Protein 8UCG (pdb70)

Nearest PDB structures (foldseek):
  8ucg-assembly1_B  TM=9.999E-01  e=2.503E-78  Palaeococcus pacificus DY20341
  8ucf-assembly1_A  TM=9.920E-01  e=7.571E-78  Palaeococcus pacificus DY20341
  8uch-assembly1_A-2  TM=9.945E-01  e=1.279E-77  Palaeococcus pacificus DY20341
  8uce-assembly1_B-2  TM=9.992E-01  e=5.488E-77  Palaeococcus pacificus DY20341
  2vug-assembly1_B  TM=9.728E-01  e=1.322E-57  Pyrococcus abyssi GE5

Foldseek 3Di:
DDDVQQVVLVVVVVADPVLVVVCVVVVQWDWDDDPRQIWIAGCQARVLAHAQWIGRHNQFIDGADDDFAADLQPLVVQCVQPNFHKWWKFFDKPFFKWKWACDPNAIFIAGRRNDTQLFCRQCVCVAFPCVLCVVVRQKIFMWGKFACFHPPDNHIQPPRDDFIYTATDWMAGGPNRQTAFPVVVVVSCVVRVHHHTDTPDMDGSVCVVVQVVVLVVCLVSLGFFIWIAHRRRPGIYTYGHLSNLLVQLLVCLLLVPPDPPCSNVVSVSSVVSVCVNVVDDDPRVVVSVVSNVCSNPVSNVVNLVVLVPDDDFRKDKHKHWAQDPVSVVVNCVVCVVVVWDKDFDDWDADPVRIIITIMMTGDVVSSVVSNVVSVPDDDDD/DDDVQQVVLVVVVPNVLVVVCVVVVQWDWDDDPRQIKIAGQQADVVAHAQWIGRHNQQIAGADDDFAADLFPLVVQCVQPNFDKWWKFFDKPFFKWKWACDPNAIFIAGNRNDTQLFCRQCVVVAFPCPLCVVVRQKIFIWGKFACFHPPDNHIQPVRDDFIYTATDFMAGGPNRQTAFPVVVVVSCVVRVHHHTGTPGMDGSVVVVVQVVVLVVCLVSLGFFIWIAHRRRPTIYTYTHLSNLLVQLLVCLLLVPPDPPCNNVVSVSSNVSVCVNVVDDDPRVVVSVVSNVCSNPVSNVVSLVVLVPDPDFRKDKHKHKDQDPVSVVVNCVVCVVVVWAKDFDDWDADPVRIIITIMMTGDVVSSVVSNCVVVPDDDDD

Organism: NCBI:txid1343739

B-factor: mean 27.88, std 14.91, range [7.89, 95.44]

Radius of gyration: 30.83 Å; Cα contacts (8 Å, |Δi|>4): 1520; chains: 2; bounding box: 87×60×75 Å

Sequence (760 aa):
MVSSYFKGILLNLGLDEERIEVLENKGGIVEDEFEGMRYLRLKDSARSLRRGTVVFDEHNIILGFPHIKRVVQLENGIRRAFKRKPFYVEEEEAVDGYNVRVAKIGEKILVFTRGGFVCPFTTERIEDFITLDFFKDYPNMVLCGEMAGPESPYLVEGPPYVKEDIQFFLFDIQEKKTGRSLPVEERLKLAEEYGIPSVEVFGLYDLSRIDELHALIDRLTKEKREGIVMKSPDMKKIVKYVTPYANINDIKIGARIFFDLPHGYFMMQRIKRLAFYLAERKIRGEEFDEYARALGKVLLEPFVESIWDISSGDDEIAELFTVRVKKLETAHKMVTHFERLRLKIHIDDIEVLDNGYWRITFKRVYPDATKEMRELWNGHAFVDMVSSYFKGILLNLDEERIEVLENKGGIVEDEFEGMRYLRLKDSARSLRRGTVVFDEHNIILGFPHIKRVVQLENGIRRAFKRKPFYVEEAVDGYNVRVAKIGEKILVFTRGGFVCPFTTERIEDFITLDFFKDYPNMVLCGEMAGPESPYLVEGPPYVKEDIQFFLFDIQEKKTGRSLPVEERLKLAEEYGIPSVEVFGLYDLSRIDELHALIDRLTKEKREGIVMKSPDMKKIVKYVTPYANINDIKIGARIFFDLPHGYFMQRIKRLAFYLAERKIRGEEFDEYARALGKVLLEPFVESIWDISSGDDEIAELFTVRVKKLETAHKMVTHFERLRLKIHIDDIEVLDNGYWRITFKRVYPDATKEMRELWNGHAFVVD

Solvent-accessible surface area: 32044 Å² total; per-residue (Å²): 123,11,46,92,128,10,62,35,20,0,54,90,91,68,31,56,81,78,44,6,54,61,28,46,93,94,30,10,4,45,61,17,97,34,99,56,45,162,2,0,21,0,62,24,67,11,108,96,13,31,49,1,0,0,0,20,40,46,147,21,2,2,31,8,31,100,103,50,106,36,2,8,5,0,58,20,0,0,106,141,22,12,55,157,77,68,0,42,0,1,10,10,14,45,16,19,10,0,1,0,0,69,6,49,83,82,39,0,0,0,20,66,36,0,36,10,0,18,2,0,19,79,10,16,87,74,18,11,70,42,73,0,3,144,89,87,60,69,17,3,0,0,0,25,0,1,0,60,9,2,4,69,45,60,64,24,11,72,100,6,93,108,24,5,79,1,12,0,28,6,0,17,43,12,49,87,18,123,26,8,48,0,64,86,0,52,62,20,7,134,120,37,56,7,55,39,7,77,52,34,24,83,28,37,5,82,85,21,112,82,0,24,59,15,0,40,104,0,30,167,65,114,26,28,1,0,9,0,4,16,61,64,10,173,81,44,0,28,9,10,0,2,54,4,3,29,16,33,0,90,41,7,0,83,5,15,14,110,49,92,141,26,50,4,47,34,15,0,31,12,0,0,0,16,0,1,21,64,124,10,156,58,90,102,16,27,59,40,0,118,35,0,0,29,15,1,0,83,18,0,11,118,4,0,122,84,6,46,79,61,91,80,74,10,22,27,103,23,36,0,45,0,53,86,68,83,2,1,111,79,4,28,85,13,1,108,129,57,69,40,43,10,87,47,65,83,71,86,96,29,86,77,54,67,70,58,0,21,0,60,70,27,28,61,91,1,3,128,75,0,52,40,6,43,72,1,41,21,101,72,78,124,20,44,90,125,8,26,31,21,25,72,106,132,103,90,70,46,26,47,66,36,63,91,91,37,1,4,34,40,14,81,29,98,60,50,122,2,0,24,1,50,78,71,28,109,92,38,27,50,1,0,0,2,15,38,38,148,24,23,1,28,8,31,100,110,50,103,36,2,8,4,0,57,20,0,0,107,141,20,5,51,157,131,66,0,41,0,1,8,7,8,45,18,22,17,0,3,0,0,45,5,49,163,67,18,0,0,0,19,69,36,0,31,7,0,16,1,0,6,88,11,11,74,75,17,8,72,61,66,0,1,140,90,86,64,74,16,3,0,0,0,34,0,1,1,58,9,2,5,73,41,56,65,21,9,56,86,4,166,107,24,5,78,2,13,0,27,7,0,16,46,15,46,89,18,123,25,6,48,0,63,84,1,51,62,18,8,138,120,34,55,6,56,39,6,77,52,34,23,81,27,38,6,84,81,21,113,82,0,24,62,15,0,41,102,0,28,167,66,121,21,31,1,0,9,0,4,16,57,68,10,174,76,44,0,33,7,9,0,2,55,4,3,25,18,36,0,82,38,6,0,79,8,3,12,108,44,92,142,23,49,2,46,32,14,0,33,12,0,0,0,10,0,6,26,62,51,15,180,50,49,91,15,71,122,35,4,87,32,0,0,58,12,0,0,56,12,0,2,99,2,0,87,76,5,42,97,38,99,80,70,7,19,24,101,21,38,0,42,0,62,36,68,104,2,0,115,85,4,29,84,15,2,114,126,56,72,30,65,12,85,46,67,82,74,84,88,28,80,76,48,66,71,59,0,18,0,62,76,22,26,57,92,2,4,130,77,0,57,43,6,40,70,1,39,20,100,72,78

Structure (mmCIF, N/CA/C/O backbone):
data_8UCG
#
_entry.id   8UCG
#
_cell.length_a   80.793
_cell.length_b   99.699
_cell.length_c   142.477
_cell.angle_alpha   90.000
_cell.angle_beta   90.000
_cell.angle_gamma   90.000
#
_symmetry.space_group_name_H-M   'P 2 21 21'
#
loop_
_entity.id
_entity.type
_entity.pdbx_description
1 polymer 'ATP dependent DNA ligase'
2 non-polymer 'MAGNESIUM ION'
3 non-polymer GLYCEROL
4 non-polymer 'SODIUM ION'
5 water water
#
loop_
_atom_site.group_PDB
_atom_site.id
_atom_site.type_symbol
_atom_site.label_atom_id
_atom_site.label_alt_id
_atom_site.label_comp_id
_atom_site.label_asym_id
_atom_site.label_entity_id
_atom_site.label_seq_id
_atom_site.pdbx_PDB_ins_code
_atom_site.Cartn_x
_atom_site.Cartn_y
_atom_site.Cartn_z
_atom_site.occupancy
_atom_site.B_iso_or_equiv
_atom_site.auth_seq_id
_atom_site.auth_comp_id
_atom_site.auth_asym_id
_atom_site.auth_atom_id
_atom_site.pdbx_PDB_model_num
ATOM 1 N N . MET A 1 22 ? 41.69918 40.97457 30.84618 1.000 73.06208 1 MET A N 1
ATOM 2 C CA . MET A 1 22 ? 40.24238 40.95589 30.84957 1.000 76.76890 1 MET A CA 1
ATOM 3 C C . MET A 1 22 ? 39.67381 41.70855 29.65581 1.000 78.72818 1 MET A C 1
ATOM 4 O O . MET A 1 22 ? 38.77581 42.53789 29.80086 1.000 84.03055 1 MET A O 1
ATOM 6 N N . VAL A 1 23 ? 40.19802 41.40593 28.47315 1.000 69.17120 2 VAL A N 1
ATOM 7 C CA . VAL A 1 23 ? 39.74087 41.99805 27.22348 1.000 55.09390 2 VAL A CA 1
ATOM 8 C C . VAL A 1 23 ? 39.17976 40.87729 26.36436 1.000 47.42427 2 VAL A C 1
ATOM 9 O O . VAL A 1 23 ? 39.79207 39.80820 26.25658 1.000 64.76761 2 VAL A O 1
ATOM 13 N N . SER A 1 24 ? 38.00376 41.11254 25.78091 1.000 52.33694 3 SER A N 1
ATOM 14 C CA . SER A 1 24 ? 37.31870 40.11845 24.96358 1.000 51.99066 3 SER A CA 1
ATOM 15 C C . SER A 1 24 ? 38.20671 39.57600 23.84831 1.000 63.57047 3 SER A C 1
ATOM 16 O O . SER A 1 24 ? 39.15790 40.23839 23.41730 1.000 56.48549 3 SER A O 1
ATOM 19 N N . SER A 1 25 ? 37.90208 38.36198 23.38166 1.000 50.00369 4 SER A N 1
ATOM 20 C CA . SER A 1 25 ? 38.62693 37.79737 22.24831 1.000 57.04293 4 SER A CA 1
ATOM 21 C C . SER A 1 25 ? 38.28950 38.51675 20.94800 1.000 60.57373 4 SER A C 1
ATOM 22 O O . SER A 1 25 ? 39.09421 38.50643 20.00997 1.000 65.00685 4 SER A O 1
ATOM 25 N N . TYR A 1 26 ? 37.10495 39.12791 20.86831 1.000 53.33031 5 TYR A N 1
ATOM 26 C CA . TYR A 1 26 ? 36.71702 39.86360 19.66826 1.000 54.88897 5 TYR A CA 1
ATOM 27 C C . TYR A 1 26 ? 37.64573 41.05039 19.43478 1.000 59.08138 5 TYR A C 1
ATOM 28 O O . TYR A 1 26 ? 38.08499 41.30291 18.30582 1.000 47.59274 5 TYR A O 1
ATOM 37 N N . PHE A 1 27 ? 37.92271 41.81235 20.49494 1.000 48.16151 6 PHE A N 1
ATOM 38 C CA . PHE A 1 27 ? 38.82328 42.95677 20.39592 1.000 39.55064 6 PHE A CA 1
ATOM 39 C C . PHE A 1 27 ? 40.26484 42.50293 20.18386 1.000 58.04268 6 PHE A C 1
ATOM 40 O O . PHE A 1 27 ? 40.98186 43.04839 19.33549 1.000 54.26124 6 PHE A O 1
ATOM 48 N N . LYS A 1 28 ? 40.70678 41.50854 20.96243 1.000 61.40692 7 LYS A N 1
ATOM 49 C CA . LYS A 1 28 ? 42.03659 40.92592 20.78905 1.000 54.31226 7 LYS A CA 1
ATOM 50 C C . LYS A 1 28 ? 42.28998 40.47550 19.35510 1.000 53.13994 7 LYS A C 1
ATOM 51 O O . LYS A 1 28 ? 43.39910 40.63441 18.83015 1.000 58.83659 7 LYS A O 1
ATOM 57 N N . GLY A 1 29 ? 41.27052 39.91324 18.70666 1.000 45.29141 8 GLY A N 1
ATOM 58 C CA . GLY A 1 29 ? 41.44288 39.42813 17.34832 1.000 47.14874 8 GLY A CA 1
ATOM 59 C C . GLY A 1 29 ? 41.67953 40.55023 16.35877 1.000 63.84703 8 GLY A C 1
ATOM 60 O O . GLY A 1 29 ? 42.49967 40.42298 15.44495 1.000 60.81281 8 GLY A O 1
ATOM 61 N N . ILE A 1 30 ? 40.94042 41.65086 16.50778 1.000 65.75476 9 ILE A N 1
ATOM 62 C CA . ILE A 1 30 ? 41.15110 42.81961 15.66030 1.000 50.51512 9 ILE A CA 1
ATOM 63 C C . ILE A 1 30 ? 42.60512 43.26893 15.72418 1.000 54.66839 9 ILE A C 1
ATOM 64 O O . ILE A 1 30 ? 43.21909 43.58361 14.69746 1.000 51.27437 9 ILE A O 1
ATOM 69 N N . LEU A 1 31 ? 43.18783 43.27632 16.92618 1.000 50.62424 10 LEU A N 1
ATOM 70 C CA . LEU A 1 31 ? 44.58889 43.66072 17.06991 1.000 62.02795 10 LEU A CA 1
ATOM 71 C C . LEU A 1 31 ? 45.50486 42.69296 16.33016 1.000 62.56207 10 LEU A C 1
ATOM 72 O O . LEU A 1 31 ? 46.43111 43.10992 15.62489 1.000 65.69201 10 LEU A O 1
ATOM 77 N N . LEU A 1 32 ? 45.26680 41.39084 16.49787 1.000 64.06847 11 LEU A N 1
ATOM 78 C CA . LEU A 1 32 ? 45.99570 40.37870 15.74007 1.000 69.07013 11 LEU A CA 1
ATOM 79 C C . LEU A 1 32 ? 45.88107 40.62317 14.24080 1.000 68.48881 11 LEU A C 1
ATOM 80 O O . LEU A 1 32 ? 46.87979 40.58061 13.51325 1.000 76.02300 11 LEU A O 1
ATOM 82 N N . ASN A 1 33 ? 44.65812 40.88000 13.76224 1.000 70.77459 12 ASN A N 1
ATOM 83 C CA . ASN A 1 33 ? 44.45484 41.19014 12.34953 1.000 62.97353 12 ASN A CA 1
ATOM 84 C C . ASN A 1 33 ? 45.29594 42.37932 11.90395 1.000 78.80736 12 ASN A C 1
ATOM 85 O O . ASN A 1 33 ? 45.62441 42.49408 10.71763 1.000 87.06090 12 ASN A O 1
ATOM 87 N N . LEU A 1 34 ? 45.65127 43.27018 12.82766 1.000 70.71663 13 LEU A N 1
ATOM 88 C CA . LEU A 1 34 ? 46.53649 44.38584 12.52929 1.000 61.34773 13 LEU A CA 1
ATOM 89 C C . LEU A 1 34 ? 48.00546 44.00513 12.66530 1.000 70.55879 13 LEU A C 1
ATOM 90 O O . LEU A 1 34 ? 48.87166 44.88286 12.59370 1.000 73.74233 13 LEU A O 1
ATOM 95 N N . GLY A 1 35 ? 48.30135 42.72292 12.87499 1.000 80.40130 14 GLY A N 1
ATOM 96 C CA . GLY A 1 35 ? 49.66329 42.25087 12.99182 1.000 79.34034 14 GLY A CA 1
ATOM 97 C C . GLY A 1 35 ? 50.23146 42.23750 14.39399 1.000 77.93930 14 GLY A C 1
ATOM 98 O O . GLY A 1 35 ? 51.37239 41.79317 14.57444 1.000 92.58983 14 GLY A O 1
ATOM 99 N N . LEU A 1 36 ? 49.48268 42.70502 15.38888 1.000 70.54175 15 LEU A N 1
ATOM 100 C CA . LEU A 1 36 ? 49.98432 42.73288 16.75510 1.000 73.61110 15 LEU A CA 1
ATOM 101 C C . LEU A 1 36 ? 50.11816 41.30628 17.28847 1.000 79.60699 15 LEU A C 1
ATOM 102 O O . LEU A 1 36 ? 49.38471 40.39833 16.88664 1.000 83.11738 15 LEU A O 1
ATOM 107 N N . ASP A 1 37 ? 51.08449 41.10607 18.18260 1.000 89.10522 16 ASP A N 1
ATOM 108 C CA . ASP A 1 37 ? 51.40345 39.77612 18.68404 1.000 88.66475 16 ASP A CA 1
ATOM 109 C C . ASP A 1 37 ? 50.59473 39.44828 19.93336 1.000 95.44470 16 ASP A C 1
ATOM 110 O O . ASP A 1 37 ? 50.25786 40.32885 20.72904 1.000 92.93949 16 ASP A O 1
ATOM 112 N N . GLU A 1 38 ? 50.32528 38.15095 20.11851 1.000 80.40408 17 GLU A N 1
ATOM 113 C CA . GLU A 1 38 ? 49.59344 37.69837 21.29802 1.000 62.62450 17 GLU A CA 1
ATOM 114 C C . GLU A 1 38 ? 50.38354 37.91399 22.57971 1.000 60.26696 17 GLU A C 1
ATOM 115 O O . GLU A 1 38 ? 49.78606 38.10443 23.64489 1.000 66.72605 17 GLU A O 1
ATOM 117 N N . GLU A 1 39 ? 51.71568 37.90807 22.50519 1.000 76.87669 18 GLU A N 1
ATOM 118 C CA . GLU A 1 39 ? 52.49236 38.16886 23.71113 1.000 68.59223 18 GLU A CA 1
ATOM 119 C C . GLU A 1 39 ? 52.47949 39.64796 24.06111 1.000 65.31311 18 GLU A C 1
ATOM 120 O O . GLU A 1 39 ? 52.39369 40.00851 25.24007 1.000 70.50705 18 GLU A O 1
ATOM 122 N N . ARG A 1 40 ? 52.54845 40.51548 23.05073 1.000 76.75402 19 ARG A N 1
ATOM 123 C CA . ARG A 1 40 ? 52.32524 41.93782 23.27992 1.000 72.33015 19 ARG A CA 1
ATOM 124 C C . ARG A 1 40 ? 50.89764 42.19730 23.75228 1.000 62.04602 19 ARG A C 1
ATOM 125 O O . ARG A 1 40 ? 50.68021 42.92082 24.73121 1.000 58.52954 19 ARG A O 1
ATOM 127 N N . ILE A 1 41 ? 49.90879 41.61316 23.06082 1.000 59.84930 20 ILE A N 1
ATOM 128 C CA . ILE A 1 41 ? 48.50942 41.74938 23.47488 1.000 59.09409 20 ILE A CA 1
ATOM 129 C C . ILE A 1 41 ? 48.32846 41.31413 24.92379 1.000 52.51580 20 ILE A C 1
ATOM 130 O O . ILE A 1 41 ? 47.69228 42.00975 25.72513 1.000 60.04261 20 ILE A O 1
ATOM 135 N N . GLU A 1 42 ? 48.89566 40.15967 25.28560 1.000 67.34859 21 GLU A N 1
ATOM 136 C CA . GLU A 1 42 ? 48.71888 39.65504 26.64417 1.000 64.33937 21 GLU A CA 1
ATOM 137 C C . GLU A 1 42 ? 49.47404 40.51644 27.64864 1.000 60.03122 21 GLU A C 1
ATOM 138 O O . GLU A 1 42 ? 48.95671 40.81713 28.73153 1.000 61.50331 21 GLU A O 1
ATOM 140 N N . VAL A 1 43 ? 50.69737 40.92653 27.30609 1.000 61.15627 22 VAL A N 1
ATOM 141 C CA . VAL A 1 43 ? 51.43700 41.84673 28.16518 1.000 50.04208 22 VAL A CA 1
ATOM 142 C C . VAL A 1 43 ? 50.68414 43.16405 28.30467 1.000 68.92585 22 VAL A C 1
ATOM 143 O O . VAL A 1 43 ? 50.64659 43.76391 29.38682 1.000 59.74061 22 VAL A O 1
ATOM 145 N N . LEU A 1 44 ? 50.09448 43.64750 27.20734 1.000 69.89331 23 LEU A N 1
ATOM 146 C CA . LEU A 1 44 ? 49.27028 44.85162 27.27383 1.000 69.10681 23 LEU A CA 1
ATOM 147 C C . LEU A 1 44 ? 48.07954 44.65268 28.20486 1.000 60.04908 23 LEU A C 1
ATOM 148 O O . LEU A 1 44 ? 47.82663 45.47927 29.08938 1.000 62.88413 23 LEU A O 1
ATOM 153 N N . GLU A 1 45 ? 47.32101 43.56878 28.00554 1.000 51.00694 24 GLU A N 1
ATOM 154 C CA . GLU A 1 45 ? 46.22329 43.24971 28.91886 1.000 60.69659 24 GLU A CA 1
ATOM 155 C C . GLU A 1 45 ? 46.67370 43.23315 30.37228 1.000 59.77164 24 GLU A C 1
ATOM 156 O O . GLU A 1 45 ? 45.95359 43.70677 31.25827 1.000 66.42522 24 GLU A O 1
ATOM 162 N N . ASN A 1 46 ? 47.86475 42.69388 30.63777 1.000 64.77455 25 ASN A N 1
ATOM 163 C CA . ASN A 1 46 ? 48.28900 42.50643 32.02056 1.000 71.19110 25 ASN A CA 1
ATOM 164 C C . ASN A 1 46 ? 48.64213 43.83320 32.67942 1.000 73.11397 25 ASN A C 1
ATOM 165 O O . ASN A 1 46 ? 48.28453 44.06871 33.83929 1.000 71.21058 25 ASN A O 1
ATOM 167 N N . LYS A 1 47 ? 49.32765 44.71896 31.95593 1.000 64.18424 26 LYS A N 1
ATOM 168 C CA . LYS A 1 47 ? 49.71771 46.00065 32.52770 1.000 74.22525 26 LYS A CA 1
ATOM 169 C C . LYS A 1 47 ? 48.56773 46.99520 32.58674 1.000 69.45972 26 LYS A C 1
ATOM 170 O O . LYS A 1 47 ? 48.66067 47.98615 33.31919 1.000 65.11262 26 LYS A O 1
ATOM 172 N N . GLY A 1 48 ? 47.49125 46.75539 31.84631 1.000 64.72732 27 GLY A N 1
ATOM 173 C CA . GLY A 1 48 ? 46.44800 47.74489 31.70776 1.000 67.35641 27 GLY A CA 1
ATOM 174 C C . GLY A 1 48 ? 46.65068 48.67922 30.53975 1.000 61.81804 27 GLY A C 1
ATOM 175 O O . GLY A 1 48 ? 46.00416 49.73310 30.48780 1.000 46.78522 27 GLY A O 1
ATOM 176 N N . GLY A 1 49 ? 47.54944 48.33536 29.61302 1.000 65.37647 28 GLY A N 1
ATOM 177 C CA . GLY A 1 49 ? 47.79358 49.18613 28.46333 1.000 53.59516 28 GLY A CA 1
ATOM 178 C C . GLY A 1 49 ? 46.61981 49.24638 27.51185 1.000 47.14422 28 GLY A C 1
ATOM 179 O O . GLY A 1 49 ? 46.43787 50.24725 26.81320 1.000 46.61272 28 GLY A O 1
ATOM 180 N N . ILE A 1 50 ? 45.82112 48.18267 27.45717 1.000 48.85768 29 ILE A N 1
ATOM 181 C CA . ILE A 1 50 ? 44.54531 48.18289 26.75324 1.000 42.56385 29 ILE A CA 1
ATOM 182 C C . ILE A 1 50 ? 43.45232 47.84068 27.75625 1.000 45.64933 29 ILE A C 1
ATOM 183 O O . ILE A 1 50 ? 43.63073 46.97330 28.61838 1.000 45.74052 29 ILE A O 1
ATOM 188 N N . VAL A 1 51 ? 42.33931 48.56518 27.67372 1.000 40.43240 30 VAL A N 1
ATOM 189 C CA . VAL A 1 51 ? 41.20543 48.38840 28.57235 1.000 38.68848 30 VAL A CA 1
ATOM 190 C C . VAL A 1 51 ? 39.92581 48.53706 27.76222 1.000 42.19548 30 VAL A C 1
ATOM 191 O O . VAL A 1 51 ? 39.86424 49.30122 26.79438 1.000 44.45561 30 VAL A O 1
ATOM 195 N N . GLU A 1 52 ? 38.90607 47.77860 28.14172 1.000 40.65898 31 GLU A N 1
ATOM 196 C CA . GLU A 1 52 ? 37.60564 47.94889 27.51952 1.000 33.83524 31 GLU A CA 1
ATOM 197 C C . GLU A 1 52 ? 36.86711 49.10273 28.18095 1.000 34.18593 31 GLU A C 1
ATOM 198 O O . GLU A 1 52 ? 37.02744 49.37161 29.37508 1.000 48.52696 31 GLU A O 1
ATOM 204 N N . ASP A 1 53 ? 36.06375 49.79670 27.38444 1.000 34.38585 32 ASP A N 1
ATOM 205 C CA . ASP A 1 53 ? 35.28610 50.93381 27.84800 1.000 27.73952 32 ASP A CA 1
ATOM 206 C C . ASP A 1 53 ? 33.95174 50.87651 27.12070 1.000 24.86558 32 ASP A C 1
ATOM 207 O O . ASP A 1 53 ? 33.73083 50.00504 26.27225 1.000 34.76206 32 ASP A O 1
ATOM 212 N N . GLU A 1 54 ? 33.04194 51.79022 27.44538 1.000 30.72679 33 GLU A N 1
ATOM 213 C CA . GLU A 1 54 ? 31.73839 51.73371 26.79489 1.000 25.47782 33 GLU A CA 1
ATOM 214 C C . GLU A 1 54 ? 31.07569 53.10468 26.83850 1.000 29.19809 33 GLU A C 1
ATOM 215 O O . GLU A 1 54 ? 31.25960 53.86736 27.78836 1.000 33.18190 33 GLU A O 1
ATOM 221 N N . PHE A 1 55 ? 30.32720 53.41908 25.78306 1.000 27.77577 34 PHE A N 1
ATOM 222 C CA . PHE A 1 55 ? 29.52383 54.63569 25.72548 1.000 33.73021 34 PHE A CA 1
ATOM 223 C C . PHE A 1 55 ? 28.15374 54.28902 25.16781 1.000 30.39923 34 PHE A C 1
ATOM 224 O O . PHE A 1 55 ? 28.04231 53.86702 24.01232 1.000 26.24242 34 PHE A O 1
ATOM 232 N N . GLU A 1 56 ? 27.12045 54.49390 25.98704 1.000 32.67501 35 GLU A N 1
ATOM 233 C CA . GLU A 1 56 ? 25.72535 54.27418 25.60288 1.000 40.47675 35 GLU A CA 1
ATOM 234 C C . GLU A 1 56 ? 25.53819 52.89692 24.97388 1.000 28.61150 35 GLU A C 1
ATOM 235 O O . GLU A 1 56 ? 24.88100 52.74200 23.94685 1.000 34.43822 35 GLU A O 1
ATOM 241 N N . GLY A 1 57 ? 26.14928 51.88903 25.58728 1.000 40.11987 36 GLY A N 1
ATOM 242 C CA . GLY A 1 57 ? 26.03207 50.52791 25.13205 1.000 48.72170 36 GLY A CA 1
ATOM 243 C C . GLY A 1 57 ? 27.06771 50.09193 24.11518 1.000 55.38081 36 GLY A C 1
ATOM 244 O O . GLY A 1 57 ? 27.30048 48.88774 23.97830 1.000 46.88117 36 GLY A O 1
ATOM 245 N N . MET A 1 58 ? 27.73083 51.02380 23.42979 1.000 38.51978 37 MET A N 1
ATOM 246 C CA . MET A 1 58 ? 28.74881 50.64644 22.45631 1.000 27.84710 37 MET A CA 1
ATOM 247 C C . MET A 1 58 ? 30.06509 50.41025 23.18252 1.000 36.69992 37 MET A C 1
ATOM 252 N N . ARG A 1 59 ? 30.55585 49.18073 23.10534 1.000 31.73030 38 ARG A N 1
ATOM 253 C CA . ARG A 1 59 ? 31.80484 48.81248 23.74660 1.000 36.27638 38 ARG A CA 1
ATOM 254 C C . ARG A 1 59 ? 32.97091 49.01811 22.78985 1.000 31.91136 38 ARG A C 1
ATOM 262 N N . TYR A 1 60 ? 34.08113 49.50390 23.34072 1.000 31.86720 39 TYR A N 1
ATOM 263 C CA . TYR A 1 60 ? 35.27439 49.72704 22.54389 1.000 27.65839 39 TYR A CA 1
ATOM 264 C C . TYR A 1 60 ? 36.51360 49.47369 23.38714 1.000 33.71230 39 TYR A C 1
ATOM 265 O O . TYR A 1 60 ? 36.46731 49.45935 24.62235 1.000 32.51990 39 TYR A O 1
ATOM 274 N N . LEU A 1 61 ? 37.62514 49.25177 22.69472 1.000 28.10334 40 LEU A N 1
ATOM 275 C CA . LEU A 1 61 ? 38.92032 49.09712 23.33408 1.000 32.41325 40 LEU A CA 1
ATOM 276 C C . LEU A 1 61 ? 39.64224 50.43284 23.30516 1.000 28.21490 40 LEU A C 1
ATOM 277 O O . LEU A 1 61 ? 39.64521 51.12600 22.28499 1.000 28.85042 40 LEU A O 1
ATOM 282 N N . ARG A 1 62 ? 40.23390 50.79779 24.43637 1.000 32.43101 41 ARG A N 1
ATOM 283 C CA . ARG A 1 62 ? 40.95145 52.05264 24.58188 1.000 31.42998 41 ARG A CA 1
ATOM 284 C C . ARG A 1 62 ? 42.40885 51.75413 24.90590 1.000 36.36625 41 ARG A C 1
ATOM 285 O O . ARG A 1 62 ? 42.69732 50.97049 25.81785 1.000 40.22253 41 ARG A O 1
ATOM 293 N N . LEU A 1 63 ? 43.32496 52.38114 24.17030 1.000 36.30853 42 LEU A N 1
ATOM 294 C CA . LEU A 1 63 ? 44.75580 52.18185 24.39787 1.000 36.78280 42 LEU A CA 1
ATOM 295 C C . LEU A 1 63 ? 45.25459 53.26292 25.34593 1.000 35.99188 42 LEU A C 1
ATOM 296 O O . LEU A 1 63 ? 45.60246 54.37107 24.93574 1.000 35.24642 42 LEU A O 1
ATOM 301 N N . LYS A 1 64 ? 45.28439 52.93026 26.64088 1.000 44.09630 43 LYS A N 1
ATOM 302 C CA . LYS A 1 64 ? 45.86474 53.82481 27.63456 1.000 39.68599 43 LYS A CA 1
ATOM 303 C C . LYS A 1 64 ? 47.37534 53.90015 27.48745 1.000 42.40707 43 LYS A C 1
ATOM 304 O O . LYS A 1 64 ? 47.99228 54.85754 27.96371 1.000 50.22548 43 LYS A O 1
ATOM 306 N N . ASP A 1 65 ? 47.97462 52.90954 26.83561 1.000 42.43210 44 ASP A N 1
ATOM 307 C CA . ASP A 1 65 ? 49.38892 52.90373 26.50973 1.000 42.12957 44 ASP A CA 1
ATOM 308 C C . ASP A 1 65 ? 49.52281 52.60873 25.02237 1.000 53.49647 44 ASP A C 1
ATOM 309 O O . ASP A 1 65 ? 48.63408 52.01764 24.40352 1.000 51.10230 44 ASP A O 1
ATOM 310 N N . SER A 1 66 ? 50.63557 53.04706 24.44557 1.000 53.17606 45 SER A N 1
ATOM 311 C CA . SER A 1 66 ? 50.85065 52.89843 23.01448 1.000 46.80498 45 SER A CA 1
ATOM 312 C C . SER A 1 66 ? 51.27365 51.47417 22.68496 1.000 56.52686 45 SER A C 1
ATOM 313 O O . SER A 1 66 ? 52.01184 50.83948 23.44265 1.000 70.49284 45 S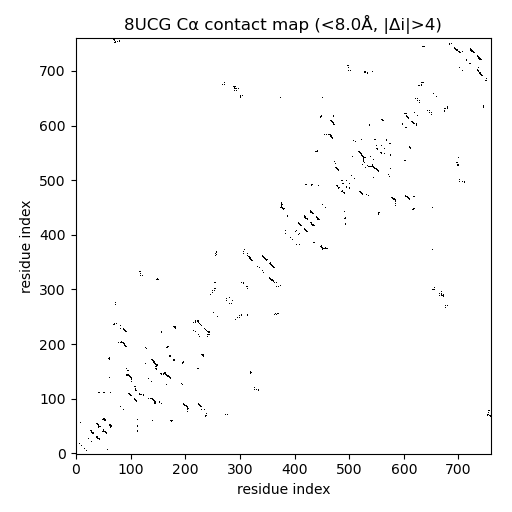ER A O 1
ATOM 315 N N . ALA A 1 67 ? 50.79624 50.96971 21.54339 1.000 54.65305 46 ALA A N 1
ATOM 316 C CA . ALA A 1 67 ? 51.08627 49.60610 21.09513 1.000 58.96832 46 ALA A CA 1
ATOM 317 C C . ALA A 1 67 ? 51.65955 49.69074 19.68458 1.000 69.91588 46 ALA A C 1
ATOM 318 O O . ALA A 1 67 ? 50.93560 49.52282 18.69920 1.000 66.87064 46 ALA A O 1
ATOM 320 N N . ARG A 1 68 ? 52.96928 49.93917 19.60121 1.000 75.73800 47 ARG A N 1
ATOM 321 C CA . ARG A 1 68 ? 53.68077 49.99484 18.32876 1.000 69.46389 47 ARG A CA 1
ATOM 322 C C . ARG A 1 68 ? 53.07551 51.05593 17.41744 1.000 69.79391 47 ARG A C 1
ATOM 323 O O . ARG A 1 68 ? 53.18408 52.25584 17.69186 1.000 69.86923 47 ARG A O 1
ATOM 325 N N . SER A 1 69 ? 52.43077 50.62046 16.33201 1.000 66.09704 48 SER A N 1
ATOM 326 C CA . SER A 1 69 ? 51.80456 51.56676 15.41497 1.000 63.52205 48 SER A CA 1
ATOM 327 C C . SER A 1 69 ? 50.62959 52.29354 16.06241 1.000 69.39247 48 SER A C 1
ATOM 328 O O . SER A 1 69 ? 50.38167 53.46513 15.75281 1.000 59.44057 48 SER A O 1
ATOM 330 N N . LEU A 1 70 ? 49.89461 51.62203 16.94692 1.000 62.27387 49 LEU A N 1
ATOM 331 C CA . LEU A 1 70 ? 48.70244 52.18867 17.57077 1.000 48.17383 49 LEU A CA 1
ATOM 332 C C . LEU A 1 70 ? 49.11625 53.00640 18.79067 1.000 47.08515 49 LEU A C 1
ATOM 333 O O . LEU A 1 70 ? 49.55456 52.44799 19.80082 1.000 59.30870 49 LEU A O 1
ATOM 336 N N . ARG A 1 71 ? 48.96080 54.32538 18.70407 1.000 35.07291 50 ARG A N 1
ATOM 337 C CA . ARG A 1 71 ? 49.39127 55.23454 19.75666 1.000 44.16484 50 ARG A CA 1
ATOM 338 C C . ARG A 1 71 ? 48.37172 55.28448 20.89594 1.000 38.82884 50 ARG A C 1
ATOM 339 O O . ARG A 1 71 ? 47.23533 54.82147 20.77273 1.000 40.01779 50 ARG A O 1
ATOM 341 N N . ARG A 1 72 ? 48.80092 55.85739 22.02248 1.000 38.83937 51 ARG A N 1
ATOM 342 C CA . ARG A 1 72 ? 47.90539 56.07471 23.15265 1.000 38.69940 51 ARG A CA 1
ATOM 343 C C . ARG A 1 72 ? 46.70074 56.91080 22.73736 1.000 32.43388 51 ARG A C 1
ATOM 344 O O . ARG A 1 72 ? 46.81599 57.85376 21.94890 1.000 33.52578 51 ARG A O 1
ATOM 346 N N . GLY A 1 73 ? 45.53926 56.57301 23.29221 1.000 29.67195 52 GLY A N 1
ATOM 347 C CA . GLY A 1 73 ? 44.31382 57.25357 22.94559 1.000 27.57369 52 GLY A CA 1
ATOM 348 C C . GLY A 1 73 ? 43.61835 56.70438 21.72309 1.000 20.28498 52 GLY A C 1
ATOM 349 O O . GLY A 1 73 ? 42.53247 57.19233 21.37572 1.000 21.45335 52 GLY A O 1
ATOM 350 N N . THR A 1 74 ? 44.20745 55.71114 21.05960 1.000 22.95964 53 THR A N 1
ATOM 351 C CA . THR A 1 74 ? 43.52714 55.01697 19.97562 1.000 22.58039 53 THR A CA 1
ATOM 352 C C . THR A 1 74 ? 42.32590 54.26732 20.54276 1.000 25.50379 53 THR A C 1
ATOM 353 O O . THR A 1 74 ? 42.40099 53.68321 21.62735 1.000 24.79561 53 THR A O 1
ATOM 357 N N . VAL A 1 75 ? 41.20845 54.29639 19.82114 1.000 25.49864 54 VAL A N 1
ATOM 358 C CA . VAL A 1 75 ? 40.00188 53.59154 20.23610 1.000 21.87267 54 VAL A CA 1
ATOM 359 C C . VAL A 1 75 ? 39.58960 52.64953 19.11876 1.000 31.02614 54 VAL A C 1
ATOM 360 O O . VAL A 1 75 ? 39.73121 52.97169 17.93305 1.000 28.57707 54 VAL A O 1
ATOM 364 N N . VAL A 1 76 ? 39.09120 51.47533 19.50273 1.000 28.19460 55 VAL A N 1
ATOM 365 C CA . VAL A 1 76 ? 38.73921 50.41925 18.56341 1.000 27.25156 55 VAL A CA 1
ATOM 366 C C . VAL A 1 76 ? 37.32853 49.96182 18.89468 1.000 27.71929 55 VAL A C 1
ATOM 367 O O . VAL A 1 76 ? 37.10227 49.35781 19.95048 1.000 29.67983 55 VAL A O 1
ATOM 371 N N . PHE A 1 77 ? 36.38577 50.23550 17.99661 1.000 28.55597 56 PHE A N 1
ATOM 372 C CA . PHE A 1 77 ? 35.01304 49.75894 18.12574 1.000 36.35606 56 PHE A CA 1
ATOM 373 C C . PHE A 1 77 ? 34.74992 48.49349 17.32450 1.000 35.47736 56 PHE A C 1
ATOM 374 O O . PHE A 1 77 ? 34.02906 47.60782 17.79212 1.000 41.57077 56 PHE A O 1
ATOM 382 N N . ASP A 1 78 ? 35.32528 48.39013 16.13242 1.000 31.81869 57 ASP A N 1
ATOM 383 C CA . ASP A 1 78 ? 35.16892 47.22882 15.26756 1.000 39.05907 57 ASP A CA 1
ATOM 384 C C . ASP A 1 78 ? 36.32051 47.23382 14.26145 1.000 42.88703 57 ASP A C 1
ATOM 385 O O . ASP A 1 78 ? 37.32061 47.93488 14.45486 1.000 40.87828 57 ASP A O 1
ATOM 390 N N . GLU A 1 79 ? 36.17969 46.44728 13.19175 1.000 44.67852 58 GLU A N 1
ATOM 391 C CA . GLU A 1 79 ? 37.26391 46.29531 12.22613 1.000 40.60638 58 GLU A CA 1
ATOM 392 C C . GLU A 1 79 ? 37.55635 47.59818 11.49498 1.000 36.59258 58 GLU A C 1
ATOM 393 O O . GLU A 1 79 ? 38.71870 47.90584 11.20909 1.000 42.30672 58 GLU A O 1
ATOM 394 N N . HIS A 1 80 ? 36.51973 48.36199 11.15712 1.000 38.51938 59 HIS A N 1
ATOM 395 C CA . HIS A 1 80 ? 36.72106 49.60799 10.42981 1.000 34.58848 59 HIS A CA 1
ATOM 396 C C . HIS A 1 80 ? 36.87688 50.80344 11.35971 1.000 43.85343 59 HIS A C 1
ATOM 397 O O . HIS A 1 80 ? 37.75015 51.64849 11.13659 1.000 27.89259 59 HIS A O 1
ATOM 404 N N . ASN A 1 81 ? 36.06014 50.87796 12.41241 1.000 32.46705 60 ASN A N 1
ATOM 405 C CA . ASN A 1 81 ? 36.03485 52.03926 13.30158 1.000 23.32137 60 ASN A CA 1
ATOM 406 C C . ASN A 1 81 ? 37.19645 51.98555 14.29461 1.000 32.61449 60 ASN A C 1
ATOM 407 O O . ASN A 1 81 ? 37.05096 51.71374 15.48724 1.000 31.78375 60 ASN A O 1
ATOM 412 N N . ILE A 1 82 ? 38.37823 52.26156 13.75907 1.000 33.35867 61 ILE A N 1
ATOM 413 C CA . ILE A 1 82 ? 39.59317 52.47139 14.53024 1.000 26.63850 61 ILE A CA 1
ATOM 414 C C . ILE A 1 82 ? 39.97499 53.92724 14.35807 1.000 25.54660 61 ILE A C 1
ATOM 415 O O . ILE A 1 82 ? 40.21710 54.37990 13.23345 1.000 25.10603 61 ILE A O 1
ATOM 420 N N . ILE A 1 83 ? 39.98947 54.66735 15.45999 1.000 26.00608 62 ILE A N 1
ATOM 421 C CA . ILE A 1 83 ? 40.33674 56.08066 15.45228 1.000 24.46031 62 ILE A CA 1
ATOM 422 C C . ILE A 1 83 ? 41.66482 56.20517 16.18199 1.000 18.52939 62 ILE A C 1
ATOM 423 O O . ILE A 1 83 ? 41.72252 56.08066 17.41126 1.000 22.51612 62 ILE A O 1
ATOM 428 N N . LEU A 1 84 ? 42.74058 56.42359 15.42826 1.000 22.08587 63 LEU A N 1
ATOM 429 C CA . LEU A 1 84 ? 44.06181 56.48534 16.03547 1.000 20.68029 63 LEU A CA 1
ATOM 430 C C . LEU A 1 84 ? 44.17903 57.66890 16.98168 1.000 19.58412 63 LEU A C 1
ATOM 431 O O . LEU A 1 84 ? 43.64618 58.75367 16.72700 1.000 21.83243 63 LEU A O 1
ATOM 436 N N . GLY A 1 85 ? 44.85855 57.44312 18.09665 1.000 16.08315 64 GLY A N 1
ATOM 437 C CA . GLY A 1 85 ? 45.30493 58.54990 18.90328 1.000 18.07914 64 GLY A CA 1
ATOM 438 C C . GLY A 1 85 ? 46.39113 59.32897 18.19209 1.000 26.25301 64 GLY A C 1
ATOM 439 O O . GLY A 1 85 ? 47.03316 58.85465 17.25451 1.000 26.64131 64 GLY A O 1
ATOM 440 N N . PHE A 1 86 ? 46.59289 60.56239 18.62244 1.000 25.59910 65 PHE A N 1
ATOM 441 C CA . PHE A 1 86 ? 47.75866 61.26888 18.12312 1.000 40.84989 65 PHE A CA 1
ATOM 442 C C . PHE A 1 86 ? 48.40767 62.06326 19.24507 1.000 31.20070 65 PHE A C 1
ATOM 443 O O . PHE A 1 86 ? 47.71969 62.55369 20.15230 1.000 24.94383 65 PHE A O 1
ATOM 451 N N . PRO A 1 87 ? 49.72980 62.17837 19.22753 1.000 39.76990 66 PRO A N 1
ATOM 452 C CA . PRO A 1 87 ? 50.43121 62.78798 20.35483 1.000 28.64465 66 PRO A CA 1
ATOM 453 C C . PRO A 1 87 ? 50.29048 64.29965 20.31370 1.000 21.00515 66 PRO A C 1
ATOM 454 O O . PRO A 1 87 ? 49.76160 64.88355 19.36885 1.000 23.33648 66 PRO A O 1
ATOM 458 N N . HIS A 1 88 ? 50.78677 64.92256 21.37045 1.000 17.91722 67 HIS A N 1
ATOM 459 C CA . HIS A 1 88 ? 50.92604 66.36647 21.37932 1.000 21.88341 67 HIS A CA 1
ATOM 460 C C . HIS A 1 88 ? 51.90224 66.77595 20.28258 1.000 16.37550 67 HIS A C 1
ATOM 461 O O . HIS A 1 88 ? 52.78891 66.00695 19.89246 1.000 17.12991 67 HIS A O 1
ATOM 468 N N . ILE A 1 89 ? 51.70758 67.98364 19.75681 1.000 14.07018 68 ILE A N 1
ATOM 469 C CA . ILE A 1 89 ? 52.61858 68.51855 18.74933 1.000 20.84432 68 ILE A CA 1
ATOM 470 C C . ILE A 1 89 ? 53.92268 68.92484 19.42100 1.000 19.94464 68 ILE A C 1
ATOM 471 O O . ILE A 1 89 ? 53.92401 69.61629 20.44851 1.000 17.09487 68 ILE A O 1
ATOM 476 N N . LYS A 1 90 ? 55.04100 68.51477 18.83821 1.000 14.82663 69 LYS A N 1
ATOM 477 C CA . LYS A 1 90 ? 56.33532 68.89338 19.39846 1.000 16.04349 69 LYS A CA 1
ATOM 478 C C . LYS A 1 90 ? 56.54477 70.39371 19.28526 1.000 14.55077 69 LYS A C 1
ATOM 479 O O . LYS A 1 90 ? 56.19302 71.00487 18.27929 1.000 12.14007 69 LYS A O 1
ATOM 485 N N . ARG A 1 91 ? 57.13779 70.96721 20.32250 1.000 9.79720 70 ARG A N 1
ATOM 486 C CA . ARG A 1 91 ? 57.47678 72.37822 20.42065 1.000 11.95148 70 ARG A CA 1
ATOM 487 C C . ARG A 1 91 ? 58.93323 72.62659 20.03076 1.000 9.87966 70 ARG A C 1
ATOM 488 O O . ARG A 1 91 ? 59.81740 71.82574 20.32526 1.000 9.77385 70 ARG A O 1
ATOM 496 N N . VAL A 1 92 ? 59.19200 73.77684 19.41648 1.000 10.00923 71 VAL A N 1
ATOM 497 C CA . VAL A 1 92 ? 60.54139 74.32020 19.32639 1.000 10.11994 71 VAL A CA 1
ATOM 498 C C . VAL A 1 92 ? 60.60656 75.51604 20.26782 1.000 9.98150 71 VAL A C 1
ATOM 499 O O . VAL A 1 92 ? 59.60867 76.21770 20.44550 1.000 9.98725 71 VAL A O 1
ATOM 503 N N . VAL A 1 93 ? 61.75166 75.70560 20.92578 1.000 9.90131 72 VAL A N 1
ATOM 504 C CA . VAL A 1 93 ? 61.92768 76.85677 21.81584 1.000 11.64173 72 VAL A CA 1
ATOM 505 C C . VAL A 1 93 ? 62.73386 77.95978 21.16211 1.000 10.27444 72 VAL A C 1
ATOM 506 O O . VAL A 1 93 ? 62.74891 79.10571 21.66583 1.000 10.94993 72 VAL A O 1
ATOM 510 N N . GLN A 1 94 ? 63.35786 77.66936 20.02850 1.000 10.59054 73 GLN A N 1
ATOM 511 C CA . GLN A 1 94 ? 64.15511 78.60675 19.25233 1.000 11.11320 73 GLN A CA 1
ATOM 512 C C . GLN A 1 94 ? 63.51331 78.60605 17.86255 1.000 11.47039 73 GLN A C 1
ATOM 513 O O . GLN A 1 94 ? 63.59970 77.61122 17.14776 1.000 12.63075 73 GLN A O 1
ATOM 519 N N . LEU A 1 95 ? 62.79743 79.68490 17.52033 1.000 11.76385 74 LEU A N 1
ATOM 520 C CA . LEU A 1 95 ? 61.94841 79.68832 16.32394 1.000 12.10507 74 LEU A CA 1
ATOM 521 C C . LEU A 1 95 ? 62.76630 79.55545 15.04376 1.000 12.59314 74 LEU A C 1
ATOM 522 O O . LEU A 1 95 ? 62.49521 78.68486 14.21004 1.000 13.79115 74 LEU A O 1
ATOM 527 N N . GLU A 1 96 ? 63.76308 80.42052 14.86327 1.000 13.05199 75 GLU A N 1
ATOM 528 C CA . GLU A 1 96 ? 64.51781 80.41932 13.61268 1.000 13.67698 75 GLU A CA 1
ATOM 529 C C . GLU A 1 96 ? 65.21527 79.07994 13.38907 1.000 14.50002 75 GLU A C 1
ATOM 530 O O . GLU A 1 96 ? 65.06717 78.45166 12.33415 1.000 14.24130 75 GLU A O 1
ATOM 536 N N . ASN A 1 97 ? 65.97359 78.61022 14.38080 1.000 13.80647 76 ASN A N 1
ATOM 537 C CA . ASN A 1 97 ? 66.65610 77.33324 14.20508 1.000 13.12014 76 ASN A CA 1
ATOM 538 C C . ASN A 1 97 ? 65.68093 76.16339 14.25363 1.000 12.69865 76 ASN A C 1
ATOM 539 O O . ASN A 1 97 ? 65.96070 75.10523 13.67905 1.000 12.86293 76 ASN A O 1
ATOM 544 N N . GLY A 1 98 ? 64.54640 76.32265 14.94438 1.000 12.23414 77 GLY A N 1
ATOM 545 C CA . GLY A 1 98 ? 63.51123 75.30476 14.88032 1.000 11.95689 77 GLY A CA 1
ATOM 546 C C . GLY A 1 98 ? 62.96636 75.13176 13.46946 1.000 12.39683 77 GLY A C 1
ATOM 547 O O . GLY A 1 98 ? 62.76101 74.00937 13.00510 1.000 12.45362 77 GLY A O 1
ATOM 548 N N . ILE A 1 99 ? 62.73548 76.24163 12.77253 1.000 12.78184 78 ILE A N 1
ATOM 549 C CA . ILE A 1 99 ? 62.27090 76.17414 11.38799 1.000 13.27754 78 ILE A CA 1
ATOM 550 C C . ILE A 1 99 ? 63.33213 75.54638 10.49503 1.000 16.19884 78 ILE A C 1
ATOM 551 O O . ILE A 1 99 ? 63.04367 74.63569 9.70665 1.000 13.96753 78 ILE A O 1
ATOM 556 N N . ARG A 1 100 ? 64.58283 75.99431 10.63516 1.000 14.00370 79 ARG A N 1
ATOM 557 C CA . ARG A 1 100 ? 65.64856 75.47469 9.77987 1.000 15.31199 79 ARG A CA 1
ATOM 558 C C . ARG A 1 100 ? 65.80090 73.97165 9.95076 1.000 14.38844 79 ARG A C 1
ATOM 559 O O . ARG A 1 100 ? 65.94635 73.24010 8.96524 1.000 17.54696 79 ARG A O 1
ATOM 567 N N . ARG A 1 101 ? 65.74710 73.49219 11.19466 1.000 13.77084 80 ARG A N 1
ATOM 568 C CA . ARG A 1 101 ? 65.84745 72.05667 11.44500 1.000 13.90777 80 ARG A CA 1
ATOM 569 C C . ARG A 1 101 ? 64.66521 71.28943 10.85913 1.000 13.66723 80 ARG A C 1
ATOM 570 O O . ARG A 1 101 ? 64.83879 70.20308 10.28914 1.000 16.61018 80 ARG A O 1
ATOM 578 N N . ALA A 1 102 ? 63.45325 71.81209 11.02360 1.000 13.34162 81 ALA A N 1
ATOM 579 C CA . ALA A 1 102 ? 62.26924 71.05723 10.62258 1.000 13.33145 81 ALA A CA 1
ATOM 580 C C . ALA A 1 102 ? 62.02174 71.15143 9.12125 1.000 15.73882 81 ALA A C 1
ATOM 581 O O . ALA A 1 102 ? 61.65242 70.15871 8.48570 1.000 14.41150 81 ALA A O 1
ATOM 583 N N . PHE A 1 103 ? 62.19538 72.33970 8.54584 1.000 14.23665 82 PHE A N 1
ATOM 584 C CA . PHE A 1 103 ? 61.78528 72.60490 7.17601 1.000 14.82701 82 PHE A CA 1
ATOM 585 C C . PHE A 1 103 ? 62.90295 73.01168 6.23655 1.000 25.40629 82 PHE A C 1
ATOM 586 O O . PHE A 1 103 ? 62.64620 73.12869 5.03313 1.000 18.06365 82 PHE A O 1
ATOM 594 N N . LYS A 1 104 ? 64.11412 73.23669 6.73882 1.000 22.10516 83 LYS A N 1
ATOM 595 C CA . LYS A 1 104 ? 65.20601 73.82507 5.96182 1.000 22.32842 83 LYS A CA 1
ATOM 596 C C . LYS A 1 104 ? 64.63653 75.10199 5.34485 1.000 20.07652 83 LYS A C 1
ATOM 597 O O . LYS A 1 104 ? 64.07594 75.93063 6.07518 1.000 17.72553 83 LYS A O 1
ATOM 599 N N . ARG A 1 105 ? 64.70519 75.28775 4.03111 1.000 17.33905 84 ARG A N 1
ATOM 600 C CA . ARG A 1 105 ? 64.20569 76.51144 3.42369 1.000 17.74025 84 ARG A CA 1
ATOM 601 C C . ARG A 1 105 ? 62.92586 76.28549 2.63083 1.000 21.25452 84 ARG A C 1
ATOM 602 O O . ARG A 1 105 ? 62.50746 77.17384 1.88399 1.000 19.42114 84 ARG A O 1
ATOM 610 N N . LYS A 1 106 ? 62.29258 75.12685 2.78744 1.000 17.87439 85 LYS A N 1
ATOM 611 C CA . LYS A 1 106 ? 61.04581 74.77443 2.12426 1.000 17.61727 85 LYS A CA 1
ATOM 612 C C . LYS A 1 106 ? 59.85125 75.48808 2.76697 1.000 19.53654 85 LYS A C 1
ATOM 613 O O . LYS A 1 106 ? 59.87451 75.80621 3.96123 1.000 21.20304 85 LYS A O 1
ATOM 616 N N . PRO A 1 107 ? 58.78702 75.72593 2.00036 1.000 26.48124 86 PRO A N 1
ATOM 617 C CA . PRO A 1 107 ? 57.62551 76.44011 2.54444 1.000 18.79684 86 PRO A CA 1
ATOM 618 C C . PRO A 1 107 ? 56.83418 75.59524 3.53059 1.000 16.24167 86 PRO A C 1
ATOM 619 O O . PRO A 1 107 ? 56.87739 74.36314 3.52647 1.000 18.88560 86 PRO A O 1
ATOM 623 N N . PHE A 1 108 ? 56.10194 76.29256 4.39793 1.000 17.34740 87 PHE A N 1
ATOM 624 C CA . PHE A 1 108 ? 55.24668 75.64708 5.38642 1.000 18.13924 87 PHE A CA 1
ATOM 625 C C . PHE A 1 108 ? 54.09437 76.58181 5.72962 1.000 15.16152 87 PHE A C 1
ATOM 626 O O . PHE A 1 108 ? 54.22917 77.80729 5.67757 1.000 17.70283 87 PHE A O 1
ATOM 634 N N . TYR A 1 109 ? 52.95228 75.98584 6.04511 1.000 14.91431 88 TYR A N 1
ATOM 635 C CA . TYR A 1 109 ? 51.79162 76.73915 6.50144 1.000 16.49154 88 TYR A CA 1
ATOM 636 C C . TYR A 1 109 ? 51.95363 77.14962 7.95772 1.000 18.10619 88 TYR A C 1
ATOM 637 O O . TYR A 1 109 ? 52.46880 76.39011 8.77698 1.000 18.21184 88 TYR A O 1
ATOM 646 N N . VAL A 1 110 ? 51.50689 78.35708 8.27612 1.000 14.48428 89 VAL A N 1
ATOM 647 C CA . VAL A 1 110 ? 51.49472 78.84829 9.64304 1.000 14.45795 89 VAL A CA 1
ATOM 648 C C . VAL A 1 110 ? 50.03629 79.04883 10.04017 1.000 21.16097 89 VAL A C 1
ATOM 649 O O . VAL A 1 110 ? 49.32436 79.85333 9.41778 1.000 15.15283 89 VAL A O 1
ATOM 653 N N . GLU A 1 111 ? 49.60004 78.31016 11.06518 1.000 13.61537 90 GLU A N 1
ATOM 654 C CA . GLU A 1 111 ? 48.26184 78.34851 11.64282 1.000 13.62133 90 GLU A CA 1
ATOM 655 C C . GLU A 1 111 ? 48.35166 78.76914 13.10502 1.000 15.34365 90 GLU A C 1
ATOM 656 O O . GLU A 1 111 ? 49.41089 78.66793 13.73772 1.000 12.88701 90 GLU A O 1
ATOM 662 N N A GLU A 1 112 ? 47.23291 79.24363 13.64679 0.286 14.48676 91 GLU A N 1
ATOM 663 N N B GLU A 1 112 ? 47.23295 79.24383 13.64679 0.286 14.49492 91 GLU A N 1
ATOM 664 N N C GLU A 1 112 ? 47.22666 79.24064 13.64163 0.428 14.42723 91 GLU A N 1
ATOM 665 C CA A GLU A 1 112 ? 47.21245 79.60317 15.05745 0.286 13.75606 91 GLU A CA 1
ATOM 666 C CA B GLU A 1 112 ? 47.21325 79.60276 15.05757 0.286 13.75556 91 GLU A CA 1
ATOM 667 C CA C GLU A 1 112 ? 47.17700 79.58801 15.05577 0.428 13.86443 91 GLU A CA 1
ATOM 668 C C A GLU A 1 112 ? 47.18551 78.34712 15.91650 0.286 13.84531 91 GLU A C 1
ATOM 669 C C B GLU A 1 112 ? 47.18777 78.34602 15.91539 0.286 13.71859 91 GLU A C 1
ATOM 670 C C C GLU A 1 112 ? 47.19064 78.32912 15.91130 0.428 13.71438 91 GLU A C 1
ATOM 671 O O A GLU A 1 112 ? 46.54325 77.35009 15.57357 0.286 14.16708 91 GLU A O 1
ATOM 672 O O B GLU A 1 112 ? 46.54816 77.34784 15.57076 0.286 14.16434 91 GLU A O 1
ATOM 673 O O C GLU A 1 112 ? 46.57604 77.31584 15.56593 0.428 14.36108 91 GLU A O 1
ATOM 689 N N . ALA A 1 113 ? 47.91455 78.39011 17.02557 1.000 13.20583 92 ALA A N 1
ATOM 690 C CA . ALA A 1 113 ? 47.78144 77.39210 18.07113 1.000 16.73857 92 ALA A CA 1
ATOM 691 C C . ALA A 1 113 ? 46.69111 77.94089 18.97546 1.000 15.35670 92 ALA A C 1
ATOM 692 O O . ALA A 1 113 ? 46.71633 79.12159 19.32373 1.000 16.78800 92 ALA A O 1
ATOM 694 N N . VAL A 1 114 ? 45.69277 77.13325 19.28405 1.000 12.07749 93 VAL A N 1
ATOM 695 C CA . VAL A 1 114 ? 44.56850 77.60660 20.08061 1.000 17.01331 93 VAL A CA 1
ATOM 696 C C . VAL A 1 114 ? 44.63832 76.91877 21.42734 1.000 13.56779 93 VAL A C 1
ATOM 697 O O . VAL A 1 114 ? 44.83506 75.70189 21.49800 1.000 17.45212 93 VAL A O 1
ATOM 701 N N . ASP A 1 115 ? 44.48108 77.70335 22.48536 1.000 13.06283 94 ASP A N 1
ATOM 702 C CA . ASP A 1 115 ? 44.53466 77.24085 23.86812 1.000 16.45728 94 ASP A CA 1
ATOM 703 C C . ASP A 1 115 ? 43.21250 76.56354 24.20733 1.000 19.25055 94 ASP A C 1
ATOM 704 O O . ASP A 1 115 ? 42.27609 77.19050 24.69906 1.000 16.99801 94 ASP A O 1
ATOM 709 N N . GLY A 1 116 ? 43.13114 75.26949 23.92657 1.000 14.71188 95 GLY A N 1
ATOM 710 C CA . GLY A 1 116 ? 41.90437 74.52367 24.14696 1.000 14.53414 95 GLY A CA 1
ATOM 711 C C . GLY A 1 116 ? 42.19899 73.07901 24.48049 1.000 20.59709 95 GLY A C 1
ATOM 712 O O . GLY A 1 116 ? 43.34495 72.74410 24.79366 1.000 20.57069 95 GLY A O 1
ATOM 713 N N . TYR A 1 117 ? 41.19350 72.21307 24.45936 1.000 12.66023 96 TYR A N 1
ATOM 714 C CA . TYR A 1 117 ? 41.45316 70.79022 24.59441 1.000 14.98929 96 TYR A CA 1
ATOM 715 C C . TYR A 1 117 ? 41.18978 70.08473 23.27280 1.000 15.96846 96 TYR A C 1
ATOM 716 O O . TYR A 1 117 ? 40.29370 70.45814 22.50735 1.000 15.92385 96 TYR A O 1
ATOM 725 N N . ASN A 1 118 ? 42.00307 69.06253 23.02723 1.000 12.60754 97 ASN A N 1
ATOM 726 C CA . ASN A 1 118 ? 41.94641 68.27279 21.80660 1.000 16.80882 97 ASN A CA 1
ATOM 727 C C . ASN A 1 118 ? 40.71303 67.37756 21.74596 1.000 19.92073 97 ASN A C 1
ATOM 728 O O . ASN A 1 118 ? 40.38236 66.68857 22.71233 1.000 14.90942 97 ASN A O 1
ATOM 733 N N . VAL A 1 119 ? 40.05212 67.34749 20.58602 1.000 15.62061 98 VAL A N 1
ATOM 734 C CA . VAL A 1 119 ? 38.97668 66.38960 20.35382 1.000 14.43831 98 VAL A CA 1
ATOM 735 C C . VAL A 1 119 ? 39.11437 65.76666 18.97156 1.000 16.44122 98 VAL A C 1
ATOM 736 O O . VAL A 1 119 ? 39.63579 66.37888 18.03202 1.000 16.34376 98 VAL A O 1
ATOM 740 N N . ARG A 1 120 ? 38.61945 64.53585 18.86414 1.000 15.17730 99 ARG A N 1
ATOM 741 C CA . ARG A 1 120 ? 38.44595 63.82041 17.61028 1.000 15.91034 99 ARG A CA 1
ATOM 742 C C . ARG A 1 120 ? 36.95999 63.53476 17.45759 1.000 16.41490 99 ARG A C 1
ATOM 743 O O . ARG A 1 120 ? 36.33597 62.99251 18.37998 1.000 18.47462 99 ARG A O 1
ATOM 751 N N . VAL A 1 121 ? 36.39486 63.91890 16.31480 1.000 16.59257 100 VAL A N 1
ATOM 752 C CA . VAL A 1 121 ? 34.96869 63.77312 16.03313 1.000 19.21575 100 VAL A CA 1
ATOM 753 C C . VAL A 1 121 ? 34.81133 62.75839 14.90789 1.000 22.56332 100 VAL A C 1
ATOM 754 O O . VAL A 1 121 ? 35.38637 62.92792 13.82696 1.000 17.70441 100 VAL A O 1
ATOM 758 N N . ALA A 1 122 ? 34.02527 61.71452 15.15013 1.000 21.12549 101 ALA A N 1
ATOM 759 C CA . ALA A 1 122 ? 33.85027 60.67054 14.15195 1.000 23.37388 101 ALA A CA 1
ATOM 760 C C . ALA A 1 122 ? 32.43636 60.11167 14.20816 1.000 27.62023 101 ALA A C 1
ATOM 761 O O . ALA A 1 122 ? 31.77492 60.14032 15.25242 1.000 21.93937 101 ALA A O 1
ATOM 763 N N . LYS A 1 123 ? 31.98738 59.59635 13.06612 1.000 20.75075 102 LYS A N 1
ATOM 764 C CA . LYS A 1 123 ? 30.74744 58.83660 12.97731 1.000 22.34342 102 LYS A CA 1
ATOM 765 C C . LYS A 1 123 ? 31.04345 57.37608 13.29599 1.000 30.00533 102 LYS A C 1
ATOM 766 O O . LYS A 1 123 ? 31.89275 56.75443 12.64677 1.000 25.15405 102 LYS A O 1
ATOM 772 N N . ILE A 1 124 ? 30.36245 56.84252 14.30800 1.000 25.14195 103 ILE A N 1
ATOM 773 C CA . ILE A 1 124 ? 30.49257 55.45416 14.73839 1.000 27.00797 103 ILE A CA 1
ATOM 774 C C . ILE A 1 124 ? 29.09190 54.86660 14.70942 1.000 26.70425 103 ILE A C 1
ATOM 775 O O . ILE A 1 124 ? 28.25625 55.21351 15.55230 1.000 34.73416 103 ILE A O 1
ATOM 780 N N . GLY A 1 125 ? 28.83469 53.97515 13.76529 1.000 35.07078 104 GLY A N 1
ATOM 781 C CA . GLY A 1 125 ? 27.47001 53.50046 13.59925 1.000 40.47124 104 GLY A CA 1
ATOM 782 C C . GLY A 1 125 ? 26.59900 54.64692 13.12976 1.000 32.90738 104 GLY A C 1
ATOM 783 O O . GLY A 1 125 ? 26.90798 55.32332 12.14534 1.000 39.64834 104 GLY A O 1
ATOM 784 N N . GLU A 1 126 ? 25.51166 54.90336 13.84961 1.000 35.97301 105 GLU A N 1
ATOM 785 C CA . GLU A 1 126 ? 24.63106 56.01564 13.52535 1.000 36.09541 105 GLU A CA 1
ATOM 786 C C . GLU A 1 126 ? 24.84686 57.21309 14.43887 1.000 38.11941 105 GLU A C 1
ATOM 787 O O . GLU A 1 126 ? 24.05074 58.15663 14.40906 1.000 38.72303 105 GLU A O 1
ATOM 788 N N . LYS A 1 127 ? 25.91644 57.20817 15.22897 1.000 28.20597 106 LYS A N 1
ATOM 789 C CA . LYS A 1 127 ? 26.16518 58.24437 16.21602 1.000 29.98878 106 LYS A CA 1
ATOM 790 C C . LYS A 1 127 ? 27.42842 59.01617 15.87310 1.000 30.69451 106 LYS A C 1
ATOM 791 O O . LYS A 1 127 ? 28.38237 58.46738 15.31371 1.000 29.10648 106 LYS A O 1
ATOM 797 N N . ILE A 1 128 ? 27.41348 60.30038 16.20441 1.000 23.78889 107 ILE A N 1
ATOM 798 C CA . ILE A 1 128 ? 28.61514 61.12250 16.19050 1.000 24.99242 107 ILE A CA 1
ATOM 799 C C . ILE A 1 128 ? 29.17920 61.10456 17.60576 1.000 30.21370 107 ILE A C 1
ATOM 800 O O . ILE A 1 128 ? 28.50301 61.52575 18.54939 1.000 26.01308 107 ILE A O 1
ATOM 805 N N . LEU A 1 129 ? 30.39728 60.58669 17.76273 1.000 21.42739 108 LEU A N 1
ATOM 806 C CA . LEU A 1 129 ? 31.07190 60.53380 19.05081 1.000 20.32521 108 LEU A CA 1
ATOM 807 C C . LEU A 1 129 ? 32.27221 61.47206 19.04608 1.000 21.02936 108 LEU A C 1
ATOM 808 O O . LEU A 1 129 ? 32.91332 61.68244 18.01415 1.000 21.64632 108 LEU A O 1
ATOM 813 N N . VAL A 1 130 ? 32.55790 62.05307 20.20893 1.000 18.84508 109 VAL A N 1
ATOM 814 C CA . VAL A 1 130 ? 33.66782 62.97915 20.37794 1.000 17.90736 109 VAL A CA 1
ATOM 815 C C . VAL A 1 130 ? 34.59850 62.41104 21.43598 1.000 19.25538 109 VAL A C 1
ATOM 816 O O . VAL A 1 130 ? 34.16339 62.11290 22.55515 1.000 18.11168 109 VAL A O 1
ATOM 820 N N . PHE A 1 131 ? 35.87142 62.25968 21.08071 1.000 17.84828 110 PHE A N 1
ATOM 821 C CA . PHE A 1 131 ? 36.86861 61.64103 21.94390 1.000 20.76693 110 PHE A CA 1
ATOM 822 C C . PHE A 1 131 ? 37.88545 62.67532 22.39735 1.000 15.86659 110 PHE A C 1
ATOM 823 O O . PHE A 1 131 ? 38.38556 63.45088 21.58087 1.000 15.41957 110 PHE A O 1
ATOM 831 N N . THR A 1 132 ? 38.18783 62.67981 23.69626 1.000 19.83813 111 THR A N 1
ATOM 832 C CA . THR A 1 132 ? 39.31647 63.44201 24.21142 1.000 19.73663 111 THR A CA 1
ATOM 833 C C . THR A 1 132 ? 40.60305 62.65997 23.97470 1.000 18.12934 111 THR A C 1
ATOM 834 O O . THR A 1 132 ? 40.58498 61.51365 23.51592 1.000 15.98437 111 THR A O 1
ATOM 838 N N . ARG A 1 133 ? 41.73560 63.29350 24.29769 1.000 14.40377 112 ARG A N 1
ATOM 839 C CA . ARG A 1 133 ? 43.03936 62.74039 23.93017 1.000 23.34523 112 ARG A CA 1
ATOM 840 C C . ARG A 1 133 ? 43.23568 61.31655 24.43247 1.000 17.96878 112 ARG A C 1
ATOM 841 O O . ARG A 1 133 ? 43.78108 60.47122 23.71307 1.000 24.64010 112 ARG A O 1
ATOM 849 N N . GLY A 1 134 ? 42.80120 61.02615 25.65729 1.000 20.06055 113 GLY A N 1
ATOM 850 C CA . GLY A 1 134 ? 42.98463 59.67959 26.17904 1.000 25.96120 113 GLY A CA 1
ATOM 851 C C . GLY A 1 134 ? 42.06987 58.61301 25.60531 1.000 27.17999 113 GLY A C 1
ATOM 852 O O . GLY A 1 134 ? 42.22572 57.43615 25.94955 1.000 21.72510 113 GLY A O 1
ATOM 853 N N . GLY A 1 135 ? 41.12776 58.97034 24.73978 1.000 19.16521 114 GLY A N 1
ATOM 854 C CA . GLY A 1 135 ? 40.21870 57.98647 24.18392 1.000 17.89070 114 GLY A CA 1
ATOM 855 C C . GLY A 1 135 ? 38.90612 57.83036 24.92137 1.000 25.57879 114 GLY A C 1
ATOM 856 O O . GLY A 1 135 ? 38.17210 56.86813 24.65890 1.000 26.13355 114 GLY A O 1
ATOM 857 N N . PHE A 1 136 ? 38.59616 58.72034 25.85281 1.000 17.83466 115 PHE A N 1
ATOM 858 C CA . PHE A 1 136 ? 37.28052 58.72509 26.46603 1.000 21.02603 115 PHE A CA 1
ATOM 859 C C . PHE A 1 136 ? 36.30820 59.46868 25.56635 1.000 24.90417 115 PHE A C 1
ATOM 860 O O . PHE A 1 136 ? 36.67315 60.45711 24.92343 1.000 19.01067 115 PHE A O 1
ATOM 868 N N . VAL A 1 137 ? 35.07204 58.97958 25.50470 1.000 20.05780 116 VAL A N 1
ATOM 869 C CA . VAL A 1 137 ? 34.00575 59.75576 24.88156 1.000 22.51425 116 VAL A CA 1
ATOM 870 C C . VAL A 1 137 ? 33.63738 60.89128 25.82799 1.000 25.24371 116 VAL A C 1
ATOM 871 O O . VAL A 1 137 ? 33.30095 60.65436 26.99452 1.000 25.10589 116 VAL A O 1
ATOM 875 N N . CYS A 1 138 ? 33.71219 62.13204 25.33645 1.000 24.36731 117 CYS A N 1
ATOM 876 C CA . CYS A 1 138 ? 33.40781 63.29916 26.16250 1.000 22.89379 117 CYS A CA 1
ATOM 877 C C . CYS A 1 138 ? 31.90423 63.55477 26.18087 1.000 22.53244 117 CYS A C 1
ATOM 878 O O . CYS A 1 138 ? 31.32238 63.91071 25.14735 1.000 20.30938 117 CYS A O 1
ATOM 881 N N . PRO A 1 139 ? 31.24202 63.38968 27.32939 1.000 19.80049 118 PRO A N 1
ATOM 882 C CA . PRO A 1 139 ? 29.77545 63.53306 27.34399 1.000 30.59565 118 PRO A CA 1
ATOM 883 C C . PRO A 1 139 ? 29.31811 64.93581 27.00493 1.000 20.22604 118 PRO A C 1
ATOM 884 O O . PRO A 1 139 ? 28.27975 65.10815 26.36029 1.000 23.65333 118 PRO A O 1
ATOM 888 N N . PHE A 1 140 ? 30.07391 65.94942 27.42644 1.000 19.50727 119 PHE A N 1
ATOM 889 C CA . PHE A 1 140 ? 29.70310 67.33044 27.13512 1.000 22.15623 119 PHE A CA 1
ATOM 890 C C . PHE A 1 140 ? 29.83202 67.63062 25.64420 1.000 22.44132 119 PHE A C 1
ATOM 891 O O . PHE A 1 140 ? 28.86707 68.04861 24.99317 1.000 19.67303 119 PHE A O 1
ATOM 899 N N . THR A 1 141 ? 31.02448 67.41879 25.08302 1.000 20.08283 120 THR A N 1
ATOM 900 C CA . THR A 1 141 ? 31.24356 67.79426 23.69148 1.000 20.92462 120 THR A CA 1
ATOM 901 C C . THR A 1 141 ? 30.42343 66.92851 22.74213 1.000 20.68891 120 THR A C 1
ATOM 902 O O . THR A 1 141 ? 29.97524 67.41131 21.69506 1.000 22.02521 120 THR A O 1
ATOM 906 N N . THR A 1 142 ? 30.20584 65.65750 23.08944 1.000 19.83043 121 THR A N 1
ATOM 907 C CA . THR A 1 142 ? 29.38542 64.79171 22.24481 1.000 19.87161 121 THR A CA 1
ATOM 908 C C . THR A 1 142 ? 27.93969 65.28009 22.19236 1.000 25.00468 121 THR A C 1
ATOM 909 O O . THR A 1 142 ? 27.31751 65.30230 21.12203 1.000 21.07126 121 THR A O 1
ATOM 913 N N . GLU A 1 143 ? 27.38603 65.67722 23.34006 1.000 25.96996 122 GLU A N 1
ATOM 914 C CA . GLU A 1 143 ? 25.99409 66.11565 23.37656 1.000 27.38956 122 GLU A CA 1
ATOM 915 C C . GLU A 1 143 ? 25.77695 67.38370 22.55675 1.000 22.03774 122 GLU A C 1
ATOM 916 O O . GLU A 1 143 ? 24.76573 67.51166 21.85731 1.000 30.74590 122 GLU A O 1
ATOM 922 N N . ARG A 1 144 ? 26.70779 68.32998 22.62807 1.000 20.96683 123 ARG A N 1
ATOM 923 C CA . ARG A 1 144 ? 26.55571 69.62591 21.98039 1.000 28.94345 123 ARG A CA 1
ATOM 924 C C . ARG A 1 144 ? 27.29062 69.72789 20.64325 1.000 30.00165 123 ARG A C 1
ATOM 925 O O . ARG A 1 144 ? 27.49105 70.84280 20.14938 1.000 23.53124 123 ARG A O 1
ATOM 933 N N . ILE A 1 145 ? 27.68685 68.59728 20.04886 1.000 31.74551 124 ILE A N 1
ATOM 934 C CA . ILE A 1 145 ? 28.51970 68.63050 18.84271 1.000 36.72191 124 ILE A CA 1
ATOM 935 C C . ILE A 1 145 ? 27.82066 69.38666 17.71439 1.000 21.78459 124 ILE A C 1
ATOM 936 O O . ILE A 1 145 ? 28.46072 70.14157 16.96852 1.000 22.53808 124 ILE A O 1
ATOM 941 N N . GLU A 1 146 ? 26.49921 69.21587 17.57972 1.000 22.70188 125 GLU A N 1
ATOM 942 C CA . GLU A 1 146 ? 25.75634 69.89066 16.52118 1.000 21.44194 125 GLU A CA 1
ATOM 943 C C . GLU A 1 146 ? 25.66323 71.39607 16.72528 1.000 30.86655 125 GLU A C 1
ATOM 944 O O . GLU A 1 146 ? 25.28022 72.09951 15.78869 1.000 26.21521 125 GLU A O 1
ATOM 946 N N . ASP A 1 147 ? 25.97749 71.90559 17.91801 1.000 25.77900 126 ASP A N 1
ATOM 947 C CA . ASP A 1 147 ? 26.10113 73.34911 18.08768 1.000 24.49428 126 ASP A CA 1
ATOM 948 C C . ASP A 1 147 ? 27.37510 73.86608 17.45345 1.000 27.32908 126 ASP A C 1
ATOM 949 O O . ASP A 1 147 ? 27.44152 75.03268 17.05211 1.000 34.00429 126 ASP A O 1
ATOM 954 N N . PHE A 1 148 ? 28.39013 73.01613 17.35190 1.000 32.24174 127 PHE A N 1
ATOM 955 C CA . PHE A 1 148 ? 29.70650 73.44781 16.91461 1.000 41.52354 127 PHE A CA 1
ATOM 956 C C . PHE A 1 148 ? 29.98201 73.14292 15.44980 1.000 29.49006 127 PHE A C 1
ATOM 957 O O . PHE A 1 148 ? 30.64953 73.93919 14.78586 1.000 46.53390 127 PHE A O 1
ATOM 965 N N . ILE A 1 149 ? 29.47647 72.02481 14.91782 1.000 26.05364 128 ILE A N 1
ATOM 966 C CA . ILE A 1 149 ? 29.71825 71.64063 13.53159 1.000 21.23719 128 ILE A CA 1
ATOM 967 C C . ILE A 1 149 ? 28.43598 71.05099 12.95848 1.000 33.99795 128 ILE A C 1
ATOM 968 O O . ILE A 1 149 ? 27.54303 70.61456 13.68774 1.000 30.62890 128 ILE A O 1
ATOM 973 N N . THR A 1 150 ? 28.36058 71.03331 11.63113 1.000 23.73596 129 THR A N 1
ATOM 974 C CA . THR A 1 150 ? 27.29221 70.35900 10.91252 1.000 33.48372 129 THR A CA 1
ATOM 975 C C . THR A 1 150 ? 27.68759 68.90887 10.64028 1.000 26.21922 129 THR A C 1
ATOM 976 O O . THR A 1 150 ? 28.87163 68.57288 10.59325 1.000 30.25007 129 THR A O 1
ATOM 980 N N . LEU A 1 151 ? 26.68645 68.04153 10.49281 1.000 26.62646 130 LEU A N 1
ATOM 981 C CA . LEU A 1 151 ? 26.93314 66.62991 10.23289 1.000 35.32445 130 LEU A CA 1
ATOM 982 C C . LEU A 1 151 ? 26.99255 66.28054 8.74700 1.000 35.54217 130 LEU A C 1
ATOM 983 O O . LEU A 1 151 ? 27.12957 65.09778 8.41601 1.000 28.54017 130 LEU A O 1
ATOM 985 N N . ASP A 1 152 ? 26.90202 67.26635 7.84784 1.000 23.73718 131 ASP A N 1
ATOM 986 C CA . ASP A 1 152 ? 26.97315 66.97282 6.41477 1.000 24.98744 131 ASP A CA 1
ATOM 987 C C . ASP A 1 152 ? 28.28281 66.28213 6.05446 1.000 21.89605 131 ASP A C 1
ATOM 988 O O . ASP A 1 152 ? 28.31034 65.40459 5.18535 1.000 23.79412 131 ASP A O 1
ATOM 993 N N . PHE A 1 153 ? 29.38419 66.68687 6.69578 1.000 21.47498 132 PHE A N 1
ATOM 994 C CA . PHE A 1 153 ? 30.68936 66.11507 6.37638 1.000 21.02405 132 PHE A CA 1
ATOM 995 C C . PHE A 1 153 ? 30.69252 64.59785 6.52232 1.000 20.91101 132 PHE A C 1
ATOM 996 O O . PHE A 1 153 ? 31.22996 63.88774 5.66563 1.000 24.87077 132 PHE A O 1
ATOM 1004 N N . PHE A 1 154 ? 30.10972 64.08265 7.60597 1.000 21.08167 133 PHE A N 1
ATOM 1005 C CA . PHE A 1 154 ? 30.13563 62.64619 7.85486 1.000 23.15159 133 PHE A CA 1
ATOM 1006 C C . PHE A 1 154 ? 29.17529 61.88005 6.95392 1.000 22.44966 133 PHE A C 1
ATOM 1007 O O . PHE A 1 154 ? 29.32422 60.66242 6.79983 1.000 22.83480 133 PHE A O 1
ATOM 1015 N N . LYS A 1 155 ? 28.18818 62.55722 6.37099 1.000 23.62144 134 LYS A N 1
ATOM 1016 C CA . LYS A 1 155 ? 27.35964 61.90027 5.36898 1.000 26.72777 134 LYS A CA 1
ATOM 1017 C C . LYS A 1 155 ? 28.18027 61.55883 4.13323 1.000 28.90544 134 LYS A C 1
ATOM 1018 O O . LYS A 1 155 ? 27.99454 60.49334 3.53477 1.000 30.35256 134 LYS A O 1
ATOM 1024 N N . ASP A 1 156 ? 29.10091 62.44897 3.74518 1.000 23.08119 135 ASP A N 1
ATOM 1025 C CA . ASP A 1 156 ? 29.92148 62.25684 2.55454 1.000 23.09761 135 ASP A CA 1
ATOM 1026 C C . ASP A 1 156 ? 31.24655 61.56660 2.84042 1.000 27.50068 135 ASP A C 1
ATOM 1027 O O . ASP A 1 156 ? 31.80722 60.92973 1.94257 1.000 24.82913 135 ASP A O 1
ATOM 1032 N N . TYR A 1 157 ? 31.76833 61.68477 4.05954 1.000 27.31453 136 TYR A N 1
ATOM 1033 C CA . TYR A 1 157 ? 33.08091 61.14723 4.42332 1.000 27.29762 136 TYR A CA 1
ATOM 1034 C C . TYR A 1 157 ? 32.99282 60.39263 5.74343 1.000 24.81753 136 TYR A C 1
ATOM 1035 O O . TYR A 1 157 ? 33.60174 60.78877 6.74586 1.000 26.30696 136 TYR A O 1
ATOM 1044 N N . PRO A 1 158 ? 32.24955 59.28486 5.77860 1.000 25.73119 137 PRO A N 1
ATOM 1045 C CA . PRO A 1 158 ? 32.07911 58.57252 7.05309 1.000 27.85972 137 PRO A CA 1
ATOM 1046 C C . PRO A 1 158 ? 33.36565 57.96373 7.58693 1.000 24.98214 137 PRO A C 1
ATOM 1047 O O . PRO A 1 158 ? 33.41263 57.59922 8.76771 1.000 25.46344 137 PRO A O 1
ATOM 1051 N N . ASN A 1 159 ? 34.40543 57.83708 6.76416 1.000 24.83370 138 ASN A N 1
ATOM 1052 C CA . ASN A 1 159 ? 35.65333 57.20653 7.17518 1.000 30.19715 138 ASN A CA 1
ATOM 1053 C C . ASN A 1 159 ? 36.70399 58.21569 7.62325 1.000 26.79289 138 ASN A C 1
ATOM 1054 O O . ASN A 1 159 ? 37.85673 57.83606 7.86487 1.000 27.75370 138 ASN A O 1
ATOM 1059 N N . MET A 1 160 ? 36.33587 59.48570 7.75297 1.000 20.01101 139 MET A N 1
ATOM 1060 C CA . MET A 1 160 ? 37.26172 60.53065 8.16044 1.000 19.05191 139 MET A CA 1
ATOM 1061 C C . MET A 1 160 ? 36.92785 61.06619 9.54763 1.000 21.71705 139 MET A C 1
ATOM 1062 O O . MET A 1 160 ? 35.77340 61.04105 9.98508 1.000 21.15954 139 MET A O 1
ATOM 1067 N N . VAL A 1 161 ? 37.96845 61.55586 10.22008 1.000 17.86915 140 VAL A N 1
ATOM 1068 C CA . VAL A 1 161 ? 37.92139 62.01434 11.60451 1.000 17.40158 140 VAL A CA 1
ATOM 1069 C C . VAL A 1 161 ? 38.26797 63.49670 11.62585 1.000 20.18503 140 VAL A C 1
ATOM 1070 O O . VAL A 1 161 ? 39.34471 63.89471 11.16171 1.000 18.42555 140 VAL A O 1
ATOM 1074 N N . LEU A 1 162 ? 37.36671 64.31417 12.16548 1.000 16.75552 141 LEU A N 1
ATOM 1075 C CA . LEU A 1 162 ? 37.66050 65.73137 12.33889 1.000 16.24747 141 LEU A CA 1
ATOM 1076 C C . LEU A 1 162 ? 38.42663 65.91531 13.64354 1.000 18.50577 141 LEU A C 1
ATOM 1077 O O . LEU A 1 162 ? 37.95467 65.49545 14.70668 1.000 15.74663 141 LEU A O 1
ATOM 1082 N N . CYS A 1 163 ? 39.61660 66.50912 13.55821 1.000 15.11119 142 CYS A N 1
ATOM 1083 C CA . CYS A 1 163 ? 40.47735 66.74870 14.71076 1.000 14.54070 142 CYS A CA 1
ATOM 1084 C C . CYS A 1 163 ? 40.54603 68.24697 14.95726 1.000 14.77809 142 CYS A C 1
ATOM 1085 O O . CYS A 1 163 ? 40.90708 69.00562 14.05499 1.000 14.18236 142 CYS A O 1
ATOM 1088 N N . GLY A 1 164 ? 40.18572 68.67649 16.16463 1.000 20.07981 143 GLY A N 1
ATOM 1089 C CA . GLY A 1 164 ? 40.19283 70.09349 16.44949 1.000 19.59738 143 GLY A CA 1
ATOM 1090 C C . GLY A 1 164 ? 40.38677 70.38031 17.92278 1.000 19.37410 143 GLY A C 1
ATOM 1091 O O . GLY A 1 164 ? 40.55075 69.47602 18.74477 1.000 17.97265 143 GLY A O 1
ATOM 1092 N N . GLU A 1 165 ? 40.40396 71.66885 18.23933 1.000 13.48412 144 GLU A N 1
ATOM 1093 C CA . GLU A 1 165 ? 40.47322 72.15049 19.61141 1.000 15.37666 144 GLU A CA 1
ATOM 1094 C C . GLU A 1 165 ? 39.11811 72.73786 19.98736 1.000 17.90084 144 GLU A C 1
ATOM 1095 O O . GLU A 1 165 ? 38.52147 73.47340 19.19646 1.000 15.18798 144 GLU A O 1
ATOM 1101 N N . MET A 1 166 ? 38.63035 72.37960 21.17492 1.000 13.90381 145 MET A N 1
ATOM 1102 C CA . MET A 1 166 ? 37.51748 73.05356 21.83400 1.000 14.37973 145 MET A CA 1
ATOM 1103 C C . MET A 1 166 ? 38.08419 74.14723 22.72287 1.000 15.62666 145 MET A C 1
ATOM 1104 O O . MET A 1 166 ? 38.86867 73.86124 23.63541 1.000 15.99427 145 MET A O 1
ATOM 1109 N N . ALA A 1 167 ? 37.69159 75.39004 22.46201 1.000 14.44314 146 ALA A N 1
ATOM 1110 C CA . ALA A 1 167 ? 38.32303 76.51122 23.13606 1.000 15.51792 146 ALA A CA 1
ATOM 1111 C C . ALA A 1 167 ? 37.31900 77.63391 23.32975 1.000 15.38858 146 ALA A C 1
ATOM 1112 O O . ALA A 1 167 ? 36.47987 77.88652 22.46263 1.000 17.39308 146 ALA A O 1
ATOM 1114 N N . GLY A 1 168 ? 37.42556 78.31077 24.46652 1.000 15.42806 147 GLY A N 1
ATOM 1115 C CA . GLY A 1 168 ? 36.53410 79.39428 24.79324 1.000 16.92818 147 GLY A CA 1
ATOM 1116 C C . GLY A 1 168 ? 36.51073 79.62975 26.28868 1.000 20.20123 147 GLY A C 1
ATOM 1117 O O . GLY A 1 168 ? 37.16328 78.91754 27.05827 1.000 15.31875 147 GLY A O 1
ATOM 1118 N N . PRO A 1 169 ? 35.75746 80.64290 26.73026 1.000 16.52904 148 PRO A N 1
ATOM 1119 C CA . PRO A 1 169 ? 35.74926 80.99491 28.15702 1.000 16.71534 148 PRO A CA 1
ATOM 1120 C C . PRO A 1 169 ? 34.88511 80.08709 29.01696 1.000 18.94341 148 PRO A C 1
ATOM 1121 O O . PRO A 1 169 ? 34.98114 80.16194 30.24851 1.000 22.97791 148 PRO A O 1
ATOM 1125 N N . GLU A 1 170 ? 34.02917 79.26213 28.43032 1.000 18.87244 149 GLU A N 1
ATOM 1126 C CA . GLU A 1 170 ? 33.17488 78.35230 29.19315 1.000 20.25617 149 GLU A CA 1
ATOM 1127 C C . GLU A 1 170 ? 33.51593 76.91110 28.82148 1.000 17.07980 149 GLU A C 1
ATOM 1128 O O . GLU A 1 170 ? 32.73236 76.21339 28.16970 1.000 17.59023 149 GLU A O 1
ATOM 1134 N N . SER A 1 171 ? 34.68591 76.45697 29.27503 1.000 16.35182 150 SER A N 1
ATOM 1135 C CA . SER A 1 171 ? 35.27997 75.15999 28.98241 1.000 17.87679 150 SER A CA 1
ATOM 1136 C C . SER A 1 171 ? 35.22200 74.22689 30.18102 1.000 18.45659 150 SER A C 1
ATOM 1137 O O . SER A 1 171 ? 35.49122 74.64643 31.31076 1.000 17.16690 150 SER A O 1
ATOM 1140 N N . PRO A 1 172 ? 34.92115 72.94672 29.95199 1.000 19.51393 151 PRO A N 1
ATOM 1141 C CA . PRO A 1 172 ? 34.95678 71.96547 31.04668 1.000 20.49019 151 PRO A CA 1
ATOM 1142 C C . PRO A 1 172 ? 36.36462 71.57377 31.48814 1.000 22.81425 151 PRO A C 1
ATOM 1143 O O . PRO A 1 172 ? 36.49980 70.92239 32.53151 1.000 18.06995 151 PRO A O 1
ATOM 1147 N N . TYR A 1 173 ? 37.40771 71.90253 30.71776 1.000 18.16143 152 TYR A N 1
ATOM 1148 C CA . TYR A 1 173 ? 38.75595 71.40721 30.98624 1.000 18.52499 152 TYR A CA 1
ATOM 1149 C C . TYR A 1 173 ? 39.82868 72.47536 31.14031 1.000 25.47121 152 TYR A C 1
ATOM 1150 O O . TYR A 1 173 ? 40.90656 72.16367 31.65583 1.000 26.08219 152 TYR A O 1
ATOM 1159 N N . LEU A 1 174 ? 39.59300 73.69765 30.68699 1.000 17.98968 153 LEU A N 1
ATOM 1160 C CA . LEU A 1 174 ? 40.57479 74.76868 30.77923 1.000 21.93856 153 LEU A CA 1
ATOM 1161 C C . LEU A 1 174 ? 39.93951 75.97007 31.45601 1.000 22.94115 153 LEU A C 1
ATOM 1162 O O . LEU A 1 174 ? 38.73977 76.20298 31.32520 1.000 24.97828 153 LEU A O 1
ATOM 1167 N N . VAL A 1 175 ? 40.75286 76.73135 32.18952 1.000 23.39726 154 VAL A N 1
ATOM 1168 C CA . VAL A 1 175 ? 40.21861 77.90074 32.87585 1.000 27.42603 154 VAL A CA 1
ATOM 1169 C C . VAL A 1 175 ? 40.17598 79.12757 31.97440 1.000 33.84175 154 VAL A C 1
ATOM 1170 O O . VAL A 1 175 ? 39.39617 80.05127 32.24401 1.000 34.57310 154 VAL A O 1
ATOM 1174 N N . GLU A 1 176 ? 40.97801 79.17372 30.91405 1.000 23.56975 155 GLU A N 1
ATOM 1175 C CA . GLU A 1 176 ? 40.95110 80.30414 29.98846 1.000 24.21155 155 GLU A CA 1
ATOM 1176 C C . GLU A 1 176 ? 40.85633 79.79025 28.55207 1.000 31.38783 155 GLU A C 1
ATOM 1177 O O . GLU A 1 176 ? 40.52627 78.62764 28.29008 1.000 19.71713 155 GLU A O 1
ATOM 1183 N N . GLY A 1 177 ? 41.13551 80.67389 27.59494 1.000 30.51146 156 GLY A N 1
ATOM 1184 C CA . GLY A 1 177 ? 41.03730 80.35916 26.18919 1.000 21.71212 156 GLY A CA 1
ATOM 1185 C C . GLY A 1 177 ? 41.32098 81.57552 25.33369 1.000 28.38683 156 GLY A C 1
ATOM 1186 O O . GLY A 1 177 ? 41.73375 82.62280 25.83881 1.000 22.29535 156 GLY A O 1
ATOM 1187 N N . PRO A 1 178 ? 41.10307 81.46571 24.02470 1.000 19.50068 157 PRO A N 1
ATOM 1188 C CA . PRO A 1 178 ? 41.40803 82.59186 23.11001 1.000 19.68350 157 PRO A CA 1
ATOM 1189 C C . PRO A 1 178 ? 40.56357 83.81246 23.42851 1.000 23.25045 157 PRO A C 1
ATOM 1190 O O . PRO A 1 178 ? 39.35694 83.69927 23.70180 1.000 23.01968 157 PRO A O 1
ATOM 1194 N N . PRO A 1 179 ? 41.16305 85.00603 23.37579 1.000 26.87111 158 PRO A N 1
ATOM 1195 C CA . PRO A 1 179 ? 40.45271 86.21409 23.82232 1.000 27.91483 158 PRO A CA 1
ATOM 1196 C C . PRO A 1 179 ? 39.31314 86.63958 22.91413 1.000 27.74388 158 PRO A C 1
ATOM 1197 O O . PRO A 1 179 ? 38.43406 87.38225 23.37017 1.000 24.66955 158 PRO A O 1
ATOM 1201 N N . TYR A 1 180 ? 39.30272 86.22213 21.64968 1.000 19.25859 159 TYR A N 1
ATOM 1202 C CA . TYR A 1 180 ? 38.25621 86.61858 20.71597 1.000 32.23498 159 TYR A CA 1
ATOM 1203 C C . TYR A 1 180 ? 37.01725 85.73126 20.78677 1.000 28.52863 159 TYR A C 1
ATOM 1204 O O . TYR A 1 180 ? 36.04209 86.01081 20.08795 1.000 23.48350 159 TYR A O 1
ATOM 1213 N N . VAL A 1 181 ? 37.02287 84.67749 21.59827 1.000 21.79384 160 VAL A N 1
ATOM 1214 C CA . VAL A 1 181 ? 35.81579 83.89618 21.84660 1.000 25.47829 160 VAL A CA 1
ATOM 1215 C C . VAL A 1 181 ? 35.17936 84.49099 23.09684 1.000 24.31679 160 VAL A C 1
ATOM 1216 O O . VAL A 1 181 ? 35.67026 84.28538 24.20978 1.000 21.37979 160 VAL A O 1
ATOM 1220 N N . LYS A 1 182 ? 34.09106 85.24344 22.91243 1.000 24.95722 161 LYS A N 1
ATOM 1221 C CA . LYS A 1 182 ? 33.53932 86.03067 24.01125 1.000 29.12284 161 LYS A CA 1
ATOM 1222 C C . LYS A 1 182 ? 32.61736 85.22227 24.91488 1.000 21.23501 161 LYS A C 1
ATOM 1223 O O . LYS A 1 182 ? 32.48169 85.55321 26.09825 1.000 36.49286 161 LYS A O 1
ATOM 1225 N N . GLU A 1 183 ? 31.95789 84.18887 24.39844 1.000 25.89546 162 GLU A N 1
ATOM 1226 C CA . GLU A 1 183 ? 31.09388 83.39201 25.26023 1.000 33.14130 162 GLU A CA 1
ATOM 1227 C C . GLU A 1 183 ? 31.13723 81.93465 24.83280 1.000 27.53980 162 GLU A C 1
ATOM 1228 O O . GLU A 1 183 ? 31.57537 81.60139 23.72611 1.000 26.96273 162 GLU A O 1
ATOM 1234 N N . ASP A 1 184 ? 30.68002 81.06954 25.73866 1.000 20.88737 163 ASP A N 1
ATOM 1235 C CA . ASP A 1 184 ? 30.47220 79.64205 25.45874 1.000 19.34311 163 ASP A CA 1
ATOM 1236 C C . ASP A 1 184 ? 31.79199 78.99377 25.04671 1.000 18.71451 163 ASP A C 1
ATOM 1237 O O . ASP A 1 184 ? 32.80362 79.13937 25.75328 1.000 19.73902 163 ASP A O 1
ATOM 1242 N N . ILE A 1 185 ? 31.81562 78.22788 23.96173 1.000 18.08138 164 ILE A N 1
ATOM 1243 C CA . ILE A 1 185 ? 32.99098 77.48908 23.53121 1.000 21.12010 164 ILE A CA 1
ATOM 1244 C C . ILE A 1 185 ? 32.82700 77.23724 22.04267 1.000 18.87444 164 ILE A C 1
ATOM 1245 O O . ILE A 1 185 ? 31.70864 77.23021 21.52393 1.000 18.29993 164 ILE A O 1
ATOM 1250 N N . GLN A 1 186 ? 33.94666 77.02282 21.34999 1.000 16.69050 165 GLN A N 1
ATOM 1251 C CA . GLN A 1 186 ? 33.94793 76.85672 19.90092 1.000 19.64355 165 GLN A CA 1
ATOM 1252 C C . GLN A 1 186 ? 34.88417 75.73037 19.48718 1.000 17.24445 165 GLN A C 1
ATOM 1253 O O . GLN A 1 186 ? 35.84684 75.40160 20.18242 1.000 16.00067 165 GLN A O 1
ATOM 1259 N N . PHE A 1 187 ? 34.59733 75.15216 18.32399 1.000 16.19981 166 PHE A N 1
ATOM 1260 C CA . PHE A 1 187 ? 35.45276 74.14571 17.71781 1.000 15.74061 166 PHE A CA 1
ATOM 1261 C C . PHE A 1 187 ? 36.38995 74.82911 16.72109 1.000 15.48648 166 PHE A C 1
ATOM 1262 O O . PHE A 1 187 ? 36.00569 75.79086 16.04846 1.000 15.87315 166 PHE A O 1
ATOM 1270 N N . PHE A 1 188 ? 37.63582 74.36825 16.66553 1.000 14.90331 167 PHE A N 1
ATOM 1271 C CA . PHE A 1 188 ? 38.63118 74.90659 15.73269 1.000 17.47046 167 PHE A CA 1
ATOM 1272 C C . PHE A 1 188 ? 39.30426 73.72365 15.05025 1.000 15.18036 167 PHE A C 1
ATOM 1273 O O . PHE A 1 188 ? 40.15818 73.06285 15.65032 1.000 17.75683 167 PHE A O 1
ATOM 1281 N N . LEU A 1 189 ? 38.93082 73.46856 13.79802 1.000 14.81422 168 LEU A N 1
ATOM 1282 C CA . LEU A 1 189 ? 39.51490 72.36349 13.05251 1.000 14.71598 168 LEU A CA 1
ATOM 1283 C C . LEU A 1 189 ? 41.01050 72.58554 12.82045 1.000 14.26849 168 LEU A C 1
ATOM 1284 O O . LEU A 1 189 ? 41.43204 73.67005 12.41682 1.000 14.28182 168 LEU A O 1
ATOM 1289 N N . PHE A 1 190 ? 41.81837 71.55186 13.05486 1.000 13.95603 169 PHE A N 1
ATOM 1290 C CA . PHE A 1 190 ? 43.22628 71.64542 12.68047 1.000 21.05397 169 PHE A CA 1
ATOM 1291 C C . PHE A 1 190 ? 43.75423 70.44868 11.90058 1.000 13.74509 169 PHE A C 1
ATOM 1292 O O . PHE A 1 190 ? 44.90241 70.49918 11.43822 1.000 13.59702 169 PHE A O 1
ATOM 1300 N N . ASP A 1 191 ? 42.97273 69.38616 11.74017 1.000 14.74824 170 ASP A N 1
ATOM 1301 C CA . ASP A 1 191 ? 43.41690 68.24376 10.95191 1.000 14.29710 170 ASP A CA 1
ATOM 1302 C C . ASP A 1 191 ? 42.18962 67.42509 10.58744 1.000 18.79468 170 ASP A C 1
ATOM 1303 O O . ASP A 1 191 ? 41.16366 67.48138 11.27353 1.000 18.15146 170 ASP A O 1
ATOM 1308 N N . ILE A 1 192 ? 42.28952 66.70048 9.47884 1.000 15.25706 171 ILE A N 1
ATOM 1309 C CA . ILE A 1 192 ? 41.31246 65.68329 9.11210 1.000 16.37008 171 ILE A CA 1
ATOM 1310 C C . ILE A 1 192 ? 42.08392 64.39589 8.87945 1.000 19.62816 171 ILE A C 1
ATOM 1311 O O . ILE A 1 192 ? 43.00651 64.36448 8.05326 1.000 18.17520 171 ILE A O 1
ATOM 1316 N N . GLN A 1 193 ? 41.73943 63.34875 9.62717 1.000 17.13159 172 GLN A N 1
ATOM 1317 C CA . GLN A 1 193 ? 42.48365 62.09952 9.58317 1.000 16.44200 172 GLN A CA 1
ATOM 1318 C C . GLN A 1 193 ? 41.59720 60.94040 9.15373 1.000 26.97079 172 GLN A C 1
ATOM 1319 O O . GLN A 1 193 ? 40.39679 60.90181 9.44236 1.000 21.22107 172 GLN A O 1
ATOM 1325 N N . GLU A 1 194 ? 42.21942 59.99907 8.45378 1.000 18.04238 173 GLU A N 1
ATOM 1326 C CA . GLU A 1 194 ? 41.57329 58.76378 8.04419 1.000 18.53513 173 GLU A CA 1
ATOM 1327 C C . GLU A 1 194 ? 41.48721 57.78229 9.20418 1.000 24.23160 173 GLU A C 1
ATOM 1328 O O . GLU A 1 194 ? 42.42530 57.65574 9.99552 1.000 20.08760 173 GLU A O 1
ATOM 1334 N N . LYS A 1 195 ? 40.36806 57.06052 9.28072 1.000 26.41549 174 LYS A N 1
ATOM 1335 C CA . LYS A 1 195 ? 40.25396 55.96564 10.23477 1.000 22.68317 174 LYS A CA 1
ATOM 1336 C C . LYS A 1 195 ? 41.25120 54.86225 9.89678 1.000 30.02262 174 LYS A C 1
ATOM 1337 O O . LYS A 1 195 ? 41.67635 54.71003 8.74816 1.000 26.27050 174 LYS A O 1
ATOM 1343 N N . LYS A 1 196 ? 41.62419 54.09343 10.92263 1.000 25.09721 175 LYS A N 1
ATOM 1344 C CA . LYS A 1 196 ? 42.51232 52.93993 10.80512 1.000 30.07588 175 LYS A CA 1
ATOM 1345 C C . LYS A 1 196 ? 43.94667 53.33911 10.47084 1.000 27.61971 175 LYS A C 1
ATOM 1346 O O . LYS A 1 196 ? 44.87287 52.90539 11.15983 1.000 30.74023 175 LYS A O 1
ATOM 1348 N N . THR A 1 197 ? 44.15583 54.15450 9.42884 1.000 30.21105 176 THR A N 1
ATOM 1349 C CA . THR A 1 197 ? 45.51962 54.54192 9.06838 1.000 28.71534 176 THR A CA 1
ATOM 1350 C C . THR A 1 197 ? 46.00628 55.74255 9.86108 1.000 33.62702 176 THR A C 1
ATOM 1351 O O . THR A 1 197 ? 47.20987 55.86347 10.11450 1.000 24.49058 176 THR A O 1
ATOM 1355 N N . GLY A 1 198 ? 45.10455 56.65054 10.22979 1.000 23.79511 177 GLY A N 1
ATOM 1356 C CA . GLY A 1 198 ? 45.50599 57.87543 10.87899 1.000 23.44036 177 GLY A CA 1
ATOM 1357 C C . GLY A 1 198 ? 46.07988 58.92025 9.95169 1.000 24.28946 177 GLY A C 1
ATOM 1358 O O . GLY A 1 198 ? 46.54915 59.95626 10.43293 1.000 19.79343 177 GLY A O 1
ATOM 1359 N N . ARG A 1 199 ? 46.05781 58.68100 8.64135 1.000 25.55466 178 ARG A N 1
ATOM 1360 C CA . ARG A 1 199 ? 46.67895 59.59041 7.68291 1.000 23.94983 178 ARG A CA 1
ATOM 1361 C C . ARG A 1 199 ? 46.00434 60.95312 7.68590 1.000 29.20394 178 ARG A C 1
ATOM 1362 O O . ARG A 1 199 ? 44.77516 61.05091 7.60566 1.000 22.13073 178 ARG A O 1
ATOM 1370 N N . SER A 1 200 ? 46.82097 62.00587 7.74060 1.000 22.05803 179 SER A N 1
ATOM 1371 C CA . SER A 1 200 ? 46.33427 63.37701 7.70311 1.000 21.35391 179 SER A CA 1
ATOM 1372 C C . SER A 1 200 ? 46.17897 63.84082 6.25825 1.000 29.76163 179 SER A C 1
ATOM 1373 O O . SER A 1 200 ? 47.05577 63.61043 5.42045 1.000 18.88140 179 SER A O 1
ATOM 1376 N N . LEU A 1 201 ? 45.06855 64.51253 5.97413 1.000 16.31362 180 LEU A N 1
ATOM 1377 C CA . LEU A 1 201 ? 44.89711 65.10849 4.66029 1.000 17.90030 180 LEU A CA 1
ATOM 1378 C C . LEU A 1 201 ? 45.85893 66.28051 4.48470 1.000 19.48197 180 LEU A C 1
ATOM 1379 O O . LEU A 1 201 ? 46.13249 67.01009 5.44421 1.000 18.18409 180 LEU A O 1
ATOM 1384 N N . PRO A 1 202 ? 46.38464 66.48836 3.27712 1.000 18.83101 181 PRO A N 1
ATOM 1385 C CA . PRO A 1 202 ? 47.22578 67.66396 3.03516 1.000 16.55716 181 PRO A CA 1
ATOM 1386 C C . PRO A 1 202 ? 46.48652 68.94478 3.38772 1.000 21.03602 181 PRO A C 1
ATOM 1387 O O . PRO A 1 202 ? 45.25679 69.02492 3.29201 1.000 21.47706 181 PRO A O 1
ATOM 1391 N N . VAL A 1 203 ? 47.25531 69.95715 3.79858 1.000 15.97741 182 VAL A N 1
ATOM 1392 C CA . VAL A 1 203 ? 46.65739 71.20724 4.26903 1.000 15.79819 182 VAL A CA 1
ATOM 1393 C C . VAL A 1 203 ? 45.62285 71.72144 3.27501 1.000 27.79786 182 VAL A C 1
ATOM 1394 O O . VAL A 1 203 ? 44.47605 72.00967 3.64061 1.000 17.70292 182 VAL A O 1
ATOM 1398 N N . GLU A 1 204 ? 46.01770 71.83344 2.00037 1.000 21.82559 183 GLU A N 1
ATOM 1399 C CA . GLU A 1 204 ? 45.13602 72.38925 0.97782 1.000 19.04444 183 GLU A CA 1
ATOM 1400 C C . GLU A 1 204 ? 43.81603 71.62629 0.90273 1.000 17.70545 183 GLU A C 1
ATOM 1401 O O . GLU A 1 204 ? 42.74719 72.23445 0.79016 1.000 19.01726 183 GLU A O 1
ATOM 1403 N N . GLU A 1 205 ? 43.86858 70.29436 0.96856 1.000 17.69274 184 GLU A N 1
ATOM 1404 C CA . GLU A 1 205 ? 42.64151 69.50336 0.94281 1.000 18.40925 184 GLU A CA 1
ATOM 1405 C C . GLU A 1 205 ? 41.77772 69.77186 2.16575 1.000 24.89328 184 GLU A C 1
ATOM 1406 O O . GLU A 1 205 ? 40.55002 69.89580 2.05547 1.000 17.92180 184 GLU A O 1
ATOM 1412 N N . ARG A 1 206 ? 42.39825 69.83610 3.34777 1.000 16.97099 185 ARG A N 1
ATOM 1413 C CA . ARG A 1 206 ? 41.62642 70.08322 4.56056 1.000 16.65786 185 ARG A CA 1
ATOM 1414 C C . ARG A 1 206 ? 40.93607 71.43773 4.49550 1.000 18.05077 185 ARG A C 1
ATOM 1415 O O . ARG A 1 206 ? 39.77172 71.57133 4.88811 1.000 18.10014 185 ARG A O 1
ATOM 1423 N N . LEU A 1 207 ? 41.64661 72.45878 4.01285 1.000 16.83580 186 LEU A N 1
ATOM 1424 C CA . LEU A 1 207 ? 41.07026 73.79851 3.96067 1.000 17.07488 186 LEU A CA 1
ATOM 1425 C C . LEU A 1 207 ? 39.90004 73.85959 2.98487 1.000 21.79142 186 LEU A C 1
ATOM 1426 O O . LEU A 1 207 ? 38.91390 74.56301 3.23507 1.000 18.01893 186 LEU A O 1
ATOM 1431 N N . LYS A 1 208 ? 40.00049 73.14224 1.86046 1.000 19.20733 187 LYS A N 1
ATOM 1432 C CA . LYS A 1 208 ? 38.88934 73.08824 0.91146 1.000 20.71739 187 LYS A CA 1
ATOM 1433 C C . LYS A 1 208 ? 37.67477 72.40652 1.52326 1.000 20.38937 187 LYS A C 1
ATOM 1434 O O . LYS A 1 208 ? 36.53486 72.82094 1.28118 1.000 19.38242 187 LYS A O 1
ATOM 1436 N N . LEU A 1 209 ? 37.89629 71.34660 2.30663 1.000 20.83249 188 LEU A N 1
ATOM 1437 C CA . LEU A 1 209 ? 36.77631 70.65387 2.93222 1.000 23.73516 188 LEU A CA 1
ATOM 1438 C C . LEU A 1 209 ? 36.12986 71.50682 4.01306 1.000 27.73576 188 LEU A C 1
ATOM 1439 O O . LEU A 1 209 ? 34.89912 71.52939 4.13728 1.000 19.85350 188 LEU A O 1
ATOM 1444 N N . ALA A 1 210 ? 36.94171 72.21356 4.80676 1.000 19.89686 189 ALA A N 1
ATOM 1445 C CA . ALA A 1 210 ? 36.38365 73.04668 5.86487 1.000 23.58254 189 ALA A CA 1
ATOM 1446 C C . ALA A 1 210 ? 35.51651 74.15120 5.28004 1.000 19.34738 189 ALA A C 1
ATOM 1447 O O . ALA A 1 210 ? 34.45514 74.47029 5.82677 1.000 20.88825 189 ALA A O 1
ATOM 1449 N N . GLU A 1 211 ? 35.94003 74.73150 4.15334 1.000 20.72783 190 GLU A N 1
ATOM 1450 C CA . GLU A 1 211 ? 35.11902 75.74638 3.50120 1.000 23.77951 190 GLU A CA 1
ATOM 1451 C C . GLU A 1 211 ? 33.83480 75.13476 2.95193 1.000 20.81778 190 GLU A C 1
ATOM 1452 O O . GLU A 1 211 ? 32.74736 75.69239 3.13374 1.000 22.93111 190 GLU A O 1
ATOM 1458 N N . GLU A 1 212 ? 33.94652 73.99292 2.26398 1.000 21.27446 191 GLU A N 1
ATOM 1459 C CA . GLU A 1 212 ? 32.77742 73.38620 1.62783 1.000 26.88874 191 GLU A CA 1
ATOM 1460 C C . GLU A 1 212 ? 31.70689 73.06243 2.65728 1.000 37.35638 191 GLU A C 1
ATOM 1461 O O . GLU A 1 212 ? 30.51566 73.31206 2.42816 1.000 25.25015 191 GLU A O 1
ATOM 1467 N N . TYR A 1 213 ? 32.11597 72.51429 3.80410 1.000 20.16869 192 TYR A N 1
ATOM 1468 C CA . TYR A 1 213 ? 31.19350 72.02877 4.81344 1.000 23.92036 192 TYR A CA 1
ATOM 1469 C C . TYR A 1 213 ? 30.99523 73.01041 5.95998 1.000 20.67025 192 TYR A C 1
ATOM 1470 O O . TYR A 1 213 ? 30.29500 72.68697 6.92438 1.000 20.91665 192 TYR A O 1
ATOM 1479 N N . GLY A 1 214 ? 31.55889 74.20954 5.85950 1.000 21.89676 193 GLY A N 1
ATOM 1480 C CA . GLY A 1 214 ? 31.40618 75.19209 6.92287 1.000 24.57620 193 GLY A CA 1
ATOM 1481 C C . GLY A 1 214 ? 31.94401 74.74396 8.26564 1.000 29.45663 193 GLY A C 1
ATOM 1482 O O . GLY A 1 214 ? 31.35246 75.05940 9.30508 1.000 22.38779 193 GLY A O 1
ATOM 1483 N N . ILE A 1 215 ? 33.05395 74.01472 8.27283 1.000 19.84668 194 ILE A N 1
ATOM 1484 C CA . ILE A 1 215 ? 33.64442 73.56572 9.53314 1.000 18.05775 194 ILE A CA 1
ATOM 1485 C C . ILE A 1 215 ? 34.51897 74.67808 10.09362 1.000 17.52110 194 ILE A C 1
ATOM 1486 O O . ILE A 1 215 ? 35.47326 75.10139 9.43029 1.000 17.32308 194 ILE A O 1
ATOM 1491 N N . PRO A 1 216 ? 34.23636 75.17921 11.29585 1.000 20.83218 195 PRO A N 1
ATOM 1492 C CA . PRO A 1 216 ? 35.06997 76.24630 11.86351 1.000 17.10190 195 PRO A CA 1
ATOM 1493 C C . PRO A 1 216 ? 36.50826 75.77230 12.02410 1.000 16.37573 195 PRO A C 1
ATOM 1494 O O . PRO A 1 216 ? 36.76177 74.63831 12.42928 1.000 16.04178 195 PRO A O 1
ATOM 1498 N N . SER A 1 217 ? 37.45077 76.64704 11.68243 1.000 16.21573 196 SER A N 1
ATOM 1499 C CA . SER A 1 217 ? 38.84795 76.25975 11.53355 1.000 15.65966 196 SER A CA 1
ATOM 1500 C C . SER A 1 217 ? 39.75730 77.19584 12.32587 1.000 15.31722 196 SER A C 1
ATOM 1501 O O . SER A 1 217 ? 39.39907 78.33540 12.62770 1.000 15.62178 196 SER A O 1
ATOM 1504 N N . VAL A 1 218 ? 40.95794 76.70817 12.66066 1.000 16.49080 197 VAL A N 1
ATOM 1505 C CA . VAL A 1 218 ? 41.99342 77.60943 13.16099 1.000 14.47367 197 VAL A CA 1
ATOM 1506 C C . VAL A 1 218 ? 42.29959 78.65421 12.08420 1.000 14.89668 197 VAL A C 1
ATOM 1507 O O . VAL A 1 218 ? 42.13811 78.40631 10.88205 1.000 15.21133 197 VAL A O 1
ATOM 1511 N N . GLU A 1 219 ? 42.72698 79.83808 12.51579 1.000 14.98304 198 GLU A N 1
ATOM 1512 C CA . GLU A 1 219 ? 43.15539 80.84612 11.55953 1.000 15.44137 198 GLU A CA 1
ATOM 1513 C C . GLU A 1 219 ? 44.41695 80.38636 10.84029 1.000 17.57111 198 GLU A C 1
ATOM 1514 O O . GLU A 1 219 ? 45.35541 79.87469 11.45787 1.000 15.01364 198 GLU A O 1
ATOM 1520 N N . VAL A 1 220 ? 44.43151 80.56675 9.52306 1.000 15.65780 199 VAL A N 1
ATOM 1521 C CA . VAL A 1 220 ? 45.60347 80.28432 8.70602 1.000 18.60925 199 VAL A CA 1
ATOM 1522 C C . VAL A 1 220 ? 46.24566 81.62627 8.39774 1.000 20.36373 199 VAL A C 1
ATOM 1523 O O . VAL A 1 220 ? 45.65030 82.46659 7.71832 1.000 19.20444 199 VAL A O 1
ATOM 1527 N N . PHE A 1 221 ? 47.45177 81.84546 8.92433 1.000 16.78459 200 PHE A N 1
ATOM 1528 C CA . PHE A 1 221 ? 48.13884 83.11125 8.70387 1.000 22.19392 200 PHE A CA 1
ATOM 1529 C C . PHE A 1 221 ? 48.79506 83.18881 7.33598 1.000 21.78450 200 PHE A C 1
ATOM 1530 O O . PHE A 1 221 ? 49.03041 84.29653 6.84022 1.000 26.24735 200 PHE A O 1
ATOM 1538 N N . GLY A 1 222 ? 49.09379 82.05570 6.71711 1.000 19.93671 201 GLY A N 1
ATOM 1539 C CA . GLY A 1 222 ? 49.63508 82.06672 5.38057 1.000 21.46010 201 GLY A CA 1
ATOM 1540 C C . GLY A 1 222 ? 50.71199 81.01731 5.21545 1.000 26.98134 201 GLY A C 1
ATOM 1541 O O . GLY A 1 222 ? 50.94821 80.17920 6.08888 1.000 18.36191 201 GLY A O 1
ATOM 1542 N N . LEU A 1 223 ? 51.34871 81.06949 4.05245 1.000 17.14370 202 LEU A N 1
ATOM 1543 C CA . LEU A 1 223 ? 52.45683 80.19858 3.68852 1.000 18.52197 202 LEU A CA 1
ATOM 1544 C C . LEU A 1 223 ? 53.76214 80.96813 3.87601 1.000 19.33750 202 LEU A C 1
ATOM 1545 O O . LEU A 1 223 ? 53.92579 82.06093 3.32033 1.000 19.37758 202 LEU A O 1
ATOM 1550 N N . TYR A 1 224 ? 54.68408 80.40418 4.65317 1.000 18.27199 203 TYR A N 1
ATOM 1551 C CA . TYR A 1 224 ? 55.91869 81.07935 5.02780 1.000 18.06819 203 TYR A CA 1
ATOM 1552 C C . TYR A 1 224 ? 57.11046 80.17142 4.75759 1.000 19.90341 203 TYR A C 1
ATOM 1553 O O . TYR A 1 224 ? 56.95577 79.00412 4.38844 1.000 18.06111 203 TYR A O 1
ATOM 1562 N N . ASP A 1 225 ? 58.31402 80.71939 4.95687 1.000 16.86159 204 ASP A N 1
ATOM 1563 C CA . ASP A 1 225 ? 59.53768 79.92678 4.92503 1.000 16.78530 204 ASP A CA 1
ATOM 1564 C C . ASP A 1 225 ? 60.60934 80.59871 5.77830 1.000 17.30038 204 ASP A C 1
ATOM 1565 O O . ASP A 1 225 ? 60.41393 81.69883 6.30085 1.000 16.78704 204 ASP A O 1
ATOM 1570 N N . LEU A 1 226 ? 61.74604 79.90428 5.92701 1.000 16.61036 205 LEU A N 1
ATOM 1571 C CA . LEU A 1 226 ? 62.84992 80.40832 6.74638 1.000 16.54680 205 LEU A CA 1
ATOM 1572 C C . LEU A 1 226 ? 63.23926 81.82990 6.37099 1.000 17.30429 205 LEU A C 1
ATOM 1573 O O . LEU A 1 226 ? 63.54516 82.64809 7.24250 1.000 17.79938 205 LEU A O 1
ATOM 1578 N N . SER A 1 227 ? 63.23345 82.14906 5.07768 1.000 18.12171 206 SER A N 1
ATOM 1579 C CA . SER A 1 227 ? 63.65292 83.47972 4.65745 1.000 18.98822 206 SER A CA 1
ATOM 1580 C C . SER A 1 227 ? 62.74947 84.57836 5.20475 1.000 21.43173 206 SER A C 1
ATOM 1581 O O . SER A 1 227 ? 63.16552 85.73987 5.24987 1.000 19.90398 206 SER A O 1
ATOM 1584 N N . ARG A 1 228 ? 61.53453 84.24564 5.64235 1.000 20.42447 207 ARG A N 1
ATOM 1585 C CA . ARG A 1 228 ? 60.60461 85.23510 6.17496 1.000 22.62739 207 ARG A CA 1
ATOM 1586 C C . ARG A 1 228 ? 60.56056 85.23568 7.70432 1.000 22.45558 207 ARG A C 1
ATOM 1587 O O . ARG A 1 228 ? 59.56571 85.67063 8.29410 1.000 19.57843 207 ARG A O 1
ATOM 1595 N N . ILE A 1 229 ? 61.64557 84.79281 8.35171 1.000 17.24621 208 ILE A N 1
ATOM 1596 C CA . ILE A 1 229 ? 61.68693 84.67738 9.81205 1.000 17.53565 208 ILE A CA 1
ATOM 1597 C C . ILE A 1 229 ? 61.31684 85.99255 10.49582 1.000 18.13074 208 ILE A C 1
ATOM 1598 O O . ILE A 1 229 ? 60.65117 85.99605 11.54049 1.000 18.62255 208 ILE A O 1
ATOM 1603 N N . ASP A 1 230 ? 61.73473 87.13049 9.93048 1.000 19.04792 209 ASP A N 1
ATOM 1604 C CA . ASP A 1 230 ? 61.42260 88.40521 10.57347 1.000 22.91228 209 ASP A CA 1
ATOM 1605 C C . ASP A 1 230 ? 59.91448 88.64709 10.64282 1.000 27.22268 209 ASP A C 1
ATOM 1606 O O . ASP A 1 230 ? 59.41604 89.22959 11.61398 1.000 18.17225 209 ASP A O 1
ATOM 1611 N N . GLU A 1 231 ? 59.17316 88.22615 9.61500 1.000 18.18767 210 GLU A N 1
ATOM 1612 C CA . GLU A 1 231 ? 57.72318 88.40192 9.64326 1.000 18.56626 210 GLU A CA 1
ATOM 1613 C C . GLU A 1 231 ? 57.08040 87.51972 10.70176 1.000 20.04127 210 GLU A C 1
ATOM 1614 O O . GLU A 1 231 ? 56.04260 87.88393 11.26845 1.000 17.12073 210 GLU A O 1
ATOM 1620 N N . LEU A 1 232 ? 57.64260 86.33035 10.91978 1.000 16.44396 211 LEU A N 1
ATOM 1621 C CA . LEU A 1 232 ? 57.10896 85.43103 11.93109 1.000 15.55520 211 LEU A CA 1
ATOM 1622 C C . LEU A 1 232 ? 57.37814 85.94729 13.33327 1.000 18.73663 211 LEU A C 1
ATOM 1623 O O . LEU A 1 232 ? 56.53617 85.77843 14.22302 1.000 17.72980 211 LEU A O 1
ATOM 1628 N N . HIS A 1 233 ? 58.54793 86.56254 13.56029 1.000 15.57002 212 HIS A N 1
ATOM 1629 C CA . HIS A 1 233 ? 58.79755 87.18951 14.85405 1.000 15.44994 212 HIS A CA 1
ATOM 1630 C C . HIS A 1 233 ? 57.79435 88.31758 15.09219 1.000 19.22576 212 HIS A C 1
ATOM 1631 O O . HIS A 1 233 ? 57.25643 88.46823 16.19854 1.000 15.69959 212 HIS A O 1
ATOM 1638 N N . ALA A 1 234 ? 57.51101 89.10458 14.05058 1.000 16.82845 213 ALA A N 1
ATOM 1639 C CA . ALA A 1 234 ? 56.50400 90.15886 14.16357 1.000 17.46111 213 ALA A CA 1
ATOM 1640 C C . ALA A 1 234 ? 55.12003 89.57974 14.44942 1.000 17.00725 213 ALA A C 1
ATOM 1641 O O . ALA A 1 234 ? 54.35348 90.15282 15.23221 1.000 20.71094 213 ALA A O 1
ATOM 1643 N N . LEU A 1 235 ? 54.77848 88.45616 13.80990 1.000 16.53432 214 LEU A N 1
ATOM 1644 C CA . LEU A 1 235 ? 53.51726 87.77494 14.09660 1.000 16.14691 214 LEU A CA 1
ATOM 1645 C C . LEU A 1 235 ? 53.43930 87.34745 15.56282 1.000 21.94512 214 LEU A C 1
ATOM 1646 O O . LEU A 1 235 ? 52.41633 87.55338 16.22769 1.000 18.11945 214 LEU A O 1
ATOM 1651 N N . ILE A 1 236 ? 54.51205 86.74050 16.08330 1.000 14.83198 215 ILE A N 1
ATOM 1652 C CA . ILE A 1 236 ? 54.52574 86.33418 17.49125 1.000 14.79413 215 ILE A CA 1
ATOM 1653 C C . ILE A 1 236 ? 54.36115 87.54851 18.39444 1.000 18.53673 215 ILE A C 1
ATOM 1654 O O . ILE A 1 236 ? 53.64948 87.49762 19.40561 1.000 16.47524 215 ILE A O 1
ATOM 1659 N N . ASP A 1 237 ? 55.00695 88.66391 18.04296 1.000 15.45285 216 ASP A N 1
ATOM 1660 C CA . ASP A 1 237 ? 54.88258 89.86688 18.85219 1.000 23.41195 216 ASP A CA 1
ATOM 1661 C C . ASP A 1 237 ? 53.43656 90.34714 18.89605 1.000 18.89479 216 ASP A C 1
ATOM 1662 O O . ASP A 1 237 ? 52.93630 90.74234 19.95652 1.000 17.90702 216 ASP A O 1
ATOM 1667 N N . ARG A 1 238 ? 52.73813 90.28737 17.76224 1.000 16.65254 217 ARG A N 1
ATOM 1668 C CA . ARG A 1 238 ? 51.33634 90.68737 17.75457 1.000 18.84906 217 ARG A CA 1
ATOM 1669 C C . ARG A 1 238 ? 50.49090 89.71554 18.57058 1.000 17.83373 217 ARG A C 1
ATOM 1670 O O . ARG A 1 238 ? 49.63162 90.13383 19.35655 1.000 16.77806 217 ARG A O 1
ATOM 1678 N N . LEU A 1 239 ? 50.72412 88.41346 18.39578 1.000 15.58083 218 LEU A N 1
ATOM 1679 C CA . LEU A 1 239 ? 49.94866 87.41241 19.11990 1.000 19.17365 218 LEU A CA 1
ATOM 1680 C C . LEU A 1 239 ? 50.16587 87.50560 20.62667 1.000 25.30094 218 LEU A C 1
ATOM 1681 O O . LEU A 1 239 ? 49.23963 87.25272 21.40501 1.000 17.09709 218 LEU A O 1
ATOM 1686 N N . THR A 1 240 ? 51.38418 87.84711 21.05887 1.000 16.03661 219 THR A N 1
ATOM 1687 C CA . THR A 1 240 ? 51.63412 88.01940 22.48453 1.000 14.37521 219 THR A CA 1
ATOM 1688 C C . THR A 1 240 ? 50.82855 89.18805 23.04011 1.000 15.29188 219 THR A C 1
ATOM 1689 O O . THR A 1 240 ? 50.21424 89.08189 24.10838 1.000 19.41423 219 THR A O 1
ATOM 1693 N N . LYS A 1 241 ? 50.81657 90.31279 22.32674 1.000 18.78935 220 LYS A N 1
ATOM 1694 C CA . LYS A 1 241 ? 50.03392 91.45946 22.77096 1.000 23.58384 220 LYS A CA 1
ATOM 1695 C C . LYS A 1 241 ? 48.53546 91.17414 22.75168 1.000 20.76083 220 LYS A C 1
ATOM 1696 O O . LYS A 1 241 ? 47.78843 91.76455 23.54037 1.000 23.78835 220 LYS A O 1
ATOM 1702 N N . GLU A 1 242 ? 48.07526 90.30343 21.85518 1.000 19.22617 221 GLU A N 1
ATOM 1703 C CA . GLU A 1 242 ? 46.67226 89.90475 21.80946 1.000 24.14049 221 GLU A CA 1
ATOM 1704 C C . GLU A 1 242 ? 46.33865 88.77959 22.78498 1.000 22.64197 221 GLU A C 1
ATOM 1705 O O . GLU A 1 242 ? 45.19180 88.31637 22.79193 1.000 16.86308 221 GLU A O 1
ATOM 1711 N N . LYS A 1 243 ? 47.30941 88.33329 23.59375 1.000 19.51178 222 LYS A N 1
ATOM 1712 C CA . LYS A 1 243 ? 47.12131 87.27390 24.59537 1.000 14.70644 222 LYS A CA 1
ATOM 1713 C C . LYS A 1 243 ? 46.70911 85.95088 23.95650 1.000 23.87032 222 LYS A C 1
ATOM 1714 O O . LYS A 1 243 ? 45.82967 85.24556 24.45365 1.000 15.33125 222 LYS A O 1
ATOM 1720 N N . ARG A 1 244 ? 47.36150 85.60102 22.85565 1.000 13.96250 223 ARG A N 1
ATOM 1721 C CA . ARG A 1 244 ? 47.08577 84.37136 22.13707 1.000 13.55344 223 ARG A CA 1
ATOM 1722 C C . ARG A 1 244 ? 48.24687 83.39448 22.26973 1.000 12.82308 223 ARG A C 1
ATOM 1723 O O . ARG A 1 244 ? 49.36738 83.76725 22.62632 1.000 14.07971 223 ARG A O 1
ATOM 1731 N N . GLU A 1 245 ? 47.95425 82.12371 21.96738 1.000 12.60003 224 GLU A N 1
ATOM 1732 C CA . GLU A 1 245 ? 48.86453 81.03200 22.29952 1.000 13.01800 224 GLU A CA 1
ATOM 1733 C C . GLU A 1 245 ? 50.10385 80.98883 21.41022 1.000 14.77417 224 GLU A C 1
ATOM 1734 O O . GLU A 1 245 ? 51.20114 80.68342 21.89567 1.000 12.70091 224 GLU A O 1
ATOM 1740 N N . GLY A 1 246 ? 49.95337 81.21803 20.10746 1.000 16.67228 225 GLY A N 1
ATOM 1741 C CA . GLY A 1 246 ? 51.11182 81.13596 19.23449 1.000 15.66506 225 GLY A CA 1
ATOM 1742 C C . GLY A 1 246 ? 50.79555 80.52353 17.88538 1.000 12.11076 225 GLY A C 1
ATOM 1743 O O . GLY A 1 246 ? 49.67358 80.65878 17.37732 1.000 12.45043 225 GLY A O 1
ATOM 1744 N N . ILE A 1 247 ? 51.76708 79.82631 17.30121 1.000 11.91264 226 ILE A N 1
ATOM 1745 C CA . ILE A 1 247 ? 51.63155 79.33674 15.94018 1.000 14.46689 226 ILE A CA 1
ATOM 1746 C C . ILE A 1 247 ? 51.96364 77.85612 15.88131 1.000 11.83143 226 ILE A C 1
ATOM 1747 O O . ILE A 1 247 ? 52.72698 77.33243 16.70094 1.000 11.37302 226 ILE A O 1
ATOM 1752 N N . VAL A 1 248 ? 51.39083 77.19410 14.87835 1.000 11.98424 227 VAL A N 1
ATOM 1753 C CA . VAL A 1 248 ? 51.72241 75.83161 14.49256 1.000 11.83869 227 VAL A CA 1
ATOM 1754 C C . VAL A 1 248 ? 52.17536 75.87544 13.03996 1.000 12.24757 227 VAL A C 1
ATOM 1755 O O . VAL A 1 248 ? 51.51345 76.49138 12.19517 1.000 12.67203 227 VAL A O 1
ATOM 1759 N N . MET A 1 249 ? 53.31510 75.24637 12.76129 1.000 14.36559 228 MET A N 1
ATOM 1760 C CA . MET A 1 249 ? 53.96475 75.25678 11.45526 1.000 17.30142 228 MET A CA 1
ATOM 1761 C C . MET A 1 249 ? 53.83233 73.86212 10.85647 1.000 13.03105 228 MET A C 1
ATOM 1762 O O . MET A 1 249 ? 54.16440 72.87294 11.52018 1.000 12.40362 228 MET A O 1
ATOM 1767 N N . LYS A 1 250 ? 53.32815 73.77876 9.62224 1.000 13.17323 229 LYS A N 1
ATOM 1768 C CA . LYS A 1 250 ? 52.99802 72.49822 8.99487 1.000 14.07452 229 LYS A CA 1
ATOM 1769 C C . LYS A 1 250 ? 53.48043 72.44290 7.55179 1.000 13.94656 229 LYS A C 1
ATOM 1770 O O . LYS A 1 250 ? 53.19566 73.35010 6.76199 1.000 14.32014 229 LYS A O 1
ATOM 1776 N N . SER A 1 251 ? 54.16462 71.35637 7.19792 1.000 14.98865 230 SER A N 1
ATOM 1777 C CA . SER A 1 251 ? 54.48650 71.14928 5.79839 1.000 19.45435 230 SER A CA 1
ATOM 1778 C C . SER A 1 251 ? 53.18341 70.95490 5.02959 1.000 20.53721 230 SER A C 1
ATOM 1779 O O . SER A 1 251 ? 52.18413 70.50773 5.60406 1.000 14.95413 230 SER A O 1
ATOM 1782 N N . PRO A 1 252 ? 53.16247 71.28685 3.73325 1.000 17.20789 231 PRO A N 1
ATOM 1783 C CA . PRO A 1 252 ? 51.91642 71.12347 2.95920 1.000 19.06101 231 PRO A CA 1
ATOM 1784 C C . PRO A 1 252 ? 51.32561 69.72658 3.04132 1.000 19.58149 231 PRO A C 1
ATOM 1785 O O . PRO A 1 252 ? 50.09517 69.58259 3.03456 1.000 17.73247 231 PRO A O 1
ATOM 1789 N N . ASP A 1 253 ? 52.16298 68.69425 3.14440 1.000 18.06813 232 ASP A N 1
ATOM 1790 C CA . ASP A 1 253 ? 51.70489 67.31512 3.22593 1.000 17.96454 232 ASP A CA 1
ATOM 1791 C C . ASP A 1 253 ? 51.38531 66.87178 4.65010 1.000 18.31498 232 ASP A C 1
ATOM 1792 O O . ASP A 1 253 ? 51.08885 65.69174 4.86343 1.000 19.69716 232 ASP A O 1
ATOM 1797 N N . MET A 1 254 ? 51.45835 67.78198 5.62178 1.000 16.37242 233 MET A N 1
ATOM 1798 C CA . MET A 1 254 ? 51.12981 67.54538 7.02641 1.000 18.33434 233 MET A CA 1
ATOM 1799 C C . MET A 1 254 ? 52.04121 66.52332 7.69870 1.000 22.86395 233 MET A C 1
ATOM 1800 O O . MET A 1 254 ? 51.73642 66.06596 8.80904 1.000 21.08626 233 MET A O 1
ATOM 1805 N N . LYS A 1 255 ? 53.15347 66.14490 7.07287 1.000 21.02667 234 LYS A N 1
ATOM 1806 C CA . LYS A 1 255 ? 54.02466 65.14888 7.68890 1.000 17.16862 234 LYS A CA 1
ATOM 1807 C C . LYS A 1 255 ? 55.01021 65.73201 8.70203 1.000 20.78863 234 LYS A C 1
ATOM 1808 O O . LYS A 1 255 ? 55.47441 64.99607 9.57696 1.000 27.04468 234 LYS A O 1
ATOM 1814 N N . LYS A 1 256 ? 55.35699 67.01554 8.61262 1.000 22.56962 235 LYS A N 1
ATOM 1815 C CA . LYS A 1 256 ? 56.25020 67.64607 9.58444 1.000 13.50081 235 LYS A CA 1
ATOM 1816 C C . LYS A 1 256 ? 55.50689 68.80118 10.24020 1.000 17.48685 235 LYS A C 1
ATOM 1817 O O . LYS A 1 256 ? 55.09186 69.74064 9.55365 1.000 15.98377 235 LYS A O 1
ATOM 1823 N N . ILE A 1 257 ? 55.34430 68.73447 11.56299 1.000 14.86297 236 ILE A N 1
ATOM 1824 C CA . ILE A 1 257 ? 54.56891 69.71687 12.32126 1.000 16.89180 236 ILE A CA 1
ATOM 1825 C C . ILE A 1 257 ? 55.32717 70.11789 13.58448 1.000 13.24236 236 ILE A C 1
ATOM 1826 O O . ILE A 1 257 ? 55.73787 69.25399 14.36319 1.000 13.40557 236 ILE A O 1
ATOM 1831 N N . VAL A 1 258 ? 55.49106 71.42569 13.81224 1.000 11.59695 237 VAL A N 1
ATOM 1832 C CA . VAL A 1 258 ? 56.08405 71.91081 15.05695 1.000 12.28536 237 VAL A CA 1
ATOM 1833 C C . VAL A 1 258 ? 55.33751 73.15157 15.51191 1.000 11.78890 237 VAL A C 1
ATOM 1834 O O . VAL A 1 258 ? 54.79305 73.90338 14.69837 1.000 12.28338 237 VAL A O 1
ATOM 1838 N N . LYS A 1 259 ? 55.33683 73.37549 16.82253 1.000 10.70951 238 LYS A N 1
ATOM 1839 C CA . LYS A 1 259 ? 54.59648 74.47147 17.44556 1.000 10.64584 238 LYS A CA 1
ATOM 1840 C C . LYS A 1 259 ? 55.54655 75.41035 18.17951 1.000 11.82193 238 LYS A C 1
ATOM 1841 O O . LYS A 1 259 ? 56.52962 74.96409 18.78302 1.000 11.07149 238 LYS A O 1
ATOM 1847 N N . TYR A 1 260 ? 55.25434 76.71883 18.13011 1.000 10.70592 239 TYR A N 1
ATOM 1848 C CA . TYR A 1 260 ? 56.01059 77.73275 18.85832 1.000 12.85028 239 TYR A CA 1
ATOM 1849 C C . TYR A 1 260 ? 55.03998 78.67559 19.55106 1.000 10.75954 239 TYR A C 1
ATOM 1850 O O . TYR A 1 260 ? 54.19622 79.28448 18.88866 1.000 11.12921 239 TYR A O 1
ATOM 1859 N N . VAL A 1 261 ? 55.13727 78.77745 20.88111 1.000 10.48173 240 VAL A N 1
ATOM 1860 C CA . VAL A 1 261 ? 54.14742 79.51802 21.65609 1.000 11.08387 240 VAL A CA 1
ATOM 1861 C C . VAL A 1 261 ? 54.75206 80.83455 22.10528 1.000 10.83206 240 VAL A C 1
ATOM 1862 O O . VAL A 1 261 ? 55.97205 80.99220 22.18597 1.000 10.76419 240 VAL A O 1
ATOM 1866 N N . THR A 1 262 ? 53.86789 81.79966 22.38450 1.000 11.92764 241 THR A N 1
ATOM 1867 C CA . THR A 1 262 ? 54.25945 83.14657 22.74962 1.000 11.58176 241 THR A CA 1
ATOM 1868 C C . THR A 1 262 ? 54.79421 83.22908 24.18313 1.000 13.88578 241 THR A C 1
ATOM 1869 O O . THR A 1 262 ? 54.54015 82.34821 25.00747 1.000 10.88855 241 THR A O 1
ATOM 1873 N N . PRO A 1 263 ? 55.50443 84.31937 24.50744 1.000 11.64162 242 PRO A N 1
ATOM 1874 C CA . PRO A 1 263 ? 55.82489 84.60140 25.91648 1.000 11.52552 242 PRO A CA 1
ATOM 1875 C C . PRO A 1 263 ? 54.58243 84.65756 26.79220 1.000 11.59262 242 PRO A C 1
ATOM 1876 O O . PRO A 1 263 ? 54.64383 84.29722 27.97240 1.000 12.65290 242 PRO A O 1
ATOM 1880 N N . TYR A 1 264 ? 53.46181 85.13738 26.25000 1.000 12.03854 243 TYR A N 1
ATOM 1881 C CA . TYR A 1 264 ? 52.21734 85.19383 27.01238 1.000 12.20551 243 TYR A CA 1
ATOM 1882 C C . TYR A 1 264 ? 51.77678 83.80332 27.43776 1.000 11.64413 243 TYR A C 1
ATOM 1883 O O . TYR A 1 264 ? 51.40987 83.58526 28.60113 1.000 11.68430 243 TYR A O 1
ATOM 1892 N N . ALA A 1 265 ? 51.76465 82.86220 26.49103 1.000 11.35263 244 ALA A N 1
ATOM 1893 C CA . ALA A 1 265 ? 51.35781 81.49619 26.80519 1.000 10.92145 244 ALA A CA 1
ATOM 1894 C C . ALA A 1 265 ? 52.18100 80.92909 27.95348 1.000 15.87940 244 ALA A C 1
ATOM 1895 O O . ALA A 1 265 ? 51.67542 80.15046 28.78020 1.000 17.90144 244 ALA A O 1
ATOM 1897 N N . ASN A 1 266 ? 53.47442 81.23629 27.96778 1.000 10.34600 245 ASN A N 1
ATOM 1898 C CA . ASN A 1 266 ? 54.34630 80.71424 29.01118 1.000 9.96821 245 ASN A CA 1
ATOM 1899 C C . ASN A 1 266 ? 54.13613 81.43390 30.33468 1.000 10.15410 245 ASN A C 1
ATOM 1900 O O . ASN A 1 266 ? 54.06236 80.79171 31.38500 1.000 15.32207 245 ASN A O 1
ATOM 1905 N N . ILE A 1 267 ? 54.04193 82.76259 30.30979 1.000 10.63115 246 ILE A N 1
ATOM 1906 C CA . ILE A 1 267 ? 53.84100 83.49743 31.55310 1.000 11.66417 246 ILE A CA 1
ATOM 1907 C C . ILE A 1 267 ? 52.45703 83.22022 32.14235 1.000 18.03692 246 ILE A C 1
ATOM 1908 O O . ILE A 1 267 ? 52.31656 83.04262 33.35952 1.000 12.27237 246 ILE A O 1
ATOM 1913 N N . ASN A 1 268 ? 51.41599 83.19342 31.30228 1.000 15.85438 247 ASN A N 1
ATOM 1914 C CA . ASN A 1 268 ? 50.06472 82.92847 31.80153 1.000 17.66432 247 ASN A CA 1
ATOM 1915 C C . ASN A 1 268 ? 49.92248 81.51574 32.35137 1.000 11.12130 247 ASN A C 1
ATOM 1916 O O . ASN A 1 268 ? 49.20772 81.30524 33.33852 1.000 14.29340 247 ASN A O 1
ATOM 1921 N N . ASP A 1 269 ? 50.53763 80.52789 31.69708 1.000 13.07876 248 ASP A N 1
ATOM 1922 C CA . ASP A 1 269 ? 50.50487 79.15953 32.21531 1.000 10.29941 248 ASP A CA 1
ATOM 1923 C C . ASP A 1 269 ? 51.05225 79.09158 33.63536 1.000 17.20667 248 ASP A C 1
ATOM 1924 O O . ASP A 1 269 ? 50.49782 78.38743 34.49698 1.000 10.22851 248 ASP A O 1
ATOM 1929 N N . ILE A 1 270 ? 52.17129 79.77742 33.88093 1.000 13.84664 249 ILE A N 1
ATOM 1930 C CA . ILE A 1 270 ? 52.75423 79.80032 35.21944 1.000 15.38993 249 ILE A CA 1
ATOM 1931 C C . ILE A 1 270 ? 51.79714 80.45409 36.20522 1.000 12.84744 249 ILE A C 1
ATOM 1932 O O . ILE A 1 270 ? 51.54404 79.91268 37.28524 1.000 12.98609 249 ILE A O 1
ATOM 1937 N N . LYS A 1 271 ? 51.26229 81.63269 35.85188 1.000 10.96180 250 LYS A N 1
ATOM 1938 C CA . LYS A 1 271 ? 50.32490 82.34246 36.72649 1.000 16.97288 250 LYS A CA 1
ATOM 1939 C C . LYS A 1 271 ? 49.16201 81.45692 37.15570 1.000 18.77690 250 LYS A C 1
ATOM 1940 O O . LYS A 1 271 ? 48.83957 81.37011 38.34567 1.000 14.24488 250 LYS A O 1
ATOM 1946 N N . ILE A 1 272 ? 48.52709 80.77692 36.19687 1.000 15.85298 251 ILE A N 1
ATOM 1947 C CA . ILE A 1 272 ? 47.39636 79.91006 36.52578 1.000 15.23307 251 ILE A CA 1
ATOM 1948 C C . ILE A 1 272 ? 47.84709 78.74444 37.39693 1.000 20.61834 251 ILE A C 1
ATOM 1949 O O . ILE A 1 272 ? 47.21399 78.42132 38.41232 1.000 11.76176 251 ILE A O 1
ATOM 1954 N N . GLY A 1 273 ? 48.95235 78.10124 37.01555 1.000 15.18432 252 GLY A N 1
ATOM 1955 C CA . GLY A 1 273 ? 49.41442 76.93339 37.73531 1.000 10.61878 252 GLY A CA 1
ATOM 1956 C C . GLY A 1 273 ? 49.94379 77.24257 39.12357 1.000 11.18734 252 GLY A C 1
ATOM 1957 O O . GLY A 1 273 ? 49.88549 76.38843 40.00901 1.000 10.72512 252 GLY A O 1
ATOM 1958 N N . ALA A 1 274 ? 50.47211 78.45662 39.33513 1.000 10.75892 253 ALA A N 1
ATOM 1959 C CA . ALA A 1 274 ? 51.07415 78.80019 40.62558 1.000 14.83724 253 ALA A CA 1
ATOM 1960 C C . ALA A 1 274 ? 50.04966 78.83615 41.76048 1.000 16.67667 253 ALA A C 1
ATOM 1961 O O . ALA A 1 274 ? 50.42880 78.69145 42.92816 1.000 11.46239 253 ALA A O 1
ATOM 1963 N N . ARG A 1 275 ? 48.76728 79.02204 41.44208 1.000 16.99627 254 ARG A N 1
ATOM 1964 C CA . ARG A 1 275 ? 47.71369 78.97274 42.45343 1.000 16.77056 254 ARG A CA 1
ATOM 1965 C C . ARG A 1 275 ? 47.66121 77.61297 43.13398 1.000 14.91992 254 ARG A C 1
ATOM 1966 O O . ARG A 1 275 ? 47.22781 77.50309 44.28680 1.000 16.34311 254 ARG A O 1
ATOM 1974 N N . ILE A 1 276 ? 48.05010 76.57209 42.41054 1.000 12.57950 255 ILE A N 1
ATOM 1975 C CA . ILE A 1 276 ? 48.01481 75.19679 42.88224 1.000 11.87137 255 ILE A CA 1
ATOM 1976 C C . ILE A 1 276 ? 49.39346 74.75877 43.33034 1.000 11.41332 255 ILE A C 1
ATOM 1977 O O . ILE A 1 276 ? 49.57323 74.28061 44.45171 1.000 15.24095 255 ILE A O 1
ATOM 1982 N N . PHE A 1 277 ? 50.35943 74.90347 42.42588 1.000 12.90294 256 PHE A N 1
ATOM 1983 C CA . PHE A 1 277 ? 51.78788 74.70567 42.63651 1.000 12.64371 256 PHE A CA 1
ATOM 1984 C C . PHE A 1 277 ? 52.16577 73.24522 42.80283 1.000 12.53051 256 PHE A 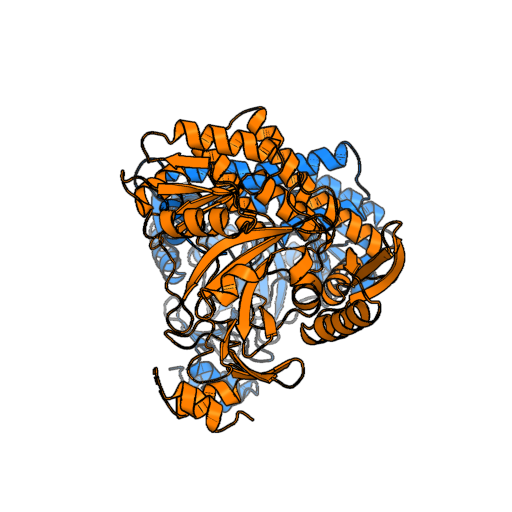C 1
ATOM 1985 O O . PHE A 1 277 ? 53.01579 72.73413 42.06666 1.000 13.36692 256 PHE A O 1
ATOM 1993 N N . PHE A 1 278 ? 51.58263 72.58356 43.78631 1.000 10.71607 257 PHE A N 1
ATOM 1994 C CA . PHE A 1 278 ? 51.88767 71.18240 44.02685 1.000 11.68027 257 PHE A CA 1
ATOM 1995 C C . PHE A 1 278 ? 51.01949 70.27921 43.16548 1.000 18.52181 257 PHE A C 1
ATOM 1996 O O . PHE A 1 278 ? 49.96292 70.67739 42.66961 1.000 13.02594 257 PHE A O 1
ATOM 2004 N N . ASP A 1 279 ? 51.49522 69.04291 42.98729 1.000 11.35213 258 ASP A N 1
ATOM 2005 C CA . ASP A 1 279 ? 50.74942 67.99554 42.29654 1.000 35.06490 258 ASP A CA 1
ATOM 2006 C C . ASP A 1 279 ? 50.46051 68.35347 40.83549 1.000 26.90394 258 ASP A C 1
ATOM 2007 O O . ASP A 1 279 ? 49.48326 67.87904 40.25442 1.000 25.66417 258 ASP A O 1
ATOM 2012 N N . LEU A 1 280 ? 51.30948 69.17284 40.21585 1.000 22.07488 259 LEU A N 1
ATOM 2013 C CA . LEU A 1 280 ? 51.21410 69.47085 38.78954 1.000 19.10742 259 LEU A CA 1
ATOM 2014 C C . LEU A 1 280 ? 52.11272 68.53926 37.99149 1.000 13.33254 259 LEU A C 1
ATOM 2015 O O . LEU A 1 280 ? 52.91387 67.79304 38.56479 1.000 21.44579 259 LEU A O 1
ATOM 2020 N N . PRO A 1 281 ? 51.96662 68.50630 36.65599 1.000 19.91054 260 PRO A N 1
ATOM 2021 C CA . PRO A 1 281 ? 52.82684 67.63351 35.84852 1.000 26.10323 260 PRO A CA 1
ATOM 2022 C C . PRO A 1 281 ? 54.29871 67.90259 36.12705 1.000 24.32644 260 PRO A C 1
ATOM 2023 O O . PRO A 1 281 ? 54.69188 69.02286 36.44218 1.000 17.94532 260 PRO A O 1
ATOM 2027 N N . HIS A 1 282 ? 55.10617 66.84804 36.04696 1.000 20.04479 261 HIS A N 1
ATOM 2028 C CA . HIS A 1 282 ? 56.54185 66.98011 36.25970 1.000 24.72572 261 HIS A CA 1
ATOM 2029 C C . HIS A 1 282 ? 57.14907 68.01948 35.31993 1.000 23.81278 261 HIS A C 1
ATOM 2030 O O . HIS A 1 282 ? 56.92613 67.97978 34.10857 1.000 22.30605 261 HIS A O 1
ATOM 2037 N N . GLY A 1 283 ? 57.92510 68.94590 35.88579 1.000 17.22917 262 GLY A N 1
ATOM 2038 C CA . GLY A 1 283 ? 58.58348 69.98819 35.10768 1.000 17.86999 262 GLY A CA 1
ATOM 2039 C C . GLY A 1 283 ? 57.68991 71.09282 34.58834 1.000 17.81039 262 GLY A C 1
ATOM 2040 O O . GLY A 1 283 ? 58.14403 71.89590 33.76433 1.000 12.79963 262 GLY A O 1
ATOM 2041 N N . TYR A 1 284 ? 56.44506 71.19537 35.07200 1.000 19.20891 263 TYR A N 1
ATOM 2042 C CA . TYR A 1 284 ? 55.49785 72.15439 34.49883 1.000 10.47068 263 TYR A CA 1
ATOM 2043 C C . TYR A 1 284 ? 56.05642 73.57584 34.45129 1.000 11.63070 263 TYR A C 1
ATOM 2044 O O . TYR A 1 284 ? 56.03038 74.22304 33.39854 1.000 12.06921 263 TYR A O 1
ATOM 2053 N N . PHE A 1 285 ? 56.54864 74.08711 35.58119 1.000 8.43146 264 PHE A N 1
ATOM 2054 C CA . PHE A 1 285 ? 57.05299 75.45957 35.60670 1.000 11.71770 264 PHE A CA 1
ATOM 2055 C C . PHE A 1 285 ? 58.40861 75.56922 34.92091 1.000 9.15258 264 PHE A C 1
ATOM 2056 O O . PHE A 1 285 ? 58.68362 76.56220 34.23797 1.000 12.54165 264 PHE A O 1
ATOM 2064 N N A MET A 1 286 ? 59.27520 74.57567 35.11644 0.442 10.23465 265 MET A N 1
ATOM 2065 N N B MET A 1 286 ? 59.27299 74.57296 35.11997 0.558 10.25449 265 MET A N 1
ATOM 2066 C CA A MET A 1 286 ? 60.58985 74.60661 34.48367 0.442 11.88753 265 MET A CA 1
ATOM 2067 C CA B MET A 1 286 ? 60.60135 74.57720 34.50682 0.558 11.92991 265 MET A CA 1
ATOM 2068 C C A MET A 1 286 ? 60.48465 74.68678 32.96982 0.442 9.71300 265 MET A C 1
ATOM 2069 C C B MET A 1 286 ? 60.52513 74.63800 32.98219 0.558 9.74340 265 MET A C 1
ATOM 2070 O O A MET A 1 286 ? 61.20933 75.45522 32.32596 0.442 10.00216 265 MET A O 1
ATOM 2071 O O B MET A 1 286 ? 61.29788 75.36451 32.34403 0.558 10.02270 265 MET A O 1
ATOM 2080 N N . GLN A 1 287 ? 59.60932 73.87185 32.38216 1.000 10.22785 266 GLN A N 1
ATOM 2081 C CA . GLN A 1 287 ? 59.43226 73.90057 30.93300 1.000 8.16100 266 GLN A CA 1
ATOM 2082 C C . GLN A 1 287 ? 59.09314 75.30140 30.44086 1.000 10.49146 266 GLN A C 1
ATOM 2083 O O . GLN A 1 287 ? 59.51829 75.70174 29.35741 1.000 11.41414 266 GLN A O 1
ATOM 2089 N N . ARG A 1 288 ? 58.28303 76.03842 31.20503 1.000 8.39340 267 ARG A N 1
ATOM 2090 C CA . ARG A 1 288 ? 57.86468 77.37586 30.78840 1.000 8.64356 267 ARG A CA 1
ATOM 2091 C C . ARG A 1 288 ? 58.92891 78.43551 31.06248 1.000 12.85326 267 ARG A C 1
ATOM 2092 O O . ARG A 1 288 ? 59.06716 79.40133 30.28874 1.000 8.99814 267 ARG A O 1
ATOM 2100 N N . ILE A 1 289 ? 59.67136 78.30016 32.16444 1.000 9.70988 268 ILE A N 1
ATOM 2101 C CA . ILE A 1 289 ? 60.81232 79.19150 32.39785 1.000 13.79553 268 ILE A CA 1
ATOM 2102 C C . ILE A 1 289 ? 61.82685 79.02659 31.27754 1.000 12.32840 268 ILE A C 1
ATOM 2103 O O . ILE A 1 289 ? 62.41747 79.99136 30.77500 1.000 9.00572 268 ILE A O 1
ATOM 2108 N N . LYS A 1 290 ? 62.03458 77.79207 30.86746 1.000 8.51026 269 LYS A N 1
ATOM 2109 C CA . LYS A 1 290 ? 62.93918 77.51770 29.76770 1.000 10.70811 269 LYS A CA 1
ATOM 2110 C C . LYS A 1 290 ? 62.48513 78.20425 28.48068 1.000 15.61134 269 LYS A C 1
ATOM 2111 O O . LYS A 1 290 ? 63.30892 78.73991 27.73582 1.000 9.10780 269 LYS A O 1
ATOM 2117 N N . ARG A 1 291 ? 61.18203 78.17458 28.18402 1.000 16.25076 270 ARG A N 1
ATOM 2118 C CA . ARG A 1 291 ? 60.71446 78.80010 26.94935 1.000 9.17947 270 ARG A CA 1
ATOM 2119 C C . ARG A 1 291 ? 60.84228 80.30777 26.99963 1.000 9.55209 270 ARG A C 1
ATOM 2120 O O . ARG A 1 291 ? 61.13355 80.91945 25.97329 1.000 12.80698 270 ARG A O 1
ATOM 2128 N N . LEU A 1 292 ? 60.66352 80.92079 28.17190 1.000 9.56811 271 LEU A N 1
ATOM 2129 C CA . LEU A 1 292 ? 60.90109 82.35853 28.27204 1.000 10.95240 271 LEU A CA 1
ATOM 2130 C C . LEU A 1 292 ? 62.37561 82.68865 28.04940 1.000 11.32581 271 LEU A C 1
ATOM 2131 O O . LEU A 1 292 ? 62.70458 83.63051 27.32254 1.000 13.11293 271 LEU A O 1
ATOM 2136 N N . ALA A 1 293 ? 63.27614 81.94813 28.70027 1.000 9.87748 272 ALA A N 1
ATOM 2137 C CA . ALA A 1 293 ? 64.71012 82.21572 28.56047 1.000 10.04753 272 ALA A CA 1
ATOM 2138 C C . ALA A 1 293 ? 65.16891 82.09670 27.10918 1.000 10.28993 272 ALA A C 1
ATOM 2139 O O . ALA A 1 293 ? 65.94404 82.92898 26.62632 1.000 10.90018 272 ALA A O 1
ATOM 2141 N N . PHE A 1 294 ? 64.72991 81.05265 26.40350 1.000 12.56108 273 PHE A N 1
ATOM 2142 C CA . PHE A 1 294 ? 65.15269 80.89539 25.01008 1.000 11.96499 273 PHE A CA 1
ATOM 2143 C C . PHE A 1 294 ? 64.57756 81.97801 24.11681 1.000 10.81288 273 PHE A C 1
ATOM 2144 O O . PHE A 1 294 ? 65.24046 82.39241 23.15507 1.000 11.33539 273 PHE A O 1
ATOM 2152 N N . TYR A 1 295 ? 63.34988 82.43519 24.40086 1.000 10.80293 274 TYR A N 1
ATOM 2153 C CA . TYR A 1 295 ? 62.80135 83.59952 23.69954 1.000 11.36776 274 TYR A CA 1
ATOM 2154 C C . TYR A 1 295 ? 63.64763 84.84201 23.96125 1.000 14.91311 274 TYR A C 1
ATOM 2155 O O . TYR A 1 295 ? 63.97837 85.59752 23.03615 1.000 12.50694 274 TYR A O 1
ATOM 2164 N N . LEU A 1 296 ? 63.97479 85.09450 25.22925 1.000 11.76320 275 LEU A N 1
ATOM 2165 C CA . LEU A 1 296 ? 64.79818 86.25228 25.55578 1.000 12.68767 275 LEU A CA 1
ATOM 2166 C C . LEU A 1 296 ? 66.16533 86.16149 24.88833 1.000 14.89642 275 LEU A C 1
ATOM 2167 O O . LEU A 1 296 ? 66.71129 87.16839 24.42898 1.000 13.72153 275 LEU A O 1
ATOM 2172 N N . ALA A 1 297 ? 66.73395 84.96215 24.82663 1.000 12.09839 276 ALA A N 1
ATOM 2173 C CA . ALA A 1 297 ? 68.02591 84.79208 24.16805 1.000 13.54735 276 ALA A CA 1
ATOM 2174 C C . ALA A 1 297 ? 67.91316 84.98545 22.65330 1.000 16.72202 276 ALA A C 1
ATOM 2175 O O . ALA A 1 297 ? 68.71208 85.71619 22.04778 1.000 14.30602 276 ALA A O 1
ATOM 2177 N N . GLU A 1 298 ? 66.93461 84.33429 22.01649 1.000 12.59494 277 GLU A N 1
ATOM 2178 C CA . GLU A 1 298 ? 66.80584 84.45829 20.56650 1.000 14.36569 277 GLU A CA 1
ATOM 2179 C C . GLU A 1 298 ? 66.57937 85.90268 20.14499 1.000 20.41641 277 GLU A C 1
ATOM 2180 O O . GLU A 1 298 ? 67.18080 86.38121 19.17266 1.000 15.38860 277 GLU A O 1
ATOM 2186 N N . ARG A 1 299 ? 65.70966 86.61046 20.85316 1.000 13.83071 278 ARG A N 1
ATOM 2187 C CA . ARG A 1 299 ? 65.38296 87.97657 20.47502 1.000 18.13859 278 ARG A CA 1
ATOM 2188 C C . ARG A 1 299 ? 66.38347 88.99217 21.01465 1.000 19.23176 278 ARG A C 1
ATOM 2189 O O . ARG A 1 299 ? 66.24045 90.18734 20.73169 1.000 18.09995 278 ARG A O 1
ATOM 2197 N N . LYS A 1 300 ? 67.38703 88.54602 21.77200 1.000 14.90107 279 LYS A N 1
ATOM 2198 C CA . LYS A 1 300 ? 68.44146 89.41621 22.30407 1.000 21.78293 279 LYS A CA 1
ATOM 2199 C C . LYS A 1 300 ? 67.87542 90.56604 23.13437 1.000 24.46674 279 LYS A C 1
ATOM 2200 O O . LYS A 1 300 ? 68.36048 91.69448 23.08158 1.000 26.03424 279 LYS A O 1
ATOM 2206 N N . ILE A 1 301 ? 66.84874 90.27152 23.92664 1.000 22.99966 280 ILE A N 1
ATOM 2207 C CA . ILE A 1 301 ? 66.26838 91.26792 24.81983 1.000 23.82944 280 ILE A CA 1
ATOM 2208 C C . ILE A 1 301 ? 67.21708 91.52226 25.98668 1.000 16.67506 280 ILE A C 1
ATOM 2209 O O . ILE A 1 301 ? 67.77928 90.58458 26.56882 1.000 25.24458 280 ILE A O 1
ATOM 2214 N N . ARG A 1 302 ? 67.42687 92.79737 26.31782 1.000 25.17668 281 ARG A N 1
ATOM 2215 C CA . ARG A 1 302 ? 68.37169 93.17327 27.36242 1.000 35.97140 281 ARG A CA 1
ATOM 2216 C C . ARG A 1 302 ? 67.82808 94.37925 28.11991 1.000 21.75487 281 ARG A C 1
ATOM 2217 O O . ARG A 1 302 ? 66.80289 94.95932 27.75610 1.000 26.87968 281 ARG A O 1
ATOM 2225 N N . GLY A 1 303 ? 68.53288 94.75086 29.18607 1.000 23.23173 282 GLY A N 1
ATOM 2226 C CA . GLY A 1 303 ? 68.24753 95.99301 29.88999 1.000 32.73670 282 GLY A CA 1
ATOM 2227 C C . GLY A 1 303 ? 66.84833 96.03378 30.47455 1.000 34.49624 282 GLY A C 1
ATOM 2228 O O . GLY A 1 303 ? 66.35571 95.05402 31.05077 1.000 28.58923 282 GLY A O 1
ATOM 2229 N N . GLU A 1 304 ? 66.19382 97.18967 30.31204 1.000 32.94100 283 GLU A N 1
ATOM 2230 C CA . GLU A 1 304 ? 64.88328 97.41906 30.91730 1.000 31.55867 283 GLU A CA 1
ATOM 2231 C C . GLU A 1 304 ? 63.84457 96.44175 30.38356 1.000 33.84868 283 GLU A C 1
ATOM 2232 O O . GLU A 1 304 ? 63.02322 95.92027 31.14749 1.000 39.20190 283 GLU A O 1
ATOM 2234 N N . GLU A 1 305 ? 63.84739 96.20188 29.06960 1.000 24.85211 284 GLU A N 1
ATOM 2235 C CA . GLU A 1 305 ? 62.93656 95.21588 28.49843 1.000 30.77696 284 GLU A CA 1
ATOM 2236 C C . GLU A 1 305 ? 63.10534 93.86474 29.17357 1.000 30.85061 284 GLU A C 1
ATOM 2237 O O . GLU A 1 305 ? 62.11893 93.18830 29.49320 1.000 31.51586 284 GLU A O 1
ATOM 2243 N N . PHE A 1 306 ? 64.35573 93.44501 29.37899 1.000 27.59830 285 PHE A N 1
ATOM 2244 C CA . PHE A 1 306 ? 64.61282 92.18343 30.06518 1.000 20.27034 285 PHE A CA 1
ATOM 2245 C C . PHE A 1 306 ? 64.11093 92.23233 31.50473 1.000 23.84609 285 PHE A C 1
ATOM 2246 O O . PHE A 1 306 ? 63.51353 91.26865 32.00089 1.000 16.88802 285 PHE A O 1
ATOM 2254 N N . ASP A 1 307 ? 64.36486 93.34093 32.19896 1.000 16.31924 286 ASP A N 1
ATOM 2255 C CA . ASP A 1 307 ? 63.90871 93.46202 33.57731 1.000 21.86021 286 ASP A CA 1
ATOM 2256 C C . ASP A 1 307 ? 62.39144 93.35964 33.67707 1.000 21.79730 286 ASP A C 1
ATOM 2257 O O . ASP A 1 307 ? 61.87183 92.83806 34.66862 1.000 24.32504 286 ASP A O 1
ATOM 2262 N N . GLU A 1 308 ? 61.66612 93.85765 32.67244 1.000 21.62084 287 GLU A N 1
ATOM 2263 C CA . GLU A 1 308 ? 60.21368 93.72687 32.68684 1.000 23.61767 287 GLU A CA 1
ATOM 2264 C C . GLU A 1 308 ? 59.79488 92.26288 32.67979 1.000 21.83569 287 GLU A C 1
ATOM 2265 O O . GLU A 1 308 ? 58.84489 91.88577 33.37410 1.000 18.65749 287 GLU A O 1
ATOM 2267 N N . TYR A 1 309 ? 60.48747 91.41863 31.89962 1.000 22.29996 288 TYR A N 1
ATOM 2268 C CA . TYR A 1 309 ? 60.15452 89.99346 31.88529 1.000 14.48610 288 TYR A CA 1
ATOM 2269 C C . TYR A 1 309 ? 60.55204 89.31705 33.18916 1.000 18.68715 288 TYR A C 1
ATOM 2270 O O . TYR A 1 309 ? 59.82349 88.45554 33.68942 1.000 15.90368 288 TYR A O 1
ATOM 2279 N N . ALA A 1 310 ? 61.70950 89.68279 33.74335 1.000 17.15339 289 ALA A N 1
ATOM 2280 C CA . ALA A 1 310 ? 62.10635 89.16520 35.04480 1.000 12.67777 289 ALA A CA 1
ATOM 2281 C C . ALA A 1 310 ? 61.10059 89.55394 36.12751 1.000 13.73600 289 ALA A C 1
ATOM 2282 O O . ALA A 1 310 ? 60.73570 88.73045 36.96549 1.000 16.79822 289 ALA A O 1
ATOM 2284 N N . ARG A 1 311 ? 60.66031 90.81620 36.14852 1.000 14.38544 290 ARG A N 1
ATOM 2285 C CA . ARG A 1 311 ? 59.63795 91.19372 37.12414 1.000 19.81216 290 ARG A CA 1
ATOM 2286 C C . ARG A 1 311 ? 58.36803 90.36864 36.93399 1.000 23.41139 290 ARG A C 1
ATOM 2287 O O . ARG A 1 311 ? 57.75533 89.91922 37.91065 1.000 16.98995 290 ARG A O 1
ATOM 2295 N N . ALA A 1 312 ? 57.95622 90.16269 35.68093 1.000 15.75861 291 ALA A N 1
ATOM 2296 C CA . ALA A 1 312 ? 56.71718 89.44149 35.42008 1.000 17.70668 291 ALA A CA 1
ATOM 2297 C C . ALA A 1 312 ? 56.81908 87.97931 35.84138 1.000 16.88769 291 ALA A C 1
ATOM 2298 O O . ALA A 1 312 ? 55.87437 87.43407 36.43093 1.000 18.29236 291 ALA A O 1
ATOM 2300 N N . LEU A 1 313 ? 57.95003 87.31996 35.54773 1.000 11.99343 292 LEU A N 1
ATOM 2301 C CA . LEU A 1 313 ? 58.09353 85.91253 35.92291 1.000 11.27100 292 LEU A CA 1
ATOM 2302 C C . LEU A 1 313 ? 58.04011 85.73757 37.43374 1.000 11.74718 292 LEU A C 1
ATOM 2303 O O . LEU A 1 313 ? 57.41511 84.79678 37.93395 1.000 13.64442 292 LEU A O 1
ATOM 2308 N N . GLY A 1 314 ? 58.72231 86.60729 38.17942 1.000 11.79617 293 GLY A N 1
ATOM 2309 C CA . GLY A 1 314 ? 58.67911 86.48779 39.62548 1.000 11.64562 293 GLY A CA 1
ATOM 2310 C C . GLY A 1 314 ? 57.28031 86.69986 40.17181 1.000 21.07185 293 GLY A C 1
ATOM 2311 O O . GLY A 1 314 ? 56.86067 86.02180 41.11230 1.000 11.88228 293 GLY A O 1
ATOM 2312 N N . LYS A 1 315 ? 56.54576 87.65810 39.59259 1.000 14.55777 294 LYS A N 1
ATOM 2313 C CA . LYS A 1 315 ? 55.18474 87.94105 40.04295 1.000 16.69015 294 LYS A CA 1
ATOM 2314 C C . LYS A 1 315 ? 54.24557 86.75876 39.80937 1.000 20.22475 294 LYS A C 1
ATOM 2315 O O . LYS A 1 315 ? 53.44094 86.41685 40.68650 1.000 18.24769 294 LYS A O 1
ATOM 2317 N N . VAL A 1 316 ? 54.32134 86.11811 38.63833 1.000 13.42512 295 VAL A N 1
ATOM 2318 C CA . VAL A 1 316 ? 53.40311 85.00927 38.36296 1.000 15.98366 295 VAL A CA 1
ATOM 2319 C C . VAL A 1 316 ? 53.79974 83.72276 39.08437 1.000 16.55652 295 VAL A C 1
ATOM 2320 O O . VAL A 1 316 ? 52.95369 82.83649 39.25836 1.000 14.22751 295 VAL A O 1
ATOM 2324 N N . LEU A 1 317 ? 55.06473 83.56779 39.48764 1.000 15.63749 296 LEU A N 1
ATOM 2325 C CA . LEU A 1 317 ? 55.40340 82.43712 40.35078 1.000 12.40902 296 LEU A CA 1
ATOM 2326 C C . LEU A 1 317 ? 54.96204 82.66735 41.79200 1.000 11.31386 296 LEU A C 1
ATOM 2327 O O . LEU A 1 317 ? 54.47744 81.74367 42.44307 1.000 14.52635 296 LEU A O 1
ATOM 2332 N N . LEU A 1 318 ? 55.14434 83.87381 42.32209 1.000 11.49666 297 LEU A N 1
ATOM 2333 C CA . LEU A 1 318 ? 54.96952 84.09047 43.75745 1.000 13.82841 297 LEU A CA 1
ATOM 2334 C C . LEU A 1 318 ? 53.59305 84.61105 44.15702 1.000 12.53894 297 LEU A C 1
ATOM 2335 O O . LEU A 1 318 ? 53.05738 84.15913 45.16954 1.000 12.72792 297 LEU A O 1
ATOM 2340 N N . GLU A 1 319 ? 53.03817 85.60180 43.45296 1.000 13.00206 298 GLU A N 1
ATOM 2341 C CA . GLU A 1 319 ? 51.77887 86.18413 43.92268 1.000 15.03051 298 GLU A CA 1
ATOM 2342 C C . GLU A 1 319 ? 50.64027 85.17354 44.00384 1.000 15.74174 298 GLU A C 1
ATOM 2343 O O . GLU A 1 319 ? 50.00077 85.09244 45.06669 1.000 14.15361 298 GLU A O 1
ATOM 2349 N N . PRO A 1 320 ? 50.33422 84.38115 42.96892 1.000 17.62139 299 PRO A N 1
ATOM 2350 C CA . PRO A 1 320 ? 49.24971 83.39388 43.12330 1.000 18.53367 299 PRO A CA 1
ATOM 2351 C C . PRO A 1 320 ? 49.54584 82.36129 44.19535 1.000 16.65296 299 PRO A C 1
ATOM 2352 O O . PRO A 1 320 ? 48.62295 81.87301 44.86716 1.000 13.42513 299 PRO A O 1
ATOM 2356 N N . PHE A 1 321 ? 50.81990 81.98899 44.34199 1.000 12.98788 300 PHE A N 1
ATOM 2357 C CA . PHE A 1 321 ? 51.21834 80.96161 45.29619 1.000 12.27274 300 PHE A CA 1
ATOM 2358 C C . PHE A 1 321 ? 51.04819 81.48547 46.72218 1.000 13.26317 300 PHE A C 1
ATOM 2359 O O . PHE A 1 321 ? 50.41297 80.83805 47.56433 1.000 13.72980 300 PHE A O 1
ATOM 2367 N N . VAL A 1 322 ? 51.55606 82.69504 46.98205 1.000 13.47048 301 VAL A N 1
ATOM 2368 C CA . VAL A 1 322 ? 51.41980 83.31446 48.29937 1.000 18.11894 301 VAL A CA 1
ATOM 2369 C C . VAL A 1 322 ? 49.95319 83.54482 48.63437 1.000 21.15343 301 VAL A C 1
ATOM 2370 O O . VAL A 1 322 ? 49.52861 83.36142 49.78296 1.000 16.72643 301 VAL A O 1
ATOM 2374 N N . GLU A 1 323 ? 49.15979 83.97136 47.64664 1.000 16.63867 302 GLU A N 1
ATOM 2375 C CA . GLU A 1 323 ? 47.72917 84.13214 47.87962 1.000 23.87422 302 GLU A CA 1
ATOM 2376 C C . GLU A 1 323 ? 47.07489 82.81521 48.29426 1.000 15.40348 302 GLU A C 1
ATOM 2377 O O . GLU A 1 323 ? 46.25768 82.79440 49.22116 1.000 16.09769 302 GLU A O 1
ATOM 2383 N N . SER A 1 324 ? 47.43245 81.69605 47.64840 1.000 15.05720 303 SER A N 1
ATOM 2384 C CA . SER A 1 324 ? 46.86458 80.42302 48.09486 1.000 15.09073 303 SER A CA 1
ATOM 2385 C C . SER A 1 324 ? 47.34422 80.03995 49.49420 1.000 17.32145 303 SER A C 1
ATOM 2386 O 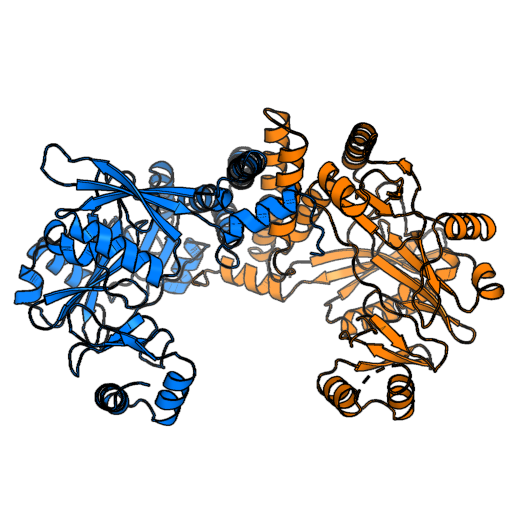O . SER A 1 324 ? 46.57087 79.47621 50.28505 1.000 15.37187 303 SER A O 1
ATOM 2389 N N . ILE A 1 325 ? 48.60900 80.32061 49.82433 1.000 14.45862 304 ILE A N 1
ATOM 2390 C CA . ILE A 1 325 ? 49.07588 80.02191 51.17765 1.000 14.65349 304 ILE A CA 1
ATOM 2391 C C . ILE A 1 325 ? 48.27593 80.83023 52.18701 1.000 21.00800 304 ILE A C 1
ATOM 2392 O O . ILE A 1 325 ? 47.86296 80.31389 53.23350 1.000 17.62367 304 ILE A O 1
ATOM 2397 N N . TRP A 1 326 ? 48.03031 82.10738 51.88196 1.000 17.98160 305 TRP A N 1
ATOM 2398 C CA . TRP A 1 326 ? 47.18151 82.91436 52.75267 1.000 19.59586 305 TRP A CA 1
ATOM 2399 C C . TRP A 1 326 ? 45.81259 82.27134 52.90767 1.000 23.23132 305 TRP A C 1
ATOM 2400 O O . TRP A 1 326 ? 45.27191 82.20094 54.01821 1.000 24.02946 305 TRP A O 1
ATOM 2411 N N . ASP A 1 327 ? 45.25795 81.76065 51.80231 1.000 20.86124 306 ASP A N 1
ATOM 2412 C CA . ASP A 1 327 ? 43.94921 81.10946 51.83360 1.000 23.24246 306 ASP A CA 1
ATOM 2413 C C . ASP A 1 327 ? 43.94852 79.89324 52.75470 1.000 30.14999 306 ASP A C 1
ATOM 2414 O O . ASP A 1 327 ? 43.07310 79.75516 53.61409 1.000 27.52458 306 ASP A O 1
ATOM 2419 N N . ILE A 1 328 ? 44.91747 78.98677 52.58566 1.000 23.52930 307 ILE A N 1
ATOM 2420 C CA . ILE A 1 328 ? 44.89039 77.75074 53.36813 1.000 22.19227 307 ILE A CA 1
ATOM 2421 C C . ILE A 1 328 ? 45.32962 77.97768 54.80306 1.000 25.05976 307 ILE A C 1
ATOM 2422 O O . ILE A 1 328 ? 45.14250 77.09143 55.64631 1.000 24.97205 307 ILE A O 1
ATOM 2427 N N . SER A 1 329 ? 45.91707 79.13703 55.10287 1.000 22.72779 308 SER A N 1
ATOM 2428 C CA . SER A 1 329 ? 46.31045 79.43192 56.46962 1.000 25.38291 308 SER A CA 1
ATOM 2429 C C . SER A 1 329 ? 45.10074 79.76146 57.34245 1.000 40.28284 308 SER A C 1
ATOM 2430 O O . SER A 1 329 ? 45.20084 79.68753 58.57159 1.000 38.89401 308 SER A O 1
ATOM 2433 N N . SER A 1 330 ? 43.97928 80.14839 56.73561 1.000 32.03068 309 SER A N 1
ATOM 2434 C CA . SER A 1 330 ? 42.74349 80.47513 57.44217 1.000 54.17434 309 SER A CA 1
ATOM 2435 C C . SER A 1 330 ? 41.66306 79.48665 57.01613 1.000 35.78186 309 SER A C 1
ATOM 2436 O O . SER A 1 330 ? 41.28984 79.44389 55.83989 1.000 42.50800 309 SER A O 1
ATOM 2439 N N . GLY A 1 331 ? 41.16339 78.69634 57.96039 1.000 56.45467 310 GLY A N 1
ATOM 2440 C CA . GLY A 1 331 ? 40.05469 77.80477 57.67945 1.000 51.69110 310 GLY A CA 1
ATOM 2441 C C . GLY A 1 331 ? 40.46757 76.47980 57.06162 1.000 54.18618 310 GLY A C 1
ATOM 2442 N N . ASP A 1 332 ? 39.44272 75.69622 56.71544 1.000 39.81724 311 ASP A N 1
ATOM 2443 C CA . ASP A 1 332 ? 39.61037 74.34477 56.19262 1.000 46.82163 311 ASP A CA 1
ATOM 2444 C C . ASP A 1 332 ? 39.18220 74.19750 54.73079 1.000 47.82206 311 ASP A C 1
ATOM 2445 O O . ASP A 1 332 ? 38.98437 73.07030 54.26524 1.000 46.17286 311 ASP A O 1
ATOM 2447 N N . ASP A 1 333 ? 39.02610 75.29567 53.99496 1.000 31.90014 312 ASP A N 1
ATOM 2448 C CA . ASP A 1 333 ? 38.59064 75.18238 52.60923 1.000 36.42420 312 ASP A CA 1
ATOM 2449 C C . ASP A 1 333 ? 39.76639 74.82965 51.70295 1.000 35.98410 312 ASP A C 1
ATOM 2450 O O . ASP A 1 333 ? 40.91001 75.22270 51.94647 1.000 37.52264 312 ASP A O 1
ATOM 2452 N N . GLU A 1 334 ? 39.47202 74.07476 50.64980 1.000 26.73733 313 GLU A N 1
ATOM 2453 C CA . GLU A 1 334 ? 40.49412 73.56428 49.75050 1.000 27.90819 313 GLU A CA 1
ATOM 2454 C C . GLU A 1 334 ? 40.76376 74.53515 48.60742 1.000 26.87849 313 GLU A C 1
ATOM 2455 O O . GLU A 1 334 ? 39.89377 75.31699 48.21361 1.000 29.59413 313 GLU A O 1
ATOM 2461 N N . ILE A 1 335 ? 41.98661 74.46949 48.06826 1.000 19.49766 314 ILE A N 1
ATOM 2462 C CA . ILE A 1 335 ? 42.29985 75.19821 46.84093 1.000 20.99255 314 ILE A CA 1
ATOM 2463 C C . ILE A 1 335 ? 41.32633 74.76951 45.75292 1.000 21.00917 314 ILE A C 1
ATOM 2464 O O . ILE A 1 335 ? 41.06761 73.57355 45.56874 1.000 20.42953 314 ILE A O 1
ATOM 2469 N N . ALA A 1 336 ? 40.77079 75.74346 45.03412 1.000 26.40696 315 ALA A N 1
ATOM 2470 C CA . ALA A 1 336 ? 39.69702 75.45434 44.09172 1.000 24.03508 315 ALA A CA 1
ATOM 2471 C C . ALA A 1 336 ? 39.81204 76.32620 42.84938 1.000 26.22260 315 ALA A C 1
ATOM 2472 O O . ALA A 1 336 ? 40.39830 77.41039 42.87225 1.000 29.69968 315 ALA A O 1
ATOM 2474 N N . GLU A 1 337 ? 39.24077 75.82476 41.75197 1.000 21.92140 316 GLU A N 1
ATOM 2475 C CA . GLU A 1 337 ? 39.02816 76.59093 40.53017 1.000 16.51000 316 GLU A CA 1
ATOM 2476 C C . GLU A 1 337 ? 37.55065 76.48960 40.17194 1.000 29.19891 316 GLU A C 1
ATOM 2477 O O . GLU A 1 337 ? 36.97632 75.39823 40.22830 1.000 22.04311 316 GLU A O 1
ATOM 2483 N N . LEU A 1 338 ? 36.93519 77.61965 39.82935 1.000 29.88521 317 LEU A N 1
ATOM 2484 C CA . LEU A 1 338 ? 35.54809 77.65955 39.37527 1.000 35.60330 317 LEU A CA 1
ATOM 2485 C C . LEU A 1 338 ? 35.54821 77.81243 37.86321 1.000 33.91138 317 LEU A C 1
ATOM 2486 O O . LEU A 1 338 ? 36.31555 78.61493 37.31983 1.000 36.79854 317 LEU A O 1
ATOM 2491 N N . PHE A 1 339 ? 34.71563 77.02890 37.18089 1.000 29.46109 318 PHE A N 1
ATOM 2492 C CA . PHE A 1 339 ? 34.56143 77.18377 35.74243 1.000 27.72700 318 PHE A CA 1
ATOM 2493 C C . PHE A 1 339 ? 33.12018 76.91005 35.33550 1.000 26.72885 318 PHE A C 1
ATOM 2494 O O . PHE A 1 339 ? 32.39097 76.17880 36.01164 1.000 26.32834 318 PHE A O 1
ATOM 2502 N N . THR A 1 340 ? 32.71447 77.51321 34.22196 1.000 20.21078 319 THR A N 1
ATOM 2503 C CA . THR A 1 340 ? 31.35192 77.38078 33.72685 1.000 24.68990 319 THR A CA 1
ATOM 2504 C C . THR A 1 340 ? 31.32705 76.69479 32.36606 1.000 21.84362 319 THR A C 1
ATOM 2505 O O . THR A 1 340 ? 32.29639 76.75538 31.60019 1.000 20.31557 319 THR A O 1
ATOM 2509 N N . VAL A 1 341 ? 30.21547 76.00565 32.08688 1.000 19.56923 320 VAL A N 1
ATOM 2510 C CA . VAL A 1 341 ? 29.88884 75.54295 30.74273 1.000 19.54996 320 VAL A CA 1
ATOM 2511 C C . VAL A 1 341 ? 28.40473 75.79401 30.52106 1.000 20.95120 320 VAL A C 1
ATOM 2512 O O . VAL A 1 341 ? 27.64267 76.02249 31.46233 1.000 21.33897 320 VAL A O 1
ATOM 2516 N N . ARG A 1 342 ? 27.99834 75.74069 29.25797 1.000 20.97396 321 ARG A N 1
ATOM 2517 C CA . ARG A 1 342 ? 26.59342 75.80976 28.87799 1.000 21.66504 321 ARG A CA 1
ATOM 2518 C C . ARG A 1 342 ? 26.14227 74.43952 28.39339 1.000 21.79174 321 ARG A C 1
ATOM 2519 O O . ARG A 1 342 ? 26.83935 73.79980 27.60330 1.000 21.52022 321 ARG A O 1
ATOM 2527 N N . VAL A 1 343 ? 24.96962 73.98983 28.84812 1.000 22.74649 322 VAL A N 1
ATOM 2528 C CA . VAL A 1 343 ? 24.40550 72.73264 28.37106 1.000 23.06641 322 VAL A CA 1
ATOM 2529 C C . VAL A 1 343 ? 22.94769 72.94301 27.99728 1.000 24.69323 322 VAL A C 1
ATOM 2530 O O . VAL A 1 343 ? 22.27766 73.85374 28.49482 1.000 26.97989 322 VAL A O 1
ATOM 2534 N N . LYS A 1 344 ? 22.45832 72.09102 27.09668 1.000 27.31970 323 LYS A N 1
ATOM 2535 C CA . LYS A 1 344 ? 21.05200 72.16463 26.71701 1.000 34.53308 323 LYS A CA 1
ATOM 2536 C C . LYS A 1 344 ? 20.16080 71.44884 27.72759 1.000 28.81167 323 LYS A C 1
ATOM 2537 O O . LYS A 1 344 ? 19.04474 71.89885 28.00366 1.000 33.88906 323 LYS A O 1
ATOM 2539 N N . LYS A 1 345 ? 20.63200 70.34748 28.30349 1.000 30.83627 324 LYS A N 1
ATOM 2540 C CA . LYS A 1 345 ? 19.83636 69.56371 29.23805 1.000 33.69316 324 LYS A CA 1
ATOM 2541 C C . LYS A 1 345 ? 20.57065 69.41294 30.56292 1.000 31.70509 324 LYS A C 1
ATOM 2542 O O . LYS A 1 345 ? 21.79481 69.23253 30.59048 1.000 25.86131 324 LYS A O 1
ATOM 2548 N N . LEU A 1 346 ? 19.81226 69.46914 31.66178 1.000 27.88407 325 LEU A N 1
ATOM 2549 C CA . LEU A 1 346 ? 20.41481 69.30794 32.97974 1.000 31.88275 325 LEU A CA 1
ATOM 2550 C C . LEU A 1 346 ? 21.08130 67.94909 33.12448 1.000 27.32210 325 LEU A C 1
ATOM 2551 O O . LEU A 1 346 ? 22.10896 67.83362 33.79573 1.000 28.55576 325 LEU A O 1
ATOM 2556 N N . GLU A 1 347 ? 20.51689 66.91417 32.49839 1.000 30.34073 326 GLU A N 1
ATOM 2557 C CA . GLU A 1 347 ? 21.09442 65.57929 32.60215 1.000 33.87385 326 GLU A CA 1
ATOM 2558 C C . GLU A 1 347 ? 22.53903 65.55895 32.11052 1.000 29.77103 326 GLU A C 1
ATOM 2559 O O . GLU A 1 347 ? 23.36231 64.79062 32.62229 1.000 33.21355 326 GLU A O 1
ATOM 2565 N N . THR A 1 348 ? 22.87457 66.41885 31.14934 1.000 25.52715 327 THR A N 1
ATOM 2566 C CA . THR A 1 348 ? 24.24437 66.46027 30.64915 1.000 24.75917 327 THR A CA 1
ATOM 2567 C C . THR A 1 348 ? 25.20971 66.88209 31.74930 1.000 25.82472 327 THR A C 1
ATOM 2568 O O . THR A 1 348 ? 26.31397 66.33918 31.85622 1.000 24.17167 327 THR A O 1
ATOM 2572 N N . ALA A 1 349 ? 24.79152 67.82142 32.60354 1.000 27.60837 328 ALA A N 1
ATOM 2573 C CA . ALA A 1 349 ? 25.63159 68.24431 33.72206 1.000 32.00688 328 ALA A CA 1
ATOM 2574 C C . ALA A 1 349 ? 25.93946 67.08701 34.66293 1.000 26.91758 328 ALA A C 1
ATOM 2575 O O . ALA A 1 349 ? 27.07824 66.93766 35.12203 1.000 28.93103 328 ALA A O 1
ATOM 2577 N N . HIS A 1 350 ? 24.94119 66.25103 34.96020 1.000 31.47626 329 HIS A N 1
ATOM 2578 C CA . HIS A 1 350 ? 25.18541 65.12121 35.85346 1.000 32.98858 329 HIS A CA 1
ATOM 2579 C C . HIS A 1 350 ? 26.06574 64.06462 35.19780 1.000 28.78152 329 HIS A C 1
ATOM 2580 O O . HIS A 1 350 ? 26.92486 63.47036 35.86406 1.000 28.00610 329 HIS A O 1
ATOM 2587 N N . LYS A 1 351 ? 25.88418 63.82743 33.89381 1.000 29.79057 330 LYS A N 1
ATOM 2588 C CA . LYS A 1 351 ? 26.81507 62.96105 33.17620 1.000 33.28874 330 LYS A CA 1
ATOM 2589 C C . LYS A 1 351 ? 28.23452 63.51076 33.22952 1.000 26.15627 330 LYS A C 1
ATOM 2590 O O . LYS A 1 351 ? 29.19954 62.73815 33.28916 1.000 28.37717 330 LYS A O 1
ATOM 2596 N N . MET A 1 352 ? 28.38585 64.83723 33.21238 1.000 22.86586 331 MET A N 1
ATOM 2597 C CA . MET A 1 352 ? 29.72195 65.41992 33.31297 1.000 24.04237 331 MET A CA 1
ATOM 2598 C C . MET A 1 352 ? 30.34034 65.15593 34.68147 1.000 29.74468 331 MET A C 1
ATOM 2599 O O . MET A 1 352 ? 31.52370 64.80606 34.77018 1.000 29.80482 331 MET A O 1
ATOM 2604 N N . VAL A 1 353 ? 29.55927 65.30253 35.76014 1.000 28.29073 332 VAL A N 1
ATOM 2605 C CA . VAL A 1 353 ? 30.10496 65.03761 37.09215 1.000 27.96702 332 VAL A CA 1
ATOM 2606 C C . VAL A 1 353 ? 30.57842 63.59470 37.18798 1.000 29.64934 332 VAL A C 1
ATOM 2607 O O . VAL A 1 353 ? 31.67164 63.31874 37.69697 1.000 29.41811 332 VAL A O 1
ATOM 2611 N N . THR A 1 354 ? 29.77670 62.65500 36.67478 1.000 25.96549 333 THR A N 1
ATOM 2612 C CA . THR A 1 354 ? 30.18840 61.25500 36.67312 1.000 31.53542 333 THR A CA 1
ATOM 2613 C C . THR A 1 354 ? 31.47859 61.07007 35.88446 1.000 31.46030 333 THR A C 1
ATOM 2614 O O . THR A 1 354 ? 32.38340 60.34312 36.31421 1.000 33.58830 333 THR A O 1
ATOM 2618 N N . HIS A 1 355 ? 31.58539 61.73654 34.73230 1.000 29.48539 334 HIS A N 1
ATOM 2619 C CA . HIS A 1 355 ? 32.77576 61.60680 33.90000 1.000 26.22997 334 HIS A CA 1
ATOM 2620 C C . HIS A 1 355 ? 33.99683 62.20515 34.58881 1.000 29.70698 334 HIS A C 1
ATOM 2621 O O . HIS A 1 355 ? 35.09005 61.62609 34.54319 1.000 32.72367 334 HIS A O 1
ATOM 2628 N N . PHE A 1 356 ? 33.82699 63.35964 35.24117 1.000 22.80173 335 PHE A N 1
ATOM 2629 C CA . PHE A 1 356 ? 34.92865 63.97401 35.98069 1.000 30.78638 335 PHE A CA 1
ATOM 2630 C C . PHE A 1 356 ? 35.48120 63.03032 37.04849 1.000 34.21659 335 PHE A C 1
ATOM 2631 O O . PHE A 1 356 ? 36.69944 62.95063 37.24856 1.000 33.57141 335 PHE A O 1
ATOM 2639 N N . GLU A 1 357 ? 34.59549 62.32130 37.75400 1.000 27.51944 336 GLU A N 1
ATOM 2640 C CA . GLU A 1 357 ? 35.02914 61.38081 38.78699 1.000 40.08647 336 GLU A CA 1
ATOM 2641 C C . GLU A 1 357 ? 35.81948 60.22422 38.18745 1.000 49.40999 336 GLU A C 1
ATOM 2642 O O . GLU A 1 357 ? 36.82093 59.78223 38.76488 1.000 39.04563 336 GLU A O 1
ATOM 2648 N N . ARG A 1 358 ? 35.37804 59.71437 37.03232 1.000 37.73333 337 ARG A N 1
ATOM 2649 C CA . ARG A 1 358 ? 36.13257 58.67120 36.34433 1.000 37.46561 337 ARG A CA 1
ATOM 2650 C C . ARG A 1 358 ? 37.55778 59.12149 36.06229 1.000 38.96567 337 ARG A C 1
ATOM 2651 O O . ARG A 1 358 ? 38.49823 58.32193 36.13379 1.000 57.50694 337 ARG A O 1
ATOM 2659 N N . LEU A 1 359 ? 37.73926 60.40043 35.75460 1.000 39.80950 338 LEU A N 1
ATOM 2660 C CA . LEU A 1 359 ? 39.06084 60.95285 35.50272 1.000 39.16182 338 LEU A CA 1
ATOM 2661 C C . LEU A 1 359 ? 39.82147 61.27445 36.78127 1.000 39.60033 338 LEU A C 1
ATOM 2662 O O . LEU A 1 359 ? 40.87335 61.91670 36.70661 1.000 45.09408 338 LEU A O 1
ATOM 2667 N N . ARG A 1 360 ? 39.31682 60.85788 37.94367 1.000 41.23180 339 ARG A N 1
ATOM 2668 C CA . ARG A 1 360 ? 39.97671 61.12835 39.21885 1.000 55.68596 339 ARG A CA 1
ATOM 2669 C C . ARG A 1 360 ? 40.02804 62.62050 39.52997 1.000 57.36444 339 ARG A C 1
ATOM 2670 O O . ARG A 1 360 ? 40.96105 63.10310 40.17888 1.000 43.48620 339 ARG A O 1
ATOM 2671 N N . LEU A 1 361 ? 39.03766 63.36495 39.04922 1.000 46.31945 340 LEU A N 1
ATOM 2672 C CA . LEU A 1 361 ? 38.92074 64.78540 39.33413 1.000 36.31418 340 LEU A CA 1
ATOM 2673 C C . LEU A 1 361 ? 37.83774 64.97101 40.38670 1.000 42.85406 340 LEU A C 1
ATOM 2674 O O . LEU A 1 361 ? 36.84737 64.23605 40.40345 1.000 43.06069 340 LEU A O 1
ATOM 2679 N N . LYS A 1 362 ? 38.04318 65.93317 41.28481 1.000 36.11720 341 LYS A N 1
ATOM 2680 C CA . LYS A 1 362 ? 37.10040 66.19219 42.37217 1.000 31.00428 341 LYS A CA 1
ATOM 2681 C C . LYS A 1 362 ? 36.30095 67.44484 42.02001 1.000 27.14203 341 LYS A C 1
ATOM 2682 O O . LYS A 1 362 ? 36.62997 68.56279 42.41530 1.000 24.89070 341 LYS A O 1
ATOM 2684 N N . ILE A 1 363 ? 35.22865 67.24413 41.25044 1.000 22.65048 342 ILE A N 1
ATOM 2685 C CA . ILE A 1 363 ? 34.41076 68.33582 40.73376 1.000 23.84282 342 ILE A CA 1
ATOM 2686 C C . ILE A 1 363 ? 32.94920 68.10931 41.10247 1.000 28.80937 342 ILE A C 1
ATOM 2687 O O . ILE A 1 363 ? 32.42961 66.99748 40.95892 1.000 30.10249 342 ILE A O 1
ATOM 2692 N N . HIS A 1 364 ? 32.28536 69.17405 41.56184 1.000 20.57067 343 HIS A N 1
ATOM 2693 C CA . HIS A 1 364 ? 30.85397 69.17259 41.84185 1.000 27.83045 343 HIS A CA 1
ATOM 2694 C C . HIS A 1 364 ? 30.20515 70.43186 41.27110 1.000 24.47385 343 HIS A C 1
ATOM 2695 O O . HIS A 1 364 ? 30.88373 71.40639 40.93573 1.000 21.18785 343 HIS A O 1
ATOM 2702 N N . ILE A 1 365 ? 28.87611 70.39525 41.14695 1.000 23.39097 344 ILE A N 1
ATOM 2703 C CA . ILE A 1 365 ? 28.10843 71.55315 40.69275 1.000 23.27949 344 ILE A CA 1
ATOM 2704 C C . ILE A 1 365 ? 27.96744 72.56112 41.82408 1.000 24.90099 344 ILE A C 1
ATOM 2705 O O . ILE A 1 365 ? 27.40415 72.26016 42.88424 1.000 26.21211 344 ILE A O 1
ATOM 2710 N N . ASP A 1 366 ? 28.44566 73.77377 41.57864 1.000 23.30942 345 ASP A N 1
ATOM 2711 C CA . ASP A 1 366 ? 28.45573 74.85266 42.55129 1.000 23.72018 345 ASP A CA 1
ATOM 2712 C C . ASP A 1 366 ? 27.32411 75.84900 42.33553 1.000 27.12033 345 ASP A C 1
ATOM 2713 O O . ASP A 1 366 ? 26.86286 76.46969 43.29948 1.000 29.32639 345 ASP A O 1
ATOM 2718 N N . ASP A 1 367 ? 26.83822 75.98299 41.10384 1.000 24.64627 346 ASP A N 1
ATOM 2719 C CA . ASP A 1 367 ? 25.81452 76.96476 40.78125 1.000 29.68384 346 ASP A CA 1
ATOM 2720 C C . ASP A 1 367 ? 25.19836 76.61091 39.43340 1.000 26.46851 346 ASP A C 1
ATOM 2721 O O . ASP A 1 367 ? 25.83947 75.98046 38.58756 1.000 24.62610 346 ASP A O 1
ATOM 2726 N N . ILE A 1 368 ? 23.94126 77.01232 39.25221 1.000 26.66047 347 ILE A N 1
ATOM 2727 C CA . ILE A 1 368 ? 23.21870 76.79346 38.00404 1.000 26.84789 347 ILE A CA 1
ATOM 2728 C C . ILE A 1 368 ? 22.35662 78.01835 37.74459 1.000 27.76743 347 ILE A C 1
ATOM 2729 O O . ILE A 1 368 ? 21.73149 78.55622 38.66484 1.000 28.78354 347 ILE A O 1
ATOM 2734 N N . GLU A 1 369 ? 22.30871 78.44812 36.48838 1.000 27.49310 348 GLU A N 1
ATOM 2735 C CA . GLU A 1 369 ? 21.41549 79.51296 36.06217 1.000 33.88585 348 GLU A CA 1
ATOM 2736 C C . GLU A 1 369 ? 20.88032 79.16314 34.68154 1.000 37.81656 348 GLU A C 1
ATOM 2737 O O . GLU A 1 369 ? 21.50481 78.40310 33.93490 1.000 36.06331 348 GLU A O 1
ATOM 2743 N N . VAL A 1 370 ? 19.70665 79.70893 34.34056 1.000 29.58006 349 VAL A N 1
ATOM 2744 C CA . VAL A 1 370 ? 19.15846 79.54870 32.99541 1.000 29.67647 349 VAL A CA 1
ATOM 2745 C C . VAL A 1 370 ? 19.48029 80.80469 32.20948 1.000 30.53583 349 VAL A C 1
ATOM 2746 O O . VAL A 1 370 ? 19.41082 81.91929 32.74099 1.000 31.00186 349 VAL A O 1
ATOM 2750 N N . LEU A 1 371 ? 19.84456 80.63654 30.95231 1.000 28.82356 350 LEU A N 1
ATOM 2751 C CA . LEU A 1 371 ? 20.12674 81.81082 30.15151 1.000 38.14582 350 LEU A CA 1
ATOM 2752 C C . LEU A 1 371 ? 18.86646 82.24289 29.39927 1.000 30.77130 350 LEU A C 1
ATOM 2757 N N . ASP A 1 372 ? 18.87514 83.49784 28.94512 1.000 39.75756 351 ASP A N 1
ATOM 2758 C CA . ASP A 1 372 ? 17.73546 84.03101 28.20812 1.000 44.00447 351 ASP A CA 1
ATOM 2759 C C . ASP A 1 372 ? 17.45290 83.24125 26.93893 1.000 44.73106 351 ASP A C 1
ATOM 2760 N N . ASN A 1 373 ? 18.44504 82.51870 26.41920 1.000 38.82491 352 ASN A N 1
ATOM 2761 C CA . ASN A 1 373 ? 18.26936 81.69105 25.23440 1.000 35.98911 352 ASN A CA 1
ATOM 2762 C C . ASN A 1 373 ? 17.88854 80.25103 25.55904 1.000 34.00122 352 ASN A C 1
ATOM 2763 O O . ASN A 1 373 ? 17.80230 79.43027 24.64160 1.000 37.60256 352 ASN A O 1
ATOM 2764 N N . GLY A 1 374 ? 17.66482 79.91763 26.83087 1.000 38.93269 353 GLY A N 1
ATOM 2765 C CA . GLY A 1 374 ? 17.21399 78.59284 27.20398 1.000 43.94426 353 GLY A CA 1
ATOM 2766 C C . GLY A 1 374 ? 18.29520 77.61039 27.60714 1.000 44.88805 353 GLY A C 1
ATOM 2767 O O . GLY A 1 374 ? 17.96793 76.55109 28.16161 1.000 34.09736 353 GLY A O 1
ATOM 2768 N N . TYR A 1 375 ? 19.56465 77.90847 27.34131 1.000 29.54164 354 TYR A N 1
ATOM 2769 C CA . TYR A 1 375 ? 20.63604 77.04608 27.81803 1.000 30.63971 354 TYR A CA 1
ATOM 2770 C C . TYR A 1 375 ? 20.78312 77.16129 29.33168 1.000 26.75767 354 TYR A C 1
ATOM 2771 O O . TYR A 1 375 ? 20.42235 78.16894 29.94229 1.000 33.52563 354 TYR A O 1
ATOM 2780 N N . TRP A 1 376 ? 21.32046 76.10296 29.93005 1.000 26.23223 355 TRP A N 1
ATOM 2781 C CA . TRP A 1 376 ? 21.68481 76.06881 31.34002 1.000 29.11045 355 TRP A CA 1
ATOM 2782 C C . TRP A 1 376 ? 23.15998 76.41788 31.43638 1.000 25.00562 355 TRP A C 1
ATOM 2783 O O . TRP A 1 376 ? 23.97852 75.79373 30.76127 1.000 25.43511 355 TRP A O 1
ATOM 2794 N N . ARG A 1 377 ? 23.50391 77.41312 32.24587 1.000 25.06419 356 ARG A N 1
ATOM 2795 C CA . ARG A 1 377 ? 24.90634 77.68748 32.54247 1.000 24.00576 356 ARG A CA 1
ATOM 2796 C C . ARG A 1 377 ? 25.23834 77.01012 33.86413 1.000 23.92160 356 ARG A C 1
ATOM 2797 O O . ARG A 1 377 ? 24.65703 77.34715 34.90789 1.000 25.14896 356 ARG A O 1
ATOM 2805 N N . ILE A 1 378 ? 26.12755 76.02828 33.80495 1.000 23.03157 357 ILE A N 1
ATOM 2806 C CA . ILE A 1 378 ? 26.54345 75.26182 34.96621 1.000 22.89757 357 ILE A CA 1
ATOM 2807 C C . ILE A 1 378 ? 27.86592 75.83406 35.45054 1.000 25.02453 357 ILE A C 1
ATOM 2808 O O . ILE A 1 378 ? 28.79067 76.02684 34.64904 1.000 21.14815 357 ILE A O 1
ATOM 2813 N N . THR A 1 379 ? 27.96539 76.09590 36.75289 1.000 22.33778 358 THR A N 1
ATOM 2814 C CA . THR A 1 379 ? 29.23167 76.47743 37.37597 1.000 21.57558 358 THR A CA 1
ATOM 2815 C C . THR A 1 379 ? 29.75449 75.26778 38.14065 1.000 21.25043 358 THR A C 1
ATOM 2816 O O . THR A 1 379 ? 29.14659 74.83667 39.12851 1.000 22.02188 358 THR A O 1
ATOM 2820 N N . PHE A 1 380 ? 30.85991 74.70487 37.67051 1.000 20.24271 359 PHE A N 1
ATOM 2821 C CA . PHE A 1 380 ? 31.49600 73.60323 38.36546 1.000 19.91421 359 PHE A CA 1
ATOM 2822 C C . PHE A 1 380 ? 32.57208 74.14678 39.29322 1.000 24.03711 359 PHE A C 1
ATOM 2823 O O . PHE A 1 380 ? 33.17272 75.19142 39.02920 1.000 25.63683 359 PHE A O 1
ATOM 2831 N N . LYS A 1 381 ? 32.83037 73.41611 40.37200 1.000 19.54466 360 LYS A N 1
ATOM 2832 C CA . LYS A 1 381 ? 33.94692 73.72192 41.26208 1.000 19.04538 360 LYS A CA 1
ATOM 2833 C C . LYS A 1 381 ? 34.86440 72.51616 41.33568 1.000 18.43153 360 LYS A C 1
ATOM 2834 O O . LYS A 1 381 ? 34.43957 71.43723 41.75929 1.000 20.04276 360 LYS A O 1
ATOM 2840 N N . ARG A 1 382 ? 36.10970 72.69667 40.90495 1.000 19.06555 361 ARG A N 1
ATOM 2841 C CA . ARG A 1 382 ? 37.14647 71.68629 41.05673 1.000 20.86301 361 ARG A CA 1
ATOM 2842 C C . ARG A 1 382 ? 37.97986 72.01723 42.28604 1.000 22.22314 361 ARG A C 1
ATOM 2843 O O . ARG A 1 382 ? 38.47078 73.14353 42.41573 1.000 22.72711 361 ARG A O 1
ATOM 2851 N N . VAL A 1 383 ? 38.14600 71.04262 43.17408 1.000 22.97475 362 VAL A N 1
ATOM 2852 C CA . VAL A 1 383 ? 39.00420 71.20952 44.34142 1.000 20.94338 362 VAL A CA 1
ATOM 2853 C C . VAL A 1 383 ? 40.24126 70.34748 44.13820 1.000 24.12401 362 VAL A C 1
ATOM 2854 O O . VAL A 1 383 ? 40.22404 69.35920 43.39872 1.000 21.74103 362 VAL A O 1
ATOM 2858 N N . TYR A 1 384 ? 41.33575 70.74514 44.78396 1.000 21.72010 363 TYR A N 1
ATOM 2859 C CA . TYR A 1 384 ? 42.63434 70.09199 44.63681 1.000 15.64678 363 TYR A CA 1
ATOM 2860 C C . TYR A 1 384 ? 43.04759 69.60514 46.02053 1.000 20.08052 363 TYR A C 1
ATOM 2861 O O . TYR A 1 384 ? 43.76965 70.31103 46.73921 1.000 19.97920 363 TYR A O 1
ATOM 2870 N N . PRO A 1 385 ? 42.57055 68.42729 46.44617 1.000 24.25281 364 PRO A N 1
ATOM 2871 C CA . PRO A 1 385 ? 42.83689 67.99333 47.83105 1.000 24.48329 364 PRO A CA 1
ATOM 2872 C C . PRO A 1 385 ? 44.29349 67.65273 48.12124 1.000 27.08379 364 PRO A C 1
ATOM 2873 O O . PRO A 1 385 ? 44.76863 67.93673 49.22972 1.000 21.97219 364 PRO A O 1
ATOM 2877 N N . ASP A 1 386 ? 45.00604 67.02282 47.18224 1.000 17.19236 365 ASP A N 1
ATOM 2878 C CA . ASP A 1 386 ? 46.40775 66.68629 47.42881 1.000 21.69889 365 ASP A CA 1
ATOM 2879 C C . ASP A 1 386 ? 47.27355 67.93282 47.50501 1.000 18.41829 365 ASP A C 1
ATOM 2880 O O . ASP A 1 386 ? 48.12718 68.03981 48.38882 1.000 19.05132 365 ASP A O 1
ATOM 2885 N N . ALA A 1 387 ? 47.06784 68.88758 46.59765 1.000 15.14309 366 ALA A N 1
ATOM 2886 C CA . ALA A 1 387 ? 47.83561 70.12230 46.66649 1.000 17.08274 366 ALA A CA 1
ATOM 2887 C C . ALA A 1 387 ? 47.49171 70.90408 47.92642 1.000 17.52405 366 ALA A C 1
ATOM 2888 O O . ALA A 1 387 ? 48.37811 71.49453 48.55543 1.000 14.68365 366 ALA A O 1
ATOM 2890 N N . THR A 1 388 ? 46.21005 70.90887 48.31163 1.000 14.27418 367 THR A N 1
ATOM 2891 C CA . THR A 1 388 ? 45.78465 71.56918 49.54396 1.000 16.86973 367 THR A CA 1
ATOM 2892 C C . THR A 1 388 ? 46.47386 70.96414 50.75570 1.000 17.12033 367 THR A C 1
ATOM 2893 O O . THR A 1 388 ? 46.96307 71.68840 51.63214 1.000 18.66343 367 THR A O 1
ATOM 2897 N N . LYS A 1 389 ? 46.48715 69.63145 50.83430 1.000 15.22030 368 LYS A N 1
ATOM 2898 C CA . LYS A 1 389 ? 47.07549 68.94696 51.98034 1.000 18.95734 368 LYS A CA 1
ATOM 2899 C C . LYS A 1 389 ? 48.57545 69.22562 52.08379 1.000 15.20796 368 LYS A C 1
ATOM 2900 O O . LYS A 1 389 ? 49.08657 69.50324 53.17409 1.000 19.10661 368 LYS A O 1
ATOM 2906 N N . GLU A 1 390 ? 49.29929 69.13742 50.96300 1.000 15.51693 369 GLU A N 1
ATOM 2907 C CA . GLU A 1 390 ? 50.73371 69.43773 50.98538 1.000 17.14485 369 GLU A CA 1
ATOM 2908 C C . GLU A 1 390 ? 50.98844 70.87205 51.41676 1.000 17.16597 369 GLU A C 1
ATOM 2909 O O . GLU A 1 390 ? 51.87069 71.14205 52.24260 1.000 13.22021 369 GLU A O 1
ATOM 2915 N N . MET A 1 391 ? 50.23001 71.81170 50.85941 1.000 17.07787 370 MET A N 1
ATOM 2916 C CA . MET A 1 391 ? 50.45747 73.20702 51.19540 1.000 13.83453 370 MET A CA 1
ATOM 2917 C C . MET A 1 391 ? 50.11808 73.48730 52.66160 1.000 14.19024 370 MET A C 1
ATOM 2918 O O . MET A 1 391 ? 50.84262 74.23009 53.33400 1.000 13.94409 370 MET A O 1
ATOM 2923 N N . ARG A 1 392 ? 49.02430 72.89842 53.16996 1.000 14.67549 371 ARG A N 1
ATOM 2924 C CA . ARG A 1 392 ? 48.61499 73.08516 54.55903 1.000 23.41100 371 ARG A CA 1
ATOM 2925 C C . ARG A 1 392 ? 49.61560 72.47897 55.54113 1.000 22.68494 371 ARG A C 1
ATOM 2926 O O . ARG A 1 392 ? 49.91202 73.07762 56.58219 1.000 15.76830 371 ARG A O 1
ATOM 2934 N N . GLU A 1 393 ? 50.11781 71.27974 55.24993 1.000 15.15424 372 GLU A N 1
ATOM 2935 C CA . GLU A 1 393 ? 51.10754 70.66455 56.13216 1.000 20.44004 372 GLU A CA 1
ATOM 2936 C C . GLU A 1 393 ? 52.37596 71.50134 56.21332 1.000 18.32168 372 GLU A C 1
ATOM 2937 O O . GLU A 1 393 ? 52.94809 71.66007 57.29635 1.000 14.83840 372 GLU A O 1
ATOM 2943 N N . LEU A 1 394 ? 52.83530 72.03516 55.07765 1.000 13.89041 373 LEU A N 1
ATOM 2944 C CA . LEU A 1 394 ? 54.01197 72.89566 55.09864 1.000 13.74786 373 LEU A CA 1
ATOM 2945 C C . LEU A 1 394 ? 53.75579 74.15382 55.91893 1.000 15.48982 373 LEU A C 1
ATOM 2946 O O . LEU A 1 394 ? 54.61655 74.57463 56.70375 1.000 13.85861 373 LEU A O 1
ATOM 2951 N N . TRP A 1 395 ? 52.58454 74.77295 55.74312 1.000 14.23202 374 TRP A N 1
ATOM 2952 C CA . TRP A 1 395 ? 52.23632 75.93062 56.55966 1.000 17.82970 374 TRP A CA 1
ATOM 2953 C C . TRP A 1 395 ? 52.23841 75.57713 58.04070 1.000 16.64734 374 TRP A C 1
ATOM 2954 O O . TRP A 1 395 ? 52.67954 76.37387 58.87436 1.000 15.69966 374 TRP A O 1
ATOM 2965 N N . ASN A 1 396 ? 51.74090 74.39058 58.38457 1.000 15.75855 375 ASN A N 1
ATOM 2966 C CA . ASN A 1 396 ? 51.66488 73.95323 59.77264 1.000 16.46441 375 ASN A CA 1
ATOM 2967 C C . ASN A 1 396 ? 52.96622 73.33416 60.29038 1.000 21.54887 375 ASN A C 1
ATOM 2968 O O . ASN A 1 396 ? 52.95678 72.74202 61.37676 1.000 19.42045 375 ASN A O 1
ATOM 2973 N N . GLY A 1 397 ? 54.07925 73.48655 59.57052 1.000 15.34919 376 GLY A N 1
ATOM 2974 C CA . GLY A 1 397 ? 55.38377 73.20257 60.13520 1.000 15.12668 376 GLY A CA 1
ATOM 2975 C C . GLY A 1 397 ? 55.94512 71.82291 59.87849 1.000 18.91424 376 GLY A C 1
ATOM 2976 O O . GLY A 1 397 ? 56.95134 71.45837 60.50440 1.000 15.85565 376 GLY A O 1
ATOM 2977 N N . HIS A 1 398 ? 55.33252 71.03456 58.99608 1.000 14.75613 377 HIS A N 1
ATOM 2978 C CA . HIS A 1 398 ? 55.89315 69.72947 58.67426 1.000 16.49046 377 HIS A CA 1
ATOM 2979 C C . HIS A 1 398 ? 57.28867 69.88827 58.08494 1.000 15.02618 377 HIS A C 1
ATOM 2980 O O . HIS A 1 398 ? 57.55465 70.81191 57.31048 1.000 15.50457 377 HIS A O 1
ATOM 2987 N N . ALA A 1 399 ? 58.18557 68.98743 58.47149 1.000 14.47757 378 ALA A N 1
ATOM 2988 C CA . ALA A 1 399 ? 59.59657 69.07682 58.12433 1.000 19.38970 378 ALA A CA 1
ATOM 2989 C C . ALA A 1 399 ? 59.96463 67.97136 57.13963 1.000 13.36486 378 ALA A C 1
ATOM 2990 O O . ALA A 1 399 ? 59.53258 66.82713 57.30298 1.000 16.97766 378 ALA A O 1
ATOM 2992 N N . PHE A 1 400 ? 60.76249 68.32087 56.12147 1.000 17.79365 379 PHE A N 1
ATOM 2993 C CA . PHE A 1 400 ? 61.19273 67.38448 55.08248 1.000 18.79914 379 PHE A CA 1
ATOM 2994 C C . PHE A 1 400 ? 62.59191 67.74263 54.58530 1.000 19.61205 379 PHE A C 1
ATOM 2995 O O . PHE A 1 400 ? 62.99587 68.90680 54.61695 1.000 13.52580 379 PHE A O 1
ATOM 3003 N N . VAL A 1 401 ? 63.30816 66.74073 54.06578 1.000 18.50924 380 VAL A N 1
ATOM 3004 C CA . VAL A 1 401 ? 64.53095 66.98285 53.29764 1.000 25.04145 380 VAL A CA 1
ATOM 3005 C C . VAL A 1 401 ? 64.14444 67.38547 51.87887 1.000 27.15702 380 VAL A C 1
ATOM 3006 O O . VAL A 1 401 ? 62.98969 67.22188 51.47560 1.000 25.74287 380 VAL A O 1
ATOM 3010 N N . ASP A 1 402 ? 65.09628 67.91277 51.11117 1.000 32.33411 381 ASP A N 1
ATOM 3011 C CA . ASP A 1 402 ? 64.85072 68.21299 49.69116 1.000 37.85714 381 ASP A CA 1
ATOM 3012 C C . ASP A 1 402 ? 64.82905 66.95576 48.82146 1.000 45.51330 381 ASP A C 1
ATOM 3013 O O . ASP A 1 402 ? 65.51221 65.97125 49.11175 1.000 40.33176 381 ASP A O 1
ATOM 3018 N N . MET B 1 22 ? 83.54597 39.91052 45.18361 1.000 52.74913 1 MET B N 1
ATOM 3019 C CA . MET B 1 22 ? 83.02820 41.27680 45.16883 1.000 54.80647 1 MET B CA 1
ATOM 3020 C C . MET B 1 22 ? 83.29074 41.97030 46.50528 1.000 66.91247 1 MET B C 1
ATOM 3021 O O . MET B 1 22 ? 84.08101 42.91161 46.57838 1.000 77.41544 1 MET B O 1
ATOM 3023 N N . VAL B 1 23 ? 82.61582 41.51386 47.55700 1.000 59.26161 2 VAL B N 1
ATOM 3024 C CA . VAL B 1 23 ? 82.81971 42.01799 48.90986 1.000 58.46755 2 VAL B CA 1
ATOM 3025 C C . VAL B 1 23 ? 83.31629 40.85834 49.75930 1.000 48.39312 2 VAL B C 1
ATOM 3026 O O . VAL B 1 23 ? 82.75557 39.75810 49.69850 1.000 65.27776 2 VAL B O 1
ATOM 3030 N N . SER B 1 24 ? 84.37630 41.10302 50.53097 1.000 49.61988 3 SER B N 1
ATOM 3031 C CA . SER B 1 24 ? 84.97817 40.06812 51.35968 1.000 51.49237 3 SER B CA 1
ATOM 3032 C C . SER B 1 24 ? 83.94469 39.42846 52.27742 1.000 57.81489 3 SER B C 1
ATOM 3033 O O . SER B 1 24 ? 82.92415 40.03294 52.61923 1.000 55.52138 3 SER B O 1
ATOM 3036 N N . SER B 1 25 ? 84.21820 38.18341 52.67784 1.000 50.85048 4 SER B N 1
ATOM 3037 C CA . SER B 1 25 ? 83.36785 37.54396 53.67213 1.000 50.49980 4 SER B CA 1
ATOM 3038 C C . SER B 1 25 ? 83.55122 38.20732 55.02709 1.000 56.57443 4 SER B C 1
ATOM 3039 O O . SER B 1 25 ? 82.64310 38.18048 55.86645 1.000 57.65883 4 SER B O 1
ATOM 3041 N N . TYR B 1 26 ? 84.71724 38.81938 55.23922 1.000 59.15280 5 TYR B N 1
ATOM 3042 C CA . TYR B 1 26 ? 84.99145 39.53161 56.47933 1.000 49.99333 5 TYR B CA 1
ATOM 3043 C C . TYR B 1 26 ? 84.03779 40.70886 56.65418 1.000 58.45509 5 TYR B C 1
ATOM 3044 O O . TYR B 1 26 ? 83.43226 40.87880 57.71871 1.000 60.01441 5 TYR B O 1
ATOM 3053 N N . PHE B 1 27 ? 83.87466 41.52331 55.60646 1.000 48.31941 6 PHE B N 1
ATOM 3054 C CA . PHE B 1 27 ? 82.95725 42.65708 55.68640 1.000 55.86243 6 PHE B CA 1
ATOM 3055 C C . PHE B 1 27 ? 81.51387 42.17990 55.74908 1.000 58.73694 6 PHE B C 1
ATOM 3056 O O . PHE B 1 27 ? 80.71891 42.67667 56.55527 1.000 56.89635 6 PHE B O 1
ATOM 3064 N N . LYS B 1 28 ? 81.15207 41.22778 54.88516 1.000 65.20957 7 LYS B N 1
ATOM 3065 C CA . LYS B 1 28 ? 79.83682 40.60686 54.97619 1.000 67.65517 7 LYS B CA 1
ATOM 3066 C C . LYS B 1 28 ? 79.58258 40.07687 56.38153 1.000 70.29107 7 LYS B C 1
ATOM 3067 O O . LYS B 1 28 ? 78.44551 40.11518 56.86640 1.000 69.38566 7 LYS B O 1
ATOM 3069 N N . GLY B 1 29 ? 80.62772 39.57930 57.04771 1.000 64.77625 8 GLY B N 1
ATOM 3070 C CA . GLY B 1 29 ? 80.45496 39.06149 58.39536 1.000 68.14944 8 GLY B CA 1
ATOM 3071 C C . GLY B 1 29 ? 80.15137 40.14646 59.41317 1.000 66.00200 8 GLY B C 1
ATOM 3072 O O . GLY B 1 29 ? 79.24442 39.99697 60.23703 1.000 66.53659 8 GLY B O 1
ATOM 3073 N N . ILE B 1 30 ? 80.91002 41.25038 59.38079 1.000 79.47960 9 ILE B N 1
ATOM 3074 C CA . ILE B 1 30 ? 80.59373 42.38248 60.25287 1.000 70.67592 9 ILE B CA 1
ATOM 3075 C C . ILE B 1 30 ? 79.16390 42.83548 60.00860 1.000 65.39889 9 ILE B C 1
ATOM 3076 O O . ILE B 1 30 ? 78.42555 43.16170 60.94556 1.000 69.28811 9 ILE B O 1
ATOM 3081 N N . LEU B 1 31 ? 78.75461 42.85158 58.73885 1.000 59.04115 10 LEU B N 1
ATOM 3082 C CA . LEU B 1 31 ? 77.39240 43.22526 58.38190 1.000 61.29471 10 LEU B CA 1
ATOM 3083 C C . LEU B 1 31 ? 76.37641 42.27490 59.00623 1.000 67.25370 10 LEU B C 1
ATOM 3084 O O . LEU B 1 31 ? 75.30180 42.70724 59.43964 1.000 72.06522 10 LEU B O 1
ATOM 3089 N N . LEU B 1 32 ? 76.67702 40.97067 59.02007 1.000 71.77398 11 LEU B N 1
ATOM 3090 C CA . LEU B 1 32 ? 75.80563 40.01753 59.70435 1.000 85.09188 11 LEU B CA 1
ATOM 3091 C C . LEU B 1 32 ? 75.53078 40.47232 61.13233 1.000 87.52283 11 LEU B C 1
ATOM 3092 O O . LEU B 1 32 ? 74.37357 40.54340 61.56277 1.000 93.88855 11 LEU B O 1
ATOM 3094 N N . ASN B 1 33 ? 76.58572 40.78278 61.88297 1.000 79.39958 12 ASN B N 1
ATOM 3095 C CA . ASN B 1 33 ? 76.40226 41.42069 63.17822 1.000 78.06657 12 ASN B CA 1
ATOM 3096 C C . ASN B 1 33 ? 75.69435 42.75423 62.97388 1.000 82.74534 12 ASN B C 1
ATOM 3097 O O . ASN B 1 33 ? 75.96488 43.47257 62.00729 1.000 85.35927 12 ASN B O 1
ATOM 3102 N N . LEU B 1 34 ? 74.77196 43.07379 63.87699 1.000 83.41052 13 LEU B N 1
ATOM 3103 C CA . LEU B 1 34 ? 73.99439 44.30987 63.79503 1.000 79.39542 13 LEU B CA 1
ATOM 3104 C C . LEU B 1 34 ? 73.14018 44.29878 62.52750 1.000 83.23930 13 LEU B C 1
ATOM 3105 O O . LEU B 1 34 ? 72.88446 43.23917 61.94754 1.000 79.31540 13 LEU B O 1
ATOM 3107 N N . ASP B 1 37 ? 69.79840 40.07801 56.32585 1.000 78.04579 16 ASP B N 1
ATOM 3108 C CA . ASP B 1 37 ? 69.80392 38.78460 55.65176 1.000 90.24856 16 ASP B CA 1
ATOM 3109 C C . ASP B 1 37 ? 71.09100 38.57901 54.86445 1.000 91.85009 16 ASP B C 1
ATOM 3110 O O . ASP B 1 37 ? 71.71267 39.54442 54.42050 1.000 95.16229 16 ASP B O 1
ATOM 3112 N N . GLU B 1 38 ? 71.50007 37.31608 54.70554 1.000 81.08938 17 GLU B N 1
ATOM 3113 C CA . GLU B 1 38 ? 72.64467 37.03650 53.84612 1.000 83.97930 17 GLU B CA 1
ATOM 3114 C C . GLU B 1 38 ? 72.30851 37.35793 52.39659 1.000 85.69756 17 GLU B C 1
ATOM 3115 O O . GLU B 1 38 ? 73.19666 37.71734 51.61399 1.000 80.43745 17 GLU B O 1
ATOM 3117 N N . GLU B 1 39 ? 71.02667 37.23842 52.03533 1.000 90.35538 18 GLU B N 1
ATOM 3118 C CA . GLU B 1 39 ? 70.53680 37.64096 50.72380 1.000 85.44603 18 GLU B CA 1
ATOM 3119 C C . GLU B 1 39 ? 70.36519 39.15012 50.63599 1.000 84.14343 18 GLU B C 1
ATOM 3120 O O . GLU B 1 39 ? 70.53305 39.72801 49.55536 1.000 74.55363 18 GLU B O 1
ATOM 3122 N N . ARG B 1 40 ? 70.01343 39.79773 51.75036 1.000 81.07418 19 ARG B N 1
ATOM 3123 C CA . ARG B 1 40 ? 70.03732 41.25503 51.78333 1.000 85.01391 19 ARG B CA 1
ATOM 3124 C C . ARG B 1 40 ? 71.43292 41.75587 51.44730 1.000 74.67632 19 ARG B C 1
ATOM 3125 O O . ARG B 1 40 ? 71.60602 42.62682 50.58777 1.000 60.29507 19 ARG B O 1
ATOM 3127 N N . ILE B 1 41 ? 72.44423 41.19066 52.10740 1.000 72.44425 20 ILE B N 1
ATOM 3128 C CA . ILE B 1 41 ? 73.83311 41.47274 51.76126 1.000 76.09721 20 ILE B CA 1
ATOM 3129 C C . ILE B 1 41 ? 74.08529 41.16986 50.28824 1.000 75.43115 20 ILE B C 1
ATOM 3130 O O . ILE B 1 41 ? 74.72204 41.95585 49.57371 1.000 65.58300 20 ILE B O 1
ATOM 3135 N N . GLU B 1 42 ? 73.57618 40.02944 49.80955 1.000 66.81075 21 GLU B N 1
ATOM 3136 C CA . GLU B 1 42 ? 73.85290 39.59543 48.44298 1.000 62.41671 21 GLU B CA 1
ATOM 3137 C C . GLU B 1 42 ? 73.16823 40.48517 47.40983 1.000 66.08258 21 GLU B C 1
ATOM 3138 O O . GLU B 1 42 ? 73.77382 40.82818 46.38745 1.000 77.18255 21 GLU B O 1
ATOM 3140 N N . VAL B 1 43 ? 71.90677 40.85908 47.64257 1.000 59.88559 22 VAL B N 1
ATOM 3141 C CA . VAL B 1 43 ? 71.25040 41.80450 46.74160 1.000 65.67985 22 VAL B CA 1
ATOM 3142 C C . VAL B 1 43 ? 71.99210 43.13407 46.74999 1.000 77.41134 22 VAL B C 1
ATOM 3143 O O . VAL B 1 43 ? 72.17961 43.77145 45.70459 1.000 65.40262 22 VAL B O 1
ATOM 3145 N N . LEU B 1 44 ? 72.42644 43.56783 47.93451 1.000 81.95797 23 LEU B N 1
ATOM 3146 C CA . LEU B 1 44 ? 73.24470 44.76891 48.05221 1.000 76.78279 23 LEU B CA 1
ATOM 3147 C C . LEU B 1 44 ? 74.53827 44.62038 47.26119 1.000 74.79601 23 LEU B C 1
ATOM 3148 O O . LEU B 1 44 ? 74.88787 45.48145 46.44454 1.000 66.28069 23 LEU B O 1
ATOM 3153 N N . GLU B 1 45 ? 75.26443 43.52520 47.50655 1.000 77.67081 24 GLU B N 1
ATOM 3154 C CA . GLU B 1 45 ? 76.48494 43.21827 46.76586 1.000 81.23133 24 GLU B CA 1
ATOM 3155 C C . GLU B 1 45 ? 76.25196 43.25545 45.25799 1.000 82.54542 24 GLU B C 1
ATOM 3156 O O . GLU B 1 45 ? 77.07450 43.79167 44.50503 1.000 75.53270 24 GLU B O 1
ATOM 3162 N N . ASN B 1 46 ? 75.12255 42.70614 44.80187 1.000 78.05147 25 ASN B N 1
ATOM 3163 C CA . ASN B 1 46 ? 74.85711 42.59908 43.37018 1.000 72.08535 25 ASN B CA 1
ATOM 3164 C C . ASN B 1 46 ? 74.45056 43.93669 42.76145 1.000 68.67883 25 ASN B C 1
ATOM 3165 O O . ASN B 1 46 ? 74.88706 44.27557 41.65585 1.000 66.48189 25 ASN B O 1
ATOM 3167 N N . LYS B 1 47 ? 73.61585 44.70631 43.46306 1.000 76.08158 26 LYS B N 1
ATOM 3168 C CA . LYS B 1 47 ? 73.14128 45.98255 42.93939 1.000 74.29037 26 LYS B CA 1
ATOM 3169 C C . LYS B 1 47 ? 74.17764 47.09128 43.04390 1.000 77.80776 26 LYS B C 1
ATOM 3170 O O . LYS B 1 47 ? 74.03020 48.12199 42.37822 1.000 71.57310 26 LYS B O 1
ATOM 3172 N N . GLY B 1 48 ? 75.21380 46.90473 43.85512 1.000 73.63112 27 GLY B N 1
ATOM 3173 C CA . GLY B 1 48 ? 76.15676 47.96067 44.14872 1.000 63.25791 27 GLY B CA 1
ATOM 3174 C C . GLY B 1 48 ? 75.80962 48.78778 45.36406 1.000 66.92550 27 GLY B C 1
ATOM 3175 O O . GLY B 1 48 ? 76.39553 49.86185 45.55075 1.000 59.20099 27 GLY B O 1
ATOM 3176 N N . GLY B 1 49 ? 74.86570 48.32669 46.19028 1.000 65.20292 28 GLY B N 1
ATOM 3177 C CA . GLY B 1 49 ? 74.50775 49.06042 47.39081 1.000 58.04993 28 GLY B CA 1
ATOM 3178 C C . GLY B 1 49 ? 75.60348 49.05075 48.43406 1.000 47.25302 28 GLY B C 1
ATOM 3179 O O . GLY B 1 49 ? 75.70413 49.97898 49.24043 1.000 54.21563 28 GLY B O 1
ATOM 3180 N N . ILE B 1 50 ? 76.42111 48.00166 48.44845 1.000 51.50367 29 ILE B N 1
ATOM 3181 C CA . ILE B 1 50 ? 77.63320 47.94664 49.25285 1.000 48.01449 29 ILE B CA 1
ATOM 3182 C C . ILE B 1 50 ? 78.79919 47.73446 48.30073 1.000 54.81316 29 ILE B C 1
ATOM 3183 O O . ILE B 1 50 ? 78.70507 46.93824 47.36038 1.000 47.97827 29 ILE B O 1
ATOM 3188 N N . VAL B 1 51 ? 79.88497 48.46597 48.52359 1.000 45.89831 30 VAL B N 1
ATOM 3189 C CA . VAL B 1 51 ? 81.06687 48.36509 47.67838 1.000 34.23948 30 VAL B CA 1
ATOM 3190 C C . VAL B 1 51 ? 82.29659 48.46211 48.56156 1.000 50.99304 30 VAL B C 1
ATOM 3191 O O . VAL B 1 51 ? 82.31515 49.21889 49.53860 1.000 49.40548 30 VAL B O 1
ATOM 3193 N N . GLU B 1 52 ? 83.32753 47.70126 48.21663 1.000 38.91190 31 GLU B N 1
ATOM 3194 C CA . GLU B 1 52 ? 84.58625 47.83773 48.92140 1.000 38.84539 31 GLU B CA 1
ATOM 3195 C C . GLU B 1 52 ? 85.36972 49.00378 48.34286 1.000 54.30572 31 GLU B C 1
ATOM 3196 O O . GLU B 1 52 ? 85.28412 49.31368 47.15053 1.000 50.78447 31 GLU B O 1
ATOM 3202 N N . ASP B 1 53 ? 86.12585 49.66176 49.21031 1.000 43.82049 32 ASP B N 1
ATOM 3203 C CA . ASP B 1 53 ? 86.94703 50.78728 48.81831 1.000 32.37394 32 ASP B CA 1
ATOM 3204 C C . ASP B 1 53 ? 88.24265 50.68236 49.60124 1.000 36.90579 32 ASP B C 1
ATOM 3205 O O . ASP B 1 53 ? 88.41491 49.78767 50.43725 1.000 35.65362 32 ASP B O 1
ATOM 3210 N N . GLU B 1 54 ? 89.17001 51.58746 49.32072 1.000 31.67832 33 GLU B N 1
ATOM 3211 C CA . GLU B 1 54 ? 90.45218 51.53119 49.99610 1.000 36.32092 33 GLU B CA 1
ATOM 3212 C C . GLU B 1 54 ? 91.06490 52.91952 49.96576 1.000 33.75922 33 GLU B C 1
ATOM 3213 O O . GLU B 1 54 ? 90.92473 53.64410 48.97735 1.000 40.57517 33 GLU B O 1
ATOM 3219 N N . PHE B 1 55 ? 91.73714 53.27932 51.05324 1.000 33.43599 34 PHE B N 1
ATOM 3220 C CA . PHE B 1 55 ? 92.46393 54.53834 51.14115 1.000 34.08097 34 PHE B CA 1
ATOM 3221 C C . PHE B 1 55 ? 93.81193 54.24839 51.77045 1.000 34.79558 34 PHE B C 1
ATOM 3222 O O . PHE B 1 55 ? 93.86829 53.77879 52.91050 1.000 34.80550 34 PHE B O 1
ATOM 3230 N N . GLU B 1 56 ? 94.88548 54.51220 51.02864 1.000 31.53808 35 GLU B N 1
ATOM 3231 C CA . GLU B 1 56 ? 96.24368 54.37114 51.55344 1.000 39.30472 35 GLU B CA 1
ATOM 3232 C C . GLU B 1 56 ? 96.44063 53.01120 52.21938 1.000 31.40235 35 GLU B C 1
ATOM 3233 O O . GLU B 1 56 ? 97.00531 52.90100 53.30694 1.000 35.70904 35 GLU B O 1
ATOM 3239 N N . GLY B 1 57 ? 95.93692 51.96175 51.57274 1.000 42.79936 36 GLY B N 1
ATOM 3240 C CA . GLY B 1 57 ? 96.10288 50.61440 52.06415 1.000 49.22287 36 GLY B CA 1
ATOM 3241 C C . GLY B 1 57 ? 95.02565 50.12662 53.01120 1.000 49.89826 36 GLY B C 1
ATOM 3242 O O . GLY B 1 57 ? 94.93573 48.91777 53.24594 1.000 53.15128 36 GLY B O 1
ATOM 3243 N N . MET B 1 58 ? 94.22936 51.02400 53.59051 1.000 38.64629 37 MET B N 1
ATOM 3244 C CA . MET B 1 58 ? 93.16446 50.63097 54.50669 1.000 41.60184 37 MET B CA 1
ATOM 3245 C C . MET B 1 58 ? 91.90366 50.30534 53.71739 1.000 34.05453 37 MET B C 1
ATOM 3246 O O . MET B 1 58 ? 91.34836 51.17714 53.04035 1.000 37.05741 37 MET B O 1
ATOM 3251 N N . ARG B 1 59 ? 91.43726 49.06497 53.82142 1.000 31.97199 38 ARG B N 1
ATOM 3252 C CA . ARG B 1 59 ? 90.23200 48.65477 53.11454 1.000 35.94260 38 ARG B CA 1
ATOM 3253 C C . ARG B 1 59 ? 89.00858 48.92377 53.97813 1.000 27.06127 38 ARG B C 1
ATOM 3254 O O . ARG B 1 59 ? 89.05061 48.76707 55.20105 1.000 37.54447 38 ARG B O 1
ATOM 3262 N N . TYR B 1 60 ? 87.93314 49.37911 53.33947 1.000 29.93141 39 TYR B N 1
ATOM 3263 C CA . TYR B 1 60 ? 86.69003 49.62959 54.05227 1.000 33.72325 39 TYR B CA 1
ATOM 3264 C C . TYR B 1 60 ? 85.50583 49.34856 53.14112 1.000 35.78765 39 TYR B C 1
ATOM 3265 O O . TYR B 1 60 ? 85.62163 49.32881 51.91148 1.000 37.96602 39 TYR B O 1
ATOM 3274 N N . LEU B 1 61 ? 84.36113 49.12102 53.77088 1.000 39.51183 40 LEU B N 1
ATOM 3275 C CA . LEU B 1 61 ? 83.10073 48.95820 53.06749 1.000 32.57982 40 LEU B CA 1
ATOM 3276 C C . LEU B 1 61 ? 82.33062 50.26882 53.09378 1.000 37.33547 40 LEU B C 1
ATOM 3277 O O . LEU B 1 61 ? 82.25379 50.93767 54.12795 1.000 33.34770 40 LEU B O 1
ATOM 3282 N N . ARG B 1 62 ? 81.77441 50.63661 51.94637 1.000 31.62050 41 ARG B N 1
ATOM 3283 C CA . ARG B 1 62 ? 81.01308 51.86266 51.79561 1.000 28.54064 41 ARG B CA 1
ATOM 3284 C C . ARG B 1 62 ? 79.58172 51.49902 51.44117 1.000 39.37994 41 ARG B C 1
ATOM 3285 O O . ARG B 1 62 ? 79.34962 50.71082 50.51832 1.000 37.36190 41 ARG B O 1
ATOM 3293 N N . LEU B 1 63 ? 78.62598 52.07775 52.15946 1.000 37.22610 42 LEU B N 1
ATOM 3294 C CA . LEU B 1 63 ? 77.21151 51.82197 51.90057 1.000 32.01173 42 LEU B CA 1
ATOM 3295 C C . LEU B 1 63 ? 76.71143 52.90219 50.95466 1.000 43.34796 42 LEU B C 1
ATOM 3296 O O . LEU B 1 63 ? 76.35756 54.00348 51.38092 1.000 37.16162 42 LEU B O 1
ATOM 3301 N N . LYS B 1 64 ? 76.70507 52.59185 49.65548 1.000 48.24892 43 LYS B N 1
ATOM 3302 C CA . LYS B 1 64 ? 76.17249 53.52865 48.67590 1.000 47.09721 43 LYS B CA 1
ATOM 3303 C C . LYS B 1 64 ? 74.66081 53.65974 48.77879 1.000 46.17949 43 LYS B C 1
ATOM 3304 O O . LYS B 1 64 ? 74.10882 54.68351 48.36350 1.000 53.46921 43 LYS B O 1
ATOM 3306 N N . ASP B 1 65 ? 73.98680 52.66700 49.35138 1.000 41.34291 44 ASP B N 1
ATOM 3307 C CA . ASP B 1 65 ? 72.55264 52.72330 49.57405 1.000 49.46148 44 ASP B CA 1
ATOM 3308 C C . ASP B 1 65 ? 72.26669 52.37020 51.02456 1.000 56.24546 44 ASP B C 1
ATOM 3309 O O . ASP B 1 65 ? 73.04169 51.65638 51.66647 1.000 52.25106 44 ASP B O 1
ATOM 3314 N N . SER B 1 66 ? 71.14010 52.86406 51.53264 1.000 59.79051 45 SER B N 1
ATOM 3315 C CA . SER B 1 66 ? 70.80280 52.67071 52.93506 1.000 56.24562 45 SER B CA 1
ATOM 3316 C C . SER B 1 66 ? 70.25657 51.26797 53.16718 1.000 66.16604 45 SER B C 1
ATOM 3317 O O . SER B 1 66 ? 69.50171 50.73535 52.34929 1.000 86.59983 45 SER B O 1
ATOM 3320 N N . ALA B 1 67 ? 70.64605 50.67206 54.29530 1.000 63.62697 46 ALA B N 1
ATOM 3321 C CA . ALA B 1 67 ? 70.25900 49.31058 54.67389 1.000 65.58436 46 ALA B CA 1
ATOM 3322 C C . ALA B 1 67 ? 69.69809 49.32697 56.09518 1.000 73.84734 46 ALA B C 1
ATOM 3323 O O . ALA B 1 67 ? 70.44182 49.11275 57.05694 1.000 73.87829 46 ALA B O 1
ATOM 3325 N N . ARG B 1 68 ? 68.39322 49.58436 56.21891 1.000 70.07165 47 ARG B N 1
ATOM 3326 C CA . ARG B 1 68 ? 67.69815 49.58661 57.50470 1.000 68.71484 47 ARG B CA 1
ATOM 3327 C C . ARG B 1 68 ? 68.29232 50.61705 58.45822 1.000 74.18351 47 ARG B C 1
ATOM 3328 O O . ARG B 1 68 ? 68.16951 51.82444 58.22898 1.000 78.07334 47 ARG B O 1
ATOM 3330 N N . SER B 1 69 ? 68.92590 50.15217 59.53809 1.000 81.50544 48 SER B N 1
ATOM 3331 C CA . SER B 1 69 ? 69.54868 51.07502 60.48230 1.000 75.35212 48 SER B CA 1
ATOM 3332 C C . SER B 1 69 ? 70.75143 51.78167 59.87084 1.000 72.28205 48 SER B C 1
ATOM 3333 O O . SER B 1 69 ? 71.00754 52.95100 60.18017 1.000 80.37112 48 SER B O 1
ATOM 3335 N N . LEU B 1 70 ? 71.48247 51.10068 58.99334 1.000 72.42659 49 LEU B N 1
ATOM 3336 C CA . LEU B 1 70 ? 72.71986 51.62832 58.43023 1.000 59.99707 49 LEU B CA 1
ATOM 3337 C C . LEU B 1 70 ? 72.38359 52.54874 57.26412 1.000 53.75655 49 LEU B C 1
ATOM 3338 O O . LEU B 1 70 ? 71.91491 52.09119 56.21730 1.000 70.13969 49 LEU B O 1
ATOM 3343 N N . ARG B 1 71 ? 72.61476 53.84532 57.44271 1.000 42.55167 50 ARG B N 1
ATOM 3344 C CA . ARG B 1 71 ? 72.26285 54.81653 56.42069 1.000 38.23724 50 ARG B CA 1
ATOM 3345 C C . ARG B 1 71 ? 73.32589 54.88078 55.32512 1.000 34.77476 50 ARG B C 1
ATOM 3346 O O . ARG B 1 71 ? 74.45239 54.39761 55.47796 1.000 30.30478 50 ARG B O 1
ATOM 3348 N N . ARG B 1 72 ? 72.94557 55.49659 54.20618 1.000 35.28316 51 ARG B N 1
ATOM 3349 C CA . ARG B 1 72 ? 73.89418 55.76955 53.13597 1.000 40.21970 51 ARG B CA 1
ATOM 3350 C C . ARG B 1 72 ? 75.06144 56.58979 53.67329 1.000 36.85424 51 ARG B C 1
ATOM 3351 O O . ARG B 1 72 ? 74.89200 57.43919 54.55190 1.000 32.42940 51 ARG B O 1
ATOM 3353 N N . GLY B 1 73 ? 76.25602 56.32061 53.15428 1.000 27.67376 52 GLY B N 1
ATOM 3354 C CA . GLY B 1 73 ? 77.44249 57.00414 53.61856 1.000 24.90185 52 GLY B CA 1
ATOM 3355 C C . GLY B 1 73 ? 78.10021 56.37900 54.82413 1.000 27.38637 52 GLY B C 1
ATOM 3356 O O . GLY B 1 73 ? 79.13252 56.89245 55.27909 1.000 19.63818 52 GLY B O 1
ATOM 3357 N N . THR B 1 74 ? 77.52430 55.30664 55.36898 1.000 17.95544 53 THR B N 1
ATOM 3358 C CA . THR B 1 74 ? 78.17010 54.54480 56.42768 1.000 20.35962 53 THR B CA 1
ATOM 3359 C C . THR B 1 74 ? 79.41320 53.83901 55.89016 1.000 35.62340 53 THR B C 1
ATOM 3360 O O . THR B 1 74 ? 79.39897 53.27257 54.79308 1.000 26.95934 53 THR B O 1
ATOM 3364 N N . VAL B 1 75 ? 80.49317 53.85474 56.67023 1.000 24.54797 54 VAL B N 1
ATOM 3365 C CA . VAL B 1 75 ? 81.73286 53.19642 56.27443 1.000 21.40382 54 VAL B CA 1
ATOM 3366 C C . VAL B 1 75 ? 82.14598 52.21726 57.36282 1.000 28.10478 54 VAL B C 1
ATOM 3367 O O . VAL B 1 75 ? 81.96851 52.48114 58.55767 1.000 30.89006 54 VAL B O 1
ATOM 3371 N N . VAL B 1 76 ? 82.68802 51.07659 56.94329 1.000 28.69757 55 VAL B N 1
ATOM 3372 C CA . VAL B 1 76 ? 83.03004 49.97938 57.84198 1.000 26.09870 55 VAL B CA 1
ATOM 3373 C C . VAL B 1 76 ? 84.45629 49.54635 57.53952 1.000 29.91939 55 VAL B C 1
ATOM 3374 O O . VAL B 1 76 ? 84.73090 49.02739 56.45149 1.000 36.44013 55 VAL B O 1
ATOM 3378 N N . PHE B 1 77 ? 85.36191 49.75853 58.49251 1.000 27.12612 56 PHE B N 1
ATOM 3379 C CA . PHE B 1 77 ? 86.73868 49.28576 58.39087 1.000 31.79736 56 PHE B CA 1
ATOM 3380 C C . PHE B 1 77 ? 86.94780 47.97174 59.12357 1.000 36.18075 56 PHE B C 1
ATOM 3381 O O . PHE B 1 77 ? 87.71961 47.12524 58.66335 1.000 40.85401 56 PHE B O 1
ATOM 3389 N N . ASP B 1 78 ? 86.27879 47.80076 60.25853 1.000 32.29707 57 ASP B N 1
ATOM 3390 C CA . ASP B 1 78 ? 86.34502 46.59608 61.07338 1.000 36.69926 57 ASP B CA 1
ATOM 3391 C C . ASP B 1 78 ? 85.11232 46.58847 61.97507 1.000 47.70008 57 ASP B C 1
ATOM 3392 O O . ASP B 1 78 ? 84.16302 47.34664 61.74483 1.000 40.02219 57 ASP B O 1
ATOM 3397 N N . GLU B 1 79 ? 85.13562 45.74256 63.00964 1.000 45.01688 58 GLU B N 1
ATOM 3398 C CA . GLU B 1 79 ? 83.98110 45.60539 63.89511 1.000 51.40347 58 GLU B CA 1
ATOM 3399 C C . GLU B 1 79 ? 83.71811 46.88238 64.68719 1.000 47.54380 58 GLU B C 1
ATOM 3400 O O . GLU B 1 79 ? 82.55917 47.24066 64.92855 1.000 54.61894 58 GLU B O 1
ATOM 3401 N N . HIS B 1 80 ? 84.77545 47.56607 65.12485 1.000 38.35260 59 HIS B N 1
ATOM 3402 C CA . HIS B 1 80 ? 84.62086 48.77400 65.92821 1.000 35.13575 59 HIS B CA 1
ATOM 3403 C C . HIS B 1 80 ? 84.58852 50.04660 65.08551 1.000 46.39545 59 HIS B C 1
ATOM 3404 O O . HIS B 1 80 ? 83.77145 50.93826 65.34538 1.000 31.80604 59 HIS B O 1
ATOM 3411 N N . ASN B 1 81 ? 85.44948 50.14978 64.07058 1.000 32.74562 60 ASN B N 1
ATOM 3412 C CA . ASN B 1 81 ? 85.54532 51.36640 63.25919 1.000 35.78625 60 ASN B CA 1
ATOM 3413 C C . ASN B 1 81 ? 84.40650 51.38966 62.24029 1.000 30.93830 60 ASN B C 1
ATOM 3414 O O . ASN B 1 81 ? 84.58473 51.22974 61.03029 1.000 32.21279 60 ASN B O 1
ATOM 3419 N N . ILE B 1 82 ? 83.20851 51.62850 62.76178 1.000 32.59180 61 ILE B N 1
ATOM 3420 C CA . ILE B 1 82 ? 82.01571 51.83702 61.95347 1.000 28.24134 61 ILE B CA 1
ATOM 3421 C C . ILE B 1 82 ? 81.58918 53.28150 62.13981 1.000 24.58939 61 ILE B C 1
ATOM 3422 O O . ILE B 1 82 ? 81.26866 53.70283 63.25895 1.000 29.33815 61 ILE B O 1
ATOM 3427 N N . ILE B 1 83 ? 81.59184 54.03383 61.05056 1.000 23.43606 62 ILE B N 1
ATOM 3428 C CA . ILE B 1 83 ? 81.22026 55.44111 61.04649 1.000 26.81390 62 ILE B CA 1
ATOM 3429 C C . ILE B 1 83 ? 79.88396 55.54037 60.32483 1.000 23.99642 62 ILE B C 1
ATOM 3430 O O . ILE B 1 83 ? 79.82152 55.45999 59.09196 1.000 22.44470 62 ILE B O 1
ATOM 3435 N N . LEU B 1 84 ? 78.81426 55.73396 61.08996 1.000 25.01884 63 LEU B N 1
ATOM 3436 C CA . LEU B 1 84 ? 77.48592 55.81097 60.50174 1.000 22.81866 63 LEU B CA 1
ATOM 3437 C C . LEU B 1 84 ? 77.34530 57.03274 59.60739 1.000 26.73359 63 LEU B C 1
ATOM 3438 O O . LEU B 1 84 ? 77.80204 58.12969 59.93743 1.000 22.26125 63 LEU B O 1
ATOM 3443 N N . GLY B 1 85 ? 76.68294 56.84547 58.47725 1.000 17.97269 64 GLY B N 1
ATOM 3444 C CA . GLY B 1 85 ? 76.20763 57.98610 57.74114 1.000 20.00682 64 GLY B CA 1
ATOM 3445 C C . GLY B 1 85 ? 75.11846 58.67646 58.53008 1.000 25.47042 64 GLY B C 1
ATOM 3446 O O . GLY B 1 85 ? 74.52779 58.11143 59.44452 1.000 27.20228 64 GLY B O 1
ATOM 3447 N N . PHE B 1 86 ? 74.86799 59.93379 58.20932 1.000 30.78738 65 PHE B N 1
ATOM 3448 C CA . PHE B 1 86 ? 73.71009 60.57705 58.80239 1.000 48.92829 65 PHE B CA 1
ATOM 3449 C C . PHE B 1 86 ? 73.03147 61.42142 57.73839 1.000 35.66076 65 PHE B C 1
ATOM 3450 O O . PHE B 1 86 ? 73.70201 61.95823 56.84815 1.000 31.82298 65 PHE B O 1
ATOM 3458 N N . PRO B 1 87 ? 71.70955 61.54292 57.79250 1.000 50.87670 66 PRO B N 1
ATOM 3459 C CA . PRO B 1 87 ? 70.97969 62.16079 56.68609 1.000 38.07368 66 PRO B CA 1
ATOM 3460 C C . PRO B 1 87 ? 71.11458 63.67508 56.70298 1.000 27.09371 66 PRO B C 1
ATOM 3461 O O . PRO B 1 87 ? 71.70758 64.27443 57.59976 1.000 29.70546 66 PRO B O 1
ATOM 3465 N N . HIS B 1 88 ? 70.57999 64.28500 55.65235 1.000 29.09859 67 HIS B N 1
ATOM 3466 C CA . HIS B 1 88 ? 70.40397 65.72483 55.65523 1.000 29.95357 67 HIS B CA 1
ATOM 3467 C C . HIS B 1 88 ? 69.41254 66.10221 56.74861 1.000 16.50066 67 HIS B C 1
ATOM 3468 O O . HIS B 1 88 ? 68.53224 65.31705 57.11465 1.000 20.11962 67 HIS B O 1
ATOM 3475 N N . ILE B 1 89 ? 69.59048 67.30084 57.29784 1.000 17.97311 68 ILE B N 1
ATOM 3476 C CA . ILE B 1 89 ? 68.67369 67.81785 58.30669 1.000 23.56050 68 ILE B CA 1
ATOM 3477 C C . ILE B 1 89 ? 67.37390 68.24125 57.64096 1.000 23.47554 68 ILE B C 1
ATOM 3478 O O . ILE B 1 89 ? 67.38295 68.94129 56.62124 1.000 16.21080 68 ILE B O 1
ATOM 3483 N N . LYS B 1 90 ? 66.25096 67.84703 58.22779 1.000 19.09686 69 LYS B N 1
ATOM 3484 C CA . LYS B 1 90 ? 64.96584 68.26874 57.69053 1.000 20.96728 69 LYS B CA 1
ATOM 3485 C C . LYS B 1 90 ? 64.80238 69.77476 57.82486 1.000 20.01546 69 LYS B C 1
ATOM 3486 O O . LYS B 1 90 ? 65.18064 70.37206 58.83711 1.000 14.21081 69 LYS B O 1
ATOM 3492 N N . ARG B 1 91 ? 64.22995 70.37592 56.78839 1.000 11.65358 70 ARG B N 1
ATOM 3493 C CA . ARG B 1 91 ? 63.91711 71.79341 56.73369 1.000 11.52991 70 ARG B CA 1
ATOM 3494 C C . ARG B 1 91 ? 62.45910 71.99405 57.12263 1.000 15.04155 70 ARG B C 1
ATOM 3495 O O . ARG B 1 91 ? 61.59604 71.17484 56.79645 1.000 13.32037 70 ARG B O 1
ATOM 3503 N N . VAL B 1 92 ? 62.18018 73.09497 57.79523 1.000 12.68813 71 VAL B N 1
ATOM 3504 C CA . VAL B 1 92 ? 60.82672 73.61004 57.90247 1.000 12.49103 71 VAL B CA 1
ATOM 3505 C C . VAL B 1 92 ? 60.79142 74.82714 56.99446 1.000 12.15795 71 VAL B C 1
ATOM 3506 O O . VAL B 1 92 ? 61.81379 75.50286 56.82910 1.000 12.17718 71 VAL B O 1
ATOM 3510 N N . VAL B 1 93 ? 59.65194 75.05548 56.33395 1.000 12.18904 72 VAL B N 1
ATOM 3511 C CA . VAL B 1 93 ? 59.49798 76.23633 55.48220 1.000 11.99010 72 VAL B CA 1
ATOM 3512 C C . VAL B 1 93 ? 58.71059 77.34082 56.16328 1.000 12.56594 72 VAL B C 1
ATOM 3513 O O . VAL B 1 93 ? 58.67684 78.47325 55.65316 1.000 12.71789 72 VAL B O 1
ATOM 3517 N N . GLN B 1 94 ? 58.08201 77.05204 57.29305 1.000 13.14871 73 GLN B N 1
ATOM 3518 C CA . GLN B 1 94 ? 57.30916 78.00935 58.07317 1.000 13.83414 73 GLN B CA 1
ATOM 3519 C C . GLN B 1 94 ? 57.92224 77.96276 59.47115 1.000 14.23761 73 GLN B C 1
ATOM 3520 O O . GLN B 1 94 ? 57.81519 76.94202 60.14964 1.000 14.44452 73 GLN B O 1
ATOM 3526 N N . LEU B 1 95 ? 58.64060 79.02364 59.85573 1.000 14.36411 74 LEU B N 1
ATOM 3527 C CA . LEU B 1 95 ? 59.46784 78.98989 61.06768 1.000 14.88387 74 LEU B CA 1
ATOM 3528 C C . LEU B 1 95 ? 58.63504 78.82239 62.33759 1.000 15.47772 74 LEU B C 1
ATOM 3529 O O . LEU B 1 95 ? 58.90602 77.93535 63.15411 1.000 15.65181 74 LEU B O 1
ATOM 3534 N N . GLU B 1 96 ? 57.63711 79.68521 62.53412 1.000 16.07022 75 GLU B N 1
ATOM 3535 C CA . GLU B 1 96 ? 56.86885 79.66105 63.77827 1.000 16.97157 75 GLU B CA 1
ATOM 3536 C C . GLU B 1 96 ? 56.16398 78.32145 63.97534 1.000 19.84588 75 GLU B C 1
ATOM 3537 O O . GLU B 1 96 ? 56.27995 77.69372 65.03570 1.000 17.53971 75 GLU B O 1
ATOM 3543 N N . ASN B 1 97 ? 55.41418 77.86922 62.96165 1.000 16.86833 76 ASN B N 1
ATOM 3544 C CA . ASN B 1 97 ? 54.70328 76.60237 63.09236 1.000 16.99751 76 ASN B CA 1
ATOM 3545 C C . ASN B 1 97 ? 55.65690 75.41590 63.03027 1.000 16.49889 76 ASN B C 1
ATOM 3546 O O . ASN B 1 97 ? 55.36024 74.35320 63.59346 1.000 16.88352 76 ASN B O 1
ATOM 3551 N N . GLY B 1 98 ? 56.79662 75.57225 62.34691 1.000 15.73051 77 GLY B N 1
ATOM 3552 C CA . GLY B 1 98 ? 57.81582 74.53835 62.38939 1.000 15.97307 77 GLY B CA 1
ATOM 3553 C C . GLY B 1 98 ? 58.35737 74.32764 63.79447 1.000 15.89098 77 GLY B C 1
ATOM 3554 O O . GLY B 1 98 ? 58.54154 73.19215 64.23580 1.000 16.07723 77 GLY B O 1
ATOM 3555 N N . ILE B 1 99 ? 58.60955 75.42284 64.51059 1.000 16.20954 78 ILE B N 1
ATOM 3556 C CA . ILE B 1 99 ? 59.06800 75.33392 65.89726 1.000 16.79758 78 ILE B CA 1
ATOM 3557 C C . ILE B 1 99 ? 57.99464 74.70825 66.77475 1.000 17.64799 78 ILE B C 1
ATOM 3558 O O . ILE B 1 99 ? 58.27671 73.81909 67.58540 1.000 18.01515 78 ILE B O 1
ATOM 3563 N N . ARG B 1 100 ? 56.74444 75.16797 66.62608 1.000 18.85861 79 ARG B N 1
ATOM 3564 C CA . ARG B 1 100 ? 55.65842 74.63702 67.44885 1.000 18.96276 79 ARG B CA 1
ATOM 3565 C C . ARG B 1 100 ? 55.49436 73.13993 67.23128 1.000 20.19301 79 ARG B C 1
ATOM 3566 O O . ARG B 1 100 ? 55.30410 72.37902 68.18816 1.000 19.81126 79 ARG B O 1
ATOM 3574 N N . ARG B 1 101 ? 55.57485 72.69782 65.97585 1.000 20.14492 80 ARG B N 1
ATOM 3575 C CA . ARG B 1 101 ? 55.46312 71.27275 65.68330 1.000 18.16039 80 ARG B CA 1
ATOM 3576 C C . ARG B 1 101 ? 56.63496 70.48608 66.26175 1.000 18.12420 80 ARG B C 1
ATOM 3577 O O . ARG B 1 101 ? 56.44179 69.41266 66.84130 1.000 20.27058 80 ARG B O 1
ATOM 3585 N N . ALA B 1 102 ? 57.85305 71.00498 66.12398 1.000 17.52079 81 ALA B N 1
ATOM 3586 C CA . ALA B 1 102 ? 59.03091 70.23915 66.51705 1.000 18.43260 81 ALA B CA 1
ATOM 3587 C C . ALA B 1 102 ? 59.26802 70.29279 68.02145 1.000 25.30726 81 ALA B C 1
ATOM 3588 O O . ALA B 1 102 ? 59.59968 69.27166 68.63322 1.000 18.64033 81 ALA B O 1
ATOM 3590 N N . PHE B 1 103 ? 59.12035 71.47199 68.63182 1.000 18.47987 82 PHE B N 1
ATOM 3591 C CA . PHE B 1 103 ? 59.53016 71.67406 70.01591 1.000 20.47381 82 PHE B CA 1
ATOM 3592 C C . PHE B 1 103 ? 58.40722 72.06719 70.96175 1.000 28.04537 82 PHE B C 1
ATOM 3593 O O . PHE B 1 103 ? 58.66288 72.18254 72.16745 1.000 23.43882 82 PHE B O 1
ATOM 3601 N N . LYS B 1 104 ? 57.19349 72.29348 70.45920 1.000 20.77510 83 LYS B N 1
ATOM 3602 C CA . LYS B 1 104 ? 56.11191 72.87381 71.24873 1.000 21.81779 83 LYS B CA 1
ATOM 3603 C C . LYS B 1 104 ? 56.64913 74.15127 71.87302 1.000 21.35816 83 LYS B C 1
ATOM 3604 O O . LYS B 1 104 ? 57.16468 75.01775 71.16317 1.000 21.13365 83 LYS B O 1
ATOM 3606 N N . ARG B 1 105 ? 56.57198 74.27064 73.19246 1.000 22.29368 84 ARG B N 1
ATOM 3607 C CA . ARG B 1 105 ? 57.05868 75.47018 73.85561 1.000 22.55736 84 ARG B CA 1
ATOM 3608 C C . ARG B 1 105 ? 58.33340 75.21750 74.65908 1.000 22.79948 84 ARG B C 1
ATOM 3609 O O . ARG B 1 105 ? 58.73983 76.07624 75.45000 1.000 24.09812 84 ARG B O 1
ATOM 3617 N N . LYS B 1 106 ? 58.97715 74.06274 74.47151 1.000 23.19344 85 LYS B N 1
ATOM 3618 C CA . LYS B 1 106 ? 60.22841 73.74343 75.14557 1.000 23.94547 85 LYS B CA 1
ATOM 3619 C C . LYS B 1 106 ? 61.41209 74.46410 74.49860 1.000 24.36900 85 LYS B C 1
ATOM 3620 O O . LYS B 1 106 ? 61.36830 74.81158 73.31356 1.000 25.01611 85 LYS B O 1
ATOM 3626 N N . PRO B 1 107 ? 62.47423 74.71234 75.26324 1.000 24.79120 86 PRO B N 1
ATOM 3627 C CA . PRO B 1 107 ? 63.64203 75.40498 74.70698 1.000 21.84208 86 PRO B CA 1
ATOM 3628 C C . PRO B 1 107 ? 64.41958 74.53143 73.73395 1.000 21.88210 86 PRO B C 1
ATOM 3629 O O . PRO B 1 107 ? 64.34640 73.30172 73.75096 1.000 21.63151 86 PRO B O 1
ATOM 3633 N N . PHE B 1 108 ? 65.17376 75.20581 72.86796 1.000 19.64863 87 PHE B N 1
ATOM 3634 C CA . PHE B 1 108 ? 66.02333 74.56144 71.87475 1.000 18.24749 87 PHE B CA 1
ATOM 3635 C C . PHE B 1 108 ? 67.19450 75.48383 71.57164 1.000 17.83005 87 PHE B C 1
ATOM 3636 O O . PHE B 1 108 ? 67.06443 76.70947 71.62414 1.000 17.95552 87 PHE B O 1
ATOM 3644 N N . TYR B 1 109 ? 68.34102 74.88947 71.25729 1.000 17.41988 88 TYR B N 1
ATOM 3645 C CA . TYR B 1 109 ? 69.49482 75.67450 70.83245 1.000 18.26640 88 TYR B CA 1
ATOM 3646 C C . TYR B 1 109 ? 69.33411 76.12829 69.39190 1.000 20.95728 88 TYR B C 1
ATOM 3647 O O . TYR B 1 109 ? 68.78647 75.40574 68.55655 1.000 15.88815 88 TYR B O 1
ATOM 3656 N N . VAL B 1 110 ? 69.79721 77.34098 69.10843 1.000 16.17040 89 VAL B N 1
ATOM 3657 C CA . VAL B 1 110 ? 69.81148 77.87068 67.75297 1.000 15.54317 89 VAL B CA 1
ATOM 3658 C C . VAL B 1 110 ? 71.26969 78.05345 67.35305 1.000 17.26789 89 VAL B C 1
ATOM 3659 O O . VAL B 1 110 ? 72.01768 78.77024 68.03049 1.000 16.72722 89 VAL B O 1
ATOM 3663 N N . GLU B 1 111 ? 71.68674 77.34760 66.30516 1.000 15.22954 90 GLU B N 1
ATOM 3664 C CA . GLU B 1 111 ? 73.03169 77.44527 65.75663 1.000 14.32732 90 GLU B CA 1
ATOM 3665 C C . GLU B 1 111 ? 72.99650 77.87176 64.29549 1.000 16.56483 90 GLU B C 1
ATOM 3666 O O . GLU B 1 111 ? 71.96785 77.79873 63.61570 1.000 13.50613 90 GLU B O 1
ATOM 3672 N N . GLU B 1 112 ? 74.16391 78.29025 63.82276 1.000 16.26870 91 GLU B N 1
ATOM 3673 C CA . GLU B 1 112 ? 74.33929 78.70468 62.43831 1.000 18.33414 91 GLU B CA 1
ATOM 3674 C C . GLU B 1 112 ? 74.23644 77.50749 61.50779 1.000 12.66084 91 GLU B C 1
ATOM 3675 O O . GLU B 1 112 ? 74.83234 76.45689 61.76736 1.000 15.17958 91 GLU B O 1
ATOM 3681 N N . ALA B 1 113 ? 73.47800 77.65788 60.42445 1.000 14.06648 92 ALA B N 1
ATOM 3682 C CA . ALA B 1 113 ? 73.62883 76.77852 59.26751 1.000 15.99586 92 ALA B CA 1
ATOM 3683 C C . ALA B 1 113 ? 74.70232 77.37504 58.36604 1.000 12.88825 92 ALA B C 1
ATOM 3684 O O . ALA B 1 113 ? 74.66189 78.56737 58.05436 1.000 16.72547 92 ALA B O 1
ATOM 3686 N N . VAL B 1 114 ? 75.67538 76.56683 57.97696 1.000 11.53017 93 VAL B N 1
ATOM 3687 C CA . VAL B 1 114 ? 76.80780 77.04404 57.18866 1.000 15.24332 93 VAL B CA 1
ATOM 3688 C C . VAL B 1 114 ? 76.73867 76.42720 55.80031 1.000 12.75877 93 VAL B C 1
ATOM 3689 O O . VAL B 1 114 ? 76.52513 75.22040 55.66422 1.000 15.46562 93 VAL B O 1
ATOM 3693 N N . ASP B 1 115 ? 76.93723 77.25443 54.77638 1.000 15.11406 94 ASP B N 1
ATOM 3694 C CA . ASP B 1 115 ? 76.90630 76.82573 53.37651 1.000 14.29806 94 ASP B CA 1
ATOM 3695 C C . ASP B 1 115 ? 78.22631 76.14697 53.02714 1.000 18.24705 94 ASP B C 1
ATOM 3696 O O . ASP B 1 115 ? 79.15318 76.77417 52.51761 1.000 15.55782 94 ASP B O 1
ATOM 3701 N N . GLY B 1 116 ? 78.31211 74.84520 53.28720 1.000 11.97840 95 GLY B N 1
ATOM 3702 C CA . GLY B 1 116 ? 79.54302 74.10392 53.05310 1.000 11.98104 95 GLY B CA 1
ATOM 3703 C C . GLY B 1 116 ? 79.24147 72.66506 52.69886 1.000 11.93768 95 GLY B C 1
ATOM 3704 O O . GLY B 1 116 ? 78.08156 72.34094 52.42956 1.000 17.63000 95 GLY B O 1
ATOM 3705 N N . TYR B 1 117 ? 80.24446 71.79391 52.66017 1.000 11.07784 96 TYR B N 1
ATOM 3706 C CA . TYR B 1 117 ? 79.98748 70.37217 52.49499 1.000 11.19172 96 TYR B CA 1
ATOM 3707 C C . TYR B 1 117 ? 80.27712 69.63498 53.79623 1.000 16.03946 96 TYR B C 1
ATOM 3708 O O . TYR B 1 117 ? 81.17951 70.00364 54.55606 1.000 13.40893 96 TYR B O 1
ATOM 3717 N N . ASN B 1 118 ? 79.47292 68.59460 54.02491 1.000 11.61429 97 ASN B N 1
ATOM 3718 C CA . ASN B 1 118 ? 79.50412 67.76860 55.22579 1.000 16.79607 97 ASN B CA 1
ATOM 3719 C C . ASN B 1 118 ? 80.71818 66.84815 55.26926 1.000 15.57463 97 ASN B C 1
ATOM 3720 O O . ASN B 1 118 ? 81.02863 66.17051 54.28607 1.000 13.80721 97 ASN B O 1
ATOM 3725 N N . VAL B 1 119 ? 81.38782 66.78582 56.42387 1.000 12.96746 98 VAL B N 1
ATOM 3726 C CA . VAL B 1 119 ? 82.46962 65.82916 56.62240 1.000 16.88942 98 VAL B CA 1
ATOM 3727 C C . VAL B 1 119 ? 82.33259 65.17824 57.99152 1.000 15.48337 98 VAL B C 1
ATOM 3728 O O . VAL B 1 119 ? 81.80366 65.76880 58.94059 1.000 14.78219 98 VAL B O 1
ATOM 3732 N N . ARG B 1 120 ? 82.83247 63.94936 58.07839 1.000 14.64127 99 ARG B N 1
ATOM 3733 C CA . ARG B 1 120 ? 82.99764 63.22120 59.32644 1.000 15.29312 99 ARG B CA 1
ATOM 3734 C C . ARG B 1 120 ? 84.48484 62.95818 59.50005 1.000 15.83613 99 ARG B C 1
ATOM 3735 O O . ARG B 1 120 ? 85.12800 62.42055 58.59203 1.000 16.02808 99 ARG B O 1
ATOM 3743 N N . VAL B 1 121 ? 85.02952 63.33835 60.65302 1.000 16.13519 100 VAL B N 1
ATOM 3744 C CA . VAL B 1 121 ? 86.45683 63.20744 60.93159 1.000 16.68372 100 VAL B CA 1
ATOM 3745 C C . VAL B 1 121 ? 86.63090 62.16588 62.02455 1.000 17.49839 100 VAL B C 1
ATOM 3746 O O . VAL B 1 121 ? 86.06334 62.30357 63.11506 1.000 17.76147 100 VAL B O 1
ATOM 3750 N N . ALA B 1 122 ? 87.43396 61.13893 61.74872 1.000 18.16406 101 ALA B N 1
ATOM 3751 C CA . ALA B 1 122 ? 87.61701 60.06635 62.71305 1.000 19.05554 101 ALA B CA 1
ATOM 3752 C C . ALA B 1 122 ? 89.04490 59.54715 62.66324 1.000 27.41437 101 ALA B C 1
ATOM 3753 O O . ALA B 1 122 ? 89.70375 59.57503 61.61932 1.000 22.55835 101 ALA B O 1
ATOM 3755 N N . LYS B 1 123 ? 89.50615 59.04835 63.80484 1.000 21.81230 102 LYS B N 1
ATOM 3756 C CA . LYS B 1 123 ? 90.77579 58.34069 63.87769 1.000 21.57140 102 LYS B CA 1
ATOM 3757 C C . LYS B 1 123 ? 90.52162 56.86992 63.57154 1.000 32.30955 102 LYS B C 1
ATOM 3758 O O . LYS B 1 123 ? 89.70167 56.22635 64.23523 1.000 30.99446 102 LYS B O 1
ATOM 3764 N N . ILE B 1 124 ? 91.20504 56.35342 62.55281 1.000 22.57106 103 ILE B N 1
ATOM 3765 C CA . ILE B 1 124 ? 91.09167 54.96509 62.11545 1.000 30.99896 103 ILE B CA 1
ATOM 3766 C C . ILE B 1 124 ? 92.49787 54.38844 62.13422 1.000 28.05745 103 ILE B C 1
ATOM 3767 O O . ILE B 1 124 ? 93.34165 54.77764 61.31679 1.000 34.83468 103 ILE B O 1
ATOM 3772 N N . GLY B 1 125 ? 92.75293 53.46613 63.05006 1.000 35.15284 104 GLY B N 1
ATOM 3773 C CA . GLY B 1 125 ? 94.11466 52.99919 63.21285 1.000 35.35505 104 GLY B CA 1
ATOM 3774 C C . GLY B 1 125 ? 94.95076 54.14567 63.73293 1.000 38.26297 104 GLY B C 1
ATOM 3775 O O . GLY B 1 125 ? 94.62372 54.76568 64.75064 1.000 37.64281 104 GLY B O 1
ATOM 3776 N N . GLU B 1 126 ? 96.03602 54.45047 63.02791 1.000 36.26354 105 GLU B N 1
ATOM 3777 C CA . GLU B 1 126 ? 96.89533 55.56644 63.39169 1.000 43.94553 105 GLU B CA 1
ATOM 3778 C C . GLU B 1 126 ? 96.68376 56.77978 62.49323 1.000 37.15559 105 GLU B C 1
ATOM 3779 O O . GLU B 1 126 ? 97.47431 57.72583 62.55061 1.000 46.54675 105 GLU B O 1
ATOM 3785 N N . LYS B 1 127 ? 95.62741 56.78493 61.68377 1.000 26.23346 106 LYS B N 1
ATOM 3786 C CA . LYS B 1 127 ? 95.39610 57.83273 60.70569 1.000 28.59918 106 LYS B CA 1
ATOM 3787 C C . LYS B 1 127 ? 94.12060 58.58951 61.05746 1.000 33.36773 106 LYS B C 1
ATOM 3788 O O . LYS B 1 127 ? 93.15326 58.00784 61.55671 1.000 28.15607 106 LYS B O 1
ATOM 3794 N N . ILE B 1 128 ? 94.12394 59.89095 60.78982 1.000 24.25215 107 ILE B N 1
ATOM 3795 C CA . ILE B 1 128 ? 92.90985 60.69842 60.82978 1.000 27.51354 107 ILE B CA 1
ATOM 3796 C C . ILE B 1 128 ? 92.34363 60.75744 59.41918 1.000 27.94937 107 ILE B C 1
ATOM 3797 O O . ILE B 1 128 ? 92.99765 61.27293 58.50681 1.000 28.72592 107 ILE B O 1
ATOM 3802 N N . LEU B 1 129 ? 91.13491 60.23121 59.23559 1.000 20.33142 108 LEU B N 1
ATOM 3803 C CA . LEU B 1 129 ? 90.47888 60.23116 57.93589 1.000 18.87149 108 LEU B CA 1
ATOM 3804 C C . LEU B 1 129 ? 89.25117 61.13348 57.94368 1.000 17.91287 108 LEU B C 1
ATOM 3805 O O . LEU B 1 129 ? 88.56011 61.27084 58.95797 1.000 21.19616 108 LEU B O 1
ATOM 3810 N N . VAL B 1 130 ? 88.98902 61.75095 56.79402 1.000 17.29578 109 VAL B N 1
ATOM 3811 C CA . VAL B 1 130 ? 87.86004 62.65301 56.61175 1.000 16.42203 109 VAL B CA 1
ATOM 3812 C C . VAL B 1 130 ? 86.97974 62.07483 55.51431 1.000 21.64450 109 VAL B C 1
ATOM 3813 O O . VAL B 1 130 ? 87.44980 61.82209 54.39667 1.000 18.05564 109 VAL B O 1
ATOM 3817 N N . PHE B 1 131 ? 85.70728 61.87949 55.83222 1.000 15.86681 110 PHE B N 1
ATOM 3818 C CA . PHE B 1 131 ? 84.74219 61.26013 54.93788 1.000 15.68138 110 PHE B CA 1
ATOM 3819 C C . PHE B 1 131 ? 83.73116 62.28323 54.46265 1.000 19.34001 110 PHE B C 1
ATOM 3820 O O . PHE B 1 131 ? 83.21598 63.07565 55.25706 1.000 15.62279 110 PHE B O 1
ATOM 3828 N N . THR B 1 132 ? 83.44842 62.24035 53.16178 1.000 14.52759 111 THR B N 1
ATOM 3829 C CA . THR B 1 132 ? 82.34532 62.97428 52.57000 1.000 13.79863 111 THR B CA 1
ATOM 3830 C C . THR B 1 132 ? 81.02673 62.26747 52.86933 1.000 17.72331 111 THR B C 1
ATOM 3831 O O . THR B 1 132 ? 80.99519 61.14859 53.39457 1.000 15.07684 111 THR B O 1
ATOM 3835 N N . ARG B 1 133 ? 79.92546 62.94781 52.53598 1.000 16.82075 112 ARG B N 1
ATOM 3836 C CA . ARG B 1 133 ? 78.59875 62.43813 52.87454 1.000 17.20776 112 ARG B CA 1
ATOM 3837 C C . ARG B 1 133 ? 78.38114 61.03790 52.31928 1.000 24.26399 112 ARG B C 1
ATOM 3838 O O . ARG B 1 133 ? 77.82485 60.16856 53.00319 1.000 22.66776 112 ARG B O 1
ATOM 3846 N N . GLY B 1 134 ? 78.83141 60.79311 51.08922 1.000 17.91839 113 GLY B N 1
ATOM 3847 C CA . GLY B 1 134 ? 78.66750 59.48020 50.49341 1.000 23.00230 113 GLY B CA 1
ATOM 3848 C C . GLY B 1 134 ? 79.57747 58.39746 51.03175 1.000 27.44348 113 GLY B C 1
ATOM 3849 O O . GLY B 1 134 ? 79.43935 57.24024 50.62670 1.000 29.20477 113 GLY B O 1
ATOM 3850 N N . GLY B 1 135 ? 80.49863 58.71894 51.93259 1.000 22.58492 114 GLY B N 1
ATOM 3851 C CA . GLY B 1 135 ? 81.37882 57.70427 52.47143 1.000 22.55989 114 GLY B CA 1
ATOM 3852 C C . GLY B 1 135 ? 82.71132 57.55198 51.77404 1.000 20.72243 114 GLY B C 1
ATOM 3853 O O . GLY B 1 135 ? 83.42034 56.57910 52.04147 1.000 22.70944 114 GLY B O 1
ATOM 3854 N N . PHE B 1 136 ? 83.07092 58.46456 50.88166 1.000 18.68461 115 PHE B N 1
ATOM 3855 C CA . PHE B 1 136 ? 84.40698 58.46953 50.30560 1.000 20.97755 115 PHE B CA 1
ATOM 3856 C C . PHE B 1 136 ? 85.36596 59.19183 51.24146 1.000 22.00277 115 PHE B C 1
ATOM 3857 O O . PHE B 1 136 ? 85.00879 60.20992 51.84132 1.000 18.25891 115 PHE B O 1
ATOM 3865 N N . VAL B 1 137 ? 86.59551 58.68812 51.33313 1.000 18.32803 116 VAL B N 1
ATOM 3866 C CA . VAL B 1 137 ? 87.65257 59.44698 51.98858 1.000 17.23926 116 VAL B CA 1
ATOM 3867 C C . VAL B 1 137 ? 88.00697 60.62367 51.08945 1.000 27.30895 116 VAL B C 1
ATOM 3868 O O . VAL B 1 137 ? 88.38542 60.44461 49.92685 1.000 23.39719 116 VAL B O 1
ATOM 3872 N N . CYS B 1 138 ? 87.88432 61.83012 51.61813 1.000 17.71379 117 CYS B N 1
ATOM 3873 C CA . CYS B 1 138 ? 88.17551 63.00131 50.80333 1.000 17.23770 117 CYS B CA 1
ATOM 3874 C C . CYS B 1 138 ? 89.67498 63.27419 50.81938 1.000 20.78826 117 CYS B C 1
ATOM 3875 O O . CYS B 1 138 ? 90.22256 63.63382 51.86790 1.000 21.30794 117 CYS B O 1
ATOM 3878 N N . PRO B 1 139 ? 90.37221 63.12419 49.69030 1.000 18.67672 118 PRO B N 1
ATOM 3879 C CA . PRO B 1 139 ? 91.83692 63.28738 49.71887 1.000 28.34632 118 PRO B CA 1
ATOM 3880 C C . PRO B 1 139 ? 92.25383 64.69689 50.08294 1.000 16.86709 118 PRO B C 1
ATOM 3881 O O . PRO B 1 139 ? 93.28554 64.88306 50.73493 1.000 22.29771 118 PRO B O 1
ATOM 3885 N N . PHE B 1 140 ? 91.47273 65.69585 49.67020 1.000 18.41577 119 PHE B N 1
ATOM 3886 C CA . PHE B 1 140 ? 91.78971 67.08355 49.98328 1.000 19.98612 119 PHE B CA 1
ATOM 3887 C C . PHE B 1 140 ? 91.64274 67.36224 51.47521 1.000 22.27168 119 PHE B C 1
ATOM 3888 O O . PHE B 1 140 ? 92.58643 67.81794 52.13316 1.000 16.52981 119 PHE B O 1
ATOM 3896 N N . THR B 1 141 ? 90.45517 67.10860 52.02661 1.000 15.69953 120 THR B N 1
ATOM 3897 C CA . THR B 1 141 ? 90.22290 67.45356 53.42612 1.000 19.30428 120 THR B CA 1
ATOM 3898 C C . THR B 1 141 ? 91.06527 66.59398 54.36244 1.000 18.65065 120 THR B C 1
ATOM 3899 O O . THR B 1 141 ? 91.51914 67.07778 55.40404 1.000 25.03197 120 THR B O 1
ATOM 3903 N N . THR B 1 142 ? 91.31039 65.33420 53.99747 1.000 19.08238 121 THR B N 1
ATOM 3904 C CA . THR B 1 142 ? 92.15169 64.46583 54.81906 1.000 17.25210 121 THR B CA 1
ATOM 3905 C C . THR B 1 142 ? 93.59573 64.96300 54.87380 1.000 24.87505 121 THR B C 1
ATOM 3906 O O . THR B 1 142 ? 94.20982 64.98825 55.94668 1.000 21.97239 121 THR B O 1
ATOM 3910 N N . GLU B 1 143 ? 94.15331 65.37388 53.73158 1.000 23.83689 122 GLU B N 1
ATOM 3911 C CA . GLU B 1 143 ? 95.54192 65.83366 53.70917 1.000 29.78899 122 GLU B CA 1
ATOM 3912 C C . GLU B 1 143 ? 95.73196 67.08981 54.55283 1.000 21.79212 122 GLU B C 1
ATOM 3913 O O . GLU B 1 143 ? 96.74558 67.23287 55.24710 1.000 31.57590 122 GLU B O 1
ATOM 3919 N N . ARG B 1 144 ? 94.77310 68.00939 54.50459 1.000 17.48119 123 ARG B N 1
ATOM 3920 C CA . ARG B 1 144 ? 94.88857 69.29674 55.17388 1.000 33.16924 123 ARG B CA 1
ATOM 3921 C C . ARG B 1 144 ? 94.16047 69.34380 56.51513 1.000 29.95539 123 ARG B C 1
ATOM 3922 O O . ARG B 1 144 ? 93.91409 70.43932 57.02888 1.000 19.28518 123 ARG B O 1
ATOM 3930 N N . ILE B 1 145 ? 93.81586 68.18489 57.09135 1.000 23.27855 124 ILE B N 1
ATOM 3931 C CA . ILE B 1 145 ? 92.97026 68.16292 58.29099 1.000 32.99763 124 ILE B CA 1
ATOM 3932 C C . ILE B 1 145 ? 93.62427 68.92020 59.44523 1.000 18.11498 124 ILE B C 1
ATOM 3933 O O . ILE B 1 145 ? 92.95587 69.67921 60.16149 1.000 18.59563 124 ILE B O 1
ATOM 3938 N N . GLU B 1 146 ? 94.93842 68.76347 59.62054 1.000 21.65092 125 GLU B N 1
ATOM 3939 C CA . GLU B 1 146 ? 95.64865 69.44110 60.69869 1.000 21.27119 125 GLU B CA 1
ATOM 3940 C C . GLU B 1 146 ? 95.72553 70.94715 60.50086 1.000 25.13711 125 GLU B C 1
ATOM 3941 O O . GLU B 1 146 ? 96.10249 71.65336 61.43810 1.000 28.24774 125 GLU B O 1
ATOM 3943 N N . ASP B 1 147 ? 95.42101 71.45079 59.30261 1.000 23.99660 126 ASP B N 1
ATOM 3944 C CA . ASP B 1 147 ? 95.27221 72.89148 59.11892 1.000 19.21439 126 ASP B CA 1
ATOM 3945 C C . ASP B 1 147 ? 93.97869 73.39113 59.72417 1.000 27.57106 126 ASP B C 1
ATOM 3946 O O . ASP B 1 147 ? 93.87430 74.57258 60.07138 1.000 30.52164 126 ASP B O 1
ATOM 3951 N N . PHE B 1 148 ? 92.97560 72.51880 59.82239 1.000 28.88752 127 PHE B N 1
ATOM 3952 C CA . PHE B 1 148 ? 91.63701 72.91991 60.22876 1.000 33.35901 127 PHE B CA 1
ATOM 3953 C C . PHE B 1 148 ? 91.33289 72.60694 61.68514 1.000 25.94332 127 PHE B C 1
ATOM 3954 O O . PHE B 1 148 ? 90.59583 73.36543 62.32264 1.000 35.95310 127 PHE B O 1
ATOM 3962 N N . ILE B 1 149 ? 91.86721 71.50286 62.22515 1.000 25.72148 128 ILE B N 1
ATOM 3963 C CA . ILE B 1 149 ? 91.62180 71.09542 63.60335 1.000 19.97107 128 ILE B CA 1
ATOM 3964 C C . ILE B 1 149 ? 92.91139 70.54208 64.19137 1.000 34.89865 128 ILE B C 1
ATOM 3965 O O . ILE B 1 149 ? 93.83593 70.15287 63.47541 1.000 27.97421 128 ILE B O 1
ATOM 3970 N N . THR B 1 150 ? 92.94889 70.50184 65.51831 1.000 25.18006 129 THR B N 1
ATOM 3971 C CA . THR B 1 150 ? 93.98970 69.83018 66.27650 1.000 33.69293 129 THR B CA 1
ATOM 3972 C C . THR B 1 150 ? 93.58441 68.37596 66.50632 1.000 27.05596 129 THR B C 1
ATOM 3973 O O . THR B 1 150 ? 92.39855 68.03952 66.50265 1.000 28.34205 129 THR B O 1
ATOM 3977 N N . LEU B 1 151 ? 94.57875 67.50704 66.67795 1.000 26.35135 130 LEU B N 1
ATOM 3978 C CA . LEU B 1 151 ? 94.33340 66.08269 66.87853 1.000 32.24087 130 LEU B CA 1
ATOM 3979 C C . LEU B 1 151 ? 94.26863 65.64979 68.34266 1.000 31.85423 130 LEU B C 1
ATOM 3980 O O . LEU B 1 151 ? 94.13077 64.45033 68.60642 1.000 23.51649 130 LEU B O 1
ATOM 3985 N N . ASP B 1 152 ? 94.36131 66.57820 69.29770 1.000 22.92912 131 ASP B N 1
ATOM 3986 C CA . ASP B 1 152 ? 94.29034 66.19561 70.70910 1.000 24.76247 131 ASP B CA 1
ATOM 3987 C C . ASP B 1 152 ? 92.98477 65.47534 71.03153 1.000 21.35216 131 ASP B C 1
ATOM 3988 O O . ASP B 1 152 ? 92.96659 64.54236 71.84244 1.000 23.55386 131 ASP B O 1
ATOM 3993 N N . PHE B 1 153 ? 91.88142 65.89960 70.40893 1.000 20.56476 132 PHE B N 1
ATOM 3994 C CA . PHE B 1 153 ? 90.57981 65.29487 70.69149 1.000 20.44832 132 PHE B CA 1
ATOM 3995 C C . PHE B 1 153 ? 90.60714 63.78319 70.51388 1.000 20.96920 132 PHE B C 1
ATOM 3996 O O . PHE B 1 153 ? 90.06754 63.04029 71.34472 1.000 21.45970 132 PHE B O 1
ATOM 4004 N N . PHE B 1 154 ? 91.22761 63.30855 69.43412 1.000 20.95557 133 PHE B N 1
ATOM 4005 C CA . PHE B 1 154 ? 91.22171 61.88184 69.13560 1.000 23.42273 133 PHE B CA 1
ATOM 4006 C C . PHE B 1 154 ? 92.15704 61.08097 70.03484 1.000 24.62844 133 PHE B C 1
ATOM 4007 O O . PHE B 1 154 ? 91.98649 59.86229 70.16079 1.000 23.84245 133 PHE B O 1
ATOM 4015 N N . LYS B 1 155 ? 93.13820 61.72392 70.66377 1.000 25.00917 134 LYS B N 1
ATOM 4016 C CA . LYS B 1 155 ? 93.93167 61.01871 71.66556 1.000 23.91022 134 LYS B CA 1
ATOM 4017 C C . LYS B 1 155 ? 93.08355 60.65428 72.87956 1.000 27.93061 134 LYS B C 1
ATOM 4018 O O . LYS B 1 155 ? 93.24221 59.57091 73.45591 1.000 32.23974 134 LYS B O 1
ATOM 4024 N N . ASP B 1 156 ? 92.17696 61.54447 73.27975 1.000 25.06662 135 ASP B N 1
ATOM 4025 C CA . ASP B 1 156 ? 91.32476 61.30682 74.43784 1.000 27.44043 135 ASP B CA 1
ATOM 4026 C C . ASP B 1 156 ? 89.99839 60.64504 74.09143 1.000 28.04193 135 ASP B C 1
ATOM 4027 O O . ASP B 1 156 ? 89.39860 59.99928 74.95848 1.000 24.44948 135 ASP B O 1
ATOM 4032 N N . TYR B 1 157 ? 89.51382 60.80182 72.86220 1.000 23.04825 136 TYR B N 1
ATOM 4033 C CA . TYR B 1 157 ? 88.21806 60.25924 72.45085 1.000 26.72251 136 TYR B CA 1
ATOM 4034 C C . TYR B 1 157 ? 88.33831 59.55031 71.10946 1.000 25.43714 136 TYR B C 1
ATOM 4035 O O . TYR B 1 157 ? 87.69644 59.93842 70.12889 1.000 23.70361 136 TYR B O 1
ATOM 4044 N N . PRO B 1 158 ? 89.12581 58.46979 71.03802 1.000 24.21971 137 PRO B N 1
ATOM 4045 C CA . PRO B 1 158 ? 89.33002 57.81099 69.73891 1.000 23.38302 137 PRO B CA 1
ATOM 4046 C C . PRO B 1 158 ? 88.07104 57.16983 69.17644 1.000 30.19406 137 PRO B C 1
ATOM 4047 O O . PRO B 1 158 ? 88.03154 56.87438 67.97486 1.000 26.86983 137 PRO B O 1
ATOM 4051 N N . ASN B 1 159 ? 87.03490 56.97587 69.99151 1.000 24.79086 138 ASN B N 1
ATOM 4052 C CA . ASN B 1 159 ? 85.80523 56.32538 69.55995 1.000 29.61244 138 ASN B CA 1
ATOM 4053 C C . ASN B 1 159 ? 84.73240 57.32732 69.13111 1.000 36.00469 138 ASN B C 1
ATOM 4054 O O . ASN B 1 159 ? 83.58313 56.93604 68.89211 1.000 28.68032 138 ASN B O 1
ATOM 4059 N N . MET B 1 160 ? 85.08500 58.60432 69.01275 1.000 21.88309 139 MET B N 1
ATOM 4060 C CA . MET B 1 160 ? 84.15028 59.65237 68.63340 1.000 20.77549 139 MET B CA 1
ATOM 4061 C C . MET B 1 160 ? 84.46147 60.22729 67.25481 1.000 27.40987 139 MET B C 1
ATOM 4062 O O . MET B 1 160 ? 85.60757 60.20475 66.79311 1.000 19.79081 139 MET B O 1
ATOM 4067 N N . VAL B 1 161 ? 83.41389 60.75227 66.61488 1.000 18.94484 140 VAL B N 1
ATOM 4068 C CA . VAL B 1 161 ? 83.45905 61.27439 65.24903 1.000 18.35615 140 VAL B CA 1
ATOM 4069 C C . VAL B 1 161 ? 83.11012 62.75562 65.27005 1.000 17.51746 140 VAL B C 1
ATOM 4070 O O . VAL B 1 161 ? 82.02299 63.13949 65.71841 1.000 17.27331 140 VAL B O 1
ATOM 4074 N N . LEU B 1 162 ? 84.01065 63.58769 64.75781 1.000 17.06428 141 LEU B N 1
ATOM 4075 C CA . LEU B 1 162 ? 83.70677 65.00533 64.62871 1.000 16.40906 141 LEU B CA 1
ATOM 4076 C C . LEU B 1 162 ? 82.93388 65.22111 63.32918 1.000 15.72194 141 LEU B C 1
ATOM 4077 O O . LEU B 1 162 ? 83.42004 64.87987 62.24399 1.000 15.72591 141 LEU B O 1
ATOM 4082 N N . CYS B 1 163 ? 81.73942 65.79725 63.43584 1.000 15.32930 142 CYS B N 1
ATOM 4083 C CA . CYS B 1 163 ? 80.87073 66.04308 62.29034 1.000 14.70894 142 CYS B CA 1
ATOM 4084 C C . CYS B 1 163 ? 80.82765 67.54215 62.05058 1.000 14.19637 142 CYS B C 1
ATOM 4085 O O . CYS B 1 163 ? 80.47146 68.29992 62.95795 1.000 14.25588 142 CYS B O 1
ATOM 4088 N N . GLY B 1 164 ? 81.19170 67.97185 60.84367 1.000 14.90123 143 GLY B N 1
ATOM 4089 C CA . GLY B 1 164 ? 81.23435 69.39583 60.59072 1.000 16.35672 143 GLY B CA 1
ATOM 4090 C C . GLY B 1 164 ? 81.02924 69.76464 59.13631 1.000 18.16056 143 GLY B C 1
ATOM 4091 O O . GLY B 1 164 ? 80.87715 68.91087 58.26184 1.000 15.10711 143 GLY B O 1
ATOM 4092 N N . GLU B 1 165 ? 81.03288 71.07022 58.89220 1.000 12.64027 144 GLU B N 1
ATOM 4093 C CA . GLU B 1 165 ? 80.91682 71.63972 57.55814 1.000 20.45579 144 GLU B CA 1
ATOM 4094 C C . GLU B 1 165 ? 82.28178 72.18173 57.16642 1.000 17.67852 144 GLU B C 1
ATOM 4095 O O . GLU B 1 165 ? 82.94589 72.82957 57.98067 1.000 12.68942 144 GLU B O 1
ATOM 4101 N N . MET B 1 166 ? 82.71933 71.88687 55.94780 1.000 12.26415 145 MET B N 1
ATOM 4102 C CA . MET B 1 166 ? 83.86975 72.56654 55.37165 1.000 13.37885 145 MET B CA 1
ATOM 4103 C C . MET B 1 166 ? 83.34430 73.68679 54.48603 1.000 12.07321 145 MET B C 1
ATOM 4104 O O . MET B 1 166 ? 82.59823 73.42370 53.53571 1.000 11.71931 145 MET B O 1
ATOM 4109 N N . ALA B 1 167 ? 83.72680 74.92578 54.78706 1.000 12.23732 146 ALA B N 1
ATOM 4110 C CA . ALA B 1 167 ? 83.10574 76.05769 54.12034 1.000 12.00824 146 ALA B CA 1
ATOM 4111 C C . ALA B 1 167 ? 84.08766 77.20688 53.94971 1.000 12.37269 146 ALA B C 1
ATOM 4112 O O . ALA B 1 167 ? 84.90129 77.49176 54.83442 1.000 13.95515 146 ALA B O 1
ATOM 4114 N N . GLY B 1 168 ? 83.97017 77.89132 52.82003 1.000 12.47617 147 GLY B N 1
ATOM 4115 C CA . GLY B 1 168 ? 84.85844 78.98510 52.50716 1.000 14.88617 147 GLY B CA 1
ATOM 4116 C C . GLY B 1 168 ? 84.88071 79.25827 51.01829 1.000 17.73506 147 GLY B C 1
ATOM 4117 O O . GLY B 1 168 ? 84.19805 78.59014 50.23438 1.000 12.18981 147 GLY B O 1
ATOM 4118 N N . PRO B 1 169 ? 85.63766 80.28199 50.60314 1.000 13.05280 148 PRO B N 1
ATOM 4119 C CA . PRO B 1 169 ? 85.64192 80.67553 49.18409 1.000 13.36130 148 PRO B CA 1
ATOM 4120 C C . PRO B 1 169 ? 86.52254 79.80504 48.30002 1.000 16.26533 148 PRO B C 1
ATOM 4121 O O . PRO B 1 169 ? 86.43456 79.91635 47.06900 1.000 18.45761 148 PRO B O 1
ATOM 4125 N N . GLU B 1 170 ? 87.38819 78.97471 48.86653 1.000 18.69703 149 GLU B N 1
ATOM 4126 C CA . GLU B 1 170 ? 88.24691 78.09236 48.07761 1.000 19.57555 149 GLU B CA 1
ATOM 4127 C C . GLU B 1 170 ? 87.91810 76.63735 48.40735 1.000 13.25475 149 GLU B C 1
ATOM 4128 O O . GLU B 1 170 ? 88.71985 75.91957 49.00974 1.000 15.87193 149 GLU B O 1
ATOM 4134 N N . SER B 1 171 ? 86.74384 76.19563 47.96424 1.000 12.71610 150 SER B N 1
ATOM 4135 C CA . SER B 1 171 ? 86.19321 74.88637 48.26873 1.000 13.06203 150 SER B CA 1
ATOM 4136 C C . SER B 1 171 ? 86.21757 73.97402 47.04798 1.000 18.19027 150 SER B C 1
ATOM 4137 O O . SER B 1 171 ? 85.92685 74.42123 45.93170 1.000 17.68481 150 SER B O 1
ATOM 4140 N N . PRO B 1 172 ? 86.53327 72.68936 47.23102 1.000 14.64997 151 PRO B N 1
ATOM 4141 C CA . PRO B 1 172 ? 86.49003 71.75726 46.09347 1.000 17.66406 151 PRO B CA 1
ATOM 4142 C C . PRO B 1 172 ? 85.08537 71.39513 45.63346 1.000 22.79176 151 PRO B C 1
ATOM 4143 O O . PRO B 1 172 ? 84.94036 70.86620 44.52379 1.000 19.42987 151 PRO B O 1
ATOM 4147 N N . TYR B 1 173 ? 84.04504 71.67391 46.42156 1.000 17.34892 152 TYR B N 1
ATOM 4148 C CA . TYR B 1 173 ? 82.70855 71.18375 46.11176 1.000 18.56734 152 TYR B CA 1
ATOM 4149 C C . TYR B 1 173 ? 81.63261 72.25053 45.97169 1.000 23.37739 152 TYR B C 1
ATOM 4150 O O . TYR B 1 173 ? 80.59016 71.95971 45.38365 1.000 21.44374 152 TYR B O 1
ATOM 4159 N N . LEU B 1 174 ? 81.84619 73.46012 46.47081 1.000 17.39994 153 LEU B N 1
ATOM 4160 C CA . LEU B 1 174 ? 80.85823 74.52613 46.38734 1.000 17.09156 153 LEU B CA 1
ATOM 4161 C C . LEU B 1 174 ? 81.50367 75.73337 45.73466 1.000 21.05466 153 LEU B C 1
ATOM 4162 O O . LEU B 1 174 ? 82.70094 75.97259 45.89951 1.000 22.13356 153 LEU B O 1
ATOM 4167 N N . VAL B 1 175 ? 80.70584 76.50418 44.99395 1.000 21.00247 154 VAL B N 1
ATOM 4168 C CA . VAL B 1 175 ? 81.29549 77.66849 44.34667 1.000 23.59791 154 VAL B CA 1
ATOM 4169 C C . VAL B 1 175 ? 81.34496 78.85904 45.28894 1.000 23.04298 154 VAL B C 1
ATOM 4170 O O . VAL B 1 175 ? 82.14474 79.77495 45.06523 1.000 25.41701 154 VAL B O 1
ATOM 4174 N N . GLU B 1 176 ? 80.51818 78.88750 46.33066 1.000 17.78885 155 GLU B N 1
ATOM 4175 C CA . GLU B 1 176 ? 80.56191 79.98357 47.29496 1.000 23.06099 155 GLU B CA 1
ATOM 4176 C C . GLU B 1 176 ? 80.60682 79.41800 48.71675 1.000 15.09051 155 GLU B C 1
ATOM 4177 O O . GLU B 1 176 ? 80.92401 78.24245 48.94183 1.000 21.57151 155 GLU B O 1
ATOM 4183 N N . GLY B 1 177 ? 80.31502 80.27531 49.69972 1.000 29.96982 156 GLY B N 1
ATOM 4184 C CA . GLY B 1 177 ? 80.36530 79.91503 51.10158 1.000 21.31031 156 GLY B CA 1
ATOM 4185 C C . GLY B 1 177 ? 80.08632 81.11103 51.99211 1.000 23.53067 156 GLY B C 1
ATOM 4186 O O . GLY B 1 177 ? 79.72173 82.18809 51.51249 1.000 18.57266 156 GLY B O 1
ATOM 4187 N N . PRO B 1 178 ? 80.27631 80.95919 53.30094 1.000 18.22424 157 PRO B N 1
ATOM 4188 C CA . PRO B 1 178 ? 79.97933 82.06710 54.23568 1.000 20.67670 157 PRO B CA 1
ATOM 4189 C C . PRO B 1 178 ? 80.84017 83.27946 53.93415 1.000 28.11068 157 PRO B C 1
ATOM 4190 O O . PRO B 1 178 ? 82.04424 83.15368 53.66187 1.000 25.95548 157 PRO B O 1
ATOM 4194 N N . PRO B 1 179 ? 80.25553 84.47877 53.97200 1.000 25.15040 158 PRO B N 1
ATOM 4195 C CA . PRO B 1 179 ? 81.00250 85.67205 53.55042 1.000 29.98759 158 PRO B CA 1
ATOM 4196 C C . PRO B 1 179 ? 82.10230 86.07799 54.51150 1.000 24.18823 158 PRO B C 1
ATOM 4197 O O . PRO B 1 179 ? 83.02199 86.79048 54.09500 1.000 22.95230 158 PRO B O 1
ATOM 4201 N N . TYR B 1 180 ? 82.04827 85.65252 55.77061 1.000 20.19899 159 TYR B N 1
ATOM 4202 C CA . TYR B 1 180 ? 83.06379 86.03969 56.74538 1.000 25.93750 159 TYR B CA 1
ATOM 4203 C C . TYR B 1 180 ? 84.31384 85.17156 56.68299 1.000 27.36027 159 TYR B C 1
ATOM 4204 O O . TYR B 1 180 ? 85.27478 85.45860 57.39764 1.000 27.08718 159 TYR B O 1
ATOM 4213 N N . VAL B 1 181 ? 84.33579 84.13272 55.85378 1.000 19.75587 160 VAL B N 1
ATOM 4214 C CA . VAL B 1 181 ? 85.55871 83.38169 55.59363 1.000 21.96197 160 VAL B CA 1
ATOM 4215 C C . VAL B 1 181 ? 86.18289 84.01389 54.35230 1.000 23.55279 160 VAL B C 1
ATOM 4216 O O . VAL B 1 181 ? 85.69354 83.82826 53.23581 1.000 19.80031 160 VAL B O 1
ATOM 4220 N N . LYS B 1 182 ? 87.25025 84.78810 54.55086 1.000 19.29224 161 LYS B N 1
ATOM 4221 C CA . LYS B 1 182 ? 87.78567 85.60371 53.46394 1.000 27.81711 161 LYS B CA 1
ATOM 4222 C C . LYS B 1 182 ? 88.73426 84.84125 52.55270 1.000 21.45614 161 LYS B C 1
ATOM 4223 O O . LYS B 1 182 ? 88.85580 85.19527 51.37592 1.000 23.66374 161 LYS B O 1
ATOM 4229 N N . GLU B 1 183 ? 89.41286 83.81154 53.05384 1.000 25.79830 162 GLU B N 1
ATOM 4230 C CA . GLU B 1 183 ? 90.31366 83.03940 52.20918 1.000 24.66744 162 GLU B CA 1
ATOM 4231 C C . GLU B 1 183 ? 90.25474 81.57000 52.59187 1.000 20.84764 162 GLU B C 1
ATOM 4232 O O . GLU B 1 183 ? 89.78957 81.20089 53.67646 1.000 21.58494 162 GLU B O 1
ATOM 4238 N N . ASP B 1 184 ? 90.73860 80.73616 51.67679 1.000 15.31998 163 ASP B N 1
ATOM 4239 C CA . ASP B 1 184 ? 90.94324 79.31282 51.93842 1.000 15.72489 163 ASP B CA 1
ATOM 4240 C C . ASP B 1 184 ? 89.61245 78.66954 52.31680 1.000 15.29035 163 ASP B C 1
ATOM 4241 O O . ASP B 1 184 ? 88.60378 78.91465 51.63448 1.000 15.76001 163 ASP B O 1
ATOM 4246 N N . ILE B 1 185 ? 89.57210 77.85282 53.36739 1.000 17.13973 164 ILE B N 1
ATOM 4247 C CA . ILE B 1 185 ? 88.38565 77.10270 53.76286 1.000 18.04744 164 ILE B CA 1
ATOM 4248 C C . ILE B 1 185 ? 88.55244 76.78451 55.23999 1.000 16.43409 164 ILE B C 1
ATOM 4249 O O . ILE B 1 185 ? 89.67022 76.75617 55.75897 1.000 14.56506 164 ILE B O 1
ATOM 4254 N N . GLN B 1 186 ? 87.43605 76.54638 55.92501 1.000 13.86928 165 GLN B N 1
ATOM 4255 C CA . GLN B 1 186 ? 87.43775 76.35081 57.36755 1.000 16.94019 165 GLN B CA 1
ATOM 4256 C C . GLN B 1 186 ? 86.49642 75.22218 57.74681 1.000 15.12054 165 GLN B C 1
ATOM 4257 O O . GLN B 1 186 ? 85.52740 74.92993 57.04071 1.000 13.17834 165 GLN B O 1
ATOM 4263 N N . PHE B 1 187 ? 86.78254 74.61879 58.89842 1.000 13.94782 166 PHE B N 1
ATOM 4264 C CA . PHE B 1 187 ? 85.93791 73.58787 59.48769 1.000 13.82729 166 PHE B CA 1
ATOM 4265 C C . PHE B 1 187 ? 84.97979 74.21655 60.49635 1.000 14.38668 166 PHE B C 1
ATOM 4266 O O . PHE B 1 187 ? 85.34867 75.14380 61.22610 1.000 16.75167 166 PHE B O 1
ATOM 4274 N N . PHE B 1 188 ? 83.73806 73.72326 60.52411 1.000 13.48068 167 PHE B N 1
ATOM 4275 C CA . PHE B 1 188 ? 82.72544 74.18088 61.48336 1.000 19.43597 167 PHE B CA 1
ATOM 4276 C C . PHE B 1 188 ? 82.04023 72.96455 62.10052 1.000 15.34322 167 PHE B C 1
ATOM 4277 O O . PHE B 1 188 ? 81.17523 72.34246 61.47380 1.000 15.17197 167 PHE B O 1
ATOM 4285 N N . LEU B 1 189 ? 82.41620 72.64500 63.33501 1.000 14.07680 168 LEU B N 1
ATOM 4286 C CA . LEU B 1 189 ? 81.82076 71.52592 64.04468 1.000 14.30637 168 LEU B CA 1
ATOM 4287 C C . LEU B 1 189 ? 80.33450 71.76655 64.28837 1.000 14.12840 168 LEU B C 1
ATOM 4288 O O . LEU B 1 189 ? 79.93692 72.84761 64.72070 1.000 14.14307 168 LEU B O 1
ATOM 4293 N N . PHE B 1 190 ? 79.50404 70.75070 64.02510 1.000 14.32441 169 PHE B N 1
ATOM 4294 C CA . PHE B 1 190 ? 78.09533 70.84877 64.39847 1.000 14.61079 169 PHE B CA 1
ATOM 4295 C C . PHE B 1 190 ? 77.55231 69.63807 65.14399 1.000 14.44994 169 PHE B C 1
ATOM 4296 O O . PHE B 1 190 ? 76.39968 69.68547 65.60078 1.000 14.55610 169 PHE B O 1
ATOM 4304 N N . ASP B 1 191 ? 78.33151 68.57146 65.29150 1.000 14.79010 170 ASP B N 1
ATOM 4305 C CA . ASP B 1 191 ? 77.89072 67.39978 66.03478 1.000 15.34081 170 ASP B CA 1
ATOM 4306 C C . ASP B 1 191 ? 79.11291 66.56555 66.38598 1.000 15.83348 170 ASP B C 1
ATOM 4307 O O . ASP B 1 191 ? 80.12979 66.60206 65.68588 1.000 15.65828 170 ASP B O 1
ATOM 4312 N N . ILE B 1 192 ? 79.00952 65.82322 67.48136 1.000 16.52138 171 ILE B N 1
ATOM 4313 C CA . ILE B 1 192 ? 79.99689 64.81198 67.82555 1.000 17.12331 171 ILE B CA 1
ATOM 4314 C C . ILE B 1 192 ? 79.23429 63.51694 68.02623 1.000 20.86616 171 ILE B C 1
ATOM 4315 O O . ILE B 1 192 ? 78.33477 63.45151 68.87111 1.000 19.46263 171 ILE B O 1
ATOM 4320 N N . GLN B 1 193 ? 79.56991 62.50022 67.23913 1.000 19.81907 172 GLN B N 1
ATOM 4321 C CA . GLN B 1 193 ? 78.83172 61.25347 67.25618 1.000 19.36140 172 GLN B CA 1
ATOM 4322 C C . GLN B 1 193 ? 79.73997 60.10064 67.64907 1.000 27.37671 172 GLN B C 1
ATOM 4323 O O . GLN B 1 193 ? 80.93809 60.09171 67.34921 1.000 20.25493 172 GLN B O 1
ATOM 4329 N N . GLU B 1 194 ? 79.14089 59.13240 68.33212 1.000 19.93927 173 GLU B N 1
ATOM 4330 C CA . GLU B 1 194 ? 79.81778 57.89394 68.67319 1.000 21.32497 173 GLU B CA 1
ATOM 4331 C C . GLU B 1 194 ? 79.93584 57.00638 67.44119 1.000 23.12586 173 GLU B C 1
ATOM 4332 O O . GLU B 1 194 ? 79.03634 56.97407 66.59943 1.000 24.09646 173 GLU B O 1
ATOM 4338 N N . LYS B 1 195 ? 81.05398 56.29131 67.33539 1.000 21.51184 174 LYS B N 1
ATOM 4339 C CA . LYS B 1 195 ? 81.18760 55.27017 66.30857 1.000 23.73246 174 LYS B CA 1
ATOM 4340 C C . LYS B 1 195 ? 80.18571 54.14401 66.55251 1.000 34.41320 174 LYS B C 1
ATOM 4341 O O . LYS B 1 195 ? 79.77153 53.88898 67.68820 1.000 24.37567 174 LYS B O 1
ATOM 4347 N N . LYS B 1 196 ? 79.81218 53.46175 65.46559 1.000 26.81194 175 LYS B N 1
ATOM 4348 C CA . LYS B 1 196 ? 78.91400 52.30697 65.47597 1.000 31.11965 175 LYS B CA 1
ATOM 4349 C C . LYS B 1 196 ? 77.46692 52.66084 65.81192 1.000 30.34453 175 LYS B C 1
ATOM 4350 O O . LYS B 1 196 ? 76.54834 52.23826 65.10009 1.000 32.03669 175 LYS B O 1
ATOM 4352 N N . THR B 1 197 ? 77.23305 53.39535 66.89980 1.000 28.71963 176 THR B N 1
ATOM 4353 C CA . THR B 1 197 ? 75.85941 53.73827 67.26021 1.000 24.93631 176 THR B CA 1
ATOM 4354 C C . THR B 1 197 ? 75.36714 54.97923 66.54275 1.000 29.18761 176 THR B C 1
ATOM 4355 O O . THR B 1 197 ? 74.16425 55.10402 66.29710 1.000 29.40720 176 THR B O 1
ATOM 4359 N N . GLY B 1 198 ? 76.26321 55.91348 66.22841 1.000 25.02333 177 GLY B N 1
ATOM 4360 C CA . GLY B 1 198 ? 75.85805 57.17883 65.66242 1.000 27.27714 177 GLY B CA 1
ATOM 4361 C C . GLY B 1 198 ? 75.29332 58.15443 66.66766 1.000 25.52534 177 GLY B C 1
ATOM 4362 O O . GLY B 1 198 ? 74.81948 59.22411 66.27205 1.000 23.46176 177 GLY B O 1
ATOM 4363 N N . ARG B 1 199 ? 75.33214 57.82331 67.95377 1.000 23.01481 178 ARG B N 1
ATOM 4364 C CA . ARG B 1 199 ? 74.71760 58.66837 68.97016 1.000 26.92300 178 ARG B CA 1
ATOM 4365 C C . ARG B 1 199 ? 75.38529 60.03609 69.04092 1.000 29.65546 178 ARG B C 1
ATOM 4366 O O . ARG B 1 199 ? 76.61407 60.13682 69.13380 1.000 22.80105 178 ARG B O 1
ATOM 4374 N N . SER B 1 200 ? 74.55934 61.08662 69.04512 1.000 19.73064 179 SER B N 1
ATOM 4375 C CA . SER B 1 200 ? 75.02172 62.46269 69.14041 1.000 20.03538 179 SER B CA 1
ATOM 4376 C C . SER B 1 200 ? 75.20073 62.85754 70.59956 1.000 37.11018 179 SER B C 1
ATOM 4377 O O . SER B 1 200 ? 74.36114 62.53699 71.44538 1.000 28.07468 179 SER B O 1
ATOM 4380 N N . LEU B 1 201 ? 76.29600 63.55844 70.89479 1.000 20.22146 180 LEU B N 1
ATOM 4381 C CA . LEU B 1 201 ? 76.45447 64.10892 72.23456 1.000 19.96051 180 LEU B CA 1
ATOM 4382 C C . LEU B 1 201 ? 75.45076 65.23706 72.46685 1.000 19.61966 180 LEU B C 1
ATOM 4383 O O . LEU B 1 201 ? 75.12178 65.97773 71.53531 1.000 20.25136 180 LEU B O 1
ATOM 4388 N N . PRO B 1 202 ? 74.93780 65.38124 73.68972 1.000 22.91381 181 PRO B N 1
ATOM 4389 C CA . PRO B 1 202 ? 74.07914 66.52763 73.99516 1.000 19.55803 181 PRO B CA 1
ATOM 4390 C C . PRO B 1 202 ? 74.80355 67.82677 73.68280 1.000 24.23843 181 PRO B C 1
ATOM 4391 O O . PRO B 1 202 ? 76.03585 67.90458 73.73438 1.000 23.79689 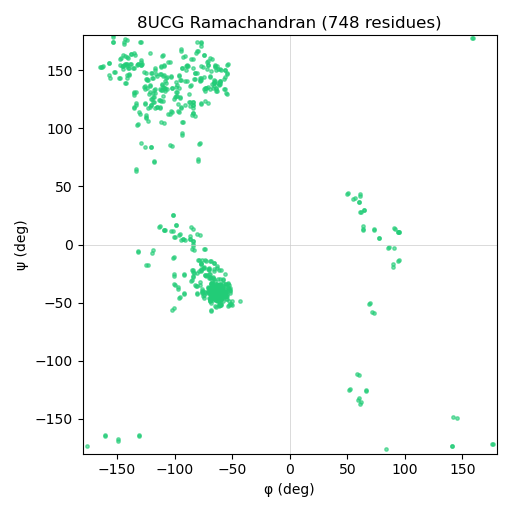181 PRO B O 1
ATOM 4395 N N . VAL B 1 203 ? 74.02018 68.84738 73.32489 1.000 19.21942 182 VAL B N 1
ATOM 4396 C CA . VAL B 1 203 ? 74.59713 70.11562 72.87788 1.000 18.02835 182 VAL B CA 1
ATOM 4397 C C . VAL B 1 203 ? 75.63304 70.61983 73.87593 1.000 22.83378 182 VAL B C 1
ATOM 4398 O O . VAL B 1 203 ? 76.75943 70.97813 73.50543 1.000 18.18303 182 VAL B O 1
ATOM 4402 N N . GLU B 1 204 ? 75.24980 70.67631 75.15398 1.000 22.24127 183 GLU B N 1
ATOM 4403 C CA . GLU B 1 204 ? 76.12322 71.22943 76.18354 1.000 19.86700 183 GLU B CA 1
ATOM 4404 C C . GLU B 1 204 ? 77.46181 70.50174 76.23192 1.000 19.81046 183 GLU B C 1
ATOM 4405 O O . GLU B 1 204 ? 78.51593 71.13241 76.37027 1.000 20.40063 183 GLU B O 1
ATOM 4407 N N . GLU B 1 205 ? 77.43945 69.17292 76.14254 1.000 20.00952 184 GLU B N 1
ATOM 4408 C CA . GLU B 1 205 ? 78.68363 68.41416 76.16351 1.000 23.45404 184 GLU B CA 1
ATOM 4409 C C . GLU B 1 205 ? 79.53133 68.70821 74.93369 1.000 25.57864 184 GLU B C 1
ATOM 4410 O O . GLU B 1 205 ? 80.75180 68.87143 75.04380 1.000 20.18100 184 GLU B O 1
ATOM 4416 N N . ARG B 1 206 ? 78.90616 68.76611 73.75042 1.000 20.56863 185 ARG B N 1
ATOM 4417 C CA . ARG B 1 206 ? 79.66453 69.05893 72.53729 1.000 18.09948 185 ARG B CA 1
ATOM 4418 C C . ARG B 1 206 ? 80.30994 70.43689 72.62754 1.000 18.32233 185 ARG B C 1
ATOM 4419 O O . ARG B 1 206 ? 81.47821 70.60656 72.26306 1.000 18.72856 185 ARG B O 1
ATOM 4427 N N . LEU B 1 207 ? 79.56986 71.43233 73.12957 1.000 20.12366 186 LEU B N 1
ATOM 4428 C CA . LEU B 1 207 ? 80.12418 72.78130 73.22570 1.000 17.94237 186 LEU B CA 1
ATOM 4429 C C . LEU B 1 207 ? 81.28788 72.82615 74.21099 1.000 23.06264 186 LEU B C 1
ATOM 4430 O O . LEU B 1 207 ? 82.28244 73.52952 73.98159 1.000 21.90564 186 LEU B O 1
ATOM 4435 N N . LYS B 1 208 ? 81.18529 72.07246 75.30698 1.000 19.19234 187 LYS B N 1
ATOM 4436 C CA . LYS B 1 208 ? 82.28816 72.00305 76.26259 1.000 19.82001 187 LYS B CA 1
ATOM 4437 C C . LYS B 1 208 ? 83.51377 71.34532 75.64131 1.000 22.61130 187 LYS B C 1
ATOM 4438 O O . LYS B 1 208 ? 84.64745 71.76862 75.89459 1.000 21.08089 187 LYS B O 1
ATOM 4440 N N . LEU B 1 209 ? 83.30705 70.30753 74.82635 1.000 20.79364 188 LEU B N 1
ATOM 4441 C CA . LEU B 1 209 ? 84.43364 69.63488 74.18795 1.000 20.71873 188 LEU B CA 1
ATOM 4442 C C . LEU B 1 209 ? 85.08693 70.52410 73.14220 1.000 26.74826 188 LEU B C 1
ATOM 4443 O O . LEU B 1 209 ? 86.31582 70.52542 73.00628 1.000 21.15569 188 LEU B O 1
ATOM 4448 N N . ALA B 1 210 ? 84.28319 71.27278 72.38127 1.000 23.07893 189 ALA B N 1
ATOM 4449 C CA . ALA B 1 210 ? 84.84785 72.15326 71.36500 1.000 22.35088 189 ALA B CA 1
ATOM 4450 C C . ALA B 1 210 ? 85.71010 73.23994 71.99614 1.000 18.06740 189 ALA B C 1
ATOM 4451 O O . ALA B 1 210 ? 86.75993 73.60133 71.45083 1.000 20.42947 189 ALA B O 1
ATOM 4453 N N . GLU B 1 211 ? 85.28145 73.78102 73.14023 1.000 20.27896 190 GLU B N 1
ATOM 4454 C CA . GLU B 1 211 ? 86.09228 74.78302 73.82553 1.000 27.03201 190 GLU B CA 1
ATOM 4455 C C . GLU B 1 211 ? 87.37593 74.15962 74.36062 1.000 19.47410 190 GLU B C 1
ATOM 4456 O O . GLU B 1 211 ? 88.46191 74.71478 74.17797 1.000 22.15513 190 GLU B O 1
ATOM 4462 N N . GLU B 1 212 ? 87.26555 72.99630 75.00908 1.000 21.51417 191 GLU B N 1
ATOM 4463 C CA . GLU B 1 212 ? 88.42898 72.34477 75.60836 1.000 22.85586 191 GLU B CA 1
ATOM 4464 C C . GLU B 1 212 ? 89.49982 72.02162 74.57433 1.000 33.51792 191 GLU B C 1
ATOM 4465 O O . GLU B 1 212 ? 90.69729 72.20056 74.83800 1.000 23.49383 191 GLU B O 1
ATOM 4471 N N . TYR B 1 213 ? 89.09616 71.52301 73.40320 1.000 21.16443 192 TYR B N 1
ATOM 4472 C CA . TYR B 1 213 ? 90.03481 71.06538 72.39401 1.000 19.53569 192 TYR B CA 1
ATOM 4473 C C . TYR B 1 213 ? 90.25279 72.07556 71.28235 1.000 21.38258 192 TYR B C 1
ATOM 4474 O O . TYR B 1 213 ? 90.96170 71.77490 70.31781 1.000 19.66618 192 TYR B O 1
ATOM 4483 N N . GLY B 1 214 ? 89.69194 73.27238 71.40960 1.000 18.79227 193 GLY B N 1
ATOM 4484 C CA . GLY B 1 214 ? 89.86839 74.27344 70.37180 1.000 22.38829 193 GLY B CA 1
ATOM 4485 C C . GLY B 1 214 ? 89.34769 73.85410 69.01419 1.000 26.31414 193 GLY B C 1
ATOM 4486 O O . GLY B 1 214 ? 89.95668 74.18709 67.99048 1.000 18.37877 193 GLY B O 1
ATOM 4487 N N . ILE B 1 215 ? 88.23458 73.12764 68.97768 1.000 21.23810 194 ILE B N 1
ATOM 4488 C CA . ILE B 1 215 ? 87.64189 72.71376 67.70431 1.000 17.60206 194 ILE B CA 1
ATOM 4489 C C . ILE B 1 215 ? 86.77561 73.84659 67.16670 1.000 16.32490 194 ILE B C 1
ATOM 4490 O O . ILE B 1 215 ? 85.81562 74.25632 67.83580 1.000 16.32344 194 ILE B O 1
ATOM 4495 N N . PRO B 1 216 ? 87.07449 74.38500 65.98167 1.000 15.98157 195 PRO B N 1
ATOM 4496 C CA . PRO B 1 216 ? 86.24475 75.46759 65.43529 1.000 15.58682 195 PRO B CA 1
ATOM 4497 C C . PRO B 1 216 ? 84.81980 74.97755 65.22204 1.000 15.15337 195 PRO B C 1
ATOM 4498 O O . PRO B 1 216 ? 84.60016 73.87433 64.72881 1.000 14.94453 195 PRO B O 1
ATOM 4502 N N . SER B 1 217 ? 83.85116 75.81278 65.59290 1.000 15.09219 196 SER B N 1
ATOM 4503 C CA . SER B 1 217 ? 82.45510 75.39331 65.67151 1.000 17.09258 196 SER B CA 1
ATOM 4504 C C . SER B 1 217 ? 81.55422 76.35607 64.91413 1.000 14.45715 196 SER B C 1
ATOM 4505 O O . SER B 1 217 ? 81.89882 77.51579 64.68830 1.000 14.53725 196 SER B O 1
ATOM 4508 N N . VAL B 1 218 ? 80.36822 75.86134 64.54388 1.000 14.11683 197 VAL B N 1
ATOM 4509 C CA . VAL B 1 218 ? 79.32669 76.75988 64.06917 1.000 15.79508 197 VAL B CA 1
ATOM 4510 C C . VAL B 1 218 ? 79.03050 77.75606 65.18883 1.000 19.75113 197 VAL B C 1
ATOM 4511 O O . VAL B 1 218 ? 79.18248 77.45076 66.38039 1.000 14.79605 197 VAL B O 1
ATOM 4515 N N . GLU B 1 219 ? 78.60911 78.95817 64.80772 1.000 14.33741 198 GLU B N 1
ATOM 4516 C CA . GLU B 1 219 ? 78.20396 79.93941 65.80143 1.000 15.34250 198 GLU B CA 1
ATOM 4517 C C . GLU B 1 219 ? 76.95054 79.47028 66.53114 1.000 22.26322 198 GLU B C 1
ATOM 4518 O O . GLU B 1 219 ? 76.01387 78.94702 65.92219 1.000 15.26265 198 GLU B O 1
ATOM 4524 N N . VAL B 1 220 ? 76.94606 79.63888 67.84893 1.000 17.38792 199 VAL B N 1
ATOM 4525 C CA . VAL B 1 220 ? 75.78664 79.33732 68.67798 1.000 18.79531 199 VAL B CA 1
ATOM 4526 C C . VAL B 1 220 ? 75.12492 80.66214 69.02267 1.000 22.11112 199 VAL B C 1
ATOM 4527 O O . VAL B 1 220 ? 75.72408 81.50629 69.69639 1.000 18.13349 199 VAL B O 1
ATOM 4531 N N . PHE B 1 221 ? 73.89918 80.86300 68.53457 1.000 19.11691 200 PHE B N 1
ATOM 4532 C CA . PHE B 1 221 ? 73.18330 82.10848 68.79450 1.000 22.18321 200 PHE B CA 1
ATOM 4533 C C . PHE B 1 221 ? 72.51566 82.14381 70.16280 1.000 21.86061 200 PHE B C 1
ATOM 4534 O O . PHE B 1 221 ? 72.28298 83.23762 70.69060 1.000 24.69791 200 PHE B O 1
ATOM 4542 N N . GLY B 1 222 ? 72.20683 80.99772 70.75087 1.000 21.85600 201 GLY B N 1
ATOM 4543 C CA . GLY B 1 222 ? 71.66681 80.97672 72.09011 1.000 26.36756 201 GLY B CA 1
ATOM 4544 C C . GLY B 1 222 ? 70.57623 79.93640 72.23237 1.000 23.56713 201 GLY B C 1
ATOM 4545 O O . GLY B 1 222 ? 70.31768 79.13572 71.33282 1.000 22.81749 201 GLY B O 1
ATOM 4546 N N . LEU B 1 223 ? 69.93877 79.95148 73.39796 1.000 18.91413 202 LEU B N 1
ATOM 4547 C CA . LEU B 1 223 ? 68.81312 79.07712 73.70308 1.000 30.74214 202 LEU B CA 1
ATOM 4548 C C . LEU B 1 223 ? 67.52460 79.87125 73.51710 1.000 25.65585 202 LEU B C 1
ATOM 4549 O O . LEU B 1 223 ? 67.39076 80.97283 74.06140 1.000 24.03649 202 LEU B O 1
ATOM 4554 N N . TYR B 1 224 ? 66.59723 79.33519 72.72060 1.000 21.31179 203 TYR B N 1
ATOM 4555 C CA . TYR B 1 224 ? 65.37358 80.04424 72.36528 1.000 20.33429 203 TYR B CA 1
ATOM 4556 C C . TYR B 1 224 ? 64.16209 79.15421 72.61905 1.000 22.19693 203 TYR B C 1
ATOM 4557 O O . TYR B 1 224 ? 64.28896 77.97160 72.95247 1.000 19.70101 203 TYR B O 1
ATOM 4566 N N . ASP B 1 225 ? 62.96951 79.72722 72.43830 1.000 19.89907 204 ASP B N 1
ATOM 4567 C CA . ASP B 1 225 ? 61.74058 78.93973 72.45861 1.000 20.16136 204 ASP B CA 1
ATOM 4568 C C . ASP B 1 225 ? 60.67898 79.63633 71.60972 1.000 20.10699 204 ASP B C 1
ATOM 4569 O O . ASP B 1 225 ? 60.89066 80.73849 71.10019 1.000 19.95036 204 ASP B O 1
ATOM 4574 N N . LEU B 1 226 ? 59.53372 78.96039 71.44717 1.000 20.29417 205 LEU B N 1
ATOM 4575 C CA . LEU B 1 226 ? 58.45135 79.48171 70.60940 1.000 20.26725 205 LEU B CA 1
ATOM 4576 C C . LEU B 1 226 ? 58.07301 80.90945 70.98555 1.000 22.69827 205 LEU B C 1
ATOM 4577 O O . LEU B 1 226 ? 57.75892 81.72692 70.11206 1.000 20.74607 205 LEU B O 1
ATOM 4582 N N . SER B 1 227 ? 58.08533 81.22494 72.28653 1.000 21.87501 206 SER B N 1
ATOM 4583 C CA . SER B 1 227 ? 57.67938 82.55172 72.73874 1.000 24.89519 206 SER B CA 1
ATOM 4584 C C . SER B 1 227 ? 58.59258 83.65589 72.21969 1.000 22.34462 206 SER B C 1
ATOM 4585 O O . SER B 1 227 ? 58.18194 84.82162 72.18830 1.000 23.18163 206 SER B O 1
ATOM 4588 N N . ARG B 1 228 ? 59.81263 83.32730 71.79818 1.000 21.49489 207 ARG B N 1
ATOM 4589 C CA . ARG B 1 228 ? 60.74349 84.32812 71.29077 1.000 28.54377 207 ARG B CA 1
ATOM 4590 C C . ARG B 1 228 ? 60.82216 84.33602 69.76525 1.000 25.76034 207 ARG B C 1
ATOM 4591 O O . ARG B 1 228 ? 61.83153 84.75964 69.19494 1.000 20.31730 207 ARG B O 1
ATOM 4599 N N . ILE B 1 229 ? 59.75759 83.89503 69.09672 1.000 20.52183 208 ILE B N 1
ATOM 4600 C CA . ILE B 1 229 ? 59.75751 83.80321 67.63659 1.000 21.20628 208 ILE B CA 1
ATOM 4601 C C . ILE B 1 229 ? 60.14599 85.13413 66.99202 1.000 19.47037 208 ILE B C 1
ATOM 4602 O O . ILE B 1 229 ? 60.85259 85.16311 65.97823 1.000 20.70438 208 ILE B O 1
ATOM 4607 N N . ASP B 1 230 ? 59.71479 86.25536 67.57105 1.000 23.41817 209 ASP B N 1
ATOM 4608 C CA . ASP B 1 230 ? 60.05093 87.54862 66.97776 1.000 23.82905 209 ASP B CA 1
ATOM 4609 C C . ASP B 1 230 ? 61.56224 87.76730 66.94407 1.000 23.39124 209 ASP B C 1
ATOM 4610 O O . ASP B 1 230 ? 62.09133 88.37441 66.00398 1.000 19.59824 209 ASP B O 1
ATOM 4615 N N . GLU B 1 231 ? 62.26813 87.28526 67.96951 1.000 21.51100 210 GLU B N 1
ATOM 4616 C CA . GLU B 1 231 ? 63.72213 87.40634 68.01014 1.000 24.14083 210 GLU B CA 1
ATOM 4617 C C . GLU B 1 231 ? 64.36702 86.56017 66.92348 1.000 21.49114 210 GLU B C 1
ATOM 4618 O O . GLU B 1 231 ? 65.38380 86.95176 66.33749 1.000 20.47395 210 GLU B O 1
ATOM 4624 N N . LEU B 1 232 ? 63.78865 85.39000 66.65133 1.000 18.73769 211 LEU B N 1
ATOM 4625 C CA . LEU B 1 232 ? 64.31192 84.51235 65.61202 1.000 18.52779 211 LEU B CA 1
ATOM 4626 C C . LEU B 1 232 ? 64.05988 85.07371 64.21569 1.000 19.95937 211 LEU B C 1
ATOM 4627 O O . LEU B 1 232 ? 64.90072 84.91147 63.32494 1.000 18.83114 211 LEU B O 1
ATOM 4632 N N . HIS B 1 233 ? 62.90429 85.71599 63.99553 1.000 17.14148 212 HIS B N 1
ATOM 4633 C CA . HIS B 1 233 ? 62.68044 86.40353 62.72445 1.000 21.26255 212 HIS B CA 1
ATOM 4634 C C . HIS B 1 233 ? 63.68973 87.53314 62.53736 1.000 20.64866 212 HIS B C 1
ATOM 4635 O O . HIS B 1 233 ? 64.19655 87.75695 61.42730 1.000 18.52388 212 HIS B O 1
ATOM 4642 N N . ALA B 1 234 ? 63.98168 88.26822 63.61148 1.000 17.92531 213 ALA B N 1
ATOM 4643 C CA . ALA B 1 234 ? 64.97623 89.33165 63.52419 1.000 23.56460 213 ALA B CA 1
ATOM 4644 C C . ALA B 1 234 ? 66.35465 88.77229 63.19478 1.000 19.85239 213 ALA B C 1
ATOM 4645 O O . ALA B 1 234 ? 67.10923 89.38604 62.43418 1.000 19.64976 213 ALA B O 1
ATOM 4647 N N . LEU B 1 235 ? 66.70858 87.62769 63.79193 1.000 17.16378 214 LEU B N 1
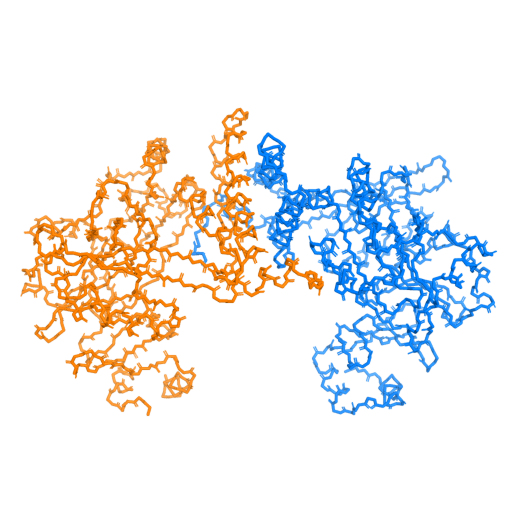ATOM 4648 C CA . LEU B 1 235 ? 67.96009 86.95087 63.47232 1.000 16.51894 214 LEU B CA 1
ATOM 4649 C C . LEU B 1 235 ? 68.01342 86.54478 62.00295 1.000 24.59545 214 LEU B C 1
ATOM 4650 O O . LEU B 1 235 ? 69.04118 86.72702 61.34105 1.000 17.34813 214 LEU B O 1
ATOM 4655 N N . ILE B 1 236 ? 66.92300 85.97277 61.47838 1.000 17.86244 215 ILE B N 1
ATOM 4656 C CA . ILE B 1 236 ? 66.89940 85.58987 60.06687 1.000 22.23212 215 ILE B CA 1
ATOM 4657 C C . ILE B 1 236 ? 67.09170 86.80515 59.17086 1.000 17.46584 215 ILE B C 1
ATOM 4658 O O . ILE B 1 236 ? 67.82886 86.74736 58.18068 1.000 16.78386 215 ILE B O 1
ATOM 4663 N N . ASP B 1 237 ? 66.44271 87.92488 59.50282 1.000 17.31321 216 ASP B N 1
ATOM 4664 C CA . ASP B 1 237 ? 66.60267 89.12954 58.69376 1.000 27.53471 216 ASP B CA 1
ATOM 4665 C C . ASP B 1 237 ? 68.04855 89.60942 58.69572 1.000 25.42866 216 ASP B C 1
ATOM 4666 O O . ASP B 1 237 ? 68.55362 90.08463 57.67016 1.000 21.47579 216 ASP B O 1
ATOM 4671 N N . ARG B 1 238 ? 68.72519 89.51148 59.84298 1.000 21.35365 217 ARG B N 1
ATOM 4672 C CA . ARG B 1 238 ? 70.13451 89.88681 59.89594 1.000 20.86656 217 ARG B CA 1
ATOM 4673 C C . ARG B 1 238 ? 70.97666 88.94185 59.04801 1.000 24.67296 217 ARG B C 1
ATOM 4674 O O . ARG B 1 238 ? 71.84647 89.37795 58.28508 1.000 23.30165 217 ARG B O 1
ATOM 4682 N N . LEU B 1 239 ? 70.73334 87.63547 59.17715 1.000 15.80743 218 LEU B N 1
ATOM 4683 C CA . LEU B 1 239 ? 71.51530 86.65665 58.42610 1.000 19.08909 218 LEU B CA 1
ATOM 4684 C C . LEU B 1 239 ? 71.29904 86.78836 56.92540 1.000 17.85360 218 LEU B C 1
ATOM 4685 O O . LEU B 1 239 ? 72.24214 86.61014 56.14403 1.000 14.96295 218 LEU B O 1
ATOM 4690 N N . THR B 1 240 ? 70.07129 87.11420 56.50376 1.000 16.92220 219 THR B N 1
ATOM 4691 C CA . THR B 1 240 ? 69.80380 87.33253 55.08390 1.000 13.70589 219 THR B CA 1
ATOM 4692 C C . THR B 1 240 ? 70.59955 88.52624 54.56469 1.000 20.24978 219 THR B C 1
ATOM 4693 O O . THR B 1 240 ? 71.20102 88.46415 53.48459 1.000 22.82794 219 THR B O 1
ATOM 4697 N N . LYS B 1 241 ? 70.62240 89.61961 55.32755 1.000 23.38741 220 LYS B N 1
ATOM 4698 C CA . LYS B 1 241 ? 71.40254 90.78739 54.92395 1.000 16.51166 220 LYS B CA 1
ATOM 4699 C C . LYS B 1 241 ? 72.89315 90.48399 54.89999 1.000 18.38220 220 LYS B C 1
ATOM 4700 O O . LYS B 1 241 ? 73.63052 91.05807 54.09194 1.000 33.05502 220 LYS B O 1
ATOM 4706 N N . GLU B 1 242 ? 73.35333 89.59385 55.77415 1.000 19.01507 221 GLU B N 1
ATOM 4707 C CA . GLU B 1 242 ? 74.75552 89.20840 55.81239 1.000 24.73970 221 GLU B CA 1
ATOM 4708 C C . GLU B 1 242 ? 75.10384 88.11688 54.80685 1.000 17.58021 221 GLU B C 1
ATOM 4709 O O . GLU B 1 242 ? 76.25283 87.67036 54.79399 1.000 21.84674 221 GLU B O 1
ATOM 4715 N N . LYS B 1 243 ? 74.14947 87.68160 53.97343 1.000 17.29166 222 LYS B N 1
ATOM 4716 C CA . LYS B 1 243 ? 74.36993 86.63688 52.95626 1.000 17.90846 222 LYS B CA 1
ATOM 4717 C C . LYS B 1 243 ? 74.78522 85.31027 53.58658 1.000 22.12285 222 LYS B C 1
ATOM 4718 O O . LYS B 1 243 ? 75.64130 84.57767 53.07188 1.000 13.97260 222 LYS B O 1
ATOM 4724 N N . ARG B 1 244 ? 74.12913 84.96682 54.68294 1.000 16.89418 223 ARG B N 1
ATOM 4725 C CA . ARG B 1 244 ? 74.39006 83.72524 55.38368 1.000 12.79323 223 ARG B CA 1
ATOM 4726 C C . ARG B 1 244 ? 73.20445 82.78250 55.21133 1.000 16.04300 223 ARG B C 1
ATOM 4727 O O . ARG B 1 244 ? 72.11625 83.19397 54.80443 1.000 12.46563 223 ARG B O 1
ATOM 4735 N N . GLU B 1 245 ? 73.44982 81.49668 55.48940 1.000 11.61204 224 GLU B N 1
ATOM 4736 C CA . GLU B 1 245 ? 72.53617 80.42005 55.10778 1.000 15.93105 224 GLU B CA 1
ATOM 4737 C C . GLU B 1 245 ? 71.28366 80.31837 55.98255 1.000 13.60330 224 GLU B C 1
ATOM 4738 O O . GLU B 1 245 ? 70.19846 80.01756 55.46517 1.000 11.80708 224 GLU B O 1
ATOM 4744 N N . GLY B 1 246 ? 71.40142 80.49280 57.28920 1.000 14.87439 225 GLY B N 1
ATOM 4745 C CA . GLY B 1 246 ? 70.21689 80.34903 58.13521 1.000 14.81204 225 GLY B CA 1
ATOM 4746 C C . GLY B 1 246 ? 70.58337 79.75137 59.48497 1.000 13.80758 225 GLY B C 1
ATOM 4747 O O . GLY B 1 246 ? 71.68795 79.96657 59.98648 1.000 14.18151 225 GLY B O 1
ATOM 4748 N N . ILE B 1 247 ? 69.62933 79.00456 60.05557 1.000 14.89649 226 ILE B N 1
ATOM 4749 C CA . ILE B 1 247 ? 69.74772 78.47777 61.41012 1.000 13.60148 226 ILE B CA 1
ATOM 4750 C C . ILE B 1 247 ? 69.40241 77.00102 61.43001 1.000 13.75070 226 ILE B C 1
ATOM 4751 O O . ILE B 1 247 ? 68.63828 76.50247 60.59658 1.000 15.21442 226 ILE B O 1
ATOM 4756 N N . VAL B 1 248 ? 69.94711 76.30938 62.42400 1.000 12.98467 227 VAL B N 1
ATOM 4757 C CA . VAL B 1 248 ? 69.57223 74.94275 62.75612 1.000 13.08112 227 VAL B CA 1
ATOM 4758 C C . VAL B 1 248 ? 69.10053 74.94135 64.20378 1.000 15.62110 227 VAL B C 1
ATOM 4759 O O . VAL B 1 248 ? 69.78878 75.47708 65.07852 1.000 14.08280 227 VAL B O 1
ATOM 4763 N N . MET B 1 249 ? 67.92842 74.36448 64.45935 1.000 14.70701 228 MET B N 1
ATOM 4764 C CA . MET B 1 249 ? 67.38932 74.32882 65.81160 1.000 18.64012 228 MET B CA 1
ATOM 4765 C C . MET B 1 249 ? 67.46745 72.91270 66.35602 1.000 18.41436 228 MET B C 1
ATOM 4766 O O . MET B 1 249 ? 67.06656 71.95950 65.67816 1.000 14.79455 228 MET B O 1
ATOM 4771 N N . LYS B 1 250 ? 67.98180 72.78636 67.58236 1.000 15.54226 229 LYS B N 1
ATOM 4772 C CA . LYS B 1 250 ? 68.30572 71.49784 68.18559 1.000 15.91697 229 LYS B CA 1
ATOM 4773 C C . LYS B 1 250 ? 67.78836 71.42362 69.61169 1.000 16.77403 229 LYS B C 1
ATOM 4774 O O . LYS B 1 250 ? 68.04315 72.32302 70.42200 1.000 17.09183 229 LYS B O 1
ATOM 4780 N N . SER B 1 251 ? 67.09925 70.33691 69.92742 1.000 17.22161 230 SER B N 1
ATOM 4781 C CA . SER B 1 251 ? 66.78104 70.09619 71.31792 1.000 18.12577 230 SER B CA 1
ATOM 4782 C C . SER B 1 251 ? 68.09526 69.90484 72.07396 1.000 20.47624 230 SER B C 1
ATOM 4783 O O . SER B 1 251 ? 69.10929 69.51182 71.47460 1.000 17.90001 230 SER B O 1
ATOM 4786 N N . PRO B 1 252 ? 68.11982 70.20584 73.37650 1.000 19.08276 231 PRO B N 1
ATOM 4787 C CA . PRO B 1 252 ? 69.37065 70.03965 74.14096 1.000 21.27281 231 PRO B CA 1
ATOM 4788 C C . PRO B 1 252 ? 69.96951 68.65329 74.02496 1.000 24.37651 231 PRO B C 1
ATOM 4789 O O . PRO B 1 252 ? 71.19895 68.51381 74.00728 1.000 24.77947 231 PRO B O 1
ATOM 4793 N N . ASP B 1 253 ? 69.13473 67.62347 73.92176 1.000 19.78984 232 ASP B N 1
ATOM 4794 C CA . ASP B 1 253 ? 69.58636 66.24465 73.82001 1.000 23.11363 232 ASP B CA 1
ATOM 4795 C C . ASP B 1 253 ? 69.88635 65.81272 72.38730 1.000 19.27686 232 ASP B C 1
ATOM 4796 O O . ASP B 1 253 ? 70.19377 64.63847 72.15981 1.000 19.51775 232 ASP B O 1
ATOM 4801 N N . MET B 1 254 ? 69.79907 66.73179 71.42836 1.000 21.86241 233 MET B N 1
ATOM 4802 C CA . MET B 1 254 ? 70.11819 66.54392 70.01314 1.000 23.47995 233 MET B CA 1
ATOM 4803 C C . MET B 1 254 ? 69.21555 65.53589 69.31343 1.000 29.96296 233 MET B C 1
ATOM 4804 O O . MET B 1 254 ? 69.53162 65.10160 68.19735 1.000 28.33646 233 MET B O 1
ATOM 4809 N N . LYS B 1 255 ? 68.09814 65.14548 69.92480 1.000 22.59251 234 LYS B N 1
ATOM 4810 C CA . LYS B 1 255 ? 67.23218 64.16486 69.27980 1.000 27.93317 234 LYS B CA 1
ATOM 4811 C C . LYS B 1 255 ? 66.28294 64.77847 68.25499 1.000 27.71981 234 LYS B C 1
ATOM 4812 O O . LYS B 1 255 ? 65.84017 64.06840 67.34790 1.000 28.76775 234 LYS B O 1
ATOM 4818 N N . LYS B 1 256 ? 65.95035 66.06224 68.37419 1.000 27.00640 235 LYS B N 1
ATOM 4819 C CA . LYS B 1 256 ? 65.08102 66.73763 67.41349 1.000 20.34505 235 LYS B CA 1
ATOM 4820 C C . LYS B 1 256 ? 65.83601 67.90994 66.80391 1.000 19.98375 235 LYS B C 1
ATOM 4821 O O . LYS B 1 256 ? 66.24361 68.82756 67.52240 1.000 19.58889 235 LYS B O 1
ATOM 4827 N N . ILE B 1 257 ? 66.01385 67.88506 65.48359 1.000 15.54573 236 ILE B N 1
ATOM 4828 C CA . ILE B 1 257 ? 66.76861 68.91549 64.77143 1.000 14.84546 236 ILE B CA 1
ATOM 4829 C C . ILE B 1 257 ? 66.00300 69.33026 63.51535 1.000 14.29668 236 ILE B C 1
ATOM 4830 O O . ILE B 1 257 ? 65.58977 68.47697 62.72766 1.000 14.24718 236 ILE B O 1
ATOM 4835 N N . VAL B 1 258 ? 65.82356 70.63864 63.31315 1.000 14.02515 237 VAL B N 1
ATOM 4836 C CA . VAL B 1 258 ? 65.23125 71.14762 62.07861 1.000 13.50689 237 VAL B CA 1
ATOM 4837 C C . VAL B 1 258 ? 65.98645 72.39676 61.65586 1.000 16.60272 237 VAL B C 1
ATOM 4838 O O . VAL B 1 258 ? 66.52290 73.13020 62.49085 1.000 13.33077 237 VAL B O 1
ATOM 4842 N N . LYS B 1 259 ? 66.00095 72.65137 60.34773 1.000 12.53192 238 LYS B N 1
ATOM 4843 C CA . LYS B 1 259 ? 66.75521 73.74739 59.75951 1.000 12.16440 238 LYS B CA 1
ATOM 4844 C C . LYS B 1 259 ? 65.80871 74.71011 59.05730 1.000 12.73093 238 LYS B C 1
ATOM 4845 O O . LYS B 1 259 ? 64.82492 74.29314 58.43307 1.000 13.27960 238 LYS B O 1
ATOM 4851 N N . TYR B 1 260 ? 66.11382 76.00108 59.14392 1.000 13.12239 239 TYR B N 1
ATOM 4852 C CA . TYR B 1 260 ? 65.36486 77.02552 58.43231 1.000 12.76699 239 TYR B CA 1
ATOM 4853 C C . TYR B 1 260 ? 66.36151 77.96022 57.76700 1.000 15.68570 239 TYR B C 1
ATOM 4854 O O . TYR B 1 260 ? 67.18042 78.57768 58.45659 1.000 12.46255 239 TYR B O 1
ATOM 4863 N N . VAL B 1 261 ? 66.29930 78.06979 56.43437 1.000 11.80973 240 VAL B N 1
ATOM 4864 C CA . VAL B 1 261 ? 67.30691 78.81523 55.69355 1.000 13.71481 240 VAL B CA 1
ATOM 4865 C C . VAL B 1 261 ? 66.71849 80.15015 55.27274 1.000 11.32976 240 VAL B C 1
ATOM 4866 O O . VAL B 1 261 ? 65.50070 80.31984 55.17667 1.000 11.46558 240 VAL B O 1
ATOM 4870 N N . THR B 1 262 ? 67.60645 81.11998 55.02687 1.000 13.99806 241 THR B N 1
ATOM 4871 C CA . THR B 1 262 ? 67.22176 82.47829 54.68796 1.000 11.75648 241 THR B CA 1
ATOM 4872 C C . THR B 1 262 ? 66.69435 82.59618 53.25499 1.000 17.14252 241 THR B C 1
ATOM 4873 O O . THR B 1 262 ? 66.91414 81.71395 52.42081 1.000 10.95136 241 THR B O 1
ATOM 4877 N N . PRO B 1 263 ? 65.99959 83.70255 52.94980 1.000 11.80874 242 PRO B N 1
ATOM 4878 C CA . PRO B 1 263 ? 65.68668 84.00857 51.54289 1.000 11.84622 242 PRO B CA 1
ATOM 4879 C C . PRO B 1 263 ? 66.93066 84.08750 50.67841 1.000 17.70358 242 PRO B C 1
ATOM 4880 O O . PRO B 1 263 ? 66.87371 83.74197 49.49456 1.000 11.95986 242 PRO B O 1
ATOM 4884 N N . TYR B 1 264 ?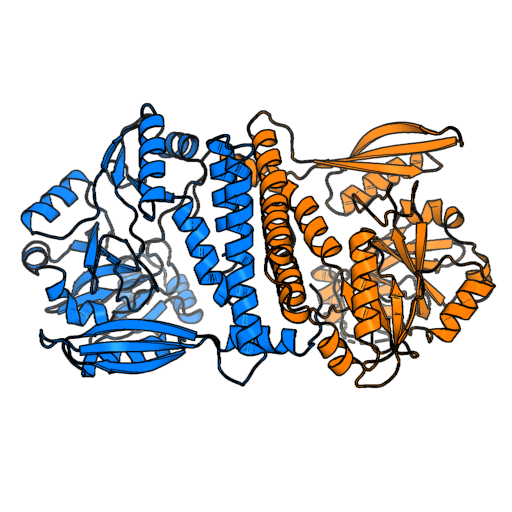 68.04582 84.57389 51.23324 1.000 14.46857 243 TYR B N 1
ATOM 4885 C CA . TYR B 1 264 ? 69.29655 84.63074 50.48106 1.000 11.46966 243 TYR B CA 1
ATOM 4886 C C . TYR B 1 264 ? 69.71352 83.24206 50.03017 1.000 12.07761 243 TYR B C 1
ATOM 4887 O O . TYR B 1 264 ? 70.11029 83.04397 48.87482 1.000 10.61472 243 TYR B O 1
ATOM 4896 N N . ALA B 1 265 ? 69.67665 82.27820 50.94989 1.000 10.71919 244 ALA B N 1
ATOM 4897 C CA . ALA B 1 265 ? 70.06539 80.91571 50.59962 1.000 10.26361 244 ALA B CA 1
ATOM 4898 C C . ALA B 1 265 ? 69.25626 80.40035 49.41845 1.000 12.58254 244 ALA B C 1
ATOM 4899 O O . ALA B 1 265 ? 69.79412 79.72163 48.53332 1.000 17.86726 244 ALA B O 1
ATOM 4901 N N . ASN B 1 266 ? 67.95522 80.68893 49.39537 1.000 9.97830 245 ASN B N 1
ATOM 4902 C CA . ASN B 1 266 ? 67.11685 80.15759 48.32377 1.000 9.67320 245 ASN B CA 1
ATOM 4903 C C . ASN B 1 266 ? 67.35706 80.89653 47.01275 1.000 10.82581 245 ASN B C 1
ATOM 4904 O O . ASN B 1 266 ? 67.48081 80.27461 45.95348 1.000 15.10889 245 ASN B O 1
ATOM 4909 N N . ILE B 1 267 ? 67.45616 82.21980 47.06642 1.000 10.04198 246 ILE B N 1
ATOM 4910 C CA . ILE B 1 267 ? 67.68417 82.98436 45.84471 1.000 14.75658 246 ILE B CA 1
ATOM 4911 C C . ILE B 1 267 ? 69.08149 82.72800 45.28034 1.000 15.68302 246 ILE B C 1
ATOM 4912 O O . ILE B 1 267 ? 69.25346 82.55185 44.06507 1.000 12.96234 246 ILE B O 1
ATOM 4917 N N . ASN B 1 268 ? 70.10189 82.71825 46.13762 1.000 10.14182 247 ASN B N 1
ATOM 4918 C CA . ASN B 1 268 ? 71.45959 82.48826 45.64440 1.000 10.46274 247 ASN B CA 1
ATOM 4919 C C . ASN B 1 268 ? 71.60052 81.09896 45.05360 1.000 12.01788 247 ASN B C 1
ATOM 4920 O O . ASN B 1 268 ? 72.32058 80.89862 44.06818 1.000 14.75401 247 ASN B O 1
ATOM 4925 N N . ASP B 1 269 ? 70.94599 80.12138 45.66978 1.000 9.39883 248 ASP B N 1
ATOM 4926 C CA . ASP B 1 269 ? 70.95061 78.75931 45.14269 1.000 9.05613 248 ASP B CA 1
ATOM 4927 C C . ASP B 1 269 ? 70.42850 78.72202 43.71017 1.000 11.61074 248 ASP B C 1
ATOM 4928 O O . ASP B 1 269 ? 71.00688 78.05884 42.83603 1.000 8.77293 248 ASP B O 1
ATOM 4933 N N . ILE B 1 270 ? 69.32076 79.42052 43.45473 1.000 13.23314 249 ILE B N 1
ATOM 4934 C CA . ILE B 1 270 ? 68.77714 79.46867 42.09913 1.000 13.46845 249 ILE B CA 1
ATOM 4935 C C . ILE B 1 270 ? 69.75924 80.15025 41.15924 1.000 10.99607 249 ILE B C 1
ATOM 4936 O O . ILE B 1 270 ? 70.02753 79.65824 40.05992 1.000 9.23418 249 ILE B O 1
ATOM 4941 N N . LYS B 1 271 ? 70.28728 81.30976 41.56890 1.000 9.39788 250 LYS B N 1
ATOM 4942 C CA . LYS B 1 271 ? 71.24800 82.04516 40.74900 1.000 9.70940 250 LYS B CA 1
ATOM 4943 C C . LYS B 1 271 ? 72.39356 81.16780 40.26720 1.000 23.04446 250 LYS B C 1
ATOM 4944 O O . LYS B 1 271 ? 72.77122 81.21030 39.08767 1.000 13.21784 250 LYS B O 1
ATOM 4950 N N . ILE B 1 272 ? 72.99127 80.40541 41.18535 1.000 15.23193 251 ILE B N 1
ATOM 4951 C CA . ILE B 1 272 ? 74.09925 79.51760 40.83725 1.000 12.79980 251 ILE B CA 1
ATOM 4952 C C . ILE B 1 272 ? 73.62792 78.39182 39.92455 1.000 13.44782 251 ILE B C 1
ATOM 4953 O O . ILE B 1 272 ? 74.26500 78.09263 38.90443 1.000 11.67593 251 ILE B O 1
ATOM 4958 N N . GLY B 1 273 ? 72.49488 77.76360 40.26154 1.000 9.70294 252 GLY B N 1
ATOM 4959 C CA . GLY B 1 273 ? 72.02689 76.61867 39.49555 1.000 12.12850 252 GLY B CA 1
ATOM 4960 C C . GLY B 1 273 ? 71.52254 76.96673 38.10669 1.000 12.16653 252 GLY B C 1
ATOM 4961 O O . GLY B 1 273 ? 71.56537 76.12569 37.20524 1.000 9.04134 252 GLY B O 1
ATOM 4962 N N . ALA B 1 274 ? 71.01146 78.18663 37.92235 1.000 8.75684 253 ALA B N 1
ATOM 4963 C CA . ALA B 1 274 ? 70.41052 78.59261 36.65097 1.000 10.82711 253 ALA B CA 1
ATOM 4964 C C . ALA B 1 274 ? 71.42967 78.65253 35.51188 1.000 13.00162 253 ALA B C 1
ATOM 4965 O O . ALA B 1 274 ? 71.03316 78.60497 34.34122 1.000 9.07793 253 ALA B O 1
ATOM 4967 N N . ARG B 1 275 ? 72.72471 78.77367 35.83284 1.000 10.29838 254 ARG B N 1
ATOM 4968 C CA . ARG B 1 275 ? 73.77457 78.74878 34.81519 1.000 11.69811 254 ARG B CA 1
ATOM 4969 C C . ARG B 1 275 ? 73.80499 77.42639 34.07773 1.000 14.68845 254 ARG B C 1
ATOM 4970 O O . ARG B 1 275 ? 74.21953 77.36590 32.91350 1.000 15.86899 254 ARG B O 1
ATOM 4978 N N . ILE B 1 276 ? 73.40434 76.36199 34.76175 1.000 9.13531 255 ILE B N 1
ATOM 4979 C CA . ILE B 1 276 ? 73.43865 74.99146 34.27365 1.000 14.71099 255 ILE B CA 1
ATOM 4980 C C . ILE B 1 276 ? 72.03184 74.60116 33.84880 1.000 13.05678 255 ILE B C 1
ATOM 4981 O O . ILE B 1 276 ? 71.80306 74.21694 32.69501 1.000 13.73012 255 ILE B O 1
ATOM 4986 N N . PHE B 1 277 ? 71.08728 74.72175 34.78830 1.000 8.54946 256 PHE B N 1
ATOM 4987 C CA . PHE B 1 277 ? 69.64640 74.57750 34.57507 1.000 8.34063 256 PHE B CA 1
ATOM 4988 C C . PHE B 1 277 ? 69.20464 73.14232 34.36250 1.000 10.05488 256 PHE B C 1
ATOM 4989 O O . PHE B 1 277 ? 68.33658 72.63481 35.08274 1.000 10.70687 256 PHE B O 1
ATOM 4997 N N . PHE B 1 278 ? 69.75975 72.50968 33.34496 1.000 12.08692 257 PHE B N 1
ATOM 4998 C CA . PHE B 1 278 ? 69.41259 71.13921 33.03136 1.000 8.98849 257 PHE B CA 1
ATOM 4999 C C . PHE B 1 278 ? 70.24033 70.19163 33.87825 1.000 17.89757 257 PHE B C 1
ATOM 5000 O O . PHE B 1 278 ? 71.28846 70.55470 34.41784 1.000 12.02577 257 PHE B O 1
ATOM 5008 N N . ASP B 1 279 ? 69.74891 68.95976 34.00411 1.000 9.38000 258 ASP B N 1
ATOM 5009 C CA . ASP B 1 279 ? 70.51106 67.91330 34.66997 1.000 31.07518 258 ASP B CA 1
ATOM 5010 C C . ASP B 1 279 ? 70.80683 68.26385 36.13293 1.000 24.92306 258 ASP B C 1
ATOM 5011 O O . ASP B 1 279 ? 71.81787 67.83308 36.69099 1.000 24.20770 258 ASP B O 1
ATOM 5016 N N . LEU B 1 280 ? 69.94323 69.05707 36.76678 1.000 22.66263 259 LEU B N 1
ATOM 5017 C CA . LEU B 1 280 ? 70.04000 69.33528 38.19789 1.000 19.19865 259 LEU B CA 1
ATOM 5018 C C . LEU B 1 280 ? 69.15413 68.37081 38.97923 1.000 14.31529 259 LEU B C 1
ATOM 5019 O O . LEU B 1 280 ? 68.31995 67.67162 38.40474 1.000 16.90665 259 LEU B O 1
ATOM 5024 N N . PRO B 1 281 ? 69.31797 68.28763 40.30518 1.000 23.38391 260 PRO B N 1
ATOM 5025 C CA . PRO B 1 281 ? 68.45554 67.39344 41.08985 1.000 23.71692 260 PRO B CA 1
ATOM 5026 C C . PRO B 1 281 ? 66.97732 67.68339 40.84977 1.000 21.49865 260 PRO B C 1
ATOM 5027 O O . PRO B 1 281 ? 66.58364 68.81392 40.55945 1.000 20.47314 260 PRO B O 1
ATOM 5031 N N . HIS B 1 282 ? 66.16225 66.63208 40.92642 1.000 26.46650 261 HIS B N 1
ATOM 5032 C CA . HIS B 1 282 ? 64.72030 66.78103 40.77121 1.000 26.14422 261 HIS B CA 1
ATOM 5033 C C . HIS B 1 282 ? 64.16564 67.81038 41.74692 1.000 23.56737 261 HIS B C 1
ATOM 5034 O O . HIS B 1 282 ? 64.44829 67.75545 42.94342 1.000 24.14561 261 HIS B O 1
ATOM 5041 N N . GLY B 1 283 ? 63.38977 68.76227 41.21758 1.000 20.27905 262 GLY B N 1
ATOM 5042 C CA . GLY B 1 283 ? 62.74974 69.80430 42.01301 1.000 16.52934 262 GLY B CA 1
ATOM 5043 C C . GLY B 1 283 ? 63.65660 70.89296 42.53971 1.000 20.41713 262 GLY B C 1
ATOM 5044 O O . GLY B 1 283 ? 63.22159 71.68497 43.38582 1.000 14.22142 262 GLY B O 1
ATOM 5045 N N . TYR B 1 284 ? 64.89366 70.99047 42.04349 1.000 15.45358 263 TYR B N 1
ATOM 5046 C CA . TYR B 1 284 ? 65.86041 71.90711 42.64112 1.000 11.19003 263 TYR B CA 1
ATOM 5047 C C . TYR B 1 284 ? 65.31857 73.33510 42.73429 1.000 12.97908 263 TYR B C 1
ATOM 5048 O O . TYR B 1 284 ? 65.31529 73.93506 43.81861 1.000 10.25245 263 TYR B O 1
ATOM 5057 N N . PHE B 1 285 ? 64.83134 73.89108 41.61616 1.000 8.06049 264 PHE B N 1
ATOM 5058 C CA . PHE B 1 285 ? 64.34281 75.27189 41.63957 1.000 10.71706 264 PHE B CA 1
ATOM 5059 C C . PHE B 1 285 ? 62.98359 75.37808 42.33319 1.000 9.48114 264 PHE B C 1
ATOM 5060 O O . PHE B 1 285 ? 62.75891 76.30641 43.11087 1.000 8.47120 264 PHE B O 1
ATOM 5068 N N . MET B 1 286 ? 62.04513 74.48034 42.00563 1.000 8.26702 265 MET B N 1
ATOM 5069 C CA . MET B 1 286 ? 60.76001 74.37360 42.71409 1.000 8.48156 265 MET B CA 1
ATOM 5070 C C . MET B 1 286 ? 60.86950 74.47374 44.22943 1.000 8.69225 265 MET B C 1
ATOM 5071 O O . MET B 1 286 ? 60.05908 75.14590 44.87552 1.000 8.94799 265 MET B O 1
ATOM 5076 N N . GLN B 1 287 ? 61.79274 73.71060 44.81378 1.000 14.66241 266 GLN B N 1
ATOM 5077 C CA . GLN B 1 287 ? 61.94353 73.68785 46.26418 1.000 9.83470 266 GLN B CA 1
ATOM 5078 C C . GLN B 1 287 ? 62.28958 75.07108 46.79464 1.000 8.99290 266 GLN B C 1
ATOM 5079 O O . GLN B 1 287 ? 61.78445 75.49446 47.84386 1.000 9.81367 266 GLN B O 1
ATOM 5085 N N . ARG B 1 288 ? 63.12504 75.80072 46.05946 1.000 8.82194 267 ARG B N 1
ATOM 5086 C CA . ARG B 1 288 ? 63.57227 77.11032 46.50989 1.000 8.99940 267 ARG B CA 1
ATOM 5087 C C . ARG B 1 288 ? 62.51603 78.19278 46.28708 1.000 13.55514 267 ARG B C 1
ATOM 5088 O O . ARG B 1 288 ? 62.39904 79.13119 47.09625 1.000 9.57059 267 ARG B O 1
ATOM 5096 N N . ILE B 1 289 ? 61.75449 78.09250 45.19514 1.000 11.76992 268 ILE B N 1
ATOM 5097 C CA . ILE B 1 289 ? 60.61156 78.98656 44.98174 1.000 9.39969 268 ILE B CA 1
ATOM 5098 C C . ILE B 1 289 ? 59.59566 78.81262 46.10568 1.000 9.72880 268 ILE B C 1
ATOM 5099 O O . ILE B 1 289 ? 59.04804 79.78265 46.64919 1.000 10.14679 268 ILE B O 1
ATOM 5104 N N . LYS B 1 290 ? 59.34624 77.56284 46.47335 1.000 9.62858 269 LYS B N 1
ATOM 5105 C CA . LYS B 1 290 ? 58.43336 77.24475 47.56016 1.000 12.62891 269 LYS B CA 1
ATOM 5106 C C . LYS B 1 290 ? 58.90303 77.84639 48.88338 1.000 10.40114 269 LYS B C 1
ATOM 5107 O O . LYS B 1 290 ? 58.10352 78.41069 49.63894 1.000 12.67661 269 LYS B O 1
ATOM 5113 N N . ARG B 1 291 ? 60.20117 77.74210 49.18104 1.000 10.45055 270 ARG B N 1
ATOM 5114 C CA . ARG B 1 291 ? 60.69767 78.28120 50.44377 1.000 10.42473 270 ARG B CA 1
ATOM 5115 C C . ARG B 1 291 ? 60.60827 79.79047 50.45349 1.000 10.74440 270 ARG B C 1
ATOM 5116 O O . ARG B 1 291 ? 60.39611 80.39631 51.50895 1.000 12.41490 270 ARG B O 1
ATOM 5124 N N . LEU B 1 292 ? 60.77655 80.40826 49.29021 1.000 10.57163 271 LEU B N 1
ATOM 5125 C CA . LEU B 1 292 ? 60.59815 81.84915 49.18623 1.000 10.97986 271 LEU B CA 1
ATOM 5126 C C . LEU B 1 292 ? 59.14086 82.25470 49.40819 1.000 11.44432 271 LEU B C 1
ATOM 5127 O O . LEU B 1 292 ? 58.85778 83.22827 50.11967 1.000 12.01869 271 LEU B O 1
ATOM 5132 N N . ALA B 1 293 ? 58.21197 81.56920 48.74459 1.000 11.27045 272 ALA B N 1
ATOM 5133 C CA . ALA B 1 293 ? 56.79149 81.88768 48.88880 1.000 11.74782 272 ALA B CA 1
ATOM 5134 C C . ALA B 1 293 ? 56.34445 81.77356 50.34478 1.000 12.23276 272 ALA B C 1
ATOM 5135 O O . ALA B 1 293 ? 55.64272 82.65003 50.86092 1.000 12.86852 272 ALA B O 1
ATOM 5137 N N . PHE B 1 294 ? 56.74512 80.69350 51.02500 1.000 12.01618 273 PHE B N 1
ATOM 5138 C CA . PHE B 1 294 ? 56.33162 80.51081 52.41579 1.000 12.52245 273 PHE B CA 1
ATOM 5139 C C . PHE B 1 294 ? 56.93849 81.56375 53.33146 1.000 13.28642 273 PHE B C 1
ATOM 5140 O O . PHE B 1 294 ? 56.27178 82.02806 54.26284 1.000 13.59835 273 PHE B O 1
ATOM 5148 N N . TYR B 1 295 ? 58.18128 81.99115 53.06180 1.000 12.63344 274 TYR B N 1
ATOM 5149 C CA . TYR B 1 295 ? 58.74462 83.11411 53.80656 1.000 13.09786 274 TYR B CA 1
ATOM 5150 C C . TYR B 1 295 ? 57.91876 84.37771 53.58953 1.000 15.99914 274 TYR B C 1
ATOM 5151 O O . TYR B 1 295 ? 57.58114 85.08415 54.54774 1.000 16.36862 274 TYR B O 1
ATOM 5160 N N . LEU B 1 296 ? 57.59410 84.69256 52.32933 1.000 13.52353 275 LEU B N 1
ATOM 5161 C CA . LEU B 1 296 ? 56.79912 85.88866 52.05613 1.000 14.78176 275 LEU B CA 1
ATOM 5162 C C . LEU B 1 296 ? 55.41818 85.79647 52.70117 1.000 15.44876 275 LEU B C 1
ATOM 5163 O O . LEU B 1 296 ? 54.90079 86.78797 53.22632 1.000 15.56890 275 LEU B O 1
ATOM 5168 N N . ALA B 1 297 ? 54.81873 84.60351 52.69352 1.000 14.43973 276 ALA B N 1
ATOM 5169 C CA . ALA B 1 297 ? 53.51421 84.43328 53.32216 1.000 15.04531 276 ALA B CA 1
ATOM 5170 C C . ALA B 1 297 ? 53.60443 84.56705 54.84064 1.000 15.67628 276 ALA B C 1
ATOM 5171 O O . ALA B 1 297 ? 52.83340 85.32093 55.45076 1.000 16.90981 276 ALA B O 1
ATOM 5173 N N . GLU B 1 298 ? 54.53855 83.84075 55.47115 1.000 15.24836 277 GLU B N 1
ATOM 5174 C CA . GLU B 1 298 ? 54.65720 83.89069 56.93087 1.000 15.80980 277 GLU B CA 1
ATOM 5175 C C . GLU B 1 298 ? 54.94980 85.29763 57.42540 1.000 20.93572 277 GLU B C 1
ATOM 5176 O O . GLU B 1 298 ? 54.37035 85.74771 58.42227 1.000 18.43156 277 GLU B O 1
ATOM 5182 N N . ARG B 1 299 ? 55.86266 86.00058 56.76378 1.000 16.64434 278 ARG B N 1
ATOM 5183 C CA . ARG B 1 299 ? 56.25057 87.32140 57.23563 1.000 17.98768 278 ARG B CA 1
ATOM 5184 C C . ARG B 1 299 ? 55.30643 88.41327 56.75983 1.000 17.57563 278 ARG B C 1
ATOM 5185 O O . ARG B 1 299 ? 55.52762 89.58377 57.08907 1.000 21.06484 278 ARG B O 1
ATOM 5193 N N . LYS B 1 300 ? 54.26966 88.05297 56.00089 1.000 18.50374 279 LYS B N 1
ATOM 5194 C CA . LYS B 1 300 ? 53.26477 89.00004 55.51641 1.000 25.09607 279 LYS B CA 1
ATOM 5195 C C . LYS B 1 300 ? 53.91985 90.14833 54.74656 1.000 27.16477 279 LYS B C 1
ATOM 5196 O O . LYS B 1 300 ? 53.50992 91.30468 54.84090 1.000 23.82200 279 LYS B O 1
ATOM 5198 N N . ILE B 1 301 ? 54.94211 89.82017 53.95875 1.000 25.03813 280 ILE B N 1
ATOM 5199 C CA . ILE B 1 301 ? 55.60932 90.82446 53.14369 1.000 20.18321 280 ILE B CA 1
ATOM 5200 C C . ILE B 1 301 ? 54.71757 91.21455 51.97245 1.000 20.92073 280 ILE B C 1
ATOM 5201 O O . ILE B 1 301 ? 54.13185 90.36140 51.29176 1.000 19.74566 280 ILE B O 1
ATOM 5206 N N . ARG B 1 302 ? 54.60792 92.51518 51.73013 1.000 19.86906 281 ARG B N 1
ATOM 5207 C CA . ARG B 1 302 ? 53.69532 93.03201 50.72400 1.000 27.53998 281 ARG B CA 1
ATOM 5208 C C . ARG B 1 302 ? 54.33049 94.23426 50.04284 1.000 25.39191 281 ARG B C 1
ATOM 5209 O O . ARG B 1 302 ? 55.37999 94.73351 50.46138 1.000 26.47048 281 ARG B O 1
ATOM 5217 N N . GLY B 1 303 ? 53.66512 94.70574 48.99218 1.000 24.14692 282 GLY B N 1
ATOM 5218 C CA . GLY B 1 303 ? 54.03372 95.97928 48.39379 1.000 36.85372 282 GLY B CA 1
ATOM 5219 C C . GLY B 1 303 ? 55.44038 96.00521 47.82551 1.000 35.04404 282 GLY B C 1
ATOM 5220 O O . GLY B 1 303 ? 55.87769 95.08172 47.12830 1.000 29.18236 282 GLY B O 1
ATOM 5221 N N . GLU B 1 304 ? 56.15320 97.09498 48.11854 1.000 32.37930 283 GLU B N 1
ATOM 5222 C CA . GLU B 1 304 ? 57.46620 97.31696 47.52358 1.000 40.16649 283 GLU B CA 1
ATOM 5223 C C . GLU B 1 304 ? 58.44308 96.21533 47.91046 1.000 27.88970 283 GLU B C 1
ATOM 5224 O O . GLU B 1 304 ? 59.16707 95.69017 47.05568 1.000 28.30949 283 GLU B O 1
ATOM 5225 N N . GLU B 1 305 ? 58.47685 95.84712 49.19854 1.000 20.02504 284 GLU B N 1
ATOM 5226 C CA . GLU B 1 305 ? 59.34125 94.74716 49.62147 1.000 33.14940 284 GLU B CA 1
ATOM 5227 C C . GLU B 1 305 ? 59.04738 93.47426 48.84434 1.000 23.28172 284 GLU B C 1
ATOM 5228 O O . GLU B 1 305 ? 59.97350 92.77119 48.41689 1.000 25.33468 284 GLU B O 1
ATOM 5234 N N . PHE B 1 306 ? 57.76486 93.14781 48.66355 1.000 23.21795 285 PHE B N 1
ATOM 5235 C CA . PHE B 1 306 ? 57.41765 91.95041 47.90391 1.000 17.25918 285 PHE B CA 1
ATOM 5236 C C . PHE B 1 306 ? 57.88647 92.07285 46.45667 1.000 23.66976 285 PHE B C 1
ATOM 5237 O O . PHE B 1 306 ? 58.43512 91.12191 45.89096 1.000 18.30227 285 PHE B O 1
ATOM 5245 N N . ASP B 1 307 ? 57.69507 93.24410 45.84770 1.000 17.51681 286 ASP B N 1
ATOM 5246 C CA . ASP B 1 307 ? 58.12881 93.44298 44.46479 1.000 22.07660 286 ASP B CA 1
ATOM 5247 C C . ASP B 1 307 ? 59.63503 93.24899 44.31425 1.000 20.10952 286 ASP B C 1
ATOM 5248 O O . ASP B 1 307 ? 60.10124 92.74230 43.28758 1.000 22.54871 286 ASP B O 1
ATOM 5253 N N . GLU B 1 308 ? 60.41014 93.65516 45.32684 1.000 17.37400 287 GLU B N 1
ATOM 5254 C CA . GLU B 1 308 ? 61.85856 93.47175 45.28020 1.000 24.39060 287 GLU B CA 1
ATOM 5255 C C . GLU B 1 308 ? 62.21160 91.99655 45.21114 1.000 25.42420 287 GLU B C 1
ATOM 5256 O O . GLU B 1 308 ? 63.12256 91.59830 44.47302 1.000 16.46696 287 GLU B O 1
ATOM 5262 N N . TYR B 1 309 ? 61.48466 91.16605 45.96245 1.000 19.41458 288 TYR B N 1
ATOM 5263 C CA . TYR B 1 309 ? 61.75152 89.73368 45.94481 1.000 15.65605 288 TYR B CA 1
ATOM 5264 C C . TYR B 1 309 ? 61.32420 89.09760 44.62918 1.000 21.74999 288 TYR B C 1
ATOM 5265 O O . TYR B 1 309 ? 62.01826 88.21922 44.10649 1.000 16.18112 288 TYR B O 1
ATOM 5274 N N . ALA B 1 310 ? 60.17400 89.50661 44.09528 1.000 15.97072 289 ALA B N 1
ATOM 5275 C CA . ALA B 1 310 ? 59.72490 88.99026 42.80749 1.000 15.98955 289 ALA B CA 1
ATOM 5276 C C . ALA B 1 310 ? 60.70995 89.34272 41.69975 1.000 20.29524 289 ALA B C 1
ATOM 5277 O O . ALA B 1 310 ? 61.01763 88.50898 40.84247 1.000 15.71281 289 ALA B O 1
ATOM 5279 N N . ARG B 1 311 ? 61.19002 90.58749 41.68680 1.000 15.89344 290 ARG B N 1
ATOM 5280 C CA . ARG B 1 311 ? 62.21485 90.98567 40.72725 1.000 19.81882 290 ARG B CA 1
ATOM 5281 C C . ARG B 1 311 ? 63.46528 90.12276 40.86749 1.000 20.98983 290 ARG B C 1
ATOM 5282 O O . ARG B 1 311 ? 64.01937 89.63517 39.87288 1.000 18.50165 290 ARG B O 1
ATOM 5290 N N . ALA B 1 312 ? 63.90252 89.89740 42.10702 1.000 19.82739 291 ALA B N 1
ATOM 5291 C CA . ALA B 1 312 ? 65.11835 89.13235 42.34345 1.000 22.71836 291 ALA B CA 1
ATOM 5292 C C . ALA B 1 312 ? 64.95606 87.69319 41.88082 1.000 17.13483 291 ALA B C 1
ATOM 5293 O O . ALA B 1 312 ? 65.87355 87.12970 41.26605 1.000 17.56004 291 ALA B O 1
ATOM 5295 N N . LEU B 1 313 ? 63.79445 87.07809 42.15684 1.000 16.74188 292 LEU B N 1
ATOM 5296 C CA . LEU B 1 313 ? 63.57303 85.70585 41.70513 1.000 10.93118 292 LEU B CA 1
ATOM 5297 C C . LEU B 1 313 ? 63.59739 85.62236 40.18551 1.000 10.79445 292 LEU B C 1
ATOM 5298 O O . LEU B 1 313 ? 64.20702 84.71514 39.61988 1.000 11.36348 292 LEU B O 1
ATOM 5303 N N . GLY B 1 314 ? 62.94942 86.55888 39.49801 1.000 13.02438 293 GLY B N 1
ATOM 5304 C CA . GLY B 1 314 ? 62.97810 86.50473 38.04543 1.000 14.51592 293 GLY B CA 1
ATOM 5305 C C . GLY B 1 314 ? 64.38284 86.66847 37.48486 1.000 18.89161 293 GLY B C 1
ATOM 5306 O O . GLY B 1 314 ? 64.76184 85.99529 36.52428 1.000 10.89528 293 GLY B O 1
ATOM 5307 N N . LYS B 1 315 ? 65.17166 87.56914 38.07666 1.000 11.67226 294 LYS B N 1
ATOM 5308 C CA . LYS B 1 315 ? 66.53605 87.79107 37.59767 1.000 13.71065 294 LYS B CA 1
ATOM 5309 C C . LYS B 1 315 ? 67.41526 86.55153 37.77001 1.000 23.55996 294 LYS B C 1
ATOM 5310 O O . LYS B 1 315 ? 68.19807 86.21499 36.87071 1.000 11.56332 294 LYS B O 1
ATOM 5316 N N . VAL B 1 316 ? 67.30938 85.85905 38.91150 1.000 10.87295 295 VAL B N 1
ATOM 5317 C CA . VAL B 1 316 ? 68.19412 84.71921 39.15160 1.000 16.53633 295 VAL B CA 1
ATOM 5318 C C . VAL B 1 316 ? 67.77290 83.47244 38.38616 1.000 15.60161 295 VAL B C 1
ATOM 5319 O O . VAL B 1 316 ? 68.61508 82.59529 38.13442 1.000 9.64205 295 VAL B O 1
ATOM 5323 N N . LEU B 1 317 ? 66.49926 83.35548 37.99856 1.000 11.77525 296 LEU B N 1
ATOM 5324 C CA . LEU B 1 317 ? 66.12610 82.26262 37.09936 1.000 9.40101 296 LEU B CA 1
ATOM 5325 C C . LEU B 1 317 ? 66.56952 82.54158 35.67109 1.000 9.56230 296 LEU B C 1
ATOM 5326 O O . LEU B 1 317 ? 66.99090 81.62772 34.96297 1.000 16.91368 296 LEU B O 1
ATOM 5331 N N . LEU B 1 318 ? 66.43672 83.78666 35.21624 1.000 10.03956 297 LEU B N 1
ATOM 5332 C CA . LEU B 1 318 ? 66.61445 84.08561 33.79847 1.000 10.26741 297 LEU B CA 1
ATOM 5333 C C . LEU B 1 318 ? 68.00920 84.58427 33.42554 1.000 10.63087 297 LEU B C 1
ATOM 5334 O O . LEU B 1 318 ? 68.53164 84.17967 32.39069 1.000 12.50852 297 LEU B O 1
ATOM 5339 N N . GLU B 1 319 ? 68.58653 85.51939 34.17492 1.000 16.42979 298 GLU B N 1
ATOM 5340 C CA . GLU B 1 319 ? 69.85129 86.10724 33.72918 1.000 14.19632 298 GLU B CA 1
ATOM 5341 C C . GLU B 1 319 ? 70.97234 85.08164 33.58643 1.000 16.83858 298 GLU B C 1
ATOM 5342 O O . GLU B 1 319 ? 71.58780 85.02500 32.50624 1.000 15.12522 298 GLU B O 1
ATOM 5348 N N . PRO B 1 320 ? 71.28135 84.24251 34.58280 1.000 14.07710 299 PRO B N 1
ATOM 5349 C CA . PRO B 1 320 ? 72.36145 83.25731 34.37504 1.000 17.00648 299 PRO B CA 1
ATOM 5350 C C . PRO B 1 320 ? 72.04759 82.27222 33.26825 1.000 18.96057 299 PRO B C 1
ATOM 5351 O O . PRO B 1 320 ? 72.96017 81.80409 32.56973 1.000 12.27449 299 PRO B O 1
ATOM 5355 N N . PHE B 1 321 ? 70.76876 81.92250 33.11622 1.000 15.94036 300 PHE B N 1
ATOM 5356 C CA . PHE B 1 321 ? 70.34697 80.94105 32.12332 1.000 9.79536 300 PHE B CA 1
ATOM 5357 C C . PHE B 1 321 ? 70.52563 81.51193 30.71620 1.000 14.71934 300 PHE B C 1
ATOM 5358 O O . PHE B 1 321 ? 71.13890 80.87805 29.84751 1.000 11.23279 300 PHE B O 1
ATOM 5366 N N . VAL B 1 322 ? 70.05081 82.74294 30.49907 1.000 10.57381 301 VAL B N 1
ATOM 5367 C CA . VAL B 1 322 ? 70.19746 83.38694 29.19756 1.000 11.06905 301 VAL B CA 1
ATOM 5368 C C . VAL B 1 322 ? 71.67351 83.60135 28.86883 1.000 17.70773 301 VAL B C 1
ATOM 5369 O O . VAL B 1 322 ? 72.10741 83.36723 27.73681 1.000 15.32473 301 VAL B O 1
ATOM 5373 N N . GLU B 1 323 ? 72.47627 84.02514 29.85377 1.000 21.11360 302 GLU B N 1
ATOM 5374 C CA . GLU B 1 323 ? 73.90983 84.16876 29.60195 1.000 21.30758 302 GLU B CA 1
ATOM 5375 C C . GLU B 1 323 ? 74.54738 82.84795 29.17061 1.000 15.23220 302 GLU B C 1
ATOM 5376 O O . GLU B 1 323 ? 75.38676 82.83855 28.26267 1.000 16.04922 302 GLU B O 1
ATOM 5382 N N . SER B 1 324 ? 74.15286 81.71725 29.77509 1.000 13.17859 303 SER B N 1
ATOM 5383 C CA . SER B 1 324 ? 74.68619 80.44036 29.29897 1.000 12.52227 303 SER B CA 1
ATOM 5384 C C . SER B 1 324 ? 74.20778 80.11080 27.88773 1.000 22.44325 303 SER B C 1
ATOM 5385 O O . SER B 1 324 ? 74.94433 79.48795 27.11026 1.000 16.00015 303 SER B O 1
ATOM 5388 N N . ILE B 1 325 ? 72.96702 80.46836 27.54714 1.000 12.54129 304 ILE B N 1
ATOM 5389 C CA . ILE B 1 325 ? 72.50583 80.22367 26.18570 1.000 11.20898 304 ILE B CA 1
ATOM 5390 C C . ILE B 1 325 ? 73.35305 81.02709 25.20607 1.000 13.48943 304 ILE B C 1
ATOM 5391 O O . ILE B 1 325 ? 73.80386 80.51140 24.17855 1.000 15.79803 304 ILE B O 1
ATOM 5396 N N . TRP B 1 326 ? 73.61921 82.29087 25.52768 1.000 13.91293 305 TRP B N 1
ATOM 5397 C CA . TRP B 1 326 ? 74.52804 83.06412 24.68728 1.000 18.21301 305 TRP B CA 1
ATOM 5398 C C . TRP B 1 326 ? 75.89642 82.39296 24.59381 1.000 19.18838 305 TRP B C 1
ATOM 5399 O O . TRP B 1 326 ? 76.50298 82.36706 23.51635 1.000 21.06309 305 TRP B O 1
ATOM 5410 N N . ASP B 1 327 ? 76.37594 81.79982 25.69469 1.000 18.43912 306 ASP B N 1
ATOM 5411 C CA . ASP B 1 327 ? 77.66156 81.09646 25.66650 1.000 23.14602 306 ASP B CA 1
ATOM 5412 C C . ASP B 1 327 ? 77.64465 79.93410 24.67924 1.000 30.26331 306 ASP B C 1
ATOM 5413 O O . ASP B 1 327 ? 78.52939 79.81530 23.82524 1.000 22.65801 306 ASP B O 1
ATOM 5418 N N . ILE B 1 328 ? 76.65843 79.04281 24.79695 1.000 17.37071 307 ILE B N 1
ATOM 5419 C CA . ILE B 1 328 ? 76.67721 77.84972 23.95731 1.000 19.49117 307 ILE B CA 1
ATOM 5420 C C . ILE B 1 328 ? 76.23985 78.14420 22.53429 1.000 21.54627 307 ILE B C 1
ATOM 5421 O O . ILE B 1 328 ? 76.47339 77.32470 21.64131 1.000 23.65699 307 ILE B O 1
ATOM 5426 N N . SER B 1 329 ? 75.59123 79.27742 22.30136 1.000 16.88292 308 SER B N 1
ATOM 5427 C CA . SER B 1 329 ? 75.18297 79.63996 20.95625 1.000 21.89218 308 SER B CA 1
ATOM 5428 C C . SER B 1 329 ? 76.34150 80.17211 20.12873 1.000 32.16788 308 SER B C 1
ATOM 5429 O O . SER B 1 329 ? 76.27893 80.12792 18.89730 1.000 31.40624 308 SER B O 1
ATOM 5432 N N . SER B 1 330 ? 77.40310 80.64511 20.77772 1.000 26.05873 309 SER B N 1
ATOM 5433 C CA . SER B 1 330 ? 78.49155 81.33787 20.10264 1.000 49.25253 309 SER B CA 1
ATOM 5434 C C . SER B 1 330 ? 79.81656 80.58168 20.12664 1.000 42.58563 309 SER B C 1
ATOM 5435 O O . SER B 1 330 ? 80.85596 81.17376 19.81983 1.000 59.59257 309 SER B O 1
ATOM 5438 N N . GLY B 1 331 ? 79.80926 79.29595 20.45190 1.000 34.88749 310 GLY B N 1
ATOM 5439 C CA . GLY B 1 331 ? 81.03263 78.52251 20.39364 1.000 49.21232 310 GLY B CA 1
ATOM 5440 C C . GLY B 1 331 ? 80.77493 77.06771 20.71579 1.000 55.20604 310 GLY B C 1
ATOM 5441 N N . ASP B 1 332 ? 81.86202 76.30021 20.82218 1.000 38.81299 311 ASP B N 1
ATOM 5442 C CA . ASP B 1 332 ? 81.76978 74.86796 21.07856 1.000 39.54625 311 ASP B CA 1
ATOM 5443 C C . ASP B 1 332 ? 82.23373 74.49807 22.48411 1.000 43.13329 311 ASP B C 1
ATOM 5444 O O . ASP B 1 332 ? 82.41536 73.31105 22.78258 1.000 34.46169 311 ASP B O 1
ATOM 5446 N N . ASP B 1 333 ? 82.40649 75.48161 23.35787 1.000 27.77976 312 ASP B N 1
ATOM 5447 C CA . ASP B 1 333 ? 82.84514 75.22947 24.72189 1.000 34.84487 312 ASP B CA 1
ATOM 5448 C C . ASP B 1 333 ? 81.65793 74.85834 25.60707 1.000 37.70216 312 ASP B C 1
ATOM 5449 O O . ASP B 1 333 ? 80.51164 75.21705 25.32995 1.000 28.09773 312 ASP B O 1
ATOM 5453 N N . GLU B 1 334 ? 81.93627 74.07840 26.64355 1.000 25.25966 313 GLU B N 1
ATOM 5454 C CA . GLU B 1 334 ? 80.90233 73.57231 27.52786 1.000 27.10925 313 GLU B CA 1
ATOM 5455 C C . GLU B 1 334 ? 80.62833 74.55308 28.66156 1.000 28.57460 313 GLU B C 1
ATOM 5456 O O . GLU B 1 334 ? 81.49589 75.34365 29.04898 1.000 27.17430 313 GLU B O 1
ATOM 5462 N N . ILE B 1 335 ? 79.40004 74.49816 29.18973 1.000 17.53718 314 ILE B N 1
ATOM 5463 C CA . ILE B 1 335 ? 79.09419 75.21267 30.42269 1.000 14.43321 314 ILE B CA 1
ATOM 5464 C C . ILE B 1 335 ? 80.05260 74.73487 31.50415 1.000 16.36619 314 ILE B C 1
ATOM 5465 O O . ILE B 1 335 ? 80.28202 73.52765 31.66728 1.000 15.60076 314 ILE B O 1
ATOM 5470 N N . ALA B 1 336 ? 80.62155 75.67979 32.24507 1.000 18.64239 315 ALA B N 1
ATOM 5471 C CA . ALA B 1 336 ? 81.68703 75.35959 33.17873 1.000 26.00481 315 ALA B CA 1
ATOM 5472 C C . ALA B 1 336 ? 81.56016 76.19091 34.44428 1.000 23.73001 315 ALA B C 1
ATOM 5473 O O . ALA B 1 336 ? 80.97808 77.27888 34.44943 1.000 24.35175 315 ALA B O 1
ATOM 5475 N N . GLU B 1 337 ? 82.12781 75.65214 35.52454 1.000 17.34483 316 GLU B N 1
ATOM 5476 C CA . GLU B 1 337 ? 82.33847 76.37182 36.77063 1.000 18.01866 316 GLU B CA 1
ATOM 5477 C C . GLU B 1 337 ? 83.82011 76.29264 37.11264 1.000 25.96620 316 GLU B C 1
ATOM 5478 O O . GLU B 1 337 ? 84.43184 75.23092 36.99112 1.000 19.77396 316 GLU B O 1
ATOM 5484 N N . LEU B 1 338 ? 84.39273 77.42263 37.50880 1.000 27.87569 317 LEU B N 1
ATOM 5485 C CA . LEU B 1 338 ? 85.77696 77.50871 37.95506 1.000 29.12244 317 LEU B CA 1
ATOM 5486 C C . LEU B 1 338 ? 85.78430 77.58125 39.47339 1.000 35.09702 317 LEU B C 1
ATOM 5487 O O . LEU B 1 338 ? 84.97778 78.30718 40.06186 1.000 39.07871 317 LEU B O 1
ATOM 5492 N N . PHE B 1 339 ? 86.66430 76.81165 40.11270 1.000 30.93688 318 PHE B N 1
ATOM 5493 C CA . PHE B 1 339 ? 86.83926 76.94435 41.55235 1.000 31.68867 318 PHE B CA 1
ATOM 5494 C C . PHE B 1 339 ? 88.29824 76.74206 41.92648 1.000 27.59295 318 PHE B C 1
ATOM 5495 O O . PHE B 1 339 ? 89.05787 76.06588 41.22415 1.000 20.35897 318 PHE B O 1
ATOM 5503 N N . THR B 1 340 ? 88.67704 77.33426 43.05322 1.000 16.78785 319 THR B N 1
ATOM 5504 C CA . THR B 1 340 ? 90.04300 77.25460 43.54497 1.000 14.47418 319 THR B CA 1
ATOM 5505 C C . THR B 1 340 ? 90.07505 76.54310 44.89103 1.000 22.68755 319 THR B C 1
ATOM 5506 O O . THR B 1 340 ? 89.10306 76.58037 45.64955 1.000 18.31657 319 THR B O 1
ATOM 5510 N N . VAL B 1 341 ? 91.18878 75.85652 45.16421 1.000 14.81484 320 VAL B N 1
ATOM 5511 C CA . VAL B 1 341 ? 91.50926 75.34884 46.49645 1.000 14.88526 320 VAL B CA 1
ATOM 5512 C C . VAL B 1 341 ? 92.99006 75.60237 46.74822 1.000 25.54835 320 VAL B C 1
ATOM 5513 O O . VAL B 1 341 ? 93.76840 75.83974 45.81904 1.000 19.30873 320 VAL B O 1
ATOM 5517 N N . ARG B 1 342 ? 93.38502 75.51900 48.02078 1.000 18.85839 321 ARG B N 1
ATOM 5518 C CA . ARG B 1 342 ? 94.79041 75.58182 48.40884 1.000 16.63579 321 ARG B CA 1
ATOM 5519 C C . ARG B 1 342 ? 95.24284 74.20531 48.87604 1.000 19.92217 321 ARG B C 1
ATOM 5520 O O . ARG B 1 342 ? 94.53967 73.55033 49.65165 1.000 21.15999 321 ARG B O 1
ATOM 5528 N N . VAL B 1 343 ? 96.41624 73.77136 48.41566 1.000 17.57072 322 VAL B N 1
ATOM 5529 C CA . VAL B 1 343 ? 97.01246 72.52085 48.87040 1.000 26.77584 322 VAL B CA 1
ATOM 5530 C C . VAL B 1 343 ? 98.47424 72.75632 49.22165 1.000 25.74053 322 VAL B C 1
ATOM 5531 O O . VAL B 1 343 ? 99.11807 73.68244 48.71660 1.000 24.45183 322 VAL B O 1
ATOM 5535 N N . LYS B 1 344 ? 98.99660 71.90565 50.11034 1.000 26.37115 323 LYS B N 1
ATOM 5536 C CA . LYS B 1 344 ? 100.40087 71.99389 50.49800 1.000 31.03566 323 LYS B CA 1
ATOM 5537 C C . LYS B 1 344 ? 101.31798 71.30593 49.49213 1.000 27.40777 323 LYS B C 1
ATOM 5538 O O . LYS B 1 344 ? 102.43653 71.77513 49.25492 1.000 35.65349 323 LYS B O 1
ATOM 5540 N N . LYS B 1 345 ? 100.86580 70.21346 48.88737 1.000 27.91234 324 LYS B N 1
ATOM 5541 C CA . LYS B 1 345 ? 101.66793 69.43734 47.95430 1.000 32.91752 324 LYS B CA 1
ATOM 5542 C C . LYS B 1 345 ? 100.95172 69.33418 46.61658 1.000 26.62083 324 LYS B C 1
ATOM 5543 O O . LYS B 1 345 ? 99.72416 69.19264 46.56894 1.000 22.60304 324 LYS B O 1
ATOM 5545 N N . LEU B 1 346 ? 101.72774 69.40332 45.52830 1.000 24.98259 325 LEU B N 1
ATOM 5546 C CA . LEU B 1 346 ? 101.14330 69.28414 44.19593 1.000 28.51810 325 LEU B CA 1
ATOM 5547 C C . LEU B 1 346 ? 100.47279 67.93177 44.00175 1.000 24.75184 325 LEU B C 1
ATOM 5548 O O . LEU B 1 346 ? 99.43492 67.84036 43.33819 1.000 24.76828 325 LEU B O 1
ATOM 5553 N N . GLU B 1 347 ? 101.03991 66.87159 44.59044 1.000 26.22275 326 GLU B N 1
ATOM 5554 C CA . GLU B 1 347 ? 100.46000 65.53882 44.43345 1.000 28.85848 326 GLU B CA 1
ATOM 5555 C C . GLU B 1 347 ? 99.01777 65.49361 44.92133 1.000 25.65054 326 GLU B C 1
ATOM 5556 O O . GLU B 1 347 ? 98.21442 64.71034 44.40364 1.000 32.24293 326 GLU B O 1
ATOM 5562 N N . THR B 1 348 ? 98.66707 66.32283 45.91007 1.000 26.34700 327 THR B N 1
ATOM 5563 C CA . THR B 1 348 ? 97.29346 66.33393 46.40549 1.000 28.57826 327 THR B CA 1
ATOM 5564 C C . THR B 1 348 ? 96.32903 66.77626 45.31118 1.000 26.33627 327 THR B C 1
ATOM 5565 O O . THR B 1 348 ? 95.21358 66.25064 45.19970 1.000 22.92781 327 THR B O 1
ATOM 5569 N N . ALA B 1 349 ? 96.75304 67.73025 44.47810 1.000 26.38833 328 ALA B N 1
ATOM 5570 C CA . ALA B 1 349 ? 95.91839 68.17487 43.36430 1.000 27.21989 328 ALA B CA 1
ATOM 5571 C C . ALA B 1 349 ? 95.61464 67.03330 42.39747 1.000 22.99987 328 ALA B C 1
ATOM 5572 O O . ALA B 1 349 ? 94.47840 66.89799 41.92669 1.000 25.95066 328 ALA B O 1
ATOM 5574 N N . HIS B 1 350 ? 96.61875 66.20320 42.08361 1.000 25.62770 329 HIS B N 1
ATOM 5575 C CA . HIS B 1 350 ? 96.38867 65.07078 41.18701 1.000 38.17492 329 HIS B CA 1
ATOM 5576 C C . HIS B 1 350 ? 95.52993 63.99440 41.83738 1.000 25.18115 329 HIS B C 1
ATOM 5577 O O . HIS B 1 350 ? 94.68998 63.38012 41.16555 1.000 31.18183 329 HIS B O 1
ATOM 5584 N N . LYS B 1 351 ? 95.71327 63.75094 43.13740 1.000 27.26368 330 LYS B N 1
ATOM 5585 C CA . LYS B 1 351 ? 94.79676 62.85428 43.83496 1.000 26.30968 330 LYS B CA 1
ATOM 5586 C C . LYS B 1 351 ? 93.36547 63.38093 43.78940 1.000 23.01891 330 LYS B C 1
ATOM 5587 O O . LYS B 1 351 ? 92.41536 62.59534 43.68565 1.000 23.99337 330 LYS B O 1
ATOM 5593 N N . MET B 1 352 ? 93.18565 64.70562 43.85210 1.000 22.02648 331 MET B N 1
ATOM 5594 C CA . MET B 1 352 ? 91.83122 65.24685 43.74843 1.000 22.98179 331 MET B CA 1
ATOM 5595 C C . MET B 1 352 ? 91.24151 65.02091 42.36505 1.000 24.31898 331 MET B C 1
ATOM 5596 O O . MET B 1 352 ? 90.04550 64.73029 42.24194 1.000 20.69723 331 MET B O 1
ATOM 5601 N N . VAL B 1 353 ? 92.04533 65.19175 41.31083 1.000 29.11527 332 VAL B N 1
ATOM 5602 C CA . VAL B 1 353 ? 91.53055 64.96304 39.95973 1.000 30.39096 332 VAL B CA 1
ATOM 5603 C C . VAL B 1 353 ? 91.02870 63.53209 39.82494 1.000 21.87854 332 VAL B C 1
ATOM 5604 O O . VAL B 1 353 ? 89.93398 63.28809 39.30192 1.000 28.19094 332 VAL B O 1
ATOM 5608 N N . THR B 1 354 ? 91.80520 62.56787 40.32789 1.000 29.05432 333 THR B N 1
ATOM 5609 C CA . THR B 1 354 ? 91.38243 61.17082 40.28882 1.000 33.92184 333 THR B CA 1
ATOM 5610 C C . THR B 1 354 ? 90.08768 60.95928 41.06633 1.000 27.24302 333 THR B C 1
ATOM 5611 O O . THR B 1 354 ? 89.16957 60.28243 40.58752 1.000 30.47295 333 THR B O 1
ATOM 5615 N N . HIS B 1 355 ? 89.98051 61.55630 42.25554 1.000 28.29216 334 HIS B N 1
ATOM 5616 C CA . HIS B 1 355 ? 88.77803 61.36903 43.06156 1.000 25.67700 334 HIS B CA 1
ATOM 5617 C C . HIS B 1 355 ? 87.56577 61.99900 42.38775 1.000 28.26641 334 HIS B C 1
ATOM 5618 O O . HIS B 1 355 ? 86.46360 61.43689 42.42144 1.000 23.29009 334 HIS B O 1
ATOM 5625 N N . PHE B 1 356 ? 87.75308 63.17144 41.77693 1.000 23.05520 335 PHE B N 1
ATOM 5626 C CA . PHE B 1 356 ? 86.67694 63.81400 41.02975 1.000 27.23952 335 PHE B CA 1
ATOM 5627 C C . PHE B 1 356 ? 86.14316 62.89518 39.93465 1.000 35.91511 335 PHE B C 1
ATOM 5628 O O . PHE B 1 356 ? 84.92884 62.81514 39.71276 1.000 36.74282 335 PHE B O 1
ATOM 5636 N N . GLU B 1 357 ? 87.04108 62.19578 39.24113 1.000 26.21619 336 GLU B N 1
ATOM 5637 C CA . GLU B 1 357 ? 86.62472 61.28352 38.18183 1.000 41.77855 336 GLU B CA 1
ATOM 5638 C C . GLU B 1 357 ? 85.81198 60.12161 38.74078 1.000 40.40338 336 GLU B C 1
ATOM 5639 O O . GLU B 1 357 ? 84.79617 59.72818 38.15428 1.000 37.23901 336 GLU B O 1
ATOM 5645 N N . ARG B 1 358 ? 86.24231 59.56048 39.87765 1.000 27.42892 337 ARG B N 1
ATOM 5646 C CA . ARG B 1 358 ? 85.46340 58.50732 40.52262 1.000 35.33741 337 ARG B CA 1
ATOM 5647 C C . ARG B 1 358 ? 84.05949 58.98081 40.86756 1.000 36.27201 337 ARG B C 1
ATOM 5648 O O . ARG B 1 358 ? 83.11009 58.19043 40.82698 1.000 51.12286 337 ARG B O 1
ATOM 5656 N N . LEU B 1 359 ? 83.90394 60.25839 41.20834 1.000 34.29307 338 LEU B N 1
ATOM 5657 C CA . LEU B 1 359 ? 82.59182 60.80963 41.50680 1.000 31.39120 338 LEU B CA 1
ATOM 5658 C C . LEU B 1 359 ? 81.78830 61.10510 40.24535 1.000 36.62919 338 LEU B C 1
ATOM 5659 O O . LEU B 1 359 ? 80.71439 61.70756 40.33680 1.000 42.12027 338 LEU B O 1
ATOM 5663 N N . ARG B 1 360 ? 82.28111 60.68976 39.07922 1.000 26.87761 339 ARG B N 1
ATOM 5664 C CA . ARG B 1 360 ? 81.60425 60.93302 37.80727 1.000 48.49497 339 ARG B CA 1
ATOM 5665 C C . ARG B 1 360 ? 81.52770 62.41979 37.47618 1.000 53.46034 339 ARG B C 1
ATOM 5666 O O . ARG B 1 360 ? 80.60262 62.87212 36.79616 1.000 47.21747 339 ARG B O 1
ATOM 5667 N N . LEU B 1 361 ? 82.50374 63.18724 37.95060 1.000 36.25262 340 LEU B N 1
ATOM 5668 C CA . LEU B 1 361 ? 82.59490 64.60982 37.66730 1.000 36.74359 340 LEU B CA 1
ATOM 5669 C C . LEU B 1 361 ? 83.66197 64.84290 36.60785 1.000 39.61995 340 LEU B C 1
ATOM 5670 O O . LEU B 1 361 ? 84.66573 64.13017 36.54751 1.000 41.53745 340 LEU B O 1
ATOM 5674 N N . LYS B 1 362 ? 83.42455 65.83112 35.75177 1.000 32.67217 341 LYS B N 1
ATOM 5675 C CA . LYS B 1 362 ? 84.34386 66.14843 34.66361 1.000 22.79349 341 LYS B CA 1
ATOM 5676 C C . LYS B 1 362 ? 85.14070 67.38363 35.06648 1.000 26.04773 341 LYS B C 1
ATOM 5677 O O . LYS B 1 362 ? 84.80552 68.50818 34.69325 1.000 20.74868 341 LYS B O 1
ATOM 5680 N N . ILE B 1 363 ? 86.22757 67.16195 35.81161 1.000 22.46385 342 ILE B N 1
ATOM 5681 C CA . ILE B 1 363 ? 87.04481 68.23666 36.36443 1.000 18.61315 342 ILE B CA 1
ATOM 5682 C C . ILE B 1 363 ? 88.5029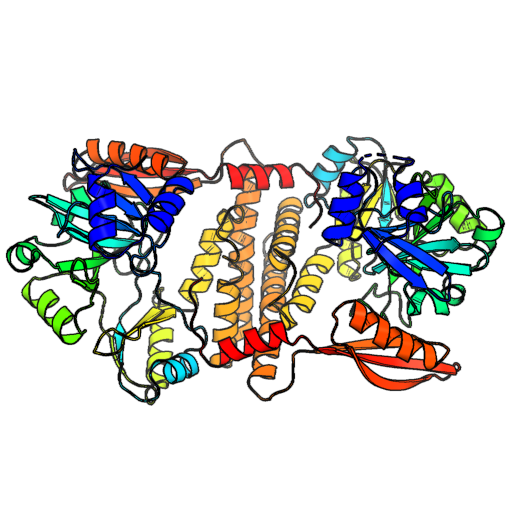9 68.04560 35.96272 1.000 22.34871 342 ILE B C 1
ATOM 5683 O O . ILE B 1 363 ? 89.03616 66.93182 36.02314 1.000 25.12320 342 ILE B O 1
ATOM 5688 N N . HIS B 1 364 ? 89.14857 69.13825 35.55149 1.000 22.17676 343 HIS B N 1
ATOM 5689 C CA . HIS B 1 364 ? 90.58023 69.13722 35.27551 1.000 27.15991 343 HIS B CA 1
ATOM 5690 C C . HIS B 1 364 ? 91.22643 70.37924 35.88229 1.000 23.36326 343 HIS B C 1
ATOM 5691 O O . HIS B 1 364 ? 90.54735 71.33964 36.26503 1.000 17.75161 343 HIS B O 1
ATOM 5698 N N . ILE B 1 365 ? 92.55593 70.34233 35.98125 1.000 21.36620 344 ILE B N 1
ATOM 5699 C CA . ILE B 1 365 ? 93.32729 71.48409 36.46685 1.000 18.93265 344 ILE B CA 1
ATOM 5700 C C . ILE B 1 365 ? 93.43659 72.53595 35.37250 1.000 28.01045 344 ILE B C 1
ATOM 5701 O O . ILE B 1 365 ? 93.99779 72.28899 34.29946 1.000 27.43462 344 ILE B O 1
ATOM 5706 N N . ASP B 1 366 ? 92.94320 73.72827 35.66733 1.000 19.87700 345 ASP B N 1
ATOM 5707 C CA . ASP B 1 366 ? 92.90858 74.82383 34.71541 1.000 22.23408 345 ASP B CA 1
ATOM 5708 C C . ASP B 1 366 ? 94.02167 75.84040 34.93159 1.000 25.51697 345 ASP B C 1
ATOM 5709 O O . ASP B 1 366 ? 94.40885 76.52796 33.98552 1.000 23.78820 345 ASP B O 1
ATOM 5714 N N . ASP B 1 367 ? 94.53629 75.95764 36.15363 1.000 18.19039 346 ASP B N 1
ATOM 5715 C CA . ASP B 1 367 ? 95.53326 76.95962 36.49632 1.000 25.22051 346 ASP B CA 1
ATOM 5716 C C . ASP B 1 367 ? 96.16506 76.59023 37.82739 1.000 22.11052 346 ASP B C 1
ATOM 5717 O O . ASP B 1 367 ? 95.54264 75.92318 38.65561 1.000 18.29598 346 ASP B O 1
ATOM 5722 N N . ILE B 1 368 ? 97.40927 77.02615 38.01407 1.000 19.84205 347 ILE B N 1
ATOM 5723 C CA . ILE B 1 368 ? 98.14498 76.79314 39.25018 1.000 21.17482 347 ILE B CA 1
ATOM 5724 C C . ILE B 1 368 ? 98.97716 78.02940 39.54295 1.000 24.12571 347 ILE B C 1
ATOM 5725 O O . ILE B 1 368 ? 99.58576 78.61189 38.63851 1.000 25.11853 347 ILE B O 1
ATOM 5730 N N . GLU B 1 369 ? 99.01628 78.41902 40.81043 1.000 23.84574 348 GLU B N 1
ATOM 5731 C CA . GLU B 1 369 ? 99.90150 79.47580 41.26011 1.000 28.26440 348 GLU B CA 1
ATOM 5732 C C . GLU B 1 369 ? 100.43805 79.08074 42.62398 1.000 31.77092 348 GLU B C 1
ATOM 5733 O O . GLU B 1 369 ? 99.80150 78.31924 43.35907 1.000 27.76320 348 GLU B O 1
ATOM 5739 N N . VAL B 1 370 ? 101.61051 79.59639 42.95770 1.000 23.28299 349 VAL B N 1
ATOM 5740 C CA . VAL B 1 370 ? 102.18716 79.39839 44.28177 1.000 29.39472 349 VAL B CA 1
ATOM 5741 C C . VAL B 1 370 ? 101.86517 80.63332 45.10488 1.000 27.63088 349 VAL B C 1
ATOM 5742 O O . VAL B 1 370 ? 101.96632 81.76580 44.61854 1.000 31.95958 349 VAL B O 1
ATOM 5746 N N . LEU B 1 371 ? 101.47238 80.42396 46.34819 1.000 26.90507 350 LEU B N 1
ATOM 5747 C CA . LEU B 1 371 ? 101.13039 81.54502 47.20349 1.000 32.19225 350 LEU B CA 1
ATOM 5748 C C . LEU B 1 371 ? 102.35613 82.01479 47.97799 1.000 32.24992 350 LEU B C 1
ATOM 5749 O O . LEU B 1 371 ? 103.35425 81.29962 48.09681 1.000 31.37527 350 LEU B O 1
ATOM 5754 N N . ASP B 1 372 ? 102.27089 83.24398 48.49969 1.000 47.88016 351 ASP B N 1
ATOM 5755 C CA . ASP B 1 372 ? 103.37125 83.81389 49.27435 1.000 34.03333 351 ASP B CA 1
ATOM 5756 C C . ASP B 1 372 ? 103.68782 83.00066 50.52108 1.000 46.47450 351 ASP B C 1
ATOM 5757 N N . ASN B 1 373 ? 102.73554 82.20522 51.00730 1.000 35.01435 352 ASN B N 1
ATOM 5758 C CA . ASN B 1 373 ? 102.93806 81.35980 52.17503 1.000 27.60247 352 ASN B CA 1
ATOM 5759 C C . ASN B 1 373 ? 103.40497 79.95248 51.82174 1.000 31.33483 352 ASN B C 1
ATOM 5760 O O . ASN B 1 373 ? 103.51734 79.10922 52.71656 1.000 37.37270 352 ASN B O 1
ATOM 5761 N N . GLY B 1 374 ? 103.66565 79.67118 50.54608 1.000 36.17097 353 GLY B N 1
ATOM 5762 C CA . GLY B 1 374 ? 104.16441 78.37257 50.14205 1.000 38.70317 353 GLY B CA 1
ATOM 5763 C C . GLY B 1 374 ? 103.10841 77.37916 49.69687 1.000 35.13366 353 GLY B C 1
ATOM 5764 O O . GLY B 1 374 ? 103.46325 76.34498 49.11381 1.000 37.05929 353 GLY B O 1
ATOM 5765 N N . TYR B 1 375 ? 101.83096 77.64533 49.96439 1.000 26.28603 354 TYR B N 1
ATOM 5766 C CA . TYR B 1 375 ? 100.75701 76.79592 49.46618 1.000 24.59604 354 TYR B CA 1
ATOM 5767 C C . TYR B 1 375 ? 100.59528 76.94870 47.95747 1.000 21.14807 354 TYR B C 1
ATOM 5768 O O . TYR B 1 375 ? 100.90948 77.99120 47.37773 1.000 27.51569 354 TYR B O 1
ATOM 5777 N N . TRP B 1 376 ? 100.06988 75.89960 47.33023 1.000 23.23189 355 TRP B N 1
ATOM 5778 C CA . TRP B 1 376 ? 99.68961 75.91783 45.92346 1.000 24.89859 355 TRP B CA 1
ATOM 5779 C C . TRP B 1 376 ? 98.20730 76.24515 45.81989 1.000 23.70965 355 TRP B C 1
ATOM 5780 O O . TRP B 1 376 ? 97.38320 75.57004 46.44126 1.000 23.74973 355 TRP B O 1
ATOM 5791 N N . ARG B 1 377 ? 97.86410 77.25968 45.02805 1.000 21.99290 356 ARG B N 1
ATOM 5792 C CA . ARG B 1 377 ? 96.46522 77.54061 44.71128 1.000 20.60666 356 ARG B CA 1
ATOM 5793 C C . ARG B 1 377 ? 96.14301 76.87645 43.37820 1.000 21.27519 356 ARG B C 1
ATOM 5794 O O . ARG B 1 377 ? 96.68268 77.26229 42.33279 1.000 21.29625 356 ARG B O 1
ATOM 5802 N N . ILE B 1 378 ? 95.26566 75.87725 43.42439 1.000 17.32528 357 ILE B N 1
ATOM 5803 C CA . ILE B 1 378 ? 94.84619 75.11402 42.25805 1.000 17.16954 357 ILE B CA 1
ATOM 5804 C C . ILE B 1 378 ? 93.51672 75.68210 41.78222 1.000 19.96647 357 ILE B C 1
ATOM 5805 O O . ILE B 1 378 ? 92.60860 75.89336 42.59106 1.000 17.57591 357 ILE B O 1
ATOM 5810 N N . THR B 1 379 ? 93.40316 75.95676 40.48756 1.000 16.59350 358 THR B N 1
ATOM 5811 C CA . THR B 1 379 ? 92.12236 76.33528 39.89316 1.000 15.95647 358 THR B CA 1
ATOM 5812 C C . THR B 1 379 ? 91.61471 75.14534 39.09125 1.000 17.29940 358 THR B C 1
ATOM 5813 O O . THR B 1 379 ? 92.22639 74.76133 38.08542 1.000 21.00313 358 THR B O 1
ATOM 5817 N N . PHE B 1 380 ? 90.52947 74.53655 39.55572 1.000 14.98757 359 PHE B N 1
ATOM 5818 C CA . PHE B 1 380 ? 89.90162 73.45764 38.81290 1.000 14.74981 359 PHE B CA 1
ATOM 5819 C C . PHE B 1 380 ? 88.80003 74.02830 37.93315 1.000 22.20449 359 PHE B C 1
ATOM 5820 O O . PHE B 1 380 ? 88.18981 75.05167 38.25505 1.000 22.06247 359 PHE B O 1
ATOM 5828 N N . LYS B 1 381 ? 88.53655 73.34588 36.82537 1.000 18.61813 360 LYS B N 1
ATOM 5829 C CA . LYS B 1 381 ? 87.42373 73.68473 35.94666 1.000 20.19859 360 LYS B CA 1
ATOM 5830 C C . LYS B 1 381 ? 86.53828 72.45911 35.80832 1.000 19.19169 360 LYS B C 1
ATOM 5831 O O . LYS B 1 381 ? 86.98768 71.42152 35.31060 1.000 19.08613 360 LYS B O 1
ATOM 5837 N N . ARG B 1 382 ? 85.29346 72.57503 36.26285 1.000 17.60454 361 ARG B N 1
ATOM 5838 C CA . ARG B 1 382 ? 84.28734 71.53790 36.08388 1.000 18.83207 361 ARG B CA 1
ATOM 5839 C C . ARG B 1 382 ? 83.40942 71.90237 34.89017 1.000 19.35258 361 ARG B C 1
ATOM 5840 O O . ARG B 1 382 ? 82.89409 73.02166 34.81774 1.000 23.28717 361 ARG B O 1
ATOM 5848 N N . VAL B 1 383 ? 83.25664 70.97088 33.95395 1.000 19.01793 362 VAL B N 1
ATOM 5849 C CA . VAL B 1 383 ? 82.40080 71.17890 32.79126 1.000 17.92707 362 VAL B CA 1
ATOM 5850 C C . VAL B 1 383 ? 81.17538 70.29011 32.93249 1.000 24.54923 362 VAL B C 1
ATOM 5851 O O . VAL B 1 383 ? 81.20682 69.24308 33.58853 1.000 15.66960 362 VAL B O 1
ATOM 5855 N N . TYR B 1 384 ? 80.08160 70.71302 32.30033 1.000 20.93692 363 TYR B N 1
ATOM 5856 C CA . TYR B 1 384 ? 78.78905 70.04363 32.41807 1.000 14.93987 363 TYR B CA 1
ATOM 5857 C C . TYR B 1 384 ? 78.35985 69.59069 31.02517 1.000 22.12213 363 TYR B C 1
ATOM 5858 O O . TYR B 1 384 ? 77.61119 70.30275 30.33877 1.000 20.95038 363 TYR B O 1
ATOM 5867 N N . PRO B 1 385 ? 78.83164 68.42496 30.56712 1.000 20.98373 364 PRO B N 1
ATOM 5868 C CA . PRO B 1 385 ? 78.56447 68.03054 29.17038 1.000 21.31682 364 PRO B CA 1
ATOM 5869 C C . PRO B 1 385 ? 77.10075 67.73512 28.87346 1.000 19.05930 364 PRO B C 1
ATOM 5870 O O . PRO B 1 385 ? 76.65056 68.02486 27.76032 1.000 16.13674 364 PRO B O 1
ATOM 5874 N N . ASP B 1 386 ? 76.36045 67.12168 29.80549 1.000 17.93874 365 ASP B N 1
ATOM 5875 C CA . ASP B 1 386 ? 74.95071 66.81355 29.55065 1.000 24.03317 365 ASP B CA 1
ATOM 5876 C C . ASP B 1 386 ? 74.08887 68.07208 29.49782 1.000 15.75133 365 ASP B C 1
ATOM 5877 O O . ASP B 1 386 ? 73.21024 68.18207 28.63574 1.000 16.90353 365 ASP B O 1
ATOM 5882 N N . ALA B 1 387 ? 74.29924 69.02440 30.41378 1.000 13.37866 366 ALA B N 1
ATOM 5883 C CA . ALA B 1 387 ? 73.53249 70.26727 30.35621 1.000 18.35350 366 ALA B CA 1
ATOM 5884 C C . ALA B 1 387 ? 73.90335 71.08691 29.12812 1.000 20.32968 366 ALA B C 1
ATOM 5885 O O . ALA B 1 387 ? 73.04405 71.76132 28.54363 1.000 11.32345 366 ALA B O 1
ATOM 5887 N N . THR B 1 388 ? 75.18747 71.07992 28.75246 1.000 15.19436 367 THR B N 1
ATOM 5888 C CA . THR B 1 388 ? 75.61546 71.76264 27.53576 1.000 14.31418 367 THR B CA 1
ATOM 5889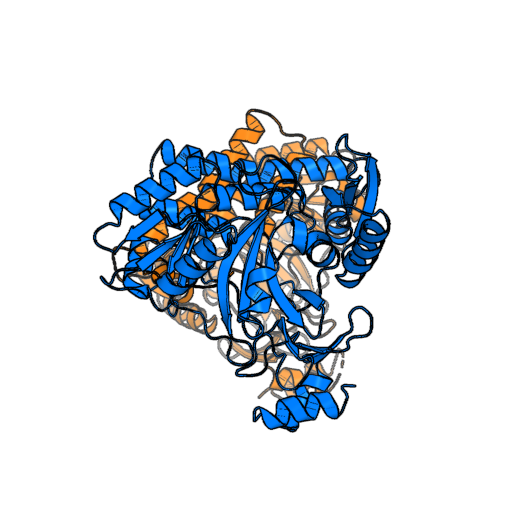 C C . THR B 1 388 ? 74.90601 71.18931 26.31910 1.000 10.93993 367 THR B C 1
ATOM 5890 O O . THR B 1 388 ? 74.40979 71.93215 25.46573 1.000 12.96117 367 THR B O 1
ATOM 5894 N N . LYS B 1 389 ? 74.87183 69.86173 26.21819 1.000 11.07514 368 LYS B N 1
ATOM 5895 C CA . LYS B 1 389 ? 74.26519 69.20880 25.06367 1.000 18.53551 368 LYS B CA 1
ATOM 5896 C C . LYS B 1 389 ? 72.77138 69.50734 24.97342 1.000 16.30876 368 LYS B C 1
ATOM 5897 O O . LYS B 1 389 ? 72.25518 69.80666 23.88983 1.000 12.14965 368 LYS B O 1
ATOM 5903 N N . GLU B 1 390 ? 72.05390 69.39583 26.09801 1.000 13.46743 369 GLU B N 1
ATOM 5904 C CA . GLU B 1 390 ? 70.62008 69.69019 26.08333 1.000 12.50585 369 GLU B CA 1
ATOM 5905 C C . GLU B 1 390 ? 70.36400 71.14839 25.71834 1.000 11.61898 369 GLU B C 1
ATOM 5906 O O . GLU B 1 390 ? 69.48332 71.43378 24.89327 1.000 10.46016 369 GLU B O 1
ATOM 5912 N N . MET B 1 391 ? 71.14664 72.07410 26.28634 1.000 11.59110 370 MET B N 1
ATOM 5913 C CA . MET B 1 391 ? 70.99032 73.48969 25.95208 1.000 9.90300 370 MET B CA 1
ATOM 5914 C C . MET B 1 391 ? 71.23996 73.76282 24.48078 1.000 10.33948 370 MET B C 1
ATOM 5915 O O . MET B 1 391 ? 70.50715 74.53802 23.84583 1.000 12.18803 370 MET B O 1
ATOM 5920 N N . ARG B 1 392 ? 72.33597 73.21739 23.95344 1.000 10.75924 371 ARG B N 1
ATOM 5921 C CA . ARG B 1 392 ? 72.72668 73.48275 22.57450 1.000 17.80803 371 ARG B CA 1
ATOM 5922 C C . ARG B 1 392 ? 71.73560 72.89004 21.58587 1.000 15.46890 371 ARG B C 1
ATOM 5923 O O . ARG B 1 392 ? 71.46763 73.48953 20.53926 1.000 13.74209 371 ARG B O 1
ATOM 5931 N N . GLU B 1 393 ? 71.23225 71.68561 21.86583 1.000 11.08894 372 GLU B N 1
ATOM 5932 C CA . GLU B 1 393 ? 70.21794 71.10053 20.99590 1.000 15.52074 372 GLU B CA 1
ATOM 5933 C C . GLU B 1 393 ? 68.97202 71.97150 20.94403 1.000 21.67952 372 GLU B C 1
ATOM 5934 O O . GLU B 1 393 ? 68.39085 72.17717 19.87070 1.000 14.47401 372 GLU B O 1
ATOM 5940 N N . LEU B 1 394 ? 68.54229 72.49119 22.09518 1.000 11.30830 373 LEU B N 1
ATOM 5941 C CA . LEU B 1 394 ? 67.36647 73.35091 22.10280 1.000 10.12962 373 LEU B CA 1
ATOM 5942 C C . LEU B 1 394 ? 67.63721 74.62513 21.32050 1.000 14.09273 373 LEU B C 1
ATOM 5943 O O . LEU B 1 394 ? 66.79850 75.06614 20.52664 1.000 10.61339 373 LEU B O 1
ATOM 5948 N N . TRP B 1 395 ? 68.82056 75.21657 21.51150 1.000 10.70339 374 TRP B N 1
ATOM 5949 C CA . TRP B 1 395 ? 69.17420 76.39849 20.73334 1.000 12.62213 374 TRP B CA 1
ATOM 5950 C C . TRP B 1 395 ? 69.14607 76.10948 19.23863 1.000 12.43078 374 TRP B C 1
ATOM 5951 O O . TRP B 1 395 ? 68.72721 76.95564 18.44563 1.000 11.90892 374 TRP B O 1
ATOM 5962 N N . ASN B 1 396 ? 69.62139 74.93655 18.83074 1.000 11.74194 375 ASN B N 1
ATOM 5963 C CA . ASN B 1 396 ? 69.67440 74.58422 17.41508 1.000 13.21242 375 ASN B CA 1
ATOM 5964 C C . ASN B 1 396 ? 68.37166 73.96811 16.88956 1.000 18.45982 375 ASN B C 1
ATOM 5965 O O . ASN B 1 396 ? 68.36211 73.38011 15.79881 1.000 15.46923 375 ASN B O 1
ATOM 5970 N N . GLY B 1 397 ? 67.27523 74.09817 17.62509 1.000 14.70530 376 GLY B N 1
ATOM 5971 C CA . GLY B 1 397 ? 65.96933 73.83941 17.05892 1.000 11.47109 376 GLY B CA 1
ATOM 5972 C C . GLY B 1 397 ? 65.40217 72.46070 17.27151 1.000 15.30332 376 GLY B C 1
ATOM 5973 O O . GLY B 1 397 ? 64.39528 72.12522 16.63462 1.000 13.46400 376 GLY B O 1
ATOM 5974 N N . HIS B 1 398 ? 66.00778 71.64138 18.12825 1.000 11.09131 377 HIS B N 1
ATOM 5975 C CA . HIS B 1 398 ? 65.41112 70.34601 18.41223 1.000 12.97399 377 HIS B CA 1
ATOM 5976 C C . HIS B 1 398 ? 64.02713 70.53491 19.01899 1.000 10.93838 377 HIS B C 1
ATOM 5977 O O . HIS B 1 398 ? 63.79263 71.45395 19.81210 1.000 15.33842 377 HIS B O 1
ATOM 5984 N N . ALA B 1 399 ? 63.10463 69.68180 18.60378 1.000 13.17722 378 ALA B N 1
ATOM 5985 C CA . ALA B 1 399 ? 61.69903 69.78343 18.96363 1.000 15.76152 378 ALA B CA 1
ATOM 5986 C C . ALA B 1 399 ? 61.33372 68.63012 19.89137 1.000 10.23291 378 ALA B C 1
ATOM 5987 O O . ALA B 1 399 ? 61.75867 67.49329 19.66598 1.000 18.58683 378 ALA B O 1
ATOM 5989 N N . PHE B 1 400 ? 60.55272 68.93888 20.93428 1.000 14.69020 379 PHE B N 1
ATOM 5990 C CA . PHE B 1 400 ? 60.11335 67.98065 21.94558 1.000 12.49417 379 PHE B CA 1
ATOM 5991 C C . PHE B 1 400 ? 58.72657 68.32605 22.47719 1.000 14.41186 379 PHE B C 1
ATOM 5992 O O . PHE B 1 400 ? 58.31624 69.48785 22.49742 1.000 12.12678 379 PHE B O 1
ATOM 6000 N N A VAL B 1 401 ? 58.01578 67.30594 22.94607 0.953 14.73087 380 VAL B N 1
ATOM 6001 N N B VAL B 1 401 ? 58.05638 67.30880 22.97672 0.047 15.12684 380 VAL B N 1
ATOM 6002 C CA A VAL B 1 401 ? 56.80137 67.53078 23.71079 0.953 21.08320 380 VAL B CA 1
ATOM 6003 C CA B VAL B 1 401 ? 56.80965 67.44179 23.71835 0.047 21.09777 380 VAL B CA 1
ATOM 6004 C C A VAL B 1 401 ? 57.18729 67.74862 25.16600 0.953 23.96585 380 VAL B C 1
ATOM 6005 C C B VAL B 1 401 ? 57.14521 67.64751 25.19232 0.047 23.97838 380 VAL B C 1
ATOM 6006 O O A VAL B 1 401 ? 58.25936 67.34652 25.61605 0.953 22.83238 380 VAL B O 1
ATOM 6007 O O B VAL B 1 401 ? 58.17093 67.16270 25.68023 0.047 23.83356 380 VAL B O 1
ATOM 6014 N N . ASP B 1 402 ? 56.29860 68.38759 25.91096 1.000 30.37901 381 ASP B N 1
ATOM 6015 C CA . ASP B 1 402 ? 56.51611 68.60720 27.34691 1.000 35.07805 381 ASP B CA 1
ATOM 6016 C C . ASP B 1 402 ? 56.51068 67.31244 28.16083 1.000 33.06155 381 ASP B C 1
ATOM 6017 O O . ASP B 1 402 ? 55.60536 66.49192 28.02448 1.000 41.05491 381 ASP B O 1
#

Secondary structure (P-SEA, 3-state):
cccaaaaaaaaaacccaaaaaaaaaaccbbbbbcccbbbbbcccccccccccccccccccbbbbbccccccccaaaaaaaacccbbbbbbbbccbbbbbbbbcccbbbbbcccccccaaaaaacccccccccccccccbbbbbbbccccccccccccccccccbbbbbcccccccccccccaaaaaaaaaaaccccccccccccccaaaaaaaaaaaaaaaccccbbbbcccccbbbbbbcaaaaaaaaaaaaacccccccaaaaaaaaaaaaaaaaaccccaaaaaaaaaaaaaacaaaaaaaaaaaccccccbbbbbbbbccaaaaaaaaaaaaaacccccccccccccccbbbbbbbbbbaaaaaaaaaaaacccccc/cccaaaaaaaacccaaaaaaaaaaccbbbbbcccbbbbbcccccccccccccccccccbbbbbcccccccccaaaaaaccccbbbbbbbbccbbbbbbbbcccbbbbbcccccccaaaaaacccccccccccccccbbbbbccccccccccccccccccccbbbbbcccccccccccccaaaaaaaaaaaccccccccccccccaaaaaaaaaaaaaaacccccccccccccbbbbbbcaaaaaaaaaaaaacccccccaaaaaaaaaaaaaaaaaccccaaaaaaaaaaaaaacaaaaaaaaaaaccccccbbbbbbbbccaaaaaaaaaaaaaacccccccccccccccbbbbbbbbbbaaaaaaaaaaaacccccc

InterPro domains:
  IPR001072 RNA ligase, Pab1020 family [PR01048] (42-56)
  IPR001072 RNA ligase, Pab1020 family [PR01048] (64-82)
  IPR001072 RNA ligase, Pab1020 family [PR01048] (87-100)
  IPR001072 RNA ligase, Pab1020 family [PR01048] (108-123)
  IPR001072 RNA ligase, Pab1020 family [PR01048] (138-153)
  IPR001072 RNA ligase, Pab1020 family [PR01048] (164-185)
  IPR001072 RNA ligase, Pab1020 family [PR01048] (219-232)
  IPR001072 RNA ligase, Pab1020 family [PR01048] (260-278)
  IPR001072 RNA ligase, Pab1020 family [PR01048] (291-305)
  IPR001072 RNA ligase, Pab1020 family [PR01048] (356-376)
  IPR001072 RNA ligase, Pab1020 family [TIGR01209] (12-381)
  IPR001072 RNA ligase, Pab1020 family [cd07894] (38-378)
  IPR021122 RNA ligase domain, REL/Rln2 [PF09414] (86-240)
  IPR041596 RNA ligase Pab1020, C-terminal domain [PF18330] (253-376)